Protein AF-0000000079721350 (afdb_homodimer)

Solvent-accessible surface area (backbone atoms only — not comparable to full-atom values): 52516 Å² total; per-residue (Å²): 122,57,26,37,37,35,35,29,77,39,31,50,41,34,80,89,31,45,75,56,70,63,6,50,49,55,30,49,51,47,52,55,42,17,75,72,64,22,35,28,36,38,40,26,63,15,36,74,57,63,48,80,84,29,47,80,73,47,79,34,79,36,81,44,57,87,36,82,43,72,33,38,36,22,40,37,79,53,76,66,90,53,70,54,52,47,43,34,28,41,40,38,92,72,28,52,52,21,81,50,58,50,58,39,60,85,42,86,90,46,62,47,43,68,45,46,47,27,31,50,53,46,23,50,46,50,49,44,35,55,66,74,40,75,79,51,81,59,45,36,39,40,29,36,42,30,59,28,20,56,36,54,52,38,36,73,44,31,80,90,33,55,72,57,63,78,40,48,38,32,27,35,42,71,56,77,85,58,35,57,56,37,40,40,57,98,41,91,65,9,54,38,45,41,41,70,84,50,68,76,60,60,85,79,34,33,26,86,90,43,67,67,17,36,19,26,35,53,37,29,59,72,65,35,68,20,34,33,29,37,6,52,48,24,44,59,38,28,51,33,73,46,48,79,89,76,36,77,32,18,66,82,40,15,65,60,45,42,50,32,40,74,72,70,27,51,43,42,48,48,67,46,50,81,88,65,95,58,91,79,66,64,88,88,38,45,68,59,36,48,50,50,49,45,25,53,45,53,58,35,77,92,41,52,90,47,34,53,55,49,23,50,42,46,44,55,53,53,54,40,72,76,54,68,67,77,37,35,35,29,34,77,47,61,34,41,62,50,41,40,35,61,43,70,77,34,50,64,58,51,52,50,51,51,52,58,29,50,76,62,45,20,33,39,39,38,38,28,50,62,42,66,70,50,49,51,50,47,51,53,49,28,76,74,30,88,50,34,46,55,46,82,46,85,52,72,68,38,52,44,21,50,34,59,70,38,57,31,41,48,43,59,31,67,53,36,44,31,72,59,63,64,56,54,18,12,59,60,27,18,22,33,41,31,33,65,30,23,16,38,51,75,70,45,42,64,82,42,27,19,39,57,25,53,56,92,44,65,67,42,26,54,53,30,43,55,50,47,50,50,49,53,52,44,32,57,74,76,31,53,69,59,41,49,47,20,20,52,45,16,32,66,54,79,52,40,43,67,60,35,49,52,47,37,49,67,71,58,62,63,66,86,125,122,56,26,36,36,37,35,30,77,39,30,50,40,32,81,89,30,47,75,54,70,62,5,49,50,56,30,50,52,46,51,54,42,18,73,72,66,24,36,28,34,37,39,26,64,16,35,74,58,63,49,79,86,29,47,80,71,47,79,35,79,37,80,43,56,88,36,81,42,73,33,37,38,21,40,38,78,53,76,68,90,54,69,56,50,46,44,34,28,42,41,38,93,70,26,50,51,21,82,49,57,49,58,40,59,86,41,87,89,46,63,47,44,67,47,45,47,28,30,50,54,44,22,49,45,48,49,44,36,57,68,73,41,73,79,50,83,60,44,35,38,41,30,36,42,31,59,29,20,55,36,54,50,37,35,72,45,31,82,88,32,52,73,57,64,79,40,47,38,31,28,35,42,70,55,75,84,59,35,58,55,36,39,38,56,96,40,89,67,9,54,37,44,41,40,69,84,50,66,77,59,61,83,78,33,33,27,85,91,45,66,67,18,35,18,27,38,55,38,29,61,73,66,35,66,20,33,33,29,38,6,50,48,24,44,58,38,29,50,33,73,46,48,78,90,73,36,78,32,18,66,81,41,16,67,60,45,42,50,32,41,75,71,70,27,52,44,40,46,48,67,46,50,84,88,64,96,61,90,81,66,63,87,89,36,46,66,59,37,47,50,49,49,44,25,53,46,52,59,34,78,93,40,53,90,47,33,53,57,49,22,51,43,45,46,56,51,52,54,40,72,76,53,68,66,77,37,35,35,31,35,78,48,62,34,43,62,51,42,41,36,61,44,72,76,34,50,65,60,50,52,50,51,52,54,58,29,49,76,62,45,20,34,40,37,37,38,28,51,63,42,65,70,52,50,53,50,47,52,53,48,29,75,74,30,89,51,34,45,56,44,81,46,86,51,70,67,36,51,43,20,49,36,61,71,37,56,32,40,48,43,59,30,67,51,35,44,31,72,58,64,64,57,55,17,13,59,59,27,19,22,32,40,32,34,66,31,23,16,38,50,74,70,45,42,64,82,43,27,19,38,58,23,52,56,90,45,66,67,43,27,55,53,31,41,55,49,48,48,49,49,52,51,45,32,56,74,74,29,55,70,60,40,50,47,20,19,50,44,17,33,67,56,79,54,41,42,67,62,34,49,52,48,37,50,67,70,57,60,64,66,88,124

InterPro domains:
  IPR001296 Glycosyl transferase, family 1 [PF00534] (324-472)
  IPR013534 Starch synthase, catalytic domain [PF08323] (4-259)

Secondary structure (DSSP, 8-state):
--EEEEE-S--TTSTT--SSHHHHHHHHHHHHHHHTT-EEEEEEE-TTTTTTTSEEEEEEEEEETTEEEEEEEEE---SS--TTEEEEEEE-TT----SBTTTB---SSSTTHHHHHHHHHHHHHHHHHHHTTTT-S-SEEEEESGGGTHHHHHHHH-GGGGGGGGSEEEEEES-TT---EEESSSSTTSHHHH-TT----HHHHB-SS-TTEEEHHHHHHHH-SEEEES-HHHHHHHTS--BTTTB---TT-HHHHHHHHHTT-EEE-PPPB--SS--PPPTT-HHHHHHHHHHHHTT-GGGGGGHHHHHHHHHHHHHHHHS--SEEEEEE--BSHHHHHHHHH-HHHHHHHHHHHHTTTEEEEEE--B-HHHHHHHHHHHHH-TTEEEE-S--HHHHHHHHHH-SEEEE--S--SS-SHHHHHHHTT--EEEESSHHHHHH--BTTTBEEE--SSHHHHHHHHHHHHHHHHHHHHH-HHHHHHHHHHHHH---BHHHHHHHIIIIIS----/--EEEEE-S--TTSTT--SSHHHHHHHHHHHHHHHTT-EEEEEEE-TTTTTTTSEEEEEEEEEETTEEEEEEEEE---SS--TTEEEEEEE-TT----SBTTTB---SSSTTHHHHHHHHHHHHHHHHHHHTTTT-S-SEEEEESGGGTHHHHHHHH-GGGGGGGGSEEEEEES-TT---EEESSSSTTSHHHH-TT----HHHHB-SS-TTEEEHHHHHHHH-SEEEES-HHHHHHHTS--BTTTB---TT-HHHHHHHHHTT-EEE-PPPB--SS--PPPTT-HHHHHHHHHHHHTT-GGGGGGHHHHHHHHHHHHHHHHS--SEEEEEE--BSHHHHHHHHH-HHHHHHHHHHHHTTTEEEEEE--B-HHHHHHHHHHHHH-TTEEEE-S--HHHHHHHHHH-SEEEE--S--SS-SHHHHHHHTT--EEEESSHHHHHH--BTTTBEEE--SSHHHHHHHHHHHHHHHHHHHHH-HHHHHHHHHHHHH---BHHHHHHHIIIIIS----

Nearest PDB structures (foldseek):
  6gnf-assembly3_C  TM=7.807E-01  e=5.073E-31  Cyanobacterium sp. CLg1
  6gnf-assembly2_B  TM=7.703E-01  e=5.073E-31  Cyanobacterium sp. CLg1
  6gnf-assembly1_A  TM=7.562E-01  e=1.002E-30  Cyanobacterium sp. CLg1
  8cxo-assembly1_A  TM=6.860E-01  e=1.619E-10  Mus musculus
  6hll-assembly1_A  TM=6.291E-01  e=7.743E-11  Homo sapiens

Radius of gyration: 38.96 Å; Cα contacts (8 Å, |Δi|>4): 2144; chains: 2; bounding box: 59×118×82 Å

Organism: NCBI:txid616991

pLDDT: mean 94.98, std 5.47, range [43.0, 98.88]

Structure (mmCIF, N/CA/C/O backbone):
data_AF-0000000079721350-model_v1
#
loop_
_entity.id
_entity.type
_entity.pdbx_description
1 polymer 'Starch synthase'
#
loop_
_atom_site.group_PDB
_atom_site.id
_atom_site.type_symbol
_atom_site.label_atom_id
_atom_site.label_alt_id
_atom_site.label_comp_id
_atom_site.label_asym_id
_atom_site.label_entity_id
_atom_site.label_seq_id
_atom_site.pdbx_PDB_ins_code
_atom_site.Cartn_x
_atom_site.Cartn_y
_atom_site.Cartn_z
_atom_site.occupancy
_atom_site.B_iso_or_equiv
_atom_site.auth_seq_id
_atom_site.auth_comp_id
_atom_site.auth_asym_id
_atom_site.auth_atom_id
_atom_site.pdbx_PDB_model_num
ATOM 1 N N . MET A 1 1 ? -23.766 41.594 28.406 1 87.62 1 MET A N 1
ATOM 2 C CA . MET A 1 1 ? -23.359 40.625 27.375 1 87.62 1 MET A CA 1
ATOM 3 C C . MET A 1 1 ? -22.609 41.344 26.25 1 87.62 1 MET A C 1
ATOM 5 O O . MET A 1 1 ? -23.125 42.25 25.641 1 87.62 1 MET A O 1
ATOM 9 N N . ASN A 1 2 ? -21.312 40.969 26.078 1 94.62 2 ASN A N 1
ATOM 10 C CA . ASN A 1 2 ? -20.547 41.562 25 1 94.62 2 ASN A CA 1
ATOM 11 C C . ASN A 1 2 ? -20.781 40.844 23.672 1 94.62 2 ASN A C 1
ATOM 13 O O . ASN A 1 2 ? -21.141 39.656 23.672 1 94.62 2 ASN A O 1
ATOM 17 N N . ASN A 1 3 ? -20.734 41.625 22.672 1 97.56 3 ASN A N 1
ATOM 18 C CA . ASN A 1 3 ? -20.906 41.125 21.312 1 97.56 3 ASN A CA 1
ATOM 19 C C . ASN A 1 3 ? -19.625 41.219 20.5 1 97.56 3 ASN A C 1
ATOM 21 O O . ASN A 1 3 ? -19.125 42.312 20.266 1 97.56 3 ASN A O 1
ATOM 25 N N . PHE A 1 4 ? -19.094 40.031 20.094 1 98.44 4 PHE A N 1
ATOM 26 C CA . PHE A 1 4 ? -17.781 39.938 19.453 1 98.44 4 PHE A CA 1
ATOM 27 C C . PHE A 1 4 ? -17.922 39.625 17.969 1 98.44 4 PHE A C 1
ATOM 29 O O . PHE A 1 4 ? -18.828 38.875 17.578 1 98.44 4 PHE A O 1
ATOM 36 N N . LEU A 1 5 ? -17.031 40.188 17.156 1 98.75 5 LEU A N 1
ATOM 37 C CA . LEU A 1 5 ? -16.828 39.75 15.773 1 98.75 5 LEU A CA 1
ATOM 38 C C . LEU A 1 5 ? -15.375 39.344 15.539 1 98.75 5 LEU A C 1
ATOM 40 O O . LEU A 1 5 ? -14.461 40.125 15.773 1 98.75 5 LEU A O 1
ATOM 44 N N . PHE A 1 6 ? -15.195 38.094 15.172 1 98.81 6 PHE A N 1
ATOM 45 C CA . PHE A 1 6 ? -13.883 37.625 14.766 1 98.81 6 PHE A CA 1
ATOM 46 C C . PHE A 1 6 ? -13.727 37.688 13.25 1 98.81 6 PHE A C 1
ATOM 48 O O . PHE A 1 6 ? -14.57 37.156 12.508 1 98.81 6 PHE A O 1
ATOM 55 N N . VAL A 1 7 ? -12.688 38.344 12.797 1 98.81 7 VAL A N 1
ATOM 56 C CA . VAL A 1 7 ? -12.367 38.469 11.383 1 98.81 7 VAL A CA 1
ATOM 57 C C . VAL A 1 7 ? -11.07 37.719 11.078 1 98.81 7 VAL A C 1
ATOM 59 O O . VAL A 1 7 ? -10.008 38.062 11.609 1 98.81 7 VAL A O 1
ATOM 62 N N . ALA A 1 8 ? -11.156 36.688 10.234 1 98.44 8 ALA A N 1
ATOM 63 C CA . ALA A 1 8 ? -9.984 35.844 10.016 1 98.44 8 ALA A CA 1
ATOM 64 C C . ALA A 1 8 ? -10.023 35.219 8.625 1 98.44 8 ALA A C 1
ATOM 66 O O . ALA A 1 8 ? -11.07 35.188 7.973 1 98.44 8 ALA A O 1
ATOM 67 N N . ALA A 1 9 ? -8.883 34.75 8.219 1 97.62 9 ALA A N 1
ATOM 68 C CA . ALA A 1 9 ? -8.797 34.031 6.938 1 97.62 9 ALA A CA 1
ATOM 69 C C . ALA A 1 9 ? -9.188 32.594 7.094 1 97.62 9 ALA A C 1
ATOM 71 O O . ALA A 1 9 ? -9.625 31.938 6.129 1 97.62 9 ALA A O 1
ATOM 72 N N . GLU A 1 10 ? -9.008 32.062 8.289 1 96.12 10 GLU A N 1
ATOM 73 C CA . GLU A 1 10 ? -9.25 30.656 8.578 1 96.12 10 GLU A CA 1
ATOM 74 C C . GLU A 1 10 ? -10.195 30.484 9.758 1 96.12 10 GLU A C 1
ATOM 76 O O . GLU A 1 10 ? -10.281 31.359 10.625 1 96.12 10 GLU A O 1
ATOM 81 N N . ASN A 1 11 ? -10.93 29.328 9.727 1 96.81 11 ASN A N 1
ATOM 82 C CA . ASN A 1 11 ? -11.797 28.938 10.836 1 96.81 11 ASN A CA 1
ATOM 83 C C . ASN A 1 11 ? -12.023 27.422 10.852 1 96.81 11 ASN A C 1
ATOM 85 O O . ASN A 1 11 ? -12.859 26.906 10.109 1 96.81 11 ASN A O 1
ATOM 89 N N . ASP A 1 12 ? -11.359 26.766 11.82 1 91.75 12 ASP A N 1
ATOM 90 C CA . ASP A 1 12 ? -11.5 25.312 11.875 1 91.75 12 ASP A CA 1
ATOM 91 C C . ASP A 1 12 ? -12.852 24.906 12.477 1 91.75 12 ASP A C 1
ATOM 93 O O . ASP A 1 12 ? -13.156 23.719 12.586 1 91.75 12 ASP A O 1
ATOM 97 N N . GLY A 1 13 ? -13.656 25.828 12.867 1 93.31 13 GLY A N 1
ATOM 98 C CA . GLY A 1 13 ? -15.039 25.547 13.219 1 93.31 13 GLY A CA 1
ATOM 99 C C . GLY A 1 13 ? -15.891 25.172 12.023 1 93.31 13 GLY A C 1
ATOM 100 O O . GLY A 1 13 ? -16.984 24.641 12.18 1 93.31 13 GLY A O 1
ATOM 101 N N . LEU A 1 14 ? -15.406 25.469 10.844 1 94.56 14 LEU A N 1
ATOM 102 C CA . LEU A 1 14 ? -16.062 25.125 9.586 1 94.56 14 LEU A CA 1
ATOM 103 C C . LEU A 1 14 ? -15.336 24 8.875 1 94.56 14 LEU A C 1
ATOM 105 O O . LEU A 1 14 ? -14.109 23.906 8.93 1 94.56 14 LEU A O 1
ATOM 109 N N . PRO A 1 15 ? -16.109 23.172 8.188 1 90 15 PRO A N 1
ATOM 110 C CA . PRO A 1 15 ? -15.438 22.172 7.363 1 90 15 PRO A CA 1
ATOM 111 C C . PRO A 1 15 ? -14.594 22.781 6.254 1 90 15 PRO A C 1
ATOM 113 O O . PRO A 1 15 ? -15.031 23.719 5.59 1 90 15 PRO A O 1
ATOM 116 N N . LYS A 1 16 ? -13.391 22.328 6.043 1 84.94 16 LYS A N 1
ATOM 117 C CA . LYS A 1 16 ? -12.516 22.641 4.922 1 84.94 16 LYS A CA 1
ATOM 118 C C . LYS A 1 16 ? -12.102 24.109 4.941 1 84.94 16 LYS A C 1
ATOM 120 O O . LYS A 1 16 ? -12.008 24.734 3.889 1 84.94 16 LYS A O 1
ATOM 125 N N . CYS A 1 17 ? -11.891 24.656 6.129 1 92.88 17 CYS A N 1
ATOM 126 C CA . CYS A 1 17 ? -11.5 26.062 6.238 1 92.88 17 CYS A CA 1
ATOM 127 C C . CYS A 1 17 ? -10.297 26.219 7.164 1 92.88 17 CYS A C 1
ATOM 129 O O . CYS A 1 17 ? -10.297 27.094 8.039 1 92.88 17 CYS A O 1
ATOM 131 N N . LYS A 1 18 ? -9.352 25.391 7.035 1 87.12 18 LYS A N 1
ATOM 132 C CA . LYS A 1 18 ? -8.164 25.438 7.879 1 87.12 18 LYS A CA 1
ATOM 133 C C . LYS A 1 18 ? -6.898 25.172 7.066 1 87.12 18 LYS A C 1
ATOM 135 O O . LYS A 1 18 ? -6.863 24.234 6.25 1 87.12 18 LYS A O 1
ATOM 140 N N . ALA A 1 19 ? -5.895 26.031 7.328 1 78.56 19 ALA A N 1
ATOM 141 C CA . ALA A 1 19 ? -4.582 25.781 6.734 1 78.56 19 ALA A CA 1
ATOM 142 C C . ALA A 1 19 ? -3.51 25.656 7.812 1 78.56 19 ALA A C 1
ATOM 144 O O . ALA A 1 19 ? -2.471 25.031 7.594 1 78.56 19 ALA A O 1
ATOM 145 N N . GLY A 1 20 ? -3.773 26.312 9.023 1 77.94 20 GLY A N 1
ATOM 146 C CA . GLY A 1 20 ? -2.773 26.312 10.078 1 77.94 20 GLY A CA 1
ATOM 147 C C . GLY A 1 20 ? -3.365 26.516 11.461 1 77.94 20 GLY A C 1
ATOM 148 O O . GLY A 1 20 ? -4.57 26.344 11.656 1 77.94 20 GLY A O 1
ATOM 149 N N . GLY A 1 21 ? -2.51 26.938 12.367 1 82.88 21 GLY A N 1
ATOM 150 C CA . GLY A 1 21 ? -2.881 27.062 13.766 1 82.88 21 GLY A CA 1
ATOM 151 C C . GLY A 1 21 ? -3.859 28.188 14.031 1 82.88 21 GLY A C 1
ATOM 152 O O . GLY A 1 21 ? -4.648 28.125 14.969 1 82.88 21 GLY A O 1
ATOM 153 N N . MET A 1 22 ? -3.846 29.156 13.172 1 90.62 22 MET A N 1
ATOM 154 C CA . MET A 1 22 ? -4.789 30.266 13.328 1 90.62 22 MET A CA 1
ATOM 155 C C . MET A 1 22 ? -6.227 29.75 13.289 1 90.62 22 MET A C 1
ATOM 157 O O . MET A 1 22 ? -7.082 30.25 14.039 1 90.62 22 MET A O 1
ATOM 161 N N . GLY A 1 23 ? -6.434 28.781 12.383 1 91.38 23 GLY A N 1
ATOM 162 C CA . GLY A 1 23 ? -7.766 28.219 12.289 1 91.38 23 GLY A CA 1
ATOM 163 C C . GLY A 1 23 ? -8.242 27.594 13.594 1 91.38 23 GLY A C 1
ATOM 164 O O . GLY A 1 23 ? -9.422 27.672 13.93 1 91.38 23 GLY A O 1
ATOM 165 N N . ASP A 1 24 ? -7.375 27.062 14.383 1 89.44 24 ASP A N 1
ATOM 166 C CA . ASP A 1 24 ? -7.707 26.469 15.672 1 89.44 24 ASP A CA 1
ATOM 167 C C . ASP A 1 24 ? -8.094 27.547 16.688 1 89.44 24 ASP A C 1
ATOM 169 O O . ASP A 1 24 ? -9.039 27.359 17.453 1 89.44 24 ASP A O 1
ATOM 173 N N . VAL A 1 25 ? -7.348 28.562 16.656 1 94 25 VAL A N 1
ATOM 174 C CA . VAL A 1 25 ? -7.609 29.656 17.578 1 94 25 VAL A CA 1
ATOM 175 C C . VAL A 1 25 ? -8.984 30.25 17.297 1 94 25 VAL A C 1
ATOM 177 O O . VAL A 1 25 ? -9.773 30.484 18.219 1 94 25 VAL A O 1
ATOM 180 N N . VAL A 1 26 ? -9.227 30.422 16.031 1 96.81 26 VAL A N 1
ATOM 181 C CA . VAL A 1 26 ? -10.477 31.062 15.609 1 96.81 26 VAL A CA 1
ATOM 182 C C . VAL A 1 26 ? -11.648 30.109 15.867 1 96.81 26 VAL A C 1
ATOM 184 O O . VAL A 1 26 ? -12.789 30.562 15.992 1 96.81 26 VAL A O 1
ATOM 187 N N . ARG A 1 27 ? -11.375 28.859 15.977 1 94.56 27 ARG A N 1
ATOM 188 C CA . ARG A 1 27 ? -12.391 27.906 16.391 1 94.56 27 ARG A CA 1
ATOM 189 C C . ARG A 1 27 ? -12.625 27.953 17.891 1 94.56 27 ARG A C 1
ATOM 191 O O . ARG A 1 27 ? -13.766 28.062 18.344 1 94.56 27 ARG A O 1
ATOM 198 N N . ASP A 1 28 ? -11.625 27.969 18.672 1 93.88 28 ASP A N 1
ATOM 199 C CA . ASP A 1 28 ? -11.703 27.625 20.078 1 93.88 28 ASP A CA 1
ATOM 200 C C . ASP A 1 28 ? -12.016 28.859 20.938 1 93.88 28 ASP A C 1
ATOM 202 O O . ASP A 1 28 ? -12.742 28.766 21.922 1 93.88 28 ASP A O 1
ATOM 206 N N . VAL A 1 29 ? -11.461 29.984 20.594 1 96.62 29 VAL A N 1
ATOM 207 C CA . VAL A 1 29 ? -11.633 31.172 21.422 1 96.62 29 VAL A CA 1
ATOM 208 C C . VAL A 1 29 ? -13.102 31.609 21.406 1 96.62 29 VAL A C 1
ATOM 210 O O . VAL A 1 29 ? -13.711 31.812 22.453 1 96.62 29 VAL A O 1
ATOM 213 N N . PRO A 1 30 ? -13.719 31.688 20.203 1 97.69 30 PRO A N 1
ATOM 214 C CA . PRO A 1 30 ? -15.141 32.031 20.203 1 97.69 30 PRO A CA 1
ATOM 215 C C . PRO A 1 30 ? -15.992 31.031 20.984 1 97.69 30 PRO A C 1
ATOM 217 O O . PRO A 1 30 ? -17 31.422 21.594 1 97.69 30 PRO A O 1
ATOM 220 N N . ARG A 1 31 ? -15.617 29.781 20.938 1 95.31 31 ARG A N 1
ATOM 221 C CA . ARG A 1 31 ? -16.344 28.781 21.719 1 95.31 31 ARG A CA 1
ATOM 222 C C . ARG A 1 31 ? -16.266 29.094 23.219 1 95.31 31 ARG A C 1
ATOM 224 O O . ARG A 1 31 ? -17.266 29 23.922 1 95.31 31 ARG A O 1
ATOM 231 N N . GLN A 1 32 ? -15.086 29.484 23.672 1 94.94 32 GLN A N 1
ATOM 232 C CA . GLN A 1 32 ? -14.891 29.859 25.078 1 94.94 32 GLN A CA 1
ATOM 233 C C . GLN A 1 32 ? -15.711 31.094 25.422 1 94.94 32 GLN A C 1
ATOM 235 O O . GLN A 1 32 ? -16.266 31.188 26.531 1 94.94 32 GLN A O 1
ATOM 240 N N . ILE A 1 33 ? -15.758 32.031 24.562 1 96.94 33 ILE A N 1
ATOM 241 C CA . ILE A 1 33 ? -16.516 33.281 24.766 1 96.94 33 ILE A CA 1
ATOM 242 C C . ILE A 1 33 ? -18 32.938 24.891 1 96.94 33 ILE A C 1
ATOM 244 O O . ILE A 1 33 ? -18.672 33.469 25.797 1 96.94 33 ILE A O 1
ATOM 248 N N . SER A 1 34 ? -18.453 32.125 24 1 96.06 34 SER A N 1
ATOM 249 C CA . SER A 1 34 ? -19.844 31.703 24.016 1 96.06 34 SER A CA 1
ATOM 250 C C . SER A 1 34 ? -20.172 30.984 25.328 1 96.06 34 SER A C 1
ATOM 252 O O . SER A 1 34 ? -21.25 31.203 25.906 1 96.06 34 SER A O 1
ATOM 254 N N . GLU A 1 35 ? -19.375 30.219 25.797 1 93.19 35 GLU A N 1
ATOM 255 C CA . GLU A 1 35 ? -19.578 29.453 27.016 1 93.19 35 GLU A CA 1
ATOM 256 C C . GLU A 1 35 ? -19.672 30.391 28.234 1 93.19 35 GLU A C 1
ATOM 258 O O . GLU A 1 35 ? -20.281 30.031 29.234 1 93.19 35 GLU A O 1
ATOM 263 N N . ARG A 1 36 ? -19.109 31.516 28.094 1 94.44 36 ARG A N 1
ATOM 264 C CA . ARG A 1 36 ? -19.125 32.5 29.172 1 94.44 36 ARG A CA 1
ATOM 265 C C . ARG A 1 36 ? -20.375 33.344 29.109 1 94.44 36 ARG A C 1
ATOM 267 O O . ARG A 1 36 ? -20.594 34.219 29.969 1 94.44 36 ARG A O 1
ATOM 274 N N . GLY A 1 37 ? -21.188 33.125 28.047 1 95.44 37 GLY A N 1
ATOM 275 C CA . GLY A 1 37 ? -22.469 33.844 27.969 1 95.44 37 GLY A CA 1
ATOM 276 C C . GLY A 1 37 ? -22.438 35 27.016 1 95.44 37 GLY A C 1
ATOM 277 O O . GLY A 1 37 ? -23.484 35.625 26.766 1 95.44 37 GLY A O 1
ATOM 278 N N . ASP A 1 38 ? -21.328 35.344 26.438 1 97.25 38 ASP A N 1
ATOM 279 C CA . ASP A 1 38 ? -21.219 36.438 25.453 1 97.25 38 ASP A CA 1
ATOM 280 C C . ASP A 1 38 ? -21.531 35.906 24.047 1 97.25 38 ASP A C 1
ATOM 282 O O . ASP A 1 38 ? -21.656 34.719 23.828 1 97.25 38 ASP A O 1
ATOM 286 N N . MET A 1 39 ? -21.75 36.844 23.203 1 97.5 39 MET A N 1
ATOM 287 C CA . MET A 1 39 ? -22.062 36.5 21.812 1 97.5 39 MET A CA 1
ATOM 288 C C . MET A 1 39 ? -20.844 36.656 20.922 1 97.5 39 MET A C 1
ATOM 290 O O . MET A 1 39 ? -20.094 37.625 21.062 1 97.5 39 MET A O 1
ATOM 294 N N . ALA A 1 40 ? -20.672 35.656 20.078 1 98.19 40 ALA A N 1
ATOM 295 C CA . ALA A 1 40 ? -19.547 35.75 19.156 1 98.19 40 ALA A CA 1
ATOM 296 C C . ALA A 1 40 ? -19.984 35.438 17.719 1 98.19 40 ALA A C 1
ATOM 298 O O . ALA A 1 40 ? -20.812 34.562 17.5 1 98.19 40 ALA A O 1
ATOM 299 N N . HIS A 1 41 ? -19.484 36.219 16.812 1 98.56 41 HIS A N 1
ATOM 300 C CA . HIS A 1 41 ? -19.609 36 15.375 1 98.56 41 HIS A CA 1
ATOM 301 C C . HIS A 1 41 ? -18.234 35.781 14.727 1 98.56 41 HIS A C 1
ATOM 303 O O . HIS A 1 41 ? -17.266 36.438 15.102 1 98.56 41 HIS A O 1
ATOM 309 N N . VAL A 1 42 ? -18.172 34.812 13.867 1 98.81 42 VAL A N 1
ATOM 310 C CA . VAL A 1 42 ? -16.938 34.594 13.117 1 98.81 42 VAL A CA 1
ATOM 311 C C . VAL A 1 42 ? -17.219 34.75 11.625 1 98.81 42 VAL A C 1
ATOM 313 O O . VAL A 1 42 ? -18.172 34.188 11.094 1 98.81 42 VAL A O 1
ATOM 316 N N . VAL A 1 43 ? -16.375 35.531 10.93 1 98.81 43 VAL A N 1
ATOM 317 C CA . VAL A 1 43 ? -16.562 35.719 9.492 1 98.81 43 VAL A CA 1
ATOM 318 C C . VAL A 1 43 ? -15.25 35.438 8.758 1 98.81 43 VAL A C 1
ATOM 320 O O . VAL A 1 43 ? -14.172 35.844 9.219 1 98.81 43 VAL A O 1
ATOM 323 N N . VAL A 1 44 ? -15.336 34.656 7.688 1 98.75 44 VAL A N 1
ATOM 324 C CA . VAL A 1 44 ? -14.203 34.312 6.836 1 98.75 44 VAL A CA 1
ATOM 325 C C . VAL A 1 44 ? -14.594 34.438 5.367 1 98.75 44 VAL A C 1
ATOM 327 O O . VAL A 1 44 ? -15.781 34.594 5.047 1 98.75 44 VAL A O 1
ATOM 330 N N . PRO A 1 45 ? -13.594 34.531 4.465 1 98.69 45 PRO A N 1
ATOM 331 C CA . PRO A 1 45 ? -13.953 34.469 3.049 1 98.69 45 PRO A CA 1
ATOM 332 C C . PRO A 1 45 ? -14.594 33.125 2.674 1 98.69 45 PRO A C 1
ATOM 334 O O . PRO A 1 45 ? -14.281 32.094 3.281 1 98.69 45 PRO A O 1
ATOM 337 N N . SER A 1 46 ? -15.367 33.156 1.612 1 98.12 46 SER A N 1
ATOM 338 C CA . SER A 1 46 ? -16.062 31.938 1.202 1 98.12 46 SER A CA 1
ATOM 339 C C . SER A 1 46 ? -15.141 31.031 0.394 1 98.12 46 SER A C 1
ATOM 341 O O . SER A 1 46 ? -15.406 29.844 0.243 1 98.12 46 SER A O 1
ATOM 343 N N . TYR A 1 47 ? -14.156 31.672 -0.231 1 97.12 47 TYR A N 1
ATOM 344 C CA . TYR A 1 47 ? -13.234 30.984 -1.127 1 97.12 47 TYR A CA 1
ATOM 345 C C . TYR A 1 47 ? -13.984 30.266 -2.23 1 97.12 47 TYR A C 1
ATOM 347 O O . TYR A 1 47 ? -13.578 29.172 -2.658 1 97.12 47 TYR A O 1
ATOM 355 N N . SER A 1 48 ? -15.109 30.734 -2.535 1 95 48 SER A N 1
ATOM 356 C CA . SER A 1 48 ? -15.992 30.266 -3.602 1 95 48 SER A CA 1
ATOM 357 C C . SER A 1 48 ? -16.484 28.859 -3.324 1 95 48 SER A C 1
ATOM 359 O O . SER A 1 48 ? -16.781 28.109 -4.254 1 95 48 SER A O 1
ATOM 361 N N . ARG A 1 49 ? -16.516 28.422 -2.17 1 95.12 49 ARG A N 1
ATOM 362 C CA . ARG A 1 49 ? -16.922 27.047 -1.849 1 95.12 49 ARG A CA 1
ATOM 363 C C . ARG A 1 49 ? -17.797 27.016 -0.596 1 95.12 49 ARG A C 1
ATOM 365 O O . ARG A 1 49 ? -18.812 26.312 -0.552 1 95.12 49 ARG A O 1
ATOM 372 N N . LEU A 1 50 ? -17.531 27.797 0.387 1 96.31 50 LEU A N 1
ATOM 373 C CA . LEU A 1 50 ? -18.078 27.625 1.729 1 96.31 50 LEU A CA 1
ATOM 374 C C . LEU A 1 50 ? -19.5 28.188 1.806 1 96.31 50 LEU A C 1
ATOM 376 O O . LEU A 1 50 ? -20.234 27.875 2.74 1 96.31 50 LEU A O 1
ATOM 380 N N . HIS A 1 51 ? -19.906 28.969 0.816 1 96.69 51 HIS A N 1
ATOM 381 C CA . HIS A 1 51 ? -21.203 29.625 0.853 1 96.69 51 HIS A CA 1
ATOM 382 C C . HIS A 1 51 ? -22.281 28.734 0.258 1 96.69 51 HIS A C 1
ATOM 384 O O . HIS A 1 51 ? -23.484 29 0.437 1 96.69 51 HIS A O 1
ATOM 390 N N . GLN A 1 52 ? -21.938 27.766 -0.508 1 94.44 52 GLN A N 1
ATOM 391 C CA . GLN A 1 52 ? -22.844 27 -1.358 1 94.44 52 GLN A CA 1
ATOM 392 C C . GLN A 1 52 ? -23.984 26.406 -0.546 1 94.44 52 GLN A C 1
ATOM 394 O O . GLN A 1 52 ? -25.125 26.344 -1.016 1 94.44 52 GLN A O 1
ATOM 399 N N . ASN A 1 53 ? -23.875 26 0.674 1 92.69 53 ASN A N 1
ATOM 400 C CA . ASN A 1 53 ? -24.953 25.469 1.496 1 92.69 53 ASN A CA 1
ATOM 401 C C . ASN A 1 53 ? -25.312 26.406 2.639 1 92.69 53 ASN A C 1
ATOM 403 O O . ASN A 1 53 ? -25.953 26 3.611 1 92.69 53 ASN A O 1
ATOM 407 N N . GLY A 1 54 ? -24.969 27.656 2.518 1 96.81 54 GLY A N 1
ATOM 408 C CA . GLY A 1 54 ? -25.234 28.625 3.57 1 96.81 54 GLY A CA 1
ATOM 409 C C . GLY A 1 54 ? -26.547 29.359 3.396 1 96.81 54 GLY A C 1
ATOM 410 O O . GLY A 1 54 ? -27.203 29.25 2.354 1 96.81 54 GLY A O 1
ATOM 411 N N . THR A 1 55 ? -27.016 30 4.434 1 97.94 55 THR A N 1
ATOM 412 C CA . THR A 1 55 ? -28.203 30.859 4.406 1 97.94 55 THR A CA 1
ATOM 413 C C . THR A 1 55 ? -27.812 32.281 4.016 1 97.94 55 THR A C 1
ATOM 415 O O . THR A 1 55 ? -27.016 32.938 4.695 1 97.94 55 THR A O 1
ATOM 418 N N . PHE A 1 56 ? -28.422 32.75 2.994 1 98.06 56 PHE A N 1
ATOM 419 C CA . PHE A 1 56 ? -28.172 34.125 2.529 1 98.06 56 PHE A CA 1
ATOM 420 C C . PHE A 1 56 ? -28.703 35.125 3.537 1 98.06 56 PHE A C 1
ATOM 422 O O . PHE A 1 56 ? -29.844 35.062 3.98 1 98.06 56 PHE A O 1
ATOM 429 N N . ILE A 1 57 ? -27.875 36.094 3.867 1 98.19 57 ILE A N 1
ATOM 430 C CA . ILE A 1 57 ? -28.266 37.094 4.844 1 98.19 57 ILE A CA 1
ATOM 431 C C . ILE A 1 57 ? -28.562 38.438 4.137 1 98.19 57 ILE A C 1
ATOM 433 O O . ILE A 1 57 ? -29.672 38.969 4.246 1 98.19 57 ILE A O 1
ATOM 437 N N . THR A 1 58 ? -27.516 38.938 3.354 1 98.06 58 THR A N 1
ATOM 438 C CA . THR A 1 58 ? -27.703 40.219 2.684 1 98.06 58 THR A CA 1
ATOM 439 C C . THR A 1 58 ? -26.625 40.469 1.637 1 98.06 58 THR A C 1
ATOM 441 O O . THR A 1 58 ? -25.578 39.812 1.664 1 98.06 58 THR A O 1
ATOM 444 N N . ASN A 1 59 ? -26.938 41.344 0.701 1 98.31 59 ASN A N 1
ATOM 445 C CA . ASN A 1 59 ? -25.922 41.875 -0.198 1 98.31 59 ASN A CA 1
ATOM 446 C C . ASN A 1 59 ? -25.156 43.031 0.458 1 98.31 59 ASN A C 1
ATOM 448 O O . ASN A 1 59 ? -25.703 43.781 1.271 1 98.31 59 ASN A O 1
ATOM 452 N N . LEU A 1 60 ? -23.922 43.062 0.116 1 98.38 60 LEU A N 1
ATOM 453 C CA . LEU A 1 60 ? -23.047 44.156 0.567 1 98.38 60 LEU A CA 1
ATOM 454 C C . LEU A 1 60 ? -22.516 44.969 -0.617 1 98.38 60 LEU A C 1
ATOM 456 O O . LEU A 1 60 ? -21.812 44.406 -1.464 1 98.38 60 LEU A O 1
ATOM 460 N N . ASN A 1 61 ? -22.844 46.188 -0.686 1 97.75 61 ASN A N 1
ATOM 461 C CA . ASN A 1 61 ? -22.391 47.062 -1.761 1 97.75 61 ASN A CA 1
ATOM 462 C C . ASN A 1 61 ? -21.094 47.781 -1.386 1 97.75 61 ASN A C 1
ATOM 464 O O . ASN A 1 61 ? -21.078 48.562 -0.437 1 97.75 61 ASN A O 1
ATOM 468 N N . LEU A 1 62 ? -20.062 47.562 -2.119 1 97.38 62 LEU A N 1
ATOM 469 C CA . LEU A 1 62 ? -18.734 48.062 -1.833 1 97.38 62 LEU A CA 1
ATOM 470 C C . LEU A 1 62 ? -18.281 49.062 -2.91 1 97.38 62 LEU A C 1
ATOM 472 O O . LEU A 1 62 ? -18.469 48.812 -4.102 1 97.38 62 LEU A O 1
ATOM 476 N N . ASN A 1 63 ? -17.797 50.125 -2.553 1 95.88 63 ASN A N 1
ATOM 477 C CA . ASN A 1 63 ? -17.156 51.031 -3.508 1 95.88 63 ASN A CA 1
ATOM 478 C C . ASN A 1 63 ? -15.664 50.75 -3.645 1 95.88 63 ASN A C 1
ATOM 480 O O . ASN A 1 63 ? -14.859 51.219 -2.842 1 95.88 63 ASN A O 1
ATOM 484 N N . LEU A 1 64 ? -15.305 50.031 -4.68 1 97.19 64 LEU A N 1
ATOM 485 C CA . LEU A 1 64 ? -13.93 49.625 -4.965 1 97.19 64 LEU A CA 1
ATOM 486 C C . LEU A 1 64 ? -13.547 50 -6.395 1 97.19 64 LEU A C 1
ATOM 488 O O . LEU A 1 64 ? -14.336 49.844 -7.32 1 97.19 64 LEU A O 1
ATOM 492 N N . ARG A 1 65 ? -12.406 50.594 -6.52 1 95.94 65 ARG A N 1
ATOM 493 C CA . ARG A 1 65 ? -11.875 50.969 -7.824 1 95.94 65 ARG A CA 1
ATOM 494 C C . ARG A 1 65 ? -12.805 51.969 -8.531 1 95.94 65 ARG A C 1
ATOM 496 O O . ARG A 1 65 ? -12.945 51.906 -9.75 1 95.94 65 ARG A O 1
ATOM 503 N N . GLY A 1 66 ? -13.57 52.656 -7.77 1 92.75 66 GLY A N 1
ATOM 504 C CA . GLY A 1 66 ? -14.484 53.625 -8.328 1 92.75 66 GLY A CA 1
ATOM 505 C C . GLY A 1 66 ? -15.758 53.031 -8.867 1 92.75 66 GLY A C 1
ATOM 506 O O . GLY A 1 66 ? -16.531 53.688 -9.555 1 92.75 66 GLY A O 1
ATOM 507 N N . MET A 1 67 ? -15.938 51.781 -8.562 1 95.12 67 MET A N 1
ATOM 508 C CA . MET A 1 67 ? -17.141 51.094 -9.016 1 95.12 67 MET A CA 1
ATOM 509 C C . MET A 1 67 ? -17.828 50.375 -7.848 1 95.12 67 MET A C 1
ATOM 511 O O . MET A 1 67 ? -17.219 50.219 -6.785 1 95.12 67 MET A O 1
ATOM 515 N N . VAL A 1 68 ? -19.016 50.031 -8.125 1 95.25 68 VAL A N 1
ATOM 516 C CA . VAL A 1 68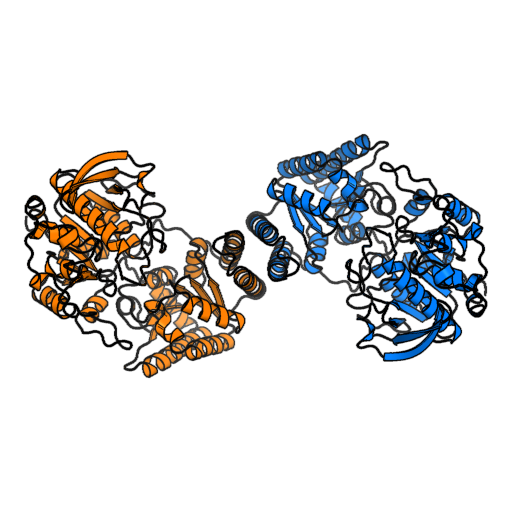 ? -19.766 49.312 -7.09 1 95.25 68 VAL A CA 1
ATOM 517 C C . VAL A 1 68 ? -19.578 47.812 -7.238 1 95.25 68 VAL A C 1
ATOM 519 O O . VAL A 1 68 ? -19.875 47.25 -8.297 1 95.25 68 VAL A O 1
ATOM 522 N N . TYR A 1 69 ? -18.953 47.219 -6.289 1 96.81 69 TYR A N 1
ATOM 523 C CA . TYR A 1 69 ? -18.875 45.781 -6.145 1 96.81 69 TYR A CA 1
ATOM 524 C C . TYR A 1 69 ? -20.031 45.25 -5.293 1 96.81 69 TYR A C 1
ATOM 526 O O . TYR A 1 69 ? -20.469 45.906 -4.348 1 96.81 69 TYR A O 1
ATOM 534 N N . VAL A 1 70 ? -20.531 44.094 -5.602 1 97.81 70 VAL A N 1
ATOM 535 C CA . VAL A 1 70 ? -21.562 43.469 -4.777 1 97.81 70 VAL A CA 1
ATOM 536 C C . VAL A 1 70 ? -21.031 42.156 -4.195 1 97.81 70 VAL A C 1
ATOM 538 O O . VAL A 1 70 ? -20.75 41.219 -4.934 1 97.81 70 VAL A O 1
ATOM 541 N N . ALA A 1 71 ? -20.844 42.125 -2.926 1 98.5 71 ALA A N 1
ATOM 542 C CA . ALA A 1 71 ? -20.516 40.906 -2.195 1 98.5 71 ALA A CA 1
ATOM 543 C C . ALA A 1 71 ? -21.75 40.375 -1.453 1 98.5 71 ALA A C 1
ATOM 545 O O . ALA A 1 71 ? -22.75 41.094 -1.323 1 98.5 71 ALA A O 1
ATOM 546 N N . GLU A 1 72 ? -21.656 39.062 -1.084 1 98.62 72 GLU A N 1
ATOM 547 C CA . GLU A 1 72 ? -22.781 38.438 -0.413 1 98.62 72 GLU A CA 1
ATOM 548 C C . GLU A 1 72 ? -22.359 37.844 0.938 1 98.62 72 GLU A C 1
ATOM 550 O O . GLU A 1 72 ? -21.297 37.25 1.056 1 98.62 72 GLU A O 1
ATOM 555 N N . LEU A 1 73 ? -23.219 38.125 1.938 1 98.62 73 LEU A N 1
ATOM 556 C CA . LEU A 1 73 ? -23 37.562 3.262 1 98.62 73 LEU A CA 1
ATOM 557 C C . LEU A 1 73 ? -23.891 36.344 3.482 1 98.62 73 LEU A C 1
ATOM 559 O O . LEU A 1 73 ? -25.109 36.406 3.244 1 98.62 73 LEU A O 1
ATOM 563 N N . TYR A 1 74 ? -23.234 35.219 3.924 1 98.69 74 TYR A N 1
ATOM 564 C CA . TYR A 1 74 ? -23.969 34 4.23 1 98.69 74 TYR A CA 1
ATOM 565 C C . TYR A 1 74 ? -23.688 33.531 5.656 1 98.69 74 TYR A C 1
ATOM 567 O O . TYR A 1 74 ? -22.562 33.656 6.141 1 98.69 74 TYR A O 1
ATOM 575 N N . GLU A 1 75 ? -24.703 33.062 6.328 1 98.44 75 GLU A N 1
ATOM 576 C CA . GLU A 1 75 ? -24.5 32.281 7.531 1 98.44 75 GLU A CA 1
ATOM 577 C C . GLU A 1 75 ? -24.359 30.781 7.191 1 98.44 75 GLU A C 1
ATOM 579 O O . GLU A 1 75 ? -25.109 30.266 6.375 1 98.44 75 GLU A O 1
ATOM 584 N N . VAL A 1 76 ? -23.344 30.125 7.773 1 98.19 76 VAL A N 1
ATOM 585 C CA . VAL A 1 76 ? -23.062 28.75 7.383 1 98.19 76 VAL A CA 1
ATOM 586 C C . VAL A 1 76 ? -23.062 27.859 8.617 1 98.19 76 VAL A C 1
ATOM 588 O O . VAL A 1 76 ? -22.812 28.312 9.727 1 98.19 76 VAL A O 1
ATOM 591 N N . ALA A 1 77 ? -23.375 26.594 8.406 1 96.5 77 ALA A N 1
ATOM 592 C CA . ALA A 1 77 ? -23.422 25.609 9.492 1 96.5 77 ALA A CA 1
ATOM 593 C C . ALA A 1 77 ? -22.016 25.219 9.938 1 96.5 77 ALA A C 1
ATOM 595 O O . ALA A 1 77 ? -21.156 24.891 9.102 1 96.5 77 ALA A O 1
ATOM 596 N N . PRO A 1 78 ? -21.812 25.266 11.273 1 95.81 78 PRO A N 1
ATOM 597 C CA . PRO A 1 78 ? -20.516 24.828 11.789 1 95.81 78 PRO A CA 1
ATOM 598 C C . PRO A 1 78 ? -20.391 23.312 11.938 1 95.81 78 PRO A C 1
ATOM 600 O O . PRO A 1 78 ? -21.391 22.609 11.766 1 95.81 78 PRO A O 1
ATOM 603 N N . LYS A 1 79 ? -19.156 22.828 12.148 1 89.38 79 LYS A N 1
ATOM 604 C CA . LYS A 1 79 ? -18.938 21.406 12.477 1 89.38 79 LYS A CA 1
ATOM 605 C C . LYS A 1 79 ? -19.703 21.016 13.734 1 89.38 79 LYS A C 1
ATOM 607 O O . LYS A 1 79 ? -20.172 19.875 13.852 1 89.38 79 LYS A O 1
ATOM 612 N N . LYS A 1 80 ? -19.781 21.953 14.688 1 90.69 80 LYS A N 1
ATOM 613 C CA . LYS A 1 80 ? -20.484 21.781 15.953 1 90.69 80 LYS A CA 1
ATOM 614 C C . LYS A 1 80 ? -21.188 23.078 16.359 1 90.69 80 LYS A C 1
ATOM 616 O O . LYS A 1 80 ? -20.609 24.156 16.281 1 90.69 80 LYS A O 1
ATOM 621 N N . GLU A 1 81 ? -22.406 22.922 16.844 1 93.88 81 GLU A N 1
ATOM 622 C CA . GLU A 1 81 ? -23.203 24.094 17.219 1 93.88 81 GLU A CA 1
ATOM 623 C C . GLU A 1 81 ? -22.984 24.469 18.688 1 93.88 81 GLU A C 1
ATOM 625 O O . GLU A 1 81 ? -22.859 23.594 19.547 1 93.88 81 GLU A O 1
ATOM 630 N N . PHE A 1 82 ? -22.797 25.734 18.906 1 94.12 82 PHE A N 1
ATOM 631 C CA . PHE A 1 82 ? -22.75 26.312 20.234 1 94.12 82 PHE A CA 1
ATOM 632 C C . PHE A 1 82 ? -23.75 27.453 20.359 1 94.12 82 PHE A C 1
ATOM 634 O O . PHE A 1 82 ? -24 28.172 19.391 1 94.12 82 PHE A O 1
ATOM 641 N N . ALA A 1 83 ? -24.266 27.609 21.594 1 94.25 83 ALA A N 1
ATOM 642 C CA . ALA A 1 83 ? -25.188 28.719 21.828 1 94.25 83 ALA A CA 1
ATOM 643 C C . ALA A 1 83 ? -24.469 30.062 21.688 1 94.25 83 ALA A C 1
ATOM 645 O O . ALA A 1 83 ? -23.312 30.203 22.109 1 94.25 83 ALA A O 1
ATOM 646 N N . ASN A 1 84 ? -25.062 31.047 21.062 1 96.06 84 ASN A N 1
ATOM 647 C CA . ASN A 1 84 ? -24.562 32.406 20.922 1 96.06 84 ASN A CA 1
ATOM 648 C C . ASN A 1 84 ? -23.328 32.5 20.031 1 96.06 84 ASN A C 1
ATOM 650 O O . ASN A 1 84 ? -22.531 33.406 20.156 1 96.06 84 ASN A O 1
ATOM 654 N N . LEU A 1 85 ? -23.094 31.469 19.266 1 97.94 85 LEU A N 1
ATOM 655 C CA . LEU A 1 85 ? -21.969 31.469 18.328 1 97.94 85 LEU A CA 1
ATOM 656 C C . LEU A 1 85 ? -22.453 31.281 16.891 1 97.94 85 LEU A C 1
ATOM 658 O O . LEU A 1 85 ? -23.141 30.312 16.578 1 97.94 85 LEU A O 1
ATOM 662 N N . HIS A 1 86 ? -22.078 32.219 16.047 1 98.25 86 HIS A N 1
ATOM 663 C CA . HIS A 1 86 ? -22.531 32.219 14.664 1 98.25 86 HIS A CA 1
ATOM 664 C C . HIS A 1 86 ? -21.359 32.312 13.703 1 98.25 86 HIS A C 1
ATOM 666 O O . HIS A 1 86 ? -20.359 32.969 14 1 98.25 86 HIS A O 1
ATOM 672 N N . HIS A 1 87 ? -21.469 31.609 12.594 1 98.62 87 HIS A N 1
ATOM 673 C CA . HIS A 1 87 ? -20.406 31.578 11.602 1 98.62 87 HIS A CA 1
ATOM 674 C C . HIS A 1 87 ? -20.891 32.125 10.258 1 98.62 87 HIS A C 1
ATOM 676 O O . HIS A 1 87 ? -21.969 31.75 9.789 1 98.62 87 HIS A O 1
ATOM 682 N N . TYR A 1 88 ? -20.094 33 9.688 1 98.69 88 TYR A N 1
ATOM 683 C CA . TYR A 1 88 ? -20.438 33.656 8.438 1 98.69 88 TYR A CA 1
ATOM 684 C C . TYR A 1 88 ? -19.312 33.5 7.418 1 98.69 88 TYR A C 1
ATOM 686 O O . TYR A 1 88 ? -18.156 33.312 7.789 1 98.69 88 TYR A O 1
ATOM 694 N N . VAL A 1 89 ? -19.719 33.625 6.133 1 98.75 89 VAL A N 1
ATOM 695 C CA . VAL A 1 89 ? -18.734 33.719 5.055 1 98.75 89 VAL A CA 1
ATOM 696 C C . VAL A 1 89 ? -19.156 34.812 4.078 1 98.75 89 VAL A C 1
ATOM 698 O O . VAL A 1 89 ? -20.344 35.094 3.904 1 98.75 89 VAL A O 1
ATOM 701 N N . ILE A 1 90 ? -18.219 35.469 3.52 1 98.81 90 ILE A N 1
ATOM 702 C CA . ILE A 1 90 ? -18.453 36.469 2.504 1 98.81 90 ILE A CA 1
ATOM 703 C C . ILE A 1 90 ? -18.031 35.938 1.134 1 98.81 90 ILE A C 1
ATOM 705 O O . ILE A 1 90 ? -16.906 35.469 0.967 1 98.81 90 ILE A O 1
ATOM 709 N N . HIS A 1 91 ? -18.938 36.094 0.195 1 98.56 91 HIS A N 1
ATOM 710 C CA . HIS A 1 91 ? -18.656 35.594 -1.15 1 98.56 91 HIS A CA 1
ATOM 711 C C . HIS A 1 91 ? -18.578 36.75 -2.148 1 98.56 91 HIS A C 1
ATOM 713 O O . HIS A 1 91 ? -19.359 37.719 -2.062 1 98.56 91 HIS A O 1
ATOM 719 N N . HIS A 1 92 ? -17.703 36.719 -2.979 1 98.19 92 HIS A N 1
ATOM 720 C CA . HIS A 1 92 ? -17.516 37.469 -4.211 1 98.19 92 HIS A CA 1
ATOM 721 C C . HIS A 1 92 ? -16.734 36.656 -5.242 1 98.19 92 HIS A C 1
ATOM 723 O O . HIS A 1 92 ? -15.867 35.844 -4.883 1 98.19 92 HIS A O 1
ATOM 729 N N . PRO A 1 93 ? -16.953 36.781 -6.508 1 95.5 93 PRO A N 1
ATOM 730 C CA . PRO A 1 93 ? -16.312 35.938 -7.523 1 95.5 93 PRO A CA 1
ATOM 731 C C . PRO A 1 93 ? -14.789 36.031 -7.465 1 95.5 93 PRO A C 1
ATOM 733 O O . PRO A 1 93 ? -14.109 35.062 -7.84 1 95.5 93 PRO A O 1
ATOM 736 N N . GLU A 1 94 ? -14.242 37.094 -6.957 1 95.94 94 GLU A N 1
ATOM 737 C CA . GLU A 1 94 ? -12.789 37.25 -6.902 1 95.94 94 GLU A CA 1
ATOM 738 C C . GLU A 1 94 ? -12.219 36.688 -5.602 1 95.94 94 GLU A C 1
ATOM 740 O O . GLU A 1 94 ? -11.008 36.75 -5.387 1 95.94 94 GLU A O 1
ATOM 745 N N . ILE A 1 95 ? -13.109 36.25 -4.754 1 97.38 95 ILE A N 1
ATOM 746 C CA . ILE A 1 95 ? -12.664 35.531 -3.561 1 97.38 95 ILE A CA 1
ATOM 747 C C . ILE A 1 95 ? -12.523 34.031 -3.875 1 97.38 95 ILE A C 1
ATOM 749 O O . ILE A 1 95 ? -13.461 33.25 -3.666 1 97.38 95 ILE A O 1
ATOM 753 N N . THR A 1 96 ? -11.336 33.719 -4.285 1 95.12 96 THR A N 1
ATOM 754 C CA . THR A 1 96 ? -11.117 32.375 -4.805 1 95.12 96 THR A CA 1
ATOM 755 C C . THR A 1 96 ? -10.227 31.5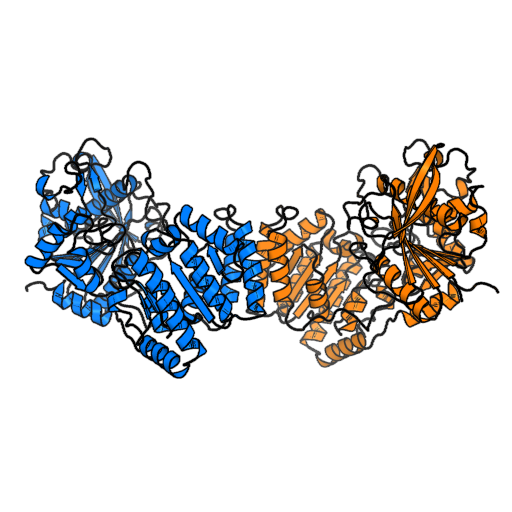78 -3.859 1 95.12 96 THR A C 1
ATOM 757 O O . THR A 1 96 ? -9.523 32.156 -3.025 1 95.12 96 THR A O 1
ATOM 760 N N . ALA A 1 97 ? -10.344 30.312 -4.027 1 92.12 97 ALA A N 1
ATOM 761 C CA . ALA A 1 97 ? -9.492 29.406 -3.264 1 92.12 97 ALA A CA 1
ATOM 762 C C . ALA A 1 97 ? -8.086 29.344 -3.84 1 92.12 97 ALA A C 1
ATOM 764 O O . ALA A 1 97 ? -7.902 29.375 -5.059 1 92.12 97 ALA A O 1
ATOM 765 N N . GLY A 1 98 ? -7.133 29.281 -2.877 1 87.06 98 GLY A N 1
ATOM 766 C CA . GLY A 1 98 ? -5.75 29.156 -3.303 1 87.06 98 GLY A CA 1
ATOM 767 C C . GLY A 1 98 ? -5.23 27.734 -3.232 1 87.06 98 GLY A C 1
ATOM 768 O O . GLY A 1 98 ? -5.973 26.812 -2.893 1 87.06 98 GLY A O 1
ATOM 769 N N . GLU A 1 99 ? -3.936 27.516 -3.586 1 75.62 99 GLU A N 1
ATOM 770 C CA . GLU A 1 99 ? -3.283 26.219 -3.639 1 75.62 99 GLU A CA 1
ATOM 771 C C . GLU A 1 99 ? -2.904 25.734 -2.242 1 75.62 99 GLU A C 1
ATOM 773 O O . GLU A 1 99 ? -2.771 24.531 -2.012 1 75.62 99 GLU A O 1
ATOM 778 N N . ILE A 1 100 ? -2.719 26.609 -1.377 1 74.5 100 ILE A N 1
ATOM 779 C CA . ILE A 1 100 ? -2.303 26.266 -0.022 1 74.5 100 ILE A CA 1
ATOM 780 C C . ILE A 1 100 ? -3.529 26.141 0.877 1 74.5 100 ILE A C 1
ATOM 782 O O . ILE A 1 100 ? -4.176 27.141 1.205 1 74.5 100 ILE A O 1
ATOM 786 N N . GLY A 1 101 ? -3.904 24.906 1.257 1 73.44 101 GLY A N 1
ATOM 787 C CA . GLY A 1 101 ? -5.059 24.641 2.1 1 73.44 101 GLY A CA 1
ATOM 788 C C . GLY A 1 101 ? -6.371 25.047 1.456 1 73.44 101 GLY A C 1
ATOM 789 O O . GLY A 1 101 ? -7.391 25.172 2.139 1 73.44 101 GLY A O 1
ATOM 790 N N . HIS A 1 102 ? -6.273 25.406 0.205 1 82.56 102 HIS A N 1
ATOM 791 C CA . HIS A 1 102 ? -7.418 25.938 -0.527 1 82.56 102 HIS A CA 1
ATOM 792 C C . HIS A 1 102 ? -7.844 27.297 0.02 1 82.56 102 HIS A C 1
ATOM 794 O O . HIS A 1 102 ? -9.031 27.609 0.029 1 82.56 102 HIS A O 1
ATOM 800 N N . ILE A 1 103 ? -6.871 28.031 0.575 1 90.19 103 ILE A N 1
ATOM 801 C CA . ILE A 1 103 ? -7.148 29.328 1.185 1 90.19 103 ILE A CA 1
ATOM 802 C C . ILE A 1 103 ? -6.199 30.391 0.614 1 90.19 103 ILE A C 1
ATOM 804 O O . ILE A 1 103 ? -6.641 31.422 0.121 1 90.19 103 ILE A O 1
ATOM 808 N N . TYR A 1 104 ? -4.934 30.016 0.592 1 90.12 104 TYR A N 1
ATOM 809 C CA . TYR A 1 104 ? -3.936 31.016 0.227 1 90.12 104 TYR A CA 1
ATOM 810 C C . TYR A 1 104 ? -3.336 30.703 -1.14 1 90.12 104 TYR A C 1
ATOM 812 O O . TYR A 1 104 ? -3.203 29.547 -1.521 1 90.12 104 TYR A O 1
ATOM 820 N N . HIS A 1 105 ? -2.932 31.781 -1.838 1 88.19 105 HIS A N 1
ATOM 821 C CA . HIS A 1 105 ? -2.283 31.656 -3.139 1 88.19 105 HIS A CA 1
ATOM 822 C C . HIS A 1 105 ? -0.769 31.781 -3.012 1 88.19 105 HIS A C 1
ATOM 824 O O . HIS A 1 105 ? -0.27 32.438 -2.08 1 88.19 105 HIS A O 1
ATOM 830 N N . ASP A 1 106 ? -0.096 31.141 -3.9 1 79.88 106 ASP A N 1
ATOM 831 C CA . ASP A 1 106 ? 1.349 31.281 -4.055 1 79.88 106 ASP A CA 1
ATOM 832 C C . ASP A 1 106 ? 1.692 32.094 -5.309 1 79.88 106 ASP A C 1
ATOM 834 O O . ASP A 1 106 ? 1.702 31.531 -6.414 1 79.88 106 ASP A O 1
ATOM 838 N N . ASP A 1 107 ? 1.995 33.375 -5.082 1 87.44 107 ASP A N 1
ATOM 839 C CA . ASP A 1 107 ? 2.365 34.25 -6.184 1 87.44 107 ASP A CA 1
ATOM 840 C C . ASP A 1 107 ? 3.879 34.438 -6.258 1 87.44 107 ASP A C 1
ATOM 842 O O . ASP A 1 107 ? 4.426 35.375 -5.68 1 87.44 107 ASP A O 1
ATOM 846 N N . PRO A 1 108 ? 4.551 33.656 -6.977 1 80.69 108 PRO A N 1
ATOM 847 C CA . PRO A 1 108 ? 6.016 33.688 -6.965 1 80.69 108 PRO A CA 1
ATOM 848 C C . PRO A 1 108 ? 6.582 35 -7.52 1 80.69 108 PRO A C 1
ATOM 850 O O . PRO A 1 108 ? 7.621 35.469 -7.059 1 80.69 108 PRO A O 1
ATOM 853 N N . GLU A 1 109 ? 5.945 35.562 -8.438 1 87.75 109 GLU A N 1
ATOM 854 C CA . GLU A 1 109 ? 6.477 36.781 -9.07 1 87.75 109 GLU A CA 1
ATOM 855 C C . GLU A 1 109 ? 6.141 38.031 -8.266 1 87.75 109 GLU A C 1
ATOM 857 O O . GLU A 1 109 ? 6.961 38.938 -8.148 1 87.75 109 GLU A O 1
ATOM 862 N N . GLU A 1 110 ? 4.977 38.062 -7.738 1 91.94 110 GLU A N 1
ATOM 863 C CA . GLU A 1 110 ? 4.52 39.188 -6.922 1 91.94 110 GLU A CA 1
ATOM 864 C C . GLU A 1 110 ? 3.867 38.688 -5.633 1 91.94 110 GLU A C 1
ATOM 866 O O . GLU A 1 110 ? 2.654 38.469 -5.586 1 91.94 110 GLU A O 1
ATOM 871 N N . ALA A 1 111 ? 4.621 38.812 -4.629 1 90.69 111 ALA A N 1
ATOM 872 C CA . ALA A 1 111 ? 4.18 38.25 -3.359 1 90.69 111 ALA A CA 1
ATOM 873 C C . ALA A 1 111 ? 2.865 38.875 -2.902 1 90.69 111 ALA A C 1
ATOM 875 O O . ALA A 1 111 ? 2.68 40.094 -3.004 1 90.69 111 ALA A O 1
ATOM 876 N N . PHE A 1 112 ? 1.921 38.094 -2.545 1 94.44 112 PHE A N 1
ATOM 877 C CA . PHE A 1 112 ? 0.653 38.406 -1.906 1 94.44 112 PHE A CA 1
ATOM 878 C C . PHE A 1 112 ? -0.31 39.031 -2.91 1 94.44 112 PHE A C 1
ATOM 880 O O . PHE A 1 112 ? -1.385 39.5 -2.535 1 94.44 112 PHE A O 1
ATOM 887 N N . TYR A 1 113 ? 0.001 39.031 -4.176 1 95.62 113 TYR A N 1
ATOM 888 C CA . TYR A 1 113 ? -0.782 39.719 -5.195 1 95.62 113 TYR A CA 1
ATOM 889 C C . TYR A 1 113 ? -2.227 39.219 -5.191 1 95.62 113 TYR A C 1
ATOM 891 O O . TYR A 1 113 ? -3.152 40.031 -4.969 1 95.62 113 TYR A O 1
ATOM 899 N N . THR A 1 114 ? -2.461 38.031 -5.395 1 96.06 114 THR A N 1
ATOM 900 C CA . THR A 1 114 ? -3.801 37.469 -5.512 1 96.06 114 THR A CA 1
ATOM 901 C C . THR A 1 114 ? -4.508 37.469 -4.156 1 96.06 114 THR A C 1
ATOM 903 O O . THR A 1 114 ? -5.707 37.75 -4.074 1 96.06 114 THR A O 1
ATOM 906 N N . ASP A 1 115 ? -3.766 37.188 -3.166 1 96.62 115 ASP A N 1
ATOM 907 C CA . ASP A 1 115 ? -4.34 37.188 -1.823 1 96.62 115 ASP A CA 1
ATOM 908 C C . ASP A 1 115 ? -4.789 38.594 -1.419 1 96.62 115 ASP A C 1
ATOM 910 O O . ASP A 1 115 ? -5.824 38.75 -0.768 1 96.62 115 ASP A O 1
ATOM 914 N N . ASN A 1 116 ? -4.012 39.531 -1.796 1 97.56 116 ASN A N 1
ATOM 915 C CA . ASN A 1 116 ? -4.395 40.875 -1.477 1 97.56 116 ASN A CA 1
ATOM 916 C C . ASN A 1 116 ? -5.711 41.281 -2.146 1 97.56 116 ASN A C 1
ATOM 918 O O . ASN A 1 116 ? -6.508 42 -1.574 1 97.56 116 ASN A O 1
ATOM 922 N N . ILE A 1 117 ? -5.938 40.844 -3.326 1 97.12 117 ILE A N 1
ATOM 923 C CA . ILE A 1 117 ? -7.199 41.062 -4.016 1 97.12 117 ILE A CA 1
ATOM 924 C C . ILE A 1 117 ? -8.352 40.469 -3.217 1 97.12 117 ILE A C 1
ATOM 926 O O . ILE A 1 117 ? -9.305 41.156 -2.867 1 97.12 117 ILE A O 1
ATOM 930 N N . LYS A 1 118 ? -8.211 39.312 -2.867 1 97.94 118 LYS A N 1
ATOM 931 C CA . LYS A 1 118 ? -9.219 38.562 -2.121 1 97.94 118 LYS A CA 1
ATOM 932 C C . LYS A 1 118 ? -9.492 39.219 -0.768 1 97.94 118 LYS A C 1
ATOM 934 O O . LYS A 1 118 ? -10.648 39.438 -0.403 1 97.94 118 LYS A O 1
ATOM 939 N N . PHE A 1 119 ? -8.453 39.531 -0.086 1 98.44 119 PHE A N 1
ATOM 940 C CA . PHE A 1 119 ? -8.625 40 1.293 1 98.44 119 PHE A CA 1
ATOM 941 C C . PHE A 1 119 ? -9.008 41.469 1.346 1 98.44 119 PHE A C 1
ATOM 943 O O . PHE A 1 119 ? -9.609 41.906 2.322 1 98.44 119 PHE A O 1
ATOM 950 N N . THR A 1 120 ? -8.711 42.188 0.289 1 98.62 120 THR A N 1
ATOM 951 C CA . THR A 1 120 ? -9.203 43.562 0.208 1 98.62 120 THR A CA 1
ATOM 952 C C . THR A 1 120 ? -10.727 43.562 0.046 1 98.62 120 THR A C 1
ATOM 954 O O . THR A 1 120 ? -11.422 44.312 0.744 1 98.62 120 THR A O 1
ATOM 957 N N . ILE A 1 121 ? -11.156 42.75 -0.835 1 98.56 121 ILE A N 1
ATOM 958 C CA . ILE A 1 121 ? -12.594 42.656 -1.048 1 98.56 121 ILE A CA 1
ATOM 959 C C . ILE A 1 121 ? -13.273 42.156 0.226 1 98.56 121 ILE A C 1
ATOM 961 O O . ILE A 1 121 ? -14.281 42.688 0.661 1 98.56 121 ILE A O 1
ATOM 965 N N . PHE A 1 122 ? -12.711 41.219 0.835 1 98.75 122 PHE A N 1
ATOM 966 C CA . PHE A 1 122 ? -13.234 40.625 2.059 1 98.75 122 PHE A CA 1
ATOM 967 C C . PHE A 1 122 ? -13.328 41.656 3.17 1 98.75 122 PHE A C 1
ATOM 969 O O . PHE A 1 122 ? -14.391 41.844 3.773 1 98.75 122 PHE A O 1
ATOM 976 N N . CYS A 1 123 ? -12.242 42.344 3.4 1 98.88 123 CYS A N 1
ATOM 977 C CA . CYS A 1 123 ? -12.203 43.312 4.492 1 98.88 123 CYS A CA 1
ATOM 978 C C . CYS A 1 123 ? -13.18 44.469 4.238 1 98.88 123 CYS A C 1
ATOM 980 O O . CYS A 1 123 ? -13.812 44.969 5.172 1 98.88 123 CYS A O 1
ATOM 982 N N . THR A 1 124 ? -13.273 44.875 3.008 1 98.81 124 THR A N 1
ATOM 983 C CA . THR A 1 124 ? -14.234 45.938 2.682 1 98.81 124 THR A CA 1
ATOM 984 C C . THR A 1 124 ? -15.664 45.469 2.916 1 98.81 124 THR A C 1
ATOM 986 O O . THR A 1 124 ? -16.5 46.219 3.412 1 98.81 124 THR A O 1
ATOM 989 N N . ALA A 1 125 ? -15.875 44.25 2.537 1 98.88 125 ALA A N 1
ATOM 990 C CA . ALA A 1 125 ? -17.188 43.656 2.762 1 98.88 125 ALA A CA 1
ATOM 991 C C . ALA A 1 125 ? -17.5 43.531 4.254 1 98.88 125 ALA A C 1
ATOM 993 O O . ALA A 1 125 ? -18.641 43.75 4.68 1 98.88 125 ALA A O 1
ATOM 994 N N . VAL A 1 126 ? -16.516 43.156 5.023 1 98.88 126 VAL A N 1
ATOM 995 C CA . VAL A 1 126 ? -16.688 43.094 6.473 1 98.88 126 VAL A CA 1
ATOM 996 C C . VAL A 1 126 ? -17.062 44.469 7.012 1 98.88 126 VAL A C 1
ATOM 998 O O . VAL A 1 126 ? -17.984 44.594 7.816 1 98.88 126 VAL A O 1
ATOM 1001 N N . ALA A 1 127 ? -16.344 45.5 6.574 1 98.75 127 ALA A N 1
ATOM 1002 C CA . ALA A 1 127 ? -16.641 46.875 6.996 1 98.75 127 ALA A CA 1
ATOM 1003 C C . ALA A 1 127 ? -18.078 47.25 6.652 1 98.75 127 ALA A C 1
ATOM 1005 O O . ALA A 1 127 ? -18.781 47.812 7.48 1 98.75 127 ALA A O 1
ATOM 1006 N N . GLU A 1 128 ? -18.453 46.938 5.453 1 98.69 128 GLU A N 1
ATOM 1007 C CA . GLU A 1 128 ? -19.812 47.219 5.02 1 98.69 128 GLU A CA 1
ATOM 1008 C C . GLU A 1 128 ? -20.828 46.469 5.867 1 98.69 128 GLU A C 1
ATOM 1010 O O . GLU A 1 128 ? -21.859 47.031 6.25 1 98.69 128 GLU A O 1
ATOM 1015 N N . ALA A 1 129 ? -20.578 45.25 6.137 1 98.75 129 ALA A N 1
ATOM 1016 C CA . ALA A 1 129 ? -21.484 44.438 6.941 1 98.75 129 ALA A CA 1
ATOM 1017 C C . ALA A 1 129 ? -21.656 45 8.336 1 98.75 129 ALA A C 1
ATOM 1019 O O . ALA A 1 129 ? -22.75 45 8.898 1 98.75 129 ALA A O 1
ATOM 1020 N N . ILE A 1 130 ? -20.547 45.469 8.922 1 98.44 130 ILE A N 1
ATOM 1021 C CA . ILE A 1 130 ? -20.609 46.125 10.227 1 98.44 130 ILE A CA 1
ATOM 1022 C C . ILE A 1 130 ? -21.469 47.375 10.133 1 98.44 130 ILE A C 1
ATOM 1024 O O . ILE A 1 130 ? -22.344 47.594 10.977 1 98.44 130 ILE A O 1
ATOM 1028 N N . LYS A 1 131 ? -21.234 48.188 9.141 1 98 131 LYS A N 1
ATOM 1029 C CA . LYS A 1 131 ? -21.922 49.438 8.945 1 98 131 LYS A CA 1
ATOM 1030 C C . LYS A 1 131 ? -23.438 49.219 8.844 1 98 131 LYS A C 1
ATOM 1032 O O . LYS A 1 131 ? -24.219 50 9.43 1 98 131 LYS A O 1
ATOM 1037 N N . VAL A 1 132 ? -23.828 48.188 8.156 1 97.31 132 VAL A N 1
ATOM 1038 C CA . VAL A 1 132 ? -25.266 48 7.918 1 97.31 132 VAL A CA 1
ATOM 1039 C C . VAL A 1 132 ? -25.875 47.188 9.062 1 97.31 132 VAL A C 1
ATOM 1041 O O . VAL A 1 132 ? -27.062 46.875 9.031 1 97.31 132 VAL A O 1
ATOM 1044 N N . GLY A 1 133 ? -25.094 46.781 10 1 97 133 GLY A N 1
ATOM 1045 C CA . GLY A 1 133 ? -25.578 46.125 11.211 1 97 133 GLY A CA 1
ATOM 1046 C C . GLY A 1 133 ? -25.859 44.656 11.039 1 97 133 GLY A C 1
ATOM 1047 O O . GLY A 1 133 ? -26.734 44.094 11.719 1 97 133 GLY A O 1
ATOM 1048 N N . ALA A 1 134 ? -25.172 44.031 10.164 1 97.5 134 ALA A N 1
ATOM 1049 C CA . ALA A 1 134 ? -25.453 42.625 9.812 1 97.5 134 ALA A CA 1
ATOM 1050 C C . ALA A 1 134 ? -25.141 41.719 10.984 1 97.5 134 ALA A C 1
ATOM 1052 O O . ALA A 1 134 ? -25.703 40.594 11.078 1 97.5 134 ALA A O 1
ATOM 1053 N N . PHE A 1 135 ? -24.266 42.125 11.93 1 97.44 135 PHE A N 1
ATOM 1054 C CA . PHE A 1 135 ? -23.859 41.312 13.055 1 97.44 135 PHE A CA 1
ATOM 1055 C C . PHE A 1 135 ? -24.469 41.812 14.352 1 97.44 135 PHE A C 1
ATOM 1057 O O . PHE A 1 135 ? -24.094 41.375 15.445 1 97.44 135 PHE A O 1
ATOM 1064 N N . GLY A 1 136 ? -25.344 42.875 14.266 1 95.5 136 GLY A N 1
ATOM 1065 C CA . GLY A 1 136 ? -25.875 43.5 15.445 1 95.5 136 GLY A CA 1
ATOM 1066 C C . GLY A 1 136 ? -24.953 44.562 16.031 1 95.5 136 GLY A C 1
ATOM 1067 O O . GLY A 1 136 ? -24.016 45 15.359 1 95.5 136 GLY A O 1
ATOM 1068 N N . GLU A 1 137 ? -25.219 44.969 17.234 1 95.5 137 GLU A N 1
ATOM 1069 C CA . GLU A 1 137 ? -24.375 45.938 17.906 1 95.5 137 GLU A CA 1
ATOM 1070 C C . GLU A 1 137 ? -23.125 45.312 18.484 1 95.5 137 GLU A C 1
ATOM 1072 O O . GLU A 1 137 ? -23.156 44.688 19.547 1 95.5 137 GLU A O 1
ATOM 1077 N N . LEU A 1 138 ? -22.078 45.625 17.891 1 97.38 138 LEU A N 1
ATOM 1078 C CA . LEU A 1 138 ? -20.812 45 18.25 1 97.38 138 LEU A CA 1
ATOM 1079 C C . LEU A 1 138 ? -20.094 45.812 19.312 1 97.38 138 LEU A C 1
ATOM 1081 O O . LEU A 1 138 ? -20.141 47.062 19.297 1 97.38 138 LEU A O 1
ATOM 1085 N N . ASP A 1 139 ? -19.422 45.094 20.188 1 97.69 139 ASP A N 1
ATOM 1086 C CA . ASP A 1 139 ? -18.578 45.75 21.172 1 97.69 139 ASP A CA 1
ATOM 1087 C C . ASP A 1 139 ? -17.109 45.625 20.812 1 97.69 139 ASP A C 1
ATOM 1089 O O . ASP A 1 139 ? -16.328 46.562 20.984 1 97.69 139 ASP A O 1
ATOM 1093 N N . ILE A 1 140 ? -16.719 44.5 20.359 1 98.25 140 ILE A N 1
ATOM 1094 C CA . ILE A 1 140 ? -15.312 44.188 20.109 1 98.25 140 ILE A CA 1
ATOM 1095 C C . ILE A 1 140 ? -15.164 43.5 18.75 1 98.25 140 ILE A C 1
ATOM 1097 O O . ILE A 1 140 ? -15.953 42.625 18.406 1 98.25 140 ILE A O 1
ATOM 1101 N N . VAL A 1 141 ? -14.188 43.906 17.984 1 98.62 141 VAL A N 1
ATOM 1102 C CA . VAL A 1 141 ? -13.773 43.25 16.75 1 98.62 141 VAL A CA 1
ATOM 1103 C C . VAL A 1 141 ? -12.367 42.688 16.922 1 98.62 141 VAL A C 1
ATOM 1105 O O . VAL A 1 141 ? -11.414 43.406 17.203 1 98.62 141 VAL A O 1
ATOM 1108 N N . HIS A 1 142 ? -12.266 41.406 16.844 1 98.69 142 HIS A N 1
ATOM 1109 C CA . HIS A 1 142 ? -10.992 40.719 17 1 98.69 142 HIS A CA 1
ATOM 1110 C C . HIS A 1 142 ? -10.477 40.219 15.648 1 98.69 142 HIS A C 1
ATOM 1112 O O . HIS A 1 142 ? -11.07 39.312 15.047 1 98.69 142 HIS A O 1
ATOM 1118 N N . MET A 1 143 ? -9.359 40.781 15.242 1 98.44 143 MET A N 1
ATOM 1119 C CA . MET A 1 143 ? -8.797 40.562 13.914 1 98.44 143 MET A CA 1
ATOM 1120 C C . MET A 1 143 ? -7.547 39.688 13.992 1 98.44 143 MET A C 1
ATOM 1122 O O . MET A 1 143 ? -6.805 39.75 14.969 1 98.44 143 MET A O 1
ATOM 1126 N N . HIS A 1 144 ? -7.336 38.906 12.93 1 98.25 144 HIS A N 1
ATOM 1127 C CA . HIS A 1 144 ? -6.234 37.938 12.953 1 98.25 144 HIS A CA 1
ATOM 1128 C C . HIS A 1 144 ? -5.352 38.094 11.719 1 98.25 144 HIS A C 1
ATOM 1130 O O . HIS A 1 144 ? -5.801 37.875 10.594 1 98.25 144 HIS A O 1
ATOM 1136 N N . ASP A 1 145 ? -4.137 38.5 11.914 1 97.5 145 ASP A N 1
ATOM 1137 C CA . ASP A 1 145 ? -3.059 38.594 10.938 1 97.5 145 ASP A CA 1
ATOM 1138 C C . ASP A 1 145 ? -3.404 39.562 9.836 1 97.5 145 ASP A C 1
ATOM 1140 O O . ASP A 1 145 ? -4.461 40.219 9.867 1 97.5 145 ASP A O 1
ATOM 1144 N N . TRP A 1 146 ? -2.529 39.688 8.836 1 97.69 146 TRP A N 1
ATOM 1145 C CA . TRP A 1 146 ? -2.57 40.75 7.863 1 97.69 146 TRP A CA 1
ATOM 1146 C C . TRP A 1 146 ? -3.824 40.688 7 1 97.69 146 TRP A C 1
ATOM 1148 O O . TRP A 1 146 ? -4.301 41.688 6.477 1 97.69 146 TRP A O 1
ATOM 1158 N N . HIS A 1 147 ? -4.434 39.5 6.953 1 97.06 147 HIS A N 1
ATOM 1159 C CA . HIS A 1 147 ? -5.602 39.25 6.113 1 97.06 147 HIS A CA 1
ATOM 1160 C C . HIS A 1 147 ? -6.801 40.062 6.582 1 97.06 147 HIS A C 1
ATOM 1162 O O . HIS A 1 147 ? -7.758 40.281 5.828 1 97.06 147 HIS A O 1
ATOM 1168 N N . SER A 1 148 ? -6.781 40.531 7.77 1 98.31 148 SER A N 1
ATOM 1169 C CA . SER A 1 148 ? -7.945 41.188 8.352 1 98.31 148 SER A CA 1
ATOM 1170 C C . SER A 1 148 ? -7.656 42.656 8.648 1 98.31 148 SER A C 1
ATOM 1172 O O . SER A 1 148 ? -8.57 43.438 8.953 1 98.31 148 SER A O 1
ATOM 1174 N N . SER A 1 149 ? -6.469 43.125 8.484 1 98.06 149 SER A N 1
ATOM 1175 C CA . SER A 1 149 ? -6.051 44.406 9.039 1 98.06 149 SER A CA 1
ATOM 1176 C C . SER A 1 149 ? -6.57 45.562 8.188 1 98.06 149 SER A C 1
ATOM 1178 O O . SER A 1 149 ? -6.637 46.719 8.656 1 98.06 149 SER A O 1
ATOM 1180 N N . LEU A 1 150 ? -6.93 45.281 6.957 1 98.5 150 LEU A N 1
ATOM 1181 C CA . LEU A 1 150 ? -7.457 46.344 6.113 1 98.5 150 LEU A CA 1
ATOM 1182 C C . LEU A 1 150 ? -8.734 46.938 6.707 1 98.5 150 LEU A C 1
ATOM 1184 O O . LEU A 1 150 ? -9.094 48.094 6.414 1 98.5 150 LEU A O 1
ATOM 1188 N N . VAL A 1 151 ? -9.445 46.281 7.5 1 98.69 151 VAL A N 1
ATOM 1189 C CA . VAL A 1 151 ? -10.609 46.812 8.195 1 98.69 151 VAL A CA 1
ATOM 1190 C C . VAL A 1 151 ? -10.219 48.031 9.023 1 98.69 151 VAL A C 1
ATOM 1192 O O . VAL A 1 151 ? -10.961 49 9.094 1 98.69 151 VAL A O 1
ATOM 1195 N N . LEU A 1 152 ? -9.094 47.969 9.641 1 98.56 152 LEU A N 1
ATOM 1196 C CA . LEU A 1 152 ? -8.602 49.062 10.461 1 98.56 152 LEU A CA 1
ATOM 1197 C C . LEU A 1 152 ? -8.25 50.25 9.586 1 98.56 152 LEU A C 1
ATOM 1199 O O . LEU A 1 152 ? -8.461 51.406 9.992 1 98.56 152 LEU A O 1
ATOM 1203 N N . PHE A 1 153 ? -7.688 49.969 8.438 1 98.12 153 PHE A N 1
ATOM 1204 C CA . PHE A 1 153 ? -7.441 51.031 7.469 1 98.12 153 PHE A CA 1
ATOM 1205 C C . PHE A 1 153 ? -8.742 51.75 7.109 1 98.12 153 PHE A C 1
ATOM 1207 O O . PHE A 1 153 ? -8.805 52.969 7.117 1 98.12 153 PHE A O 1
ATOM 1214 N N . LEU A 1 154 ? -9.719 51 6.77 1 98.38 154 LEU A N 1
ATOM 1215 C CA . LEU A 1 154 ? -11.008 51.531 6.371 1 98.38 154 LEU A CA 1
ATOM 1216 C C . LEU A 1 154 ? -11.633 52.344 7.508 1 98.38 154 LEU A C 1
ATOM 1218 O O . LEU A 1 154 ? -12.148 53.438 7.289 1 98.38 154 LEU A O 1
ATOM 1222 N N . LYS A 1 155 ? -11.586 51.812 8.664 1 98.12 155 LYS A N 1
ATOM 1223 C CA . LYS A 1 155 ? -12.07 52.5 9.859 1 98.12 155 LYS A CA 1
ATOM 1224 C C . LYS A 1 155 ? -11.414 53.875 10.023 1 98.12 155 LYS A C 1
ATOM 1226 O O . LYS A 1 155 ? -12.086 54.844 10.352 1 98.12 155 LYS A O 1
ATOM 1231 N N . THR A 1 156 ? -10.195 53.938 9.766 1 97.94 156 THR A N 1
ATOM 1232 C CA . THR A 1 156 ? -9.391 55.094 10.086 1 97.94 156 THR A CA 1
ATOM 1233 C C . THR A 1 156 ? -9.484 56.156 8.969 1 97.94 156 THR A C 1
ATOM 1235 O O . THR A 1 156 ? -9.57 57.344 9.234 1 97.94 156 THR A O 1
ATOM 1238 N N . TYR A 1 157 ? -9.539 55.719 7.727 1 97.19 157 TYR A N 1
ATOM 1239 C CA . TYR A 1 157 ? -9.281 56.656 6.645 1 97.19 157 TYR A CA 1
ATOM 1240 C C . TYR A 1 157 ? -10.508 56.812 5.746 1 97.19 157 TYR A C 1
ATOM 1242 O O . TYR A 1 157 ? -10.672 57.844 5.082 1 97.19 157 TYR A O 1
ATOM 1250 N N . HIS A 1 158 ? -11.281 55.844 5.688 1 97.12 158 HIS A N 1
ATOM 1251 C CA . HIS A 1 158 ? -12.375 55.875 4.727 1 97.12 158 HIS A CA 1
ATOM 1252 C C . HIS A 1 158 ? -13.578 56.625 5.285 1 97.12 158 HIS A C 1
ATOM 1254 O O . HIS A 1 158 ? -14.133 56.25 6.316 1 97.12 158 HIS A O 1
ATOM 1260 N N . PRO A 1 159 ? -14.07 57.531 4.621 1 95.5 159 PRO A N 1
ATOM 1261 C CA . PRO A 1 159 ? -15.14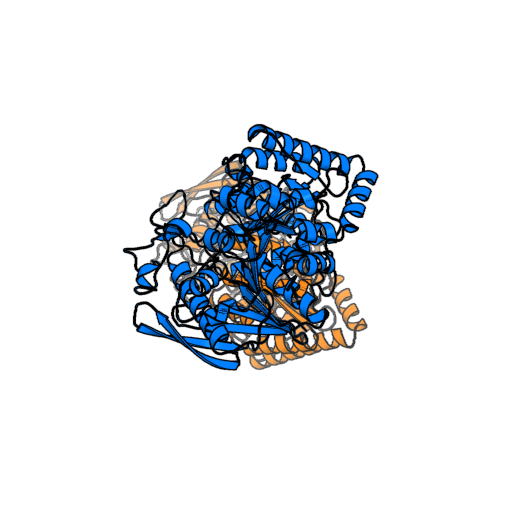8 58.375 5.156 1 95.5 159 PRO A CA 1
ATOM 1262 C C . PRO A 1 159 ? -16.469 57.625 5.293 1 95.5 159 PRO A C 1
ATOM 1264 O O . PRO A 1 159 ? -17.297 57.969 6.148 1 95.5 159 PRO A O 1
ATOM 1267 N N . GLU A 1 160 ? -16.641 56.656 4.605 1 95.31 160 GLU A N 1
ATOM 1268 C CA . GLU A 1 160 ? -17.906 55.938 4.605 1 95.31 160 GLU A CA 1
ATOM 1269 C C . GLU A 1 160 ? -18 54.969 5.789 1 95.31 160 GLU A C 1
ATOM 1271 O O . GLU A 1 160 ? -19.078 54.469 6.102 1 95.31 160 GLU A O 1
ATOM 1276 N N . TYR A 1 161 ? -16.938 54.781 6.496 1 97.44 161 TYR A N 1
ATOM 1277 C CA . TYR A 1 161 ? -16.938 53.75 7.512 1 97.44 161 TYR A CA 1
ATOM 1278 C C . TYR A 1 161 ? -16.625 54.312 8.891 1 97.44 161 TYR A C 1
ATOM 1280 O O . TYR A 1 161 ? -15.953 53.688 9.695 1 97.44 161 TYR A O 1
ATOM 1288 N N . GLN A 1 162 ? -17.094 55.406 9.133 1 94.19 162 GLN A N 1
ATOM 1289 C CA . GLN A 1 162 ? -16.891 56.062 10.414 1 94.19 162 GLN A CA 1
ATOM 1290 C C . GLN A 1 162 ? -17.625 55.312 11.531 1 94.19 162 GLN A C 1
ATOM 1292 O O . GLN A 1 162 ? -17.188 55.375 12.688 1 94.19 162 GLN A O 1
ATOM 1297 N N . ALA A 1 163 ? -18.641 54.625 11.125 1 94.06 163 ALA A N 1
ATOM 1298 C CA . ALA A 1 163 ? -19.422 53.875 12.094 1 94.06 163 ALA A CA 1
ATOM 1299 C C . ALA A 1 163 ? -18.578 52.812 12.766 1 94.06 163 ALA A C 1
ATOM 1301 O O . ALA A 1 163 ? -18.922 52.312 13.844 1 94.06 163 ALA A O 1
ATOM 1302 N N . LEU A 1 164 ? -17.5 52.438 12.188 1 97.44 164 LEU A N 1
ATOM 1303 C CA . LEU A 1 164 ? -16.641 51.375 12.719 1 97.44 164 LEU A CA 1
ATOM 1304 C C . LEU A 1 164 ? -15.867 51.875 13.945 1 97.44 164 LEU A C 1
ATOM 1306 O O . LEU A 1 164 ? -15.305 51.062 14.695 1 97.44 164 LEU A O 1
ATOM 1310 N N . LYS A 1 165 ? -15.844 53.094 14.227 1 96.5 165 LYS A N 1
ATOM 1311 C CA . LYS A 1 165 ? -14.977 53.656 15.258 1 96.5 165 LYS A CA 1
ATOM 1312 C C . LYS A 1 165 ? -15.539 53.406 16.656 1 96.5 165 LYS A C 1
ATOM 1314 O O . LYS A 1 165 ? -14.836 53.562 17.641 1 96.5 165 LYS A O 1
ATOM 1319 N N . LYS A 1 166 ? -16.703 52.875 16.734 1 94.12 166 LYS A N 1
ATOM 1320 C CA . LYS A 1 166 ? -17.406 52.75 18.016 1 94.12 166 LYS A CA 1
ATOM 1321 C C . LYS A 1 166 ? -16.906 51.5 18.766 1 94.12 166 LYS A C 1
ATOM 1323 O O . LYS A 1 166 ? -17.047 51.438 20 1 94.12 166 LYS A O 1
ATOM 1328 N N . MET A 1 167 ? -16.312 50.656 18.156 1 96.56 167 MET A N 1
ATOM 1329 C CA . MET A 1 167 ? -15.953 49.375 18.766 1 96.56 167 MET A CA 1
ATOM 1330 C C . MET A 1 167 ? -14.492 49.344 19.203 1 96.56 167 MET A C 1
ATOM 1332 O O . MET A 1 167 ? -13.711 50.219 18.797 1 96.56 167 MET A O 1
ATOM 1336 N N . ARG A 1 168 ? -14.172 48.406 20.094 1 97.56 168 ARG A N 1
ATOM 1337 C CA . ARG A 1 168 ? -12.773 48.094 20.422 1 97.56 168 ARG A CA 1
ATOM 1338 C C . ARG A 1 168 ? -12.188 47.094 19.422 1 97.56 168 ARG A C 1
ATOM 1340 O O . ARG A 1 168 ? -12.836 46.094 19.078 1 97.56 168 ARG A O 1
ATOM 1347 N N . TYR A 1 169 ? -10.961 47.375 18.984 1 98.38 169 TYR A N 1
ATOM 1348 C CA . TYR A 1 169 ? -10.328 46.5 17.984 1 98.38 169 TYR A CA 1
ATOM 1349 C C . TYR A 1 169 ? -9.102 45.812 18.562 1 98.38 169 TYR A C 1
ATOM 1351 O O . TYR A 1 169 ? -8.164 46.469 19.016 1 98.38 169 TYR A O 1
ATOM 1359 N N . VAL A 1 170 ? -9.156 44.5 18.547 1 98.56 170 VAL A N 1
ATOM 1360 C CA . VAL A 1 170 ? -8.055 43.656 18.969 1 98.56 170 VAL A CA 1
ATOM 1361 C C . VAL A 1 170 ? -7.41 43 17.766 1 98.56 170 VAL A C 1
ATOM 1363 O O . VAL A 1 170 ? -8.109 42.5 16.875 1 98.56 170 VAL A O 1
ATOM 1366 N N . TYR A 1 171 ? -6.051 43 17.703 1 98.62 171 TYR A N 1
ATOM 1367 C CA . TYR A 1 171 ? -5.309 42.438 16.578 1 98.62 171 TYR A CA 1
ATOM 1368 C C . TYR A 1 171 ? -4.332 41.375 17.047 1 98.62 171 TYR A C 1
ATOM 1370 O O . TYR A 1 171 ? -3.432 41.625 17.844 1 98.62 171 TYR A O 1
ATOM 1378 N N . THR A 1 172 ? -4.523 40.156 16.531 1 98.38 172 THR A N 1
ATOM 1379 C CA . THR A 1 172 ? -3.646 39.031 16.922 1 98.38 172 THR A CA 1
ATOM 1380 C C . THR A 1 172 ? -2.68 38.688 15.797 1 98.38 172 THR A C 1
ATOM 1382 O O . THR A 1 172 ? -3.096 38.5 14.656 1 98.38 172 THR A O 1
ATOM 1385 N N . ILE A 1 173 ? -1.451 38.625 16.172 1 98 173 ILE A N 1
ATOM 1386 C CA . ILE A 1 173 ? -0.375 38.188 15.273 1 98 173 ILE A CA 1
ATOM 1387 C C . ILE A 1 173 ? -0.056 36.719 15.5 1 98 173 ILE A C 1
ATOM 1389 O O . ILE A 1 173 ? 0.507 36.344 16.531 1 98 173 ILE A O 1
ATOM 1393 N N . HIS A 1 174 ? -0.342 35.938 14.531 1 95.25 174 HIS A N 1
ATOM 1394 C CA . HIS A 1 174 ? -0.021 34.5 14.625 1 95.25 174 HIS A CA 1
ATOM 1395 C C . HIS A 1 174 ? 1.354 34.219 14.039 1 95.25 174 HIS A C 1
ATOM 1397 O O . HIS A 1 174 ? 2.047 33.312 14.492 1 95.25 174 HIS A O 1
ATOM 1403 N N . ASN A 1 175 ? 1.695 34.906 13 1 90.19 175 ASN A N 1
ATOM 1404 C CA . ASN A 1 175 ? 2.982 34.781 12.32 1 90.19 175 ASN A CA 1
ATOM 1405 C C . ASN A 1 175 ? 3.436 36.125 11.758 1 90.19 175 ASN A C 1
ATOM 1407 O O . ASN A 1 175 ? 2.941 36.562 10.719 1 90.19 175 ASN A O 1
ATOM 1411 N N . LEU A 1 176 ? 4.418 36.656 12.297 1 95.25 176 LEU A N 1
ATOM 1412 C CA . LEU A 1 176 ? 4.855 38 11.953 1 95.25 176 LEU A CA 1
ATOM 1413 C C . LEU A 1 176 ? 5.586 38.031 10.609 1 95.25 176 LEU A C 1
ATOM 1415 O O . LEU A 1 176 ? 5.707 39.062 9.977 1 95.25 176 LEU A O 1
ATOM 1419 N N . ALA A 1 177 ? 6.059 36.875 10.219 1 89.38 177 ALA A N 1
ATOM 1420 C CA . ALA A 1 177 ? 6.898 36.812 9.023 1 89.38 177 ALA A CA 1
ATOM 1421 C C . ALA A 1 177 ? 6.082 37.031 7.758 1 89.38 177 ALA A C 1
ATOM 1423 O O . ALA A 1 177 ? 6.633 37.406 6.715 1 89.38 177 ALA A O 1
ATOM 1424 N N . ILE A 1 178 ? 4.797 36.875 7.793 1 92.06 178 ILE A N 1
ATOM 1425 C CA . ILE A 1 178 ? 3.92 37.094 6.645 1 92.06 178 ILE A CA 1
ATOM 1426 C C . ILE A 1 178 ? 3.146 38.375 6.805 1 92.06 178 ILE A C 1
ATOM 1428 O O . ILE A 1 178 ? 2.176 38.469 7.559 1 92.06 178 ILE A O 1
ATOM 1432 N N . GLN A 1 179 ? 3.469 39.344 5.883 1 96.69 179 GLN A N 1
ATOM 1433 C CA . GLN A 1 179 ? 3.076 40.688 6.312 1 96.69 179 GLN A CA 1
ATOM 1434 C C . GLN A 1 179 ? 2.168 41.344 5.281 1 96.69 179 GLN A C 1
ATOM 1436 O O . GLN A 1 179 ? 1.794 42.5 5.434 1 96.69 179 GLN A O 1
ATOM 1441 N N . GLY A 1 180 ? 1.843 40.781 4.176 1 96.88 180 GLY A N 1
ATOM 1442 C CA . GLY A 1 180 ? 0.904 41.312 3.203 1 96.88 180 GLY A CA 1
ATOM 1443 C C . GLY A 1 180 ? 1.328 42.656 2.646 1 96.88 180 GLY A C 1
ATOM 1444 O O . GLY A 1 180 ? 0.534 43.625 2.615 1 96.88 180 GLY A O 1
ATOM 1445 N N . ILE A 1 181 ? 2.574 42.75 2.238 1 97.19 181 ILE A N 1
ATOM 1446 C CA . ILE A 1 181 ? 3.146 44 1.725 1 97.19 181 ILE A CA 1
ATOM 1447 C C . ILE A 1 181 ? 2.758 44.188 0.258 1 97.19 181 ILE A C 1
ATOM 1449 O O . ILE A 1 181 ? 3.002 43.281 -0.567 1 97.19 181 ILE A O 1
ATOM 1453 N N . ARG A 1 182 ? 2.139 45.406 -0.027 1 97.31 182 ARG A N 1
ATOM 1454 C CA . ARG A 1 182 ? 1.698 45.719 -1.385 1 97.31 182 ARG A CA 1
ATOM 1455 C C . ARG A 1 182 ? 1.982 47.156 -1.744 1 97.31 182 ARG A C 1
ATOM 1457 O O . ARG A 1 182 ? 2.018 48.031 -0.867 1 97.31 182 ARG A O 1
ATOM 1464 N N . PRO A 1 183 ? 2.086 47.438 -3.066 1 97.5 183 PRO A N 1
ATOM 1465 C CA . PRO A 1 183 ? 2.377 48.812 -3.443 1 97.5 183 PRO A CA 1
ATOM 1466 C C . PRO A 1 183 ? 1.212 49.781 -3.16 1 97.5 183 PRO A C 1
ATOM 1468 O O . PRO A 1 183 ? 0.05 49.375 -3.219 1 97.5 183 PRO A O 1
ATOM 1471 N N . PHE A 1 184 ? 1.572 51.094 -2.986 1 97.69 184 PHE A N 1
ATOM 1472 C CA . PHE A 1 184 ? 0.552 52.125 -2.844 1 97.69 184 PHE A CA 1
ATOM 1473 C C . PHE A 1 184 ? -0.108 52.406 -4.184 1 97.69 184 PHE A C 1
ATOM 1475 O O . PHE A 1 184 ? -1.313 52.656 -4.246 1 97.69 184 PHE A O 1
ATOM 1482 N N . TYR A 1 185 ? 0.806 52.344 -5.156 1 96.69 185 TYR A N 1
ATOM 1483 C CA . TYR A 1 185 ? 0.349 52.875 -6.445 1 96.69 185 TYR A CA 1
ATOM 1484 C C . TYR A 1 185 ? 0.776 51.938 -7.578 1 96.69 185 TYR A C 1
ATOM 1486 O O . TYR A 1 185 ? 1.537 51 -7.363 1 96.69 185 TYR A O 1
ATOM 1494 N N . ASN A 1 186 ? 0.232 52.125 -8.805 1 94.44 186 ASN A N 1
ATOM 1495 C CA . ASN A 1 186 ? 0.687 51.656 -10.102 1 94.44 186 ASN A CA 1
ATOM 1496 C C . ASN A 1 186 ? 0.669 50.125 -10.172 1 94.44 186 ASN A C 1
ATOM 1498 O O . ASN A 1 186 ? 1.629 49.5 -10.633 1 94.44 186 ASN A O 1
ATOM 1502 N N . ASN A 1 187 ? -0.282 49.531 -9.594 1 95.25 187 ASN A N 1
ATOM 1503 C CA . ASN A 1 187 ? -0.504 48.094 -9.602 1 95.25 187 ASN A CA 1
ATOM 1504 C C . ASN A 1 187 ? -1.985 47.75 -9.461 1 95.25 187 ASN A C 1
ATOM 1506 O O . ASN A 1 187 ? -2.725 48.438 -8.766 1 95.25 187 ASN A O 1
ATOM 1510 N N . TYR A 1 188 ? -2.473 46.781 -10.102 1 94.69 188 TYR A N 1
ATOM 1511 C CA . TYR A 1 188 ? -3.879 46.406 -10.055 1 94.69 188 TYR A CA 1
ATOM 1512 C C . TYR A 1 188 ? -4.305 46.062 -8.633 1 94.69 188 TYR A C 1
ATOM 1514 O O . TYR A 1 188 ? -5.449 46.281 -8.242 1 94.69 188 TYR A O 1
ATOM 1522 N N . SER A 1 189 ? -3.385 45.562 -7.891 1 95.69 189 SER A N 1
ATOM 1523 C CA . SER A 1 189 ? -3.654 45.156 -6.516 1 95.69 189 SER A CA 1
ATOM 1524 C C . SER A 1 189 ? -3.107 46.156 -5.52 1 95.69 189 SER A C 1
ATOM 1526 O O . SER A 1 189 ? -2.859 45.812 -4.359 1 95.69 189 SER A O 1
ATOM 1528 N N . SER A 1 190 ? -2.953 47.375 -5.934 1 97.31 190 SER A N 1
ATOM 1529 C CA . SER A 1 190 ? -2.424 48.438 -5.074 1 97.31 190 SER A CA 1
ATOM 1530 C C . SER A 1 190 ? -3.541 49.125 -4.297 1 97.31 190 SER A C 1
ATOM 1532 O O . SER A 1 190 ? -4.707 49.094 -4.691 1 97.31 190 SER A O 1
ATOM 1534 N N . LEU A 1 191 ? -3.102 49.75 -3.232 1 97.81 191 LEU A N 1
ATOM 1535 C CA . LEU A 1 191 ? -4.051 50.406 -2.346 1 97.81 191 LEU A CA 1
ATOM 1536 C C . LEU A 1 191 ? -4.824 51.5 -3.092 1 97.81 191 LEU A C 1
ATOM 1538 O O . LEU A 1 191 ? -6.051 51.562 -2.973 1 97.81 191 LEU A O 1
ATOM 1542 N N . ARG A 1 192 ? -4.184 52.312 -3.912 1 97.44 192 ARG A N 1
ATOM 1543 C CA . ARG A 1 192 ? -4.801 53.438 -4.613 1 97.44 192 ARG A CA 1
ATOM 1544 C C . ARG A 1 192 ? -5.758 52.938 -5.695 1 97.44 192 ARG A C 1
ATOM 1546 O O . ARG A 1 192 ? -6.781 53.562 -5.961 1 97.44 192 ARG A O 1
ATOM 1553 N N . ASN A 1 193 ? -5.344 51.875 -6.27 1 97.38 193 ASN A N 1
ATOM 1554 C CA . ASN A 1 193 ? -6.266 51.312 -7.25 1 97.38 193 ASN A CA 1
ATOM 1555 C C . ASN A 1 193 ? -7.578 50.906 -6.602 1 97.38 193 ASN A C 1
ATOM 1557 O O . ASN A 1 193 ? -8.648 51.031 -7.195 1 97.38 193 ASN A O 1
ATOM 1561 N N . TRP A 1 194 ? -7.539 50.375 -5.457 1 97.88 194 TRP A N 1
ATOM 1562 C CA . TRP A 1 194 ? -8.727 49.906 -4.75 1 97.88 194 TRP A CA 1
ATOM 1563 C C . TRP A 1 194 ? -9.539 51.094 -4.219 1 97.88 194 TRP A C 1
ATOM 1565 O O . TRP A 1 194 ? -10.766 51.062 -4.262 1 97.88 194 TRP A O 1
ATOM 1575 N N . PHE A 1 195 ? -8.781 52.094 -3.723 1 97.75 195 PHE A N 1
ATOM 1576 C CA . PHE A 1 195 ? -9.406 53.219 -3.059 1 97.75 195 PHE A CA 1
ATOM 1577 C C . PHE A 1 195 ? -8.875 54.531 -3.617 1 97.75 195 PHE A C 1
ATOM 1579 O O . PHE A 1 195 ? -8.188 55.281 -2.918 1 97.75 195 PHE A O 1
ATOM 1586 N N . PRO A 1 196 ? -9.312 54.906 -4.758 1 95.5 196 PRO A N 1
ATOM 1587 C CA . PRO A 1 196 ? -8.727 56.062 -5.441 1 95.5 196 PRO A CA 1
ATOM 1588 C C . PRO A 1 196 ? -9.031 57.375 -4.738 1 95.5 196 PRO A C 1
ATOM 1590 O O . PRO A 1 196 ? -8.266 58.344 -4.848 1 95.5 196 PRO A O 1
ATOM 1593 N N . ASN A 1 197 ? -10.07 57.469 -3.949 1 92.94 197 ASN A N 1
ATOM 1594 C CA . ASN A 1 197 ? -10.5 58.75 -3.428 1 92.94 197 ASN A CA 1
ATOM 1595 C C . ASN A 1 197 ? -10.328 58.844 -1.912 1 92.94 197 ASN A C 1
ATOM 1597 O O . ASN A 1 197 ? -10.789 59.781 -1.28 1 92.94 197 ASN A O 1
ATOM 1601 N N . VAL A 1 198 ? -9.742 57.875 -1.336 1 96.19 198 VAL A N 1
ATOM 1602 C CA . VAL A 1 198 ? -9.57 57.875 0.112 1 96.19 198 VAL A CA 1
ATOM 1603 C C . VAL A 1 198 ? -8.258 58.562 0.472 1 96.19 198 VAL A C 1
ATOM 1605 O O . VAL A 1 198 ? -7.191 58.156 -0.02 1 96.19 198 VAL A O 1
ATOM 1608 N N . PRO A 1 199 ? -8.367 59.594 1.25 1 95.25 199 PRO A N 1
ATOM 1609 C CA . PRO A 1 199 ? -7.109 60.219 1.704 1 95.25 199 PRO A CA 1
ATOM 1610 C C . PRO A 1 199 ? -6.312 59.281 2.629 1 95.25 199 PRO A C 1
ATOM 1612 O O . PRO A 1 199 ? -6.887 58.625 3.508 1 95.25 199 PRO A O 1
ATOM 1615 N N . ILE A 1 200 ? -5.043 59.188 2.32 1 94.75 200 ILE A N 1
ATOM 1616 C CA . ILE A 1 200 ? -4.234 58.312 3.143 1 94.75 200 ILE A CA 1
ATOM 1617 C C . ILE A 1 200 ? -2.994 59.031 3.639 1 94.75 200 ILE A C 1
ATOM 1619 O O . ILE A 1 200 ? -2.59 60.062 3.057 1 94.75 200 ILE A O 1
ATOM 1623 N N . ASP A 1 201 ? -2.473 58.594 4.719 1 96.75 201 ASP A N 1
ATOM 1624 C CA . ASP A 1 201 ? -1.166 58.969 5.238 1 96.75 201 ASP A CA 1
ATOM 1625 C C . ASP A 1 201 ? -0.124 57.875 4.98 1 96.75 201 ASP A C 1
ATOM 1627 O O . ASP A 1 201 ? 0.04 56.969 5.789 1 96.75 201 ASP A O 1
ATOM 1631 N N . GLU A 1 202 ? 0.654 58.062 3.945 1 96.06 202 GLU A N 1
ATOM 1632 C CA . GLU A 1 202 ? 1.599 57.031 3.518 1 96.06 202 GLU A CA 1
ATOM 1633 C C . GLU A 1 202 ? 2.645 56.75 4.594 1 96.06 202 GLU A C 1
ATOM 1635 O O . GLU A 1 202 ? 3.078 55.594 4.773 1 96.06 202 GLU A O 1
ATOM 1640 N N . ARG A 1 203 ? 3.02 57.75 5.277 1 95.31 203 ARG A N 1
ATOM 1641 C CA . ARG A 1 203 ? 4.051 57.625 6.301 1 95.31 203 ARG A CA 1
ATOM 1642 C C . ARG A 1 203 ? 3.58 56.719 7.434 1 95.31 203 ARG A C 1
ATOM 1644 O O . ARG A 1 203 ? 4.371 55.969 8.008 1 95.31 203 ARG A O 1
ATOM 1651 N N . LYS A 1 204 ? 2.332 56.719 7.688 1 95.88 204 LYS A N 1
ATOM 1652 C CA . LYS A 1 204 ? 1.768 55.906 8.781 1 95.88 204 LYS A CA 1
ATOM 1653 C C . LYS A 1 204 ? 1.459 54.5 8.32 1 95.88 204 LYS A C 1
ATOM 1655 O O . LYS A 1 204 ? 1.279 53.594 9.141 1 95.88 204 LYS A O 1
ATOM 1660 N N . LEU A 1 205 ? 1.469 54.375 7.043 1 97.56 205 LEU A N 1
ATOM 1661 C CA . LEU A 1 205 ? 1.017 53.094 6.523 1 97.56 205 LEU A CA 1
ATOM 1662 C C . LEU A 1 205 ? 2.176 52.312 5.898 1 97.56 205 LEU A C 1
ATOM 1664 O O . LEU A 1 205 ? 2.086 51.125 5.703 1 97.56 205 LEU A O 1
ATOM 1668 N N . MET A 1 206 ? 3.215 52.938 5.598 1 96.88 206 MET A N 1
ATOM 1669 C CA . MET A 1 206 ? 4.277 52.375 4.754 1 96.88 206 MET A CA 1
ATOM 1670 C C . MET A 1 206 ? 5.094 51.344 5.504 1 96.88 206 MET A C 1
ATOM 1672 O O . MET A 1 206 ? 5.109 51.312 6.738 1 96.88 206 MET A O 1
ATOM 1676 N N . ASP A 1 207 ? 5.66 50.469 4.77 1 96.69 207 ASP A N 1
ATOM 1677 C CA . ASP A 1 207 ? 6.723 49.594 5.262 1 96.69 207 ASP A CA 1
ATOM 1678 C C . ASP A 1 207 ? 8.055 50.344 5.348 1 96.69 207 ASP A C 1
ATOM 1680 O O . ASP A 1 207 ? 8.414 51.062 4.426 1 96.69 207 ASP A O 1
ATOM 1684 N N . TYR A 1 208 ? 8.742 50.062 6.355 1 94.25 208 TYR A N 1
ATOM 1685 C CA . TYR A 1 208 ? 9.984 50.812 6.527 1 94.25 208 TYR A CA 1
ATOM 1686 C C . TYR A 1 208 ? 11.016 50.406 5.473 1 94.25 208 TYR A C 1
ATOM 1688 O O . TYR A 1 208 ? 11.875 51.219 5.105 1 94.25 208 TYR A O 1
ATOM 1696 N N . ARG A 1 209 ? 11.125 49.25 4.953 1 93.12 209 ARG A N 1
ATOM 1697 C CA . ARG A 1 209 ? 12.086 48.75 3.992 1 93.12 209 ARG A CA 1
ATOM 1698 C C . ARG A 1 209 ? 11.672 49.062 2.561 1 93.12 209 ARG A C 1
ATOM 1700 O O . ARG A 1 209 ? 12.516 49.25 1.688 1 93.12 209 ARG A O 1
ATOM 1707 N N . TYR A 1 210 ? 10.25 49.031 2.447 1 95.12 210 TYR A N 1
ATOM 1708 C CA . TYR A 1 210 ? 9.633 49.344 1.162 1 95.12 210 TYR A CA 1
ATOM 1709 C C . TYR A 1 210 ? 8.68 50.531 1.278 1 95.12 210 TYR A C 1
ATOM 1711 O O . TYR A 1 210 ? 7.457 50.344 1.263 1 95.12 210 TYR A O 1
ATOM 1719 N N . GLN A 1 211 ? 9.203 51.625 1.117 1 95.62 211 GLN A N 1
ATOM 1720 C CA . GLN A 1 211 ? 8.492 52.844 1.544 1 95.62 211 GLN A CA 1
ATOM 1721 C C . GLN A 1 211 ? 7.402 53.219 0.547 1 95.62 211 GLN A C 1
ATOM 1723 O O . GLN A 1 211 ? 6.531 54.031 0.855 1 95.62 211 GLN A O 1
ATOM 1728 N N . ASP A 1 212 ? 7.41 52.656 -0.576 1 96.81 212 ASP A N 1
ATOM 1729 C CA . ASP A 1 212 ? 6.363 52.875 -1.566 1 96.81 212 ASP A CA 1
ATOM 1730 C C . ASP A 1 212 ? 5.262 51.812 -1.441 1 96.81 212 ASP A C 1
ATOM 1732 O O . ASP A 1 212 ? 4.395 51.719 -2.312 1 96.81 212 ASP A O 1
ATOM 1736 N N . CYS A 1 213 ? 5.371 51.094 -0.347 1 98 213 CYS A N 1
ATOM 1737 C CA . CYS A 1 213 ? 4.402 50 -0.142 1 98 213 CYS A CA 1
ATOM 1738 C C . CYS A 1 213 ? 3.672 50.188 1.185 1 98 213 CYS A C 1
ATOM 1740 O O . CYS A 1 213 ? 4.219 50.75 2.131 1 98 213 CYS A O 1
ATOM 1742 N N . ILE A 1 214 ? 2.426 49.688 1.218 1 98.06 214 ILE A N 1
ATOM 1743 C CA . ILE A 1 214 ? 1.688 49.531 2.463 1 98.06 214 ILE A CA 1
ATOM 1744 C C . ILE A 1 214 ? 2.029 48.156 3.07 1 98.06 214 ILE A C 1
ATOM 1746 O O . ILE A 1 214 ? 2.197 47.188 2.348 1 98.06 214 ILE A O 1
ATOM 1750 N N . ASN A 1 215 ? 2.232 48.125 4.383 1 98.44 215 ASN A N 1
ATOM 1751 C CA . ASN A 1 215 ? 2.395 46.875 5.145 1 98.44 215 ASN A CA 1
ATOM 1752 C C . ASN A 1 215 ? 1.171 46.594 6.008 1 98.44 215 ASN A C 1
ATOM 1754 O O . ASN A 1 215 ? 0.982 47.219 7.055 1 98.44 215 ASN A O 1
ATOM 1758 N N . LEU A 1 216 ? 0.468 45.562 5.598 1 98.38 216 LEU A N 1
ATOM 1759 C CA . LEU A 1 216 ? -0.818 45.312 6.238 1 98.38 216 LEU A CA 1
ATOM 1760 C C . LEU A 1 216 ? -0.624 44.719 7.633 1 98.38 216 LEU A C 1
ATOM 1762 O O . LEU A 1 216 ? -1.466 44.906 8.516 1 98.38 216 LEU A O 1
ATOM 1766 N N . MET A 1 217 ? 0.447 44.031 7.895 1 98.44 217 MET A N 1
ATOM 1767 C CA . MET A 1 217 ? 0.782 43.625 9.258 1 98.44 217 MET A CA 1
ATOM 1768 C C . MET A 1 217 ? 1.04 44.844 10.133 1 98.44 217 MET A C 1
ATOM 1770 O O . MET A 1 217 ? 0.531 44.938 11.25 1 98.44 217 MET A O 1
ATOM 1774 N N . ALA A 1 218 ? 1.769 45.781 9.594 1 98.5 218 ALA A N 1
ATOM 1775 C CA . ALA A 1 218 ? 2.061 47 10.32 1 98.5 218 ALA A CA 1
ATOM 1776 C C . ALA A 1 218 ? 0.783 47.781 10.609 1 98.5 218 ALA A C 1
ATOM 1778 O O . ALA A 1 218 ? 0.632 48.375 11.688 1 98.5 218 ALA A O 1
ATOM 1779 N N . VAL A 1 219 ? -0.056 47.781 9.656 1 98.44 219 VAL A N 1
ATOM 1780 C CA . VAL A 1 219 ? -1.324 48.5 9.805 1 98.44 219 VAL A CA 1
ATOM 1781 C C . VAL A 1 219 ? -2.078 47.969 11.016 1 98.44 219 VAL A C 1
ATOM 1783 O O . VAL A 1 219 ? -2.607 48.719 11.82 1 98.44 219 VAL A O 1
ATOM 1786 N N . GLY A 1 220 ? -2.117 46.656 11.148 1 98.5 220 GLY A N 1
ATOM 1787 C CA . GLY A 1 220 ? -2.748 46.062 12.305 1 98.5 220 GLY A CA 1
ATOM 1788 C C . GLY A 1 220 ? -2.117 46.469 13.617 1 98.5 220 GLY A C 1
ATOM 1789 O O . GLY A 1 220 ? -2.822 46.844 14.57 1 98.5 220 GLY A O 1
ATOM 1790 N N . ILE A 1 221 ? -0.821 46.5 13.633 1 98.62 221 ILE A N 1
ATOM 1791 C CA . ILE A 1 221 ? -0.073 46.844 14.844 1 98.62 221 ILE A CA 1
ATOM 1792 C C . ILE A 1 221 ? -0.276 48.312 15.203 1 98.62 221 ILE A C 1
ATOM 1794 O O . ILE A 1 221 ? -0.521 48.625 16.359 1 98.62 221 ILE A O 1
ATOM 1798 N N . ARG A 1 222 ? -0.282 49.156 14.234 1 98.44 222 ARG A N 1
ATOM 1799 C CA . ARG A 1 222 ? -0.276 50.594 14.445 1 98.44 222 ARG A CA 1
ATOM 1800 C C . ARG A 1 222 ? -1.667 51.094 14.82 1 98.44 222 ARG A C 1
ATOM 1802 O O . ARG A 1 222 ? -1.803 52.031 15.602 1 98.44 222 ARG A O 1
ATOM 1809 N N . LEU A 1 223 ? -2.688 50.406 14.305 1 98.12 223 LEU A N 1
ATOM 1810 C CA . LEU A 1 223 ? -3.996 51.062 14.367 1 98.12 223 LEU A CA 1
ATOM 1811 C C . LEU A 1 223 ? -4.91 50.344 15.352 1 98.12 223 LEU A C 1
ATOM 1813 O O . LEU A 1 223 ? -5.953 50.875 15.734 1 98.12 223 LEU A O 1
ATOM 1817 N N . ALA A 1 224 ? -4.602 49.188 15.82 1 98.38 224 ALA A N 1
ATOM 1818 C CA . ALA A 1 224 ? -5.465 48.438 16.734 1 98.38 224 ALA A CA 1
ATOM 1819 C C . ALA A 1 224 ? -5.371 49 18.156 1 98.38 224 ALA A C 1
ATOM 1821 O O . ALA A 1 224 ? -4.359 49.594 18.516 1 98.38 224 ALA A O 1
ATOM 1822 N N . ASP A 1 225 ? -6.43 48.75 18.922 1 97.81 225 ASP A N 1
ATOM 1823 C CA . ASP A 1 225 ? -6.445 49.188 20.312 1 97.81 225 ASP A CA 1
ATOM 1824 C C . ASP A 1 225 ? -5.566 48.281 21.172 1 97.81 225 ASP A C 1
ATOM 1826 O O . ASP A 1 225 ? -4.969 48.719 22.156 1 97.81 225 ASP A O 1
ATOM 1830 N N . ALA A 1 226 ? -5.543 47.062 20.859 1 98.25 226 ALA A N 1
ATOM 1831 C CA . ALA A 1 226 ? -4.695 46.062 21.516 1 98.25 226 ALA A CA 1
ATOM 1832 C C . ALA A 1 226 ? -4.074 45.125 20.484 1 98.25 226 ALA A C 1
ATOM 1834 O O . ALA A 1 226 ? -4.73 44.75 19.516 1 98.25 226 ALA A O 1
ATOM 1835 N N . VAL A 1 227 ? -2.799 44.875 20.734 1 98.56 227 VAL A N 1
ATOM 1836 C CA . VAL A 1 227 ? -2.053 43.938 19.891 1 98.56 227 VAL A CA 1
ATOM 1837 C C . VAL A 1 227 ? -1.646 42.719 20.703 1 98.56 227 VAL A C 1
ATOM 1839 O O . VAL A 1 227 ? -1.202 42.844 21.844 1 98.56 227 VAL A O 1
ATOM 1842 N N . HIS A 1 228 ? -1.893 41.594 20.109 1 97.88 228 HIS A N 1
ATOM 1843 C CA . HIS A 1 228 ? -1.671 40.312 20.781 1 97.88 228 HIS A CA 1
ATOM 1844 C C . HIS A 1 228 ? -0.823 39.375 19.922 1 97.88 228 HIS A C 1
ATOM 1846 O O . HIS A 1 228 ? -0.999 39.312 18.703 1 97.88 228 HIS A O 1
ATOM 1852 N N . THR A 1 229 ? 0.182 38.781 20.562 1 97.19 229 THR A N 1
ATOM 1853 C CA . THR A 1 229 ? 0.824 37.625 19.922 1 97.19 229 THR A CA 1
ATOM 1854 C C . THR A 1 229 ? 0.684 36.375 20.781 1 97.19 229 THR A C 1
ATOM 1856 O O . THR A 1 229 ? 0.225 36.438 21.922 1 97.19 229 THR A O 1
ATOM 1859 N N . VAL A 1 230 ? 1.036 35.25 20.266 1 96.12 230 VAL A N 1
ATOM 1860 C CA . VAL A 1 230 ? 0.468 33.969 20.703 1 96.12 230 VAL A CA 1
ATOM 1861 C C . VAL A 1 230 ? 1.396 33.312 21.719 1 96.12 230 VAL A C 1
ATOM 1863 O O . VAL A 1 230 ? 1.322 32.094 21.938 1 96.12 230 VAL A O 1
ATOM 1866 N N . SER A 1 231 ? 2.297 34.031 22.375 1 95.81 231 SER A N 1
ATOM 1867 C CA . SER A 1 231 ? 3.062 33.562 23.531 1 95.81 231 SER A CA 1
ATOM 1868 C C . SER A 1 231 ? 3.857 34.688 24.172 1 95.81 231 SER A C 1
ATOM 1870 O O . SER A 1 231 ? 4.242 35.656 23.484 1 95.81 231 SER A O 1
ATOM 1872 N N . PRO A 1 232 ? 4.09 34.594 25.422 1 96.75 232 PRO A N 1
ATOM 1873 C CA . PRO A 1 232 ? 4.895 35.594 26.094 1 96.75 232 PRO A CA 1
ATOM 1874 C C . PRO A 1 232 ? 6.316 35.688 25.547 1 96.75 232 PRO A C 1
ATOM 1876 O O . PRO A 1 232 ? 6.824 36.781 25.312 1 96.75 232 PRO A O 1
ATOM 1879 N N . SER A 1 233 ? 6.902 34.562 25.312 1 96.69 233 SER A N 1
ATOM 1880 C CA . SER A 1 233 ? 8.281 34.562 24.844 1 96.69 233 SER A CA 1
ATOM 1881 C C . SER A 1 233 ? 8.367 35.062 23.406 1 96.69 233 SER A C 1
ATOM 1883 O O . SER A 1 233 ? 9.352 35.719 23.031 1 96.69 233 SER A O 1
ATOM 1885 N N . TYR A 1 234 ? 7.426 34.719 22.625 1 96.5 234 TYR A N 1
ATOM 1886 C CA . TYR A 1 234 ? 7.434 35.25 21.266 1 96.5 234 TYR A CA 1
ATOM 1887 C C . TYR A 1 234 ? 7.293 36.75 21.266 1 96.5 234 TYR A C 1
ATOM 1889 O O . TYR A 1 234 ? 7.906 37.438 20.438 1 96.5 234 TYR A O 1
ATOM 1897 N N . LYS A 1 235 ? 6.449 37.281 22.156 1 97.88 235 LYS A N 1
ATOM 1898 C CA . LYS A 1 235 ? 6.355 38.719 22.328 1 97.88 235 LYS A CA 1
ATOM 1899 C C . LYS A 1 235 ? 7.734 39.344 22.547 1 97.88 235 LYS A C 1
ATOM 1901 O O . LYS A 1 235 ? 8.07 40.344 21.938 1 97.88 235 LYS A O 1
ATOM 1906 N N . GLU A 1 236 ? 8.461 38.688 23.391 1 97.31 236 GLU A N 1
ATOM 1907 C CA . GLU A 1 236 ? 9.805 39.188 23.672 1 97.31 236 GLU A CA 1
ATOM 1908 C C . GLU A 1 236 ? 10.695 39.125 22.438 1 97.31 236 GLU A C 1
ATOM 1910 O O . GLU A 1 236 ? 11.484 40.031 22.172 1 97.31 236 GLU A O 1
ATOM 1915 N N . ASP A 1 237 ? 10.562 38.094 21.703 1 96.19 237 ASP A N 1
ATOM 1916 C CA . ASP A 1 237 ? 11.383 37.875 20.516 1 96.19 237 ASP A CA 1
ATOM 1917 C C . ASP A 1 237 ? 11.133 38.938 19.469 1 96.19 237 ASP A C 1
ATOM 1919 O O . ASP A 1 237 ? 12.07 39.5 18.891 1 96.19 237 ASP A O 1
ATOM 1923 N N . VAL A 1 238 ? 9.891 39.281 19.281 1 97.06 238 VAL A N 1
ATOM 1924 C CA . VAL A 1 238 ? 9.539 40.125 18.156 1 97.06 238 VAL A CA 1
ATOM 1925 C C . VAL A 1 238 ? 9.844 41.594 18.5 1 97.06 238 VAL A C 1
ATOM 1927 O O . VAL A 1 238 ? 9.797 42.469 17.625 1 97.06 238 VAL A O 1
ATOM 1930 N N . LEU A 1 239 ? 10.18 41.875 19.703 1 97.88 239 LEU A N 1
ATOM 1931 C CA . LEU A 1 239 ? 10.609 43.219 20.094 1 97.88 239 LEU A CA 1
ATOM 1932 C C . LEU A 1 239 ? 12.039 43.469 19.656 1 97.88 239 LEU A C 1
ATOM 1934 O O . LEU A 1 239 ? 12.5 44.625 19.672 1 97.88 239 LEU A O 1
ATOM 1938 N N . ARG A 1 240 ? 12.711 42.438 19.234 1 97 240 ARG A N 1
ATOM 1939 C CA . ARG A 1 240 ? 14.094 42.531 18.766 1 97 240 ARG A CA 1
ATOM 1940 C C . ARG A 1 240 ? 14.172 42.375 17.25 1 97 240 ARG A C 1
ATOM 1942 O O . ARG A 1 240 ? 13.391 41.625 16.656 1 97 240 ARG A O 1
ATOM 1949 N N . PRO A 1 241 ? 15.156 43.062 16.656 1 95.44 241 PRO A N 1
ATOM 1950 C CA . PRO A 1 241 ? 15.305 42.906 15.211 1 95.44 241 PRO A CA 1
ATOM 1951 C C . PRO A 1 241 ? 15.727 41.5 14.82 1 95.44 241 PRO A C 1
ATOM 1953 O O . PRO A 1 241 ? 16.5 40.844 15.547 1 95.44 241 PRO A O 1
ATOM 1956 N N . SER A 1 242 ? 15.242 41.094 13.68 1 93.31 242 SER A N 1
ATOM 1957 C CA . SER A 1 242 ? 15.68 39.812 13.133 1 93.31 242 SER A CA 1
ATOM 1958 C C . SER A 1 242 ? 17.141 39.875 12.719 1 93.31 242 SER A C 1
ATOM 1960 O O . SER A 1 242 ? 17.641 40.906 12.289 1 93.31 242 SER A O 1
ATOM 1962 N N . ASN A 1 243 ? 17.828 38.781 12.891 1 89.81 243 ASN A N 1
ATOM 1963 C CA . ASN A 1 243 ? 19.172 38.531 12.375 1 89.81 243 ASN A CA 1
ATOM 1964 C C . ASN A 1 243 ? 19.25 37.156 11.688 1 89.81 243 ASN A C 1
ATOM 1966 O O . ASN A 1 243 ? 19.906 36.25 12.195 1 89.81 243 ASN A O 1
ATOM 1970 N N . PRO A 1 244 ? 18.656 37.062 10.5 1 83.56 244 PRO A N 1
ATOM 1971 C CA . PRO A 1 244 ? 18.578 35.75 9.852 1 83.56 244 PRO A CA 1
ATOM 1972 C C . PRO A 1 244 ? 19.938 35.219 9.406 1 83.56 244 PRO A C 1
ATOM 1974 O O . PRO A 1 244 ? 20.812 36 9.016 1 83.56 244 PRO A O 1
ATOM 1977 N N . PRO A 1 245 ? 20.188 34.031 9.438 1 78.94 245 PRO A N 1
ATOM 1978 C CA . PRO A 1 245 ? 19.188 33.031 9.82 1 78.94 245 PRO A CA 1
ATOM 1979 C C . PRO A 1 245 ? 19.234 32.688 11.312 1 78.94 245 PRO A C 1
ATOM 1981 O O . PRO A 1 245 ? 18.453 31.859 11.781 1 78.94 245 PRO A O 1
ATOM 1984 N N . GLU A 1 246 ? 19.984 33.344 12.07 1 79.19 246 GLU A N 1
ATOM 1985 C CA . GLU A 1 246 ? 20.297 32.938 13.445 1 79.19 246 GLU A CA 1
ATOM 1986 C C . GLU A 1 246 ? 19.141 33.281 14.383 1 79.19 246 GLU A C 1
ATOM 1988 O O . GLU A 1 246 ? 18.906 32.562 15.367 1 79.19 246 GLU A O 1
ATOM 1993 N N . PHE A 1 247 ? 18.484 34.344 14.086 1 88.12 247 PHE A N 1
ATOM 1994 C CA . PHE A 1 247 ? 17.406 34.812 14.969 1 88.12 247 PHE A CA 1
ATOM 1995 C C . PHE A 1 247 ? 16.312 35.5 14.172 1 88.12 247 PHE A C 1
ATOM 1997 O O . PHE A 1 247 ? 16.578 36.438 13.414 1 88.12 247 PHE A O 1
ATOM 2004 N N . ILE A 1 248 ? 15.141 35 14.391 1 90.5 248 ILE A N 1
ATOM 2005 C CA . ILE A 1 248 ? 13.984 35.625 13.734 1 90.5 248 ILE A CA 1
ATOM 2006 C C . ILE A 1 248 ? 13.133 36.344 14.773 1 90.5 248 ILE A C 1
ATOM 2008 O O . ILE A 1 248 ? 12.562 35.719 15.664 1 90.5 248 ILE A O 1
ATOM 2012 N N . GLY A 1 249 ? 13.102 37.656 14.617 1 93.94 249 GLY A N 1
ATOM 2013 C CA . GLY A 1 249 ? 12.391 38.469 15.586 1 93.94 249 GLY A CA 1
ATOM 2014 C C . GLY A 1 249 ? 11.328 39.375 14.953 1 93.94 249 GLY A C 1
ATOM 2015 O O . GLY A 1 249 ? 10.406 38.875 14.305 1 93.94 249 GLY A O 1
ATOM 2016 N N . GLY A 1 250 ? 11.555 40.625 14.906 1 95.81 250 GLY A N 1
ATOM 2017 C CA . GLY A 1 250 ? 10.547 41.625 14.555 1 95.81 250 GLY A CA 1
ATOM 2018 C C . GLY A 1 250 ? 10.328 41.719 13.055 1 95.81 250 GLY A C 1
ATOM 2019 O O . GLY A 1 250 ? 9.344 42.344 12.609 1 95.81 250 GLY A O 1
ATOM 2020 N N . GLU A 1 251 ? 11.164 41.156 12.336 1 94.75 251 GLU A N 1
ATOM 2021 C CA . GLU A 1 251 ? 11.016 41.094 10.883 1 94.75 251 GLU A CA 1
ATOM 2022 C C . GLU A 1 251 ? 10.734 42.469 10.297 1 94.75 251 GLU A C 1
ATOM 2024 O O . GLU A 1 251 ? 9.82 42.625 9.477 1 94.75 251 GLU A O 1
ATOM 2029 N N . GLY A 1 252 ? 11.367 43.5 10.789 1 95.31 252 GLY A N 1
ATOM 2030 C CA . GLY A 1 252 ? 11.234 44.844 10.25 1 95.31 252 GLY A CA 1
ATOM 2031 C C . GLY A 1 252 ? 10.188 45.688 10.961 1 95.31 252 GLY A C 1
ATOM 2032 O O . GLY A 1 252 ? 10.047 46.875 10.688 1 95.31 252 GLY A O 1
ATOM 2033 N N . LEU A 1 253 ? 9.531 45.031 11.875 1 97.75 253 LEU A N 1
ATOM 2034 C CA . LEU A 1 253 ? 8.453 45.781 12.547 1 97.75 253 LEU A CA 1
ATOM 2035 C C . LEU A 1 253 ? 8.727 45.906 14.039 1 97.75 253 LEU A C 1
ATOM 2037 O O . LEU A 1 253 ? 7.805 46.156 14.82 1 97.75 253 LEU A O 1
ATOM 2041 N N . GLU A 1 254 ? 9.961 45.688 14.477 1 97.5 254 GLU A N 1
ATOM 2042 C CA . GLU A 1 254 ? 10.289 45.688 15.898 1 97.5 254 GLU A CA 1
ATOM 2043 C C . GLU A 1 254 ? 10.008 47.062 16.5 1 97.5 254 GLU A C 1
ATOM 2045 O O . GLU A 1 254 ? 9.586 47.188 17.656 1 97.5 254 GLU A O 1
ATOM 2050 N N . LYS A 1 255 ? 10.195 48.094 15.711 1 97.62 255 LYS A N 1
ATOM 2051 C CA . LYS A 1 255 ? 9.953 49.438 16.234 1 97.62 255 LYS A CA 1
ATOM 2052 C C . LYS A 1 255 ? 8.461 49.656 16.5 1 97.62 255 LYS A C 1
ATOM 2054 O O . LYS A 1 255 ? 8.094 50.281 17.5 1 97.62 255 LYS A O 1
ATOM 2059 N N . ASP A 1 256 ? 7.66 49.219 15.578 1 98.19 256 ASP A N 1
ATOM 2060 C CA . ASP A 1 256 ? 6.215 49.312 15.766 1 98.19 256 ASP A CA 1
ATOM 2061 C C . ASP A 1 256 ? 5.766 48.531 17 1 98.19 256 ASP A C 1
ATOM 2063 O O . ASP A 1 256 ? 4.914 49 17.75 1 98.19 256 ASP A O 1
ATOM 2067 N N . LEU A 1 257 ? 6.301 47.406 17.156 1 98.62 257 LEU A N 1
ATOM 2068 C CA . LEU A 1 257 ? 5.949 46.562 18.281 1 98.62 257 LEU A CA 1
ATOM 2069 C C . LEU A 1 257 ? 6.445 47.156 19.594 1 98.62 257 LEU A C 1
ATOM 2071 O O . LEU A 1 257 ? 5.758 47.062 20.609 1 98.62 257 LEU A O 1
ATOM 2075 N N . GLN A 1 258 ? 7.613 47.75 19.562 1 98.44 258 GLN A N 1
ATOM 2076 C CA . GLN A 1 258 ? 8.133 48.469 20.734 1 98.44 258 GLN A CA 1
ATOM 2077 C C . GLN A 1 258 ? 7.227 49.625 21.125 1 98.44 258 GLN A C 1
ATOM 2079 O O . GLN A 1 258 ? 6.945 49.844 22.312 1 98.44 258 GLN A O 1
ATOM 2084 N N . GLU A 1 259 ? 6.82 50.281 20.156 1 98.19 259 GLU A N 1
ATOM 2085 C CA . GLU A 1 259 ? 5.906 51.406 20.422 1 98.19 259 GLU A CA 1
ATOM 2086 C C . GLU A 1 259 ? 4.605 50.906 21.047 1 98.19 259 GLU A C 1
ATOM 2088 O O . GLU A 1 259 ? 4.129 51.469 22.031 1 98.19 259 GLU A O 1
ATOM 2093 N N . ALA A 1 260 ? 4.051 49.875 20.484 1 98.19 260 ALA A N 1
ATOM 2094 C CA . ALA A 1 260 ? 2.832 49.312 21.031 1 98.19 260 ALA A CA 1
ATOM 2095 C C . ALA A 1 260 ? 3.055 48.844 22.469 1 98.19 260 ALA A C 1
ATOM 2097 O O . ALA A 1 260 ? 2.184 49 23.328 1 98.19 260 ALA A O 1
ATOM 2098 N N . ASN A 1 261 ? 4.176 48.25 22.672 1 98.12 261 ASN A N 1
ATOM 2099 C CA . ASN A 1 261 ? 4.52 47.781 24.016 1 98.12 261 ASN A CA 1
ATOM 2100 C C . ASN A 1 261 ? 4.633 48.938 25 1 98.12 261 ASN A C 1
ATOM 2102 O O . ASN A 1 261 ? 4.129 48.844 26.125 1 98.12 261 ASN A O 1
ATOM 2106 N N . ASN A 1 262 ? 5.289 49.938 24.594 1 98.19 262 ASN A N 1
ATOM 2107 C CA . ASN A 1 262 ? 5.469 51.125 25.438 1 98.19 262 ASN A CA 1
ATOM 2108 C C . ASN A 1 262 ? 4.137 51.781 25.766 1 98.19 262 ASN A C 1
ATOM 2110 O O . ASN A 1 262 ? 3.982 52.375 26.844 1 98.19 262 ASN A O 1
ATOM 2114 N N . GLN A 1 263 ? 3.223 51.656 24.906 1 97.75 263 GLN A N 1
ATOM 2115 C CA . GLN A 1 263 ? 1.895 52.25 25.094 1 97.75 263 GLN A CA 1
ATOM 2116 C C . GLN A 1 263 ? 1.013 51.312 25.938 1 97.75 263 GLN A C 1
ATOM 2118 O O . GLN A 1 263 ? -0.142 51.656 26.219 1 97.75 263 GLN A O 1
ATOM 2123 N N . GLY A 1 264 ? 1.499 50.188 26.234 1 96.75 264 GLY A N 1
ATOM 2124 C CA . GLY A 1 264 ? 0.748 49.219 27.047 1 96.75 264 GLY A CA 1
ATOM 2125 C C . GLY A 1 264 ? -0.302 48.469 26.25 1 96.75 264 GLY A C 1
ATOM 2126 O O . GLY A 1 264 ? -1.297 48 26.812 1 96.75 264 GLY A O 1
ATOM 2127 N N . ARG A 1 265 ? -0.092 48.312 24.969 1 97.06 265 ARG A N 1
ATOM 2128 C CA . ARG A 1 265 ? -1.116 47.719 24.109 1 97.06 265 ARG A CA 1
ATOM 2129 C C . ARG A 1 265 ? -0.683 46.344 23.609 1 97.06 265 ARG A C 1
ATOM 2131 O O . ARG A 1 265 ? -1.473 45.625 22.984 1 97.06 265 ARG A O 1
ATOM 2138 N N . LEU A 1 266 ? 0.612 45.969 23.812 1 98.25 266 LEU A N 1
ATOM 2139 C CA . LEU A 1 266 ? 1.115 44.719 23.281 1 98.25 266 LEU A CA 1
ATOM 2140 C C . LEU A 1 266 ? 1.109 43.625 24.359 1 98.25 266 LEU A C 1
ATOM 2142 O O . LEU A 1 266 ? 1.645 43.844 25.453 1 98.25 266 LEU A O 1
ATOM 2146 N N . PHE A 1 267 ? 0.529 42.5 23.969 1 98.31 267 PHE A N 1
ATOM 2147 C CA . PHE A 1 267 ? 0.415 41.406 24.938 1 98.31 267 PHE A CA 1
ATOM 2148 C C . PHE A 1 267 ? 0.838 40.094 24.312 1 98.31 267 PHE A C 1
ATOM 2150 O O . PHE A 1 267 ? 0.625 39.844 23.125 1 98.31 267 PHE A O 1
ATOM 2157 N N . GLY A 1 268 ? 1.506 39.281 25.078 1 97.81 268 GLY A N 1
ATOM 2158 C CA . GLY A 1 268 ? 1.792 37.875 24.734 1 97.81 268 GLY A CA 1
ATOM 2159 C C . GLY A 1 268 ? 1.034 36.875 25.594 1 97.81 268 GLY A C 1
ATOM 2160 O O . GLY A 1 268 ? 1.265 36.781 26.797 1 97.81 268 GLY A O 1
ATOM 2161 N N . ILE A 1 269 ? 0.114 36.156 24.922 1 97.25 269 ILE A N 1
ATOM 2162 C CA . ILE A 1 269 ? -0.697 35.188 25.641 1 97.25 269 ILE A CA 1
ATOM 2163 C C . ILE A 1 269 ? -0.642 33.844 24.906 1 97.25 269 ILE A C 1
ATOM 2165 O O . ILE A 1 269 ? -0.925 33.75 23.719 1 97.25 269 ILE A O 1
ATOM 2169 N N . LEU A 1 270 ? -0.335 32.844 25.672 1 95.75 270 LEU A N 1
ATOM 2170 C CA . LEU A 1 270 ? -0.181 31.516 25.109 1 95.75 270 LEU A CA 1
ATOM 2171 C C . LEU A 1 270 ? -1.521 30.969 24.625 1 95.75 270 LEU A C 1
ATOM 2173 O O . LEU A 1 270 ? -2.543 31.141 25.281 1 95.75 270 LEU A O 1
ATOM 2177 N N . ASN A 1 271 ? -1.472 30.266 23.469 1 94.06 271 ASN A N 1
ATOM 2178 C CA . ASN A 1 271 ? -2.668 29.562 23.016 1 94.06 271 ASN A CA 1
ATOM 2179 C C . ASN A 1 271 ? -3.025 28.406 23.938 1 94.06 271 ASN A C 1
ATOM 2181 O O . ASN A 1 271 ? -2.156 27.859 24.625 1 94.06 271 ASN A O 1
ATOM 2185 N N . GLY A 1 272 ? -4.27 28.078 23.938 1 91.62 272 GLY A N 1
ATOM 2186 C CA . GLY A 1 272 ? -4.703 26.906 24.672 1 91.62 272 GLY A CA 1
ATOM 2187 C C . GLY A 1 272 ? -4.793 25.656 23.797 1 91.62 272 GLY A C 1
ATOM 2188 O O . GLY A 1 272 ? -4.641 25.734 22.578 1 91.62 272 GLY A O 1
ATOM 2189 N N . SER A 1 273 ? -4.895 24.578 24.484 1 88.62 273 SER A N 1
ATOM 2190 C CA . SER A 1 273 ? -5.184 23.297 23.859 1 88.62 273 SER A CA 1
ATOM 2191 C C . SER A 1 273 ? -6.43 22.656 24.453 1 88.62 273 SER A C 1
ATOM 2193 O O . SER A 1 273 ? -6.789 22.938 25.609 1 88.62 273 SER A O 1
ATOM 2195 N N . ASN A 1 274 ? -7.098 21.891 23.547 1 83.75 274 ASN A N 1
ATOM 2196 C CA . ASN A 1 274 ? -8.297 21.219 24.031 1 83.75 274 ASN A CA 1
ATOM 2197 C C . ASN A 1 274 ? -7.965 19.906 24.734 1 83.75 274 ASN A C 1
ATOM 2199 O O . ASN A 1 274 ? -7.164 19.109 24.234 1 83.75 274 ASN A O 1
ATOM 2203 N N . TYR A 1 275 ? -8.562 19.703 25.875 1 86.25 275 TYR A N 1
ATOM 2204 C CA . TYR A 1 275 ? -8.328 18.484 26.641 1 86.25 275 TYR A CA 1
ATOM 2205 C C . TYR A 1 275 ? -9.602 17.641 26.734 1 86.25 275 TYR A C 1
ATOM 2207 O O . TYR A 1 275 ? -9.555 16.484 27.125 1 86.25 275 TYR A O 1
ATOM 2215 N N . LYS A 1 276 ? -10.711 18.297 26.359 1 78.81 276 LYS A N 1
ATOM 2216 C CA . LYS A 1 276 ? -12 17.609 26.344 1 78.81 276 LYS A CA 1
ATOM 2217 C C . LYS A 1 276 ? -12.625 17.641 24.953 1 78.81 276 LYS A C 1
ATOM 2219 O O . LYS A 1 276 ? -12.336 18.531 24.156 1 78.81 276 LYS A O 1
ATOM 2224 N N . ASN A 1 277 ? -13.484 16.609 24.625 1 70.44 277 ASN A N 1
ATOM 2225 C CA . ASN A 1 277 ? -14.219 16.547 23.359 1 70.44 277 ASN A CA 1
ATOM 2226 C C . ASN A 1 277 ? -13.273 16.547 22.172 1 70.44 277 ASN A C 1
ATOM 2228 O O . ASN A 1 277 ? -13.469 17.297 21.219 1 70.44 277 ASN A O 1
ATOM 2232 N N . ILE A 1 278 ? -12.25 15.938 22.422 1 73.12 278 ILE A N 1
ATOM 2233 C CA . ILE A 1 278 ? -11.258 15.844 21.359 1 73.12 278 ILE A CA 1
ATOM 2234 C C . ILE A 1 278 ? -11.375 14.492 20.656 1 73.12 278 ILE A C 1
ATOM 2236 O O . ILE A 1 278 ? -11.953 13.547 21.203 1 73.12 278 ILE A O 1
ATOM 2240 N N . ARG A 1 279 ? -10.984 14.445 19.406 1 70.38 279 ARG A N 1
ATOM 2241 C CA . ARG A 1 279 ? -10.906 13.172 18.688 1 70.38 279 ARG A CA 1
ATOM 2242 C C . ARG A 1 279 ? -9.914 12.227 19.359 1 70.38 279 ARG A C 1
ATOM 2244 O O . ARG A 1 279 ? -8.734 12.555 19.5 1 70.38 279 ARG A O 1
ATOM 2251 N N . ALA A 1 280 ? -10.531 11.102 19.891 1 76.31 280 ALA A N 1
ATOM 2252 C CA . ALA A 1 280 ? -9.664 10.156 20.594 1 76.31 280 ALA A CA 1
ATOM 2253 C C . ALA A 1 280 ? -9.047 9.148 19.625 1 76.31 280 ALA A C 1
ATOM 2255 O O . ALA A 1 280 ? -9.75 8.523 18.828 1 76.31 280 ALA A O 1
ATOM 2256 N N . ALA A 1 281 ? -7.684 9.148 19.656 1 83.81 281 ALA A N 1
ATOM 2257 C CA . ALA A 1 281 ? -6.984 8.117 18.891 1 83.81 281 ALA A CA 1
ATOM 2258 C C . ALA A 1 281 ? -6.93 6.809 19.672 1 83.81 281 ALA A C 1
ATOM 2260 O O . ALA A 1 281 ? -6.902 6.809 20.906 1 83.81 281 ALA A O 1
ATOM 2261 N N . GLU A 1 282 ? -7.023 5.734 18.969 1 88.75 282 GLU A N 1
ATOM 2262 C CA . GLU A 1 282 ? -6.879 4.418 19.594 1 88.75 282 GLU A CA 1
ATOM 2263 C C . GLU A 1 282 ? -5.434 3.93 19.516 1 88.75 282 GLU A C 1
ATOM 2265 O O . GLU A 1 282 ? -4.758 4.117 18.5 1 88.75 282 GLU A O 1
ATOM 2270 N N . LYS A 1 283 ? -5.059 3.324 20.641 1 92.06 283 LYS A N 1
ATOM 2271 C CA . LYS A 1 283 ? -3.695 2.803 20.719 1 92.06 283 LYS A CA 1
ATOM 2272 C C . LYS A 1 283 ? -3.51 1.622 19.766 1 92.06 283 LYS A C 1
ATOM 2274 O O . LYS A 1 283 ? -4.426 0.82 19.578 1 92.06 283 LYS A O 1
ATOM 2279 N N . GLY A 1 284 ? -2.348 1.567 19.188 1 92.69 284 GLY A N 1
ATOM 2280 C CA . GLY A 1 284 ? -1.98 0.419 18.375 1 92.69 284 GLY A CA 1
ATOM 2281 C C . GLY A 1 284 ? -2.332 0.589 16.922 1 92.69 284 GLY A C 1
ATOM 2282 O O . GLY A 1 284 ? -2.277 -0.371 16.141 1 92.69 284 GLY A O 1
ATOM 2283 N N . LEU A 1 285 ? -2.68 1.77 16.484 1 93.62 285 LEU A N 1
ATOM 2284 C CA . LEU A 1 285 ? -3.172 1.951 15.125 1 93.62 285 LEU A CA 1
ATOM 2285 C C . LEU A 1 285 ? -2.186 2.768 14.297 1 93.62 285 LEU A C 1
ATOM 2287 O O . LEU A 1 285 ? -2.453 3.076 13.133 1 93.62 285 LEU A O 1
ATOM 2291 N N . LEU A 1 286 ? -1.01 3.092 14.828 1 96.06 286 LEU A N 1
ATOM 2292 C CA . LEU A 1 286 ? -0.062 3.977 14.156 1 96.06 286 LEU A CA 1
ATOM 2293 C C . LEU A 1 286 ? 0.291 3.447 12.773 1 96.06 286 LEU A C 1
ATOM 2295 O O . LEU A 1 286 ? 0.066 4.125 11.766 1 96.06 286 LEU A O 1
ATOM 2299 N N . TYR A 1 287 ? 0.756 2.229 12.727 1 95.44 287 TYR A N 1
ATOM 2300 C CA . TYR A 1 287 ? 1.194 1.657 11.461 1 95.44 287 TYR A CA 1
ATOM 2301 C C . TYR A 1 287 ? 0.008 1.392 10.539 1 95.44 287 TYR A C 1
ATOM 2303 O O . TYR A 1 287 ? 0.095 1.6 9.328 1 95.44 287 TYR A O 1
ATOM 2311 N N . ARG A 1 288 ? -1.082 0.929 11.125 1 94.25 288 ARG A N 1
ATOM 2312 C CA . ARG A 1 288 ? -2.299 0.714 10.344 1 94.25 288 ARG A CA 1
ATOM 2313 C C . ARG A 1 288 ? -2.762 2.008 9.68 1 94.25 288 ARG A C 1
ATOM 2315 O O . ARG A 1 288 ? -3.154 2.006 8.516 1 94.25 288 ARG A O 1
ATOM 2322 N N . ASN A 1 289 ? -2.715 3.07 10.422 1 95.31 289 ASN A N 1
ATOM 2323 C CA . ASN A 1 289 ? -3.145 4.359 9.891 1 95.31 289 ASN A CA 1
ATOM 2324 C C . ASN A 1 289 ? -2.199 4.871 8.812 1 95.31 289 ASN A C 1
ATOM 2326 O O . ASN A 1 289 ? -2.629 5.535 7.867 1 95.31 289 ASN A O 1
ATOM 2330 N N . ILE A 1 290 ? -0.897 4.578 8.914 1 97 290 ILE A N 1
ATOM 2331 C CA . ILE A 1 290 ? 0.044 4.941 7.863 1 97 290 ILE A CA 1
ATOM 2332 C C . ILE A 1 290 ? -0.323 4.215 6.57 1 97 290 ILE A C 1
ATOM 2334 O O . ILE A 1 290 ? -0.464 4.84 5.52 1 97 290 ILE A O 1
ATOM 2338 N N . VAL A 1 291 ? -0.529 2.932 6.676 1 97 291 VAL A N 1
ATOM 2339 C CA . VAL A 1 291 ? -0.793 2.094 5.512 1 97 291 VAL A CA 1
ATOM 2340 C C . VAL A 1 291 ? -2.1 2.525 4.848 1 97 291 VAL A C 1
ATOM 2342 O O . VAL A 1 291 ? -2.164 2.67 3.627 1 97 291 VAL A O 1
ATOM 2345 N N . LYS A 1 292 ? -3.123 2.746 5.645 1 95.75 292 LYS A N 1
ATOM 2346 C CA . LYS A 1 292 ? -4.406 3.207 5.117 1 95.75 292 LYS A CA 1
ATOM 2347 C C . LYS A 1 292 ? -4.242 4.512 4.344 1 95.75 292 LYS A C 1
ATOM 2349 O O . LYS A 1 292 ? -4.789 4.664 3.248 1 95.75 292 LYS A O 1
ATOM 2354 N N . ALA A 1 293 ? -3.521 5.414 4.926 1 95.12 293 ALA A N 1
ATOM 2355 C CA . ALA A 1 293 ? -3.305 6.707 4.281 1 95.12 293 ALA A CA 1
ATOM 2356 C C . ALA A 1 293 ? -2.566 6.543 2.957 1 95.12 293 ALA A C 1
ATOM 2358 O O . ALA A 1 293 ? -2.928 7.164 1.955 1 95.12 293 ALA A O 1
ATOM 2359 N N . LEU A 1 294 ? -1.554 5.707 2.943 1 97.12 294 LEU A N 1
ATOM 2360 C CA . LEU A 1 294 ? -0.741 5.496 1.75 1 97.12 294 LEU A CA 1
ATOM 2361 C C . LEU A 1 294 ? -1.592 4.973 0.599 1 97.12 294 LEU A C 1
ATOM 2363 O O . LEU A 1 294 ? -1.511 5.48 -0.521 1 97.12 294 LEU A O 1
ATOM 2367 N N . PHE A 1 295 ? -2.426 3.975 0.851 1 96.56 295 PHE A N 1
ATOM 2368 C CA . PHE A 1 295 ? -3.232 3.4 -0.218 1 96.56 295 PHE A CA 1
ATOM 2369 C C . PHE A 1 295 ? -4.234 4.418 -0.749 1 96.56 295 PHE A C 1
ATOM 2371 O O . PHE A 1 295 ? -4.547 4.426 -1.94 1 96.56 295 PHE A O 1
ATOM 2378 N N . ARG A 1 296 ? -4.754 5.227 0.092 1 94.06 296 ARG A N 1
ATOM 2379 C CA . ARG A 1 296 ? -5.648 6.289 -0.35 1 94.06 296 ARG A CA 1
ATOM 2380 C C . ARG A 1 296 ? -4.922 7.27 -1.266 1 94.06 296 ARG A C 1
ATOM 2382 O O . ARG A 1 296 ? -5.418 7.602 -2.346 1 94.06 296 ARG A O 1
ATOM 2389 N N . TRP A 1 297 ? -3.754 7.715 -0.812 1 93.44 297 TRP A N 1
ATOM 2390 C CA . TRP A 1 297 ? -2.992 8.711 -1.562 1 93.44 297 TRP A CA 1
ATOM 2391 C C . TRP A 1 297 ? -2.553 8.156 -2.912 1 93.44 297 TRP A C 1
ATOM 2393 O O . TRP A 1 297 ? -2.496 8.883 -3.904 1 93.44 297 TRP A O 1
ATOM 2403 N N . LEU A 1 298 ? -2.264 6.926 -3.035 1 95.25 298 LEU A N 1
ATOM 2404 C CA . LEU A 1 298 ? -1.801 6.285 -4.262 1 95.25 298 LEU A CA 1
ATOM 2405 C C . LEU A 1 298 ? -2.889 6.301 -5.328 1 95.25 298 LEU A C 1
ATOM 2407 O O . LEU A 1 298 ? -2.607 6.098 -6.512 1 95.25 298 LEU A O 1
ATOM 2411 N N . GLN A 1 299 ? -4.098 6.496 -4.938 1 93.06 299 GLN A N 1
ATOM 2412 C CA . GLN A 1 299 ? -5.215 6.508 -5.875 1 93.06 299 GLN A CA 1
ATOM 2413 C C . GLN A 1 299 ? -5.555 7.93 -6.305 1 93.06 299 GLN A C 1
ATOM 2415 O O . GLN A 1 299 ? -6.406 8.133 -7.176 1 93.06 299 GLN A O 1
ATOM 2420 N N . GLU A 1 300 ? -4.934 8.891 -5.648 1 90.06 300 GLU A N 1
ATOM 2421 C CA . GLU A 1 300 ? -5.191 10.297 -5.973 1 90.06 300 GLU A CA 1
ATOM 2422 C C . GLU A 1 300 ? -4.344 10.75 -7.16 1 90.06 300 GLU A C 1
ATOM 2424 O O . GLU A 1 300 ? -3.119 10.625 -7.137 1 90.06 300 GLU A O 1
ATOM 2429 N N . GLU A 1 301 ? -4.973 11.305 -8.164 1 87.31 301 GLU A N 1
ATOM 2430 C CA . GLU A 1 301 ? -4.277 11.781 -9.359 1 87.31 301 GLU A CA 1
ATOM 2431 C C . GLU A 1 301 ? -3.244 12.852 -9.008 1 87.31 301 GLU A C 1
ATOM 2433 O O . GLU A 1 301 ? -2.152 12.875 -9.578 1 87.31 301 GLU A O 1
ATOM 2438 N N . SER A 1 302 ? -3.527 13.695 -8.047 1 84.25 302 SER A N 1
ATOM 2439 C CA . SER A 1 302 ? -2.678 14.82 -7.656 1 84.25 302 SER A CA 1
ATOM 2440 C C . SER A 1 302 ? -1.399 14.336 -6.98 1 84.25 302 SER A C 1
ATOM 2442 O O . SER A 1 302 ? -0.451 15.102 -6.812 1 84.25 302 SER A O 1
ATOM 2444 N N . LYS A 1 303 ? -1.335 13.055 -6.699 1 88.44 303 LYS A N 1
ATOM 2445 C CA . LYS A 1 303 ? -0.184 12.555 -5.953 1 88.44 303 LYS A CA 1
ATOM 2446 C C . LYS A 1 303 ? 0.593 11.523 -6.77 1 88.44 303 LYS A C 1
ATOM 2448 O O . LYS A 1 303 ? 1.563 10.938 -6.277 1 88.44 303 LYS A O 1
ATOM 2453 N N . LYS A 1 304 ? 0.23 11.32 -8.008 1 88.38 304 LYS A N 1
ATOM 2454 C CA . LYS A 1 304 ? 0.839 10.297 -8.859 1 88.38 304 LYS A CA 1
ATOM 2455 C C . LYS A 1 304 ? 2.324 10.578 -9.078 1 88.38 304 LYS A C 1
ATOM 2457 O O . LYS A 1 304 ? 3.113 9.656 -9.266 1 88.38 304 LYS A O 1
ATOM 2462 N N . TYR A 1 305 ? 2.758 11.859 -8.945 1 87.44 305 TYR A N 1
ATOM 2463 C CA . TYR A 1 305 ? 4.148 12.234 -9.18 1 87.44 305 TYR A CA 1
ATOM 2464 C C . TYR A 1 305 ? 5.059 11.641 -8.109 1 87.44 305 TYR A C 1
ATOM 2466 O O . TYR A 1 305 ? 6.27 11.508 -8.32 1 87.44 305 TYR A O 1
ATOM 2474 N N . LYS A 1 306 ? 4.516 11.234 -6.996 1 92.81 306 LYS A N 1
ATOM 2475 C CA . LYS A 1 306 ? 5.328 10.648 -5.938 1 92.81 306 LYS A CA 1
ATOM 2476 C C . LYS A 1 306 ? 4.82 9.25 -5.566 1 92.81 306 LYS A C 1
ATOM 2478 O O . LYS A 1 306 ? 4.988 8.812 -4.426 1 92.81 306 LYS A O 1
ATOM 2483 N N . ALA A 1 307 ? 4.121 8.625 -6.441 1 93.31 307 ALA A N 1
ATOM 2484 C CA . ALA A 1 307 ? 3.523 7.312 -6.199 1 93.31 307 ALA A CA 1
ATOM 2485 C C . ALA A 1 307 ? 4.586 6.281 -5.832 1 93.31 307 ALA A C 1
ATOM 2487 O O . ALA A 1 307 ? 4.402 5.484 -4.91 1 93.31 307 ALA A O 1
ATOM 2488 N N . ASP A 1 308 ? 5.672 6.246 -6.531 1 94.06 308 ASP A N 1
ATOM 2489 C CA . ASP A 1 308 ? 6.75 5.297 -6.258 1 94.06 308 ASP A CA 1
ATOM 2490 C C . ASP A 1 308 ? 7.301 5.488 -4.844 1 94.06 308 ASP A C 1
ATOM 2492 O O . ASP A 1 308 ? 7.605 4.512 -4.156 1 94.06 308 ASP A O 1
ATOM 2496 N N . PHE A 1 309 ? 7.41 6.676 -4.457 1 96.81 309 PHE A N 1
ATOM 2497 C CA . PHE A 1 309 ? 7.926 6.957 -3.121 1 96.81 309 PHE A CA 1
ATOM 2498 C C . PHE A 1 309 ? 6.938 6.5 -2.055 1 96.81 309 PHE A C 1
ATOM 2500 O O . PHE A 1 309 ? 7.332 5.93 -1.037 1 96.81 309 PHE A O 1
ATOM 2507 N N . LEU A 1 310 ? 5.656 6.859 -2.279 1 97.38 310 LEU A N 1
ATOM 2508 C CA . LEU A 1 310 ? 4.641 6.426 -1.329 1 97.38 310 LEU A CA 1
ATOM 2509 C C . LEU A 1 310 ? 4.66 4.91 -1.164 1 97.38 310 LEU A C 1
ATOM 2511 O O . LEU A 1 310 ? 4.555 4.402 -0.046 1 97.38 310 LEU A O 1
ATOM 2515 N N . ALA A 1 311 ? 4.793 4.188 -2.27 1 96.94 311 ALA A N 1
ATOM 2516 C CA . ALA A 1 311 ? 4.883 2.729 -2.221 1 96.94 311 ALA A CA 1
ATOM 2517 C C . ALA A 1 311 ? 6.133 2.281 -1.467 1 96.94 311 ALA A C 1
ATOM 2519 O O . ALA A 1 311 ? 6.086 1.329 -0.685 1 96.94 311 ALA A O 1
ATOM 2520 N N . HIS A 1 312 ? 7.23 2.91 -1.699 1 97.25 312 HIS A N 1
ATOM 2521 C CA . HIS A 1 312 ? 8.477 2.635 -0.988 1 97.25 312 HIS A CA 1
ATOM 2522 C C . HIS A 1 312 ? 8.297 2.811 0.516 1 97.25 312 HIS A C 1
ATOM 2524 O O . HIS A 1 312 ? 8.797 2 1.303 1 97.25 312 HIS A O 1
ATOM 2530 N N . THR A 1 313 ? 7.648 3.875 0.896 1 98 313 THR A N 1
ATOM 2531 C CA . THR A 1 313 ? 7.359 4.117 2.305 1 98 313 THR A CA 1
ATOM 2532 C C . THR A 1 313 ? 6.547 2.969 2.896 1 98 313 THR A C 1
ATOM 2534 O O . THR A 1 313 ? 6.809 2.531 4.02 1 98 313 THR A O 1
ATOM 2537 N N . GLY A 1 314 ? 5.543 2.559 2.127 1 97.38 314 GLY A N 1
ATOM 2538 C CA . GLY A 1 314 ? 4.75 1.422 2.568 1 97.38 314 GLY A CA 1
ATOM 2539 C C . GLY A 1 314 ? 5.578 0.178 2.824 1 97.38 314 GLY A C 1
ATOM 2540 O O . GLY A 1 314 ? 5.406 -0.491 3.844 1 97.38 314 GLY A O 1
ATOM 2541 N N . GLU A 1 315 ? 6.41 -0.202 1.88 1 95.38 315 GLU A N 1
ATOM 2542 C CA . GLU A 1 315 ? 7.289 -1.356 2.041 1 95.38 315 GLU A CA 1
ATOM 2543 C C . GLU A 1 315 ? 8.133 -1.234 3.305 1 95.38 315 GLU A C 1
ATOM 2545 O O . GLU A 1 315 ? 8.273 -2.201 4.059 1 95.38 315 GLU A O 1
ATOM 2550 N N . LYS A 1 316 ? 8.672 -0.104 3.52 1 96.25 316 LYS A N 1
ATOM 2551 C CA . LYS A 1 316 ? 9.5 0.158 4.695 1 96.25 316 LYS A CA 1
ATOM 2552 C C . LYS A 1 316 ? 8.688 0.006 5.98 1 96.25 316 LYS A C 1
ATOM 2554 O O . LYS A 1 316 ? 9.156 -0.598 6.945 1 96.25 316 LYS A O 1
ATOM 2559 N N . VAL A 1 317 ? 7.523 0.623 6.066 1 96.94 317 VAL A N 1
ATOM 2560 C CA . VAL A 1 317 ? 6.66 0.613 7.242 1 96.94 317 VAL A CA 1
ATOM 2561 C C . VAL A 1 317 ? 6.297 -0.824 7.605 1 96.94 317 VAL A C 1
ATOM 2563 O O . VAL A 1 317 ? 6.191 -1.166 8.789 1 96.94 317 VAL A O 1
ATOM 2566 N N . MET A 1 318 ? 6.086 -1.7 6.617 1 94.75 318 MET A N 1
ATOM 2567 C CA . MET A 1 318 ? 5.672 -3.08 6.863 1 94.75 318 MET A CA 1
ATOM 2568 C C . MET A 1 318 ? 6.766 -3.855 7.59 1 94.75 318 MET A C 1
ATOM 2570 O O . MET A 1 318 ? 6.48 -4.809 8.32 1 94.75 318 MET A O 1
ATOM 2574 N N . GLU A 1 319 ? 7.996 -3.459 7.418 1 93.62 319 GLU A N 1
ATOM 2575 C CA . GLU A 1 319 ? 9.086 -4.074 8.172 1 93.62 319 GLU A CA 1
ATOM 2576 C C . GLU A 1 319 ? 8.93 -3.814 9.672 1 93.62 319 GLU A C 1
ATOM 2578 O O . GLU A 1 319 ? 9.227 -4.688 10.492 1 93.62 319 GLU A O 1
ATOM 2583 N N . TYR A 1 320 ? 8.398 -2.682 9.945 1 94 320 TYR A N 1
ATOM 2584 C CA . TYR A 1 320 ? 8.289 -2.291 11.352 1 94 320 TYR A CA 1
ATOM 2585 C C . TYR A 1 320 ? 6.988 -2.809 11.961 1 94 320 TYR A C 1
ATOM 2587 O O . TYR A 1 320 ? 6.816 -2.779 13.18 1 94 320 TYR A O 1
ATOM 2595 N N . VAL A 1 321 ? 6.062 -3.273 11.172 1 90.56 321 VAL A N 1
ATOM 2596 C CA . VAL A 1 321 ? 4.887 -3.965 11.68 1 90.56 321 VAL A CA 1
ATOM 2597 C C . VAL A 1 321 ? 5.293 -5.316 12.266 1 90.56 321 VAL A C 1
ATOM 2599 O O . VAL A 1 321 ? 4.727 -5.766 13.266 1 90.56 321 VAL A O 1
ATOM 2602 N N . THR A 1 322 ? 6.258 -5.91 11.656 1 86.75 322 THR A N 1
ATOM 2603 C CA . THR A 1 322 ? 6.746 -7.215 12.094 1 86.75 322 THR A CA 1
ATOM 2604 C C . THR A 1 322 ? 7.699 -7.07 13.273 1 86.75 322 THR A C 1
ATOM 2606 O O . THR A 1 322 ? 7.57 -7.773 14.273 1 86.75 322 THR A O 1
ATOM 2609 N N . GLU A 1 323 ? 8.68 -6.223 13.109 1 92.5 323 GLU A N 1
ATOM 2610 C CA . GLU A 1 323 ? 9.664 -5.93 14.148 1 92.5 323 GLU A CA 1
ATOM 2611 C C . GLU A 1 323 ? 9.586 -4.469 14.586 1 92.5 323 GLU A C 1
ATOM 2613 O O . GLU A 1 323 ? 10.227 -3.602 13.984 1 92.5 323 GLU A O 1
ATOM 2618 N N . LYS A 1 324 ? 8.969 -4.227 15.727 1 94.19 324 LYS A N 1
ATOM 2619 C CA . LYS A 1 324 ? 8.742 -2.863 16.203 1 94.19 324 LYS A CA 1
ATOM 2620 C C . LYS A 1 324 ? 10.039 -2.223 16.672 1 94.19 324 LYS A C 1
ATOM 2622 O O . LYS A 1 324 ? 10.859 -2.879 17.328 1 94.19 324 LYS A O 1
ATOM 2627 N N . PRO A 1 325 ? 10.25 -0.907 16.297 1 96.75 325 PRO A N 1
ATOM 2628 C CA . PRO A 1 325 ? 11.406 -0.203 16.859 1 96.75 325 PRO A CA 1
ATOM 2629 C C . PRO A 1 325 ? 11.273 0.047 18.359 1 96.75 325 PRO A C 1
ATOM 2631 O O . PRO A 1 325 ? 10.164 0.075 18.891 1 96.75 325 PRO A O 1
ATOM 2634 N N . LYS A 1 326 ? 12.375 0.247 19.062 1 97.38 326 LYS A N 1
ATOM 2635 C CA . LYS A 1 326 ? 12.391 0.437 20.516 1 97.38 326 LYS A CA 1
ATOM 2636 C C . LYS A 1 326 ? 12.109 1.892 20.875 1 97.38 326 LYS A C 1
ATOM 2638 O O . LYS A 1 326 ? 11.695 2.186 22 1 97.38 326 LYS A O 1
ATOM 2643 N N . PHE A 1 327 ? 12.391 2.783 19.969 1 98.38 327 PHE A N 1
ATOM 2644 C CA . PHE A 1 327 ? 12.266 4.211 20.234 1 98.38 327 PHE A CA 1
ATOM 2645 C C . PHE A 1 327 ? 11.875 4.965 18.969 1 98.38 327 PHE A C 1
ATOM 2647 O O . PHE A 1 327 ? 12.508 4.812 17.922 1 98.38 327 PHE A O 1
ATOM 2654 N N . ILE A 1 328 ? 10.82 5.785 19.062 1 98.62 328 ILE A N 1
ATOM 2655 C CA . ILE A 1 328 ? 10.344 6.508 17.891 1 98.62 328 ILE A CA 1
ATOM 2656 C C . ILE A 1 328 ? 10.406 8.008 18.141 1 98.62 328 ILE A C 1
ATOM 2658 O O . ILE A 1 328 ? 9.703 8.523 19.016 1 98.62 328 ILE A O 1
ATOM 2662 N N . VAL A 1 329 ? 11.227 8.695 17.406 1 98.81 329 VAL A N 1
ATOM 2663 C CA . VAL A 1 329 ? 11.188 10.156 17.312 1 98.81 329 VAL A CA 1
ATOM 2664 C C . VAL A 1 329 ? 10.266 10.57 16.172 1 98.81 329 VAL A C 1
ATOM 2666 O O . VAL A 1 329 ? 10.289 9.961 15.102 1 98.81 329 VAL A O 1
ATOM 2669 N N . SER A 1 330 ? 9.438 11.609 16.391 1 98.5 330 SER A N 1
ATOM 2670 C CA . SER A 1 330 ? 8.5 11.969 15.328 1 98.5 330 SER A CA 1
ATOM 2671 C C . SER A 1 330 ? 8.406 13.484 15.164 1 98.5 330 SER A C 1
ATOM 2673 O O . SER A 1 330 ? 8.789 14.234 16.062 1 98.5 330 SER A O 1
ATOM 2675 N N . SER A 1 331 ? 7.973 13.852 14.039 1 97.75 331 SER A N 1
ATOM 2676 C CA . SER A 1 331 ? 7.613 15.234 13.719 1 97.75 331 SER A CA 1
ATOM 2677 C C . SER A 1 331 ? 6.457 15.289 12.727 1 97.75 331 SER A C 1
ATOM 2679 O O . SER A 1 331 ? 6.402 14.492 11.789 1 97.75 331 SER A O 1
ATOM 2681 N N . VAL A 1 332 ? 5.531 16.156 13.008 1 94.31 332 VAL A N 1
ATOM 2682 C CA . VAL A 1 332 ? 4.426 16.469 12.102 1 94.31 332 VAL A CA 1
ATOM 2683 C C . VAL A 1 332 ? 4.41 17.969 11.812 1 94.31 332 VAL A C 1
ATOM 2685 O O . VAL A 1 332 ? 4.238 18.781 12.719 1 94.31 332 VAL A O 1
ATOM 2688 N N . ALA A 1 333 ? 4.637 18.344 10.5 1 89.88 333 ALA A N 1
ATOM 2689 C CA . ALA A 1 333 ? 4.691 19.766 10.211 1 89.88 333 ALA A CA 1
ATOM 2690 C C . ALA A 1 333 ? 4.629 20.031 8.711 1 89.88 333 ALA A C 1
ATOM 2692 O O . ALA A 1 333 ? 4.836 19.109 7.906 1 89.88 333 ALA A O 1
ATOM 2693 N N . ARG A 1 334 ? 4.305 21.25 8.352 1 87.25 334 ARG A N 1
ATOM 2694 C CA . ARG A 1 334 ? 4.566 21.719 6.992 1 87.25 334 ARG A CA 1
ATOM 2695 C C . ARG A 1 334 ? 6.062 21.797 6.719 1 87.25 334 ARG A C 1
ATOM 2697 O O . ARG A 1 334 ? 6.828 22.266 7.566 1 87.25 334 ARG A O 1
ATOM 2704 N N . LEU A 1 335 ? 6.371 21.328 5.598 1 91.44 335 LEU A N 1
ATOM 2705 C CA . LEU A 1 335 ? 7.789 21.328 5.258 1 91.44 335 LEU A CA 1
ATOM 2706 C C . LEU A 1 335 ? 8.203 22.688 4.699 1 91.44 335 LEU A C 1
ATOM 2708 O O . LEU A 1 335 ? 8.156 22.906 3.488 1 91.44 335 LEU A O 1
ATOM 2712 N N . THR A 1 336 ? 8.68 23.531 5.602 1 88.31 336 THR A N 1
ATOM 2713 C CA . THR A 1 336 ? 9.07 24.891 5.27 1 88.31 336 THR A CA 1
ATOM 2714 C C . THR A 1 336 ? 10.383 25.266 5.949 1 88.31 336 THR A C 1
ATOM 2716 O O . THR A 1 336 ? 10.898 24.5 6.77 1 88.31 336 THR A O 1
ATOM 2719 N N . GLU A 1 337 ? 10.859 26.391 5.566 1 90.56 337 GLU A N 1
ATOM 2720 C CA . GLU A 1 337 ? 12.07 26.922 6.191 1 90.56 337 GLU A CA 1
ATOM 2721 C C . GLU A 1 337 ? 11.859 27.141 7.688 1 90.56 337 GLU A C 1
ATOM 2723 O O . GLU A 1 337 ? 12.742 26.844 8.492 1 90.56 337 GLU A O 1
ATOM 2728 N N . GLN A 1 338 ? 10.758 27.562 8.078 1 90.12 338 GLN A N 1
ATOM 2729 C CA . GLN A 1 338 ? 10.445 27.844 9.477 1 90.12 338 GLN A CA 1
ATOM 2730 C C . GLN A 1 338 ? 10.586 26.594 10.328 1 90.12 338 GLN A C 1
ATOM 2732 O O . GLN A 1 338 ? 11.055 26.656 11.469 1 90.12 338 GLN A O 1
ATOM 2737 N N . LYS A 1 339 ? 10.273 25.469 9.75 1 93.25 339 LYS A N 1
ATOM 2738 C CA . LYS A 1 339 ? 10.148 24.25 10.555 1 93.25 339 LYS A CA 1
ATOM 2739 C C . LYS A 1 339 ? 11.398 23.391 10.445 1 93.25 339 LYS A C 1
ATOM 2741 O O . LYS A 1 339 ? 11.742 22.672 11.383 1 93.25 339 LYS A O 1
ATOM 2746 N N . PHE A 1 340 ? 12.078 23.484 9.297 1 95.62 340 PHE A N 1
ATOM 2747 C CA . PHE A 1 340 ? 13.141 22.516 9.094 1 95.62 340 PHE A CA 1
ATOM 2748 C C . PHE A 1 340 ? 14.391 23.188 8.523 1 95.62 340 PHE A C 1
ATOM 2750 O O . PHE A 1 340 ? 15.148 22.562 7.785 1 95.62 340 PHE A O 1
ATOM 2757 N N . TYR A 1 341 ? 14.641 24.391 8.836 1 94.56 341 TYR A N 1
ATOM 2758 C CA . TYR A 1 341 ? 15.781 25.156 8.344 1 94.56 341 TYR A CA 1
ATOM 2759 C C . TYR A 1 341 ? 17.078 24.422 8.625 1 94.56 341 TYR A C 1
ATOM 2761 O O . TYR A 1 341 ? 17.953 24.312 7.75 1 94.56 341 TYR A O 1
ATOM 2769 N N . PHE A 1 342 ? 17.25 23.922 9.82 1 96.25 342 PHE A N 1
ATOM 2770 C CA . PHE A 1 342 ? 18.5 23.312 10.266 1 96.25 342 PHE A CA 1
ATOM 2771 C C . PHE A 1 342 ? 18.859 22.109 9.406 1 96.25 342 PHE A C 1
ATOM 2773 O O . PHE A 1 342 ? 20.016 21.922 9.047 1 96.25 342 PHE A O 1
ATOM 2780 N N . PHE A 1 343 ? 17.891 21.406 9 1 96.81 343 PHE A N 1
ATOM 2781 C CA . PHE A 1 343 ? 18.141 20.172 8.266 1 96.81 343 PHE A CA 1
ATOM 2782 C C . PHE A 1 343 ? 18.359 20.453 6.785 1 96.81 343 PHE A C 1
ATOM 2784 O O . PHE A 1 343 ? 19.062 19.703 6.105 1 96.81 343 PHE A O 1
ATOM 2791 N N . LYS A 1 344 ? 17.734 21.516 6.312 1 95.56 344 LYS A N 1
ATOM 2792 C CA . LYS A 1 344 ? 18.016 21.906 4.938 1 95.56 344 LYS A CA 1
ATOM 2793 C C . LYS A 1 344 ? 19.438 22.438 4.801 1 95.56 344 LYS A C 1
ATOM 2795 O O . LYS A 1 344 ? 20.156 22.094 3.863 1 95.56 344 LYS A O 1
ATOM 2800 N N . ARG A 1 345 ? 19.781 23.25 5.77 1 95.62 345 ARG A N 1
ATOM 2801 C CA . ARG A 1 345 ? 21.109 23.859 5.73 1 95.62 345 ARG A CA 1
ATOM 2802 C C . ARG A 1 345 ? 22.203 22.859 6.078 1 95.62 345 ARG A C 1
ATOM 2804 O O . ARG A 1 345 ? 23.297 22.906 5.523 1 95.62 345 ARG A O 1
ATOM 2811 N N . SER A 1 346 ? 21.891 21.969 6.996 1 97.12 346 SER A N 1
ATOM 2812 C CA . SER A 1 346 ? 22.828 20.953 7.418 1 97.12 346 SER A CA 1
ATOM 2813 C C . SER A 1 346 ? 22.188 19.562 7.406 1 97.12 346 SER A C 1
ATOM 2815 O O . SER A 1 346 ? 21.969 18.969 8.461 1 97.12 346 SER A O 1
ATOM 2817 N N . PRO A 1 347 ? 22.109 18.984 6.238 1 97.62 347 PRO A N 1
ATOM 2818 C CA . PRO A 1 347 ? 21.5 17.656 6.152 1 97.62 347 PRO A CA 1
ATOM 2819 C C . PRO A 1 347 ? 22.297 16.594 6.922 1 97.62 347 PRO A C 1
ATOM 2821 O O . PRO A 1 347 ? 21.734 15.617 7.395 1 97.62 347 PRO A O 1
ATOM 2824 N N . GLU A 1 348 ? 23.594 16.828 7.094 1 97.75 348 GLU A N 1
ATOM 2825 C CA . GLU A 1 348 ? 24.453 15.906 7.832 1 97.75 348 GLU A CA 1
ATOM 2826 C C . GLU A 1 348 ? 24.016 15.805 9.297 1 97.75 348 GLU A C 1
ATOM 2828 O O . GLU A 1 348 ? 24.219 14.773 9.938 1 97.75 348 GLU A O 1
ATOM 2833 N N . ALA A 1 349 ? 23.484 16.891 9.859 1 98 349 ALA A N 1
ATOM 2834 C CA . ALA A 1 349 ? 22.984 16.859 11.227 1 98 349 ALA A CA 1
ATOM 2835 C C . ALA A 1 349 ? 21.828 15.875 11.367 1 98 349 ALA A C 1
ATOM 2837 O O . ALA A 1 349 ? 21.734 15.156 12.367 1 98 349 ALA A O 1
ATOM 2838 N N . PHE A 1 350 ? 20.984 15.859 10.383 1 98.56 350 PHE A N 1
ATOM 2839 C CA . PHE A 1 350 ? 19.891 14.906 10.391 1 98.56 350 PHE A CA 1
ATOM 2840 C C . PHE A 1 350 ? 20.391 13.477 10.297 1 98.56 350 PHE A C 1
ATOM 2842 O O . PHE A 1 350 ? 19.891 12.586 10.992 1 98.56 350 PHE A O 1
ATOM 2849 N N . VAL A 1 351 ? 21.359 13.25 9.453 1 98.69 351 VAL A N 1
ATOM 2850 C CA . VAL A 1 351 ? 21.953 11.93 9.297 1 98.69 351 VAL A CA 1
ATOM 2851 C C . VAL A 1 351 ? 22.578 11.484 10.625 1 98.69 351 VAL A C 1
ATOM 2853 O O . VAL A 1 351 ? 22.469 10.312 11 1 98.69 351 VAL A O 1
ATOM 2856 N N . GLU A 1 352 ? 23.188 12.43 11.289 1 98.5 352 GLU A N 1
ATOM 2857 C CA . GLU A 1 352 ? 23.75 12.117 12.602 1 98.5 352 GLU A CA 1
ATOM 2858 C C . GLU A 1 352 ? 22.672 11.695 13.586 1 98.5 352 GLU A C 1
ATOM 2860 O O . GLU A 1 352 ? 22.875 10.781 14.391 1 98.5 352 GLU A O 1
ATOM 2865 N N . ILE A 1 353 ? 21.609 12.359 13.523 1 98.75 353 ILE A N 1
ATOM 2866 C CA . ILE A 1 353 ? 20.469 12.016 14.367 1 98.75 353 ILE A CA 1
ATOM 2867 C C . ILE A 1 353 ? 20.016 10.586 14.062 1 98.75 353 ILE A C 1
ATOM 2869 O O . ILE A 1 353 ? 19.812 9.781 14.984 1 98.75 353 ILE A O 1
ATOM 2873 N N . LEU A 1 354 ? 19.891 10.211 12.805 1 98.75 354 LEU A N 1
ATOM 2874 C CA . LEU A 1 354 ? 19.484 8.875 12.398 1 98.75 354 LEU A CA 1
ATOM 2875 C C . LEU A 1 354 ? 20.484 7.832 12.883 1 98.75 354 LEU A C 1
ATOM 2877 O O . LEU A 1 354 ? 20.094 6.742 13.312 1 98.75 354 LEU A O 1
ATOM 2881 N N . ASN A 1 355 ? 21.734 8.211 12.812 1 98.62 355 ASN A N 1
ATOM 2882 C CA . ASN A 1 355 ? 22.766 7.297 13.281 1 98.62 355 ASN A CA 1
ATOM 2883 C C . ASN A 1 355 ? 22.656 7.047 14.781 1 98.62 355 ASN A C 1
ATOM 2885 O O . ASN A 1 355 ? 22.844 5.918 15.242 1 98.62 355 ASN A O 1
ATOM 2889 N N . ARG A 1 356 ? 22.422 8.07 15.547 1 98.44 356 ARG A N 1
ATOM 2890 C CA . ARG A 1 356 ? 22.234 7.922 16.984 1 98.44 356 ARG A CA 1
ATOM 2891 C C . ARG A 1 356 ? 21.031 7.039 17.297 1 98.44 356 ARG A C 1
ATOM 2893 O O . ARG A 1 356 ? 21.094 6.188 18.188 1 98.44 356 ARG A O 1
ATOM 2900 N N . LEU A 1 357 ? 19.984 7.223 16.562 1 98.69 357 LEU A N 1
ATOM 2901 C CA . LEU A 1 357 ? 18.766 6.441 16.766 1 98.69 357 LEU A CA 1
ATOM 2902 C C . LEU A 1 357 ? 19.016 4.969 16.453 1 98.69 357 LEU A C 1
ATOM 2904 O O . LEU A 1 357 ? 18.516 4.09 17.156 1 98.69 357 LEU A O 1
ATOM 2908 N N . LYS A 1 358 ? 19.75 4.75 15.391 1 97.88 358 LYS A N 1
ATOM 2909 C CA . LYS A 1 358 ? 20.062 3.381 14.977 1 97.88 358 LYS A CA 1
ATOM 2910 C C . LYS A 1 358 ? 20.719 2.604 16.109 1 97.88 358 LYS A C 1
ATOM 2912 O O . LYS A 1 358 ? 20.453 1.412 16.297 1 97.88 358 LYS A O 1
ATOM 2917 N N . LYS A 1 359 ? 21.484 3.225 16.906 1 97.19 359 LYS A N 1
ATOM 2918 C CA . LYS A 1 359 ? 22.25 2.596 17.984 1 97.19 359 LYS A CA 1
ATOM 2919 C C . LYS A 1 359 ? 21.312 2.078 19.078 1 97.19 359 LYS A C 1
ATOM 2921 O O . LYS A 1 359 ? 21.688 1.182 19.844 1 97.19 359 LYS A O 1
ATOM 2926 N N . VAL A 1 360 ? 20.172 2.576 19.188 1 97.62 360 VAL A N 1
ATOM 2927 C CA . VAL A 1 360 ? 19.234 2.152 20.234 1 97.62 360 VAL A CA 1
ATOM 2928 C C . VAL A 1 360 ? 18.016 1.499 19.594 1 97.62 360 VAL A C 1
ATOM 2930 O O . VAL A 1 360 ? 16.922 1.515 20.172 1 97.62 360 VAL A O 1
ATOM 2933 N N . ASP A 1 361 ? 18.078 1.093 18.328 1 97.69 361 ASP A N 1
ATOM 2934 C CA . ASP A 1 361 ? 17 0.488 17.562 1 97.69 361 ASP A CA 1
ATOM 2935 C C . ASP A 1 361 ? 15.812 1.44 17.453 1 97.69 361 ASP A C 1
ATOM 2937 O O . ASP A 1 361 ? 14.672 1.047 17.688 1 97.69 361 ASP A O 1
ATOM 2941 N N . GLY A 1 362 ? 16.172 2.695 17.188 1 98.31 362 GLY A N 1
ATOM 2942 C CA . GLY A 1 362 ? 15.156 3.723 17.031 1 98.31 362 GLY A CA 1
ATOM 2943 C C . GLY A 1 362 ? 14.984 4.18 15.602 1 98.31 362 GLY A C 1
ATOM 2944 O O . GLY A 1 362 ? 15.82 3.879 14.742 1 98.31 362 GLY A O 1
ATOM 2945 N N . ILE A 1 363 ? 13.852 4.852 15.359 1 98.62 363 ILE A N 1
ATOM 2946 C CA . ILE A 1 363 ? 13.578 5.383 14.023 1 98.62 363 ILE A CA 1
ATOM 2947 C C . ILE A 1 363 ? 13.078 6.824 14.141 1 98.62 363 ILE A C 1
ATOM 2949 O O . ILE A 1 363 ? 12.742 7.285 15.234 1 98.62 363 ILE A O 1
ATOM 2953 N N . PHE A 1 364 ? 13.117 7.543 13.047 1 98.81 364 PHE A N 1
ATOM 2954 C CA . PHE A 1 364 ? 12.516 8.867 12.906 1 98.81 364 PHE A CA 1
ATOM 2955 C C . PHE A 1 364 ? 11.32 8.82 11.961 1 98.81 364 PHE A C 1
ATOM 2957 O O . PHE A 1 364 ? 11.43 8.32 10.836 1 98.81 364 PHE A O 1
ATOM 2964 N N . MET A 1 365 ? 10.172 9.312 12.445 1 98.5 365 MET A N 1
ATOM 2965 C CA . MET A 1 365 ? 8.969 9.406 11.617 1 98.5 365 MET A CA 1
ATOM 2966 C C . MET A 1 365 ? 8.602 10.859 11.344 1 98.5 365 MET A C 1
ATOM 2968 O O . MET A 1 365 ? 8.375 11.633 12.281 1 98.5 365 MET A O 1
ATOM 2972 N N . LEU A 1 366 ? 8.594 11.211 10.094 1 98.31 366 LEU A N 1
ATOM 2973 C CA . LEU A 1 366 ? 8.188 12.555 9.68 1 98.31 366 LEU A CA 1
ATOM 2974 C C . LEU A 1 366 ? 6.93 12.5 8.82 1 98.31 366 LEU A C 1
ATOM 2976 O O . LEU A 1 366 ? 6.852 11.711 7.875 1 98.31 366 LEU A O 1
ATOM 2980 N N . LEU A 1 367 ? 5.934 13.219 9.211 1 96.56 367 LEU A N 1
ATOM 2981 C CA . LEU A 1 367 ? 4.719 13.391 8.422 1 96.56 367 LEU A CA 1
ATOM 2982 C C . LEU A 1 367 ? 4.551 14.844 7.996 1 96.56 367 LEU A C 1
ATOM 2984 O O . LEU A 1 367 ? 4.602 15.75 8.828 1 96.56 367 LEU A O 1
ATOM 2988 N N . GLY A 1 368 ? 4.398 15 6.633 1 92.56 368 GLY A N 1
ATOM 2989 C CA . GLY A 1 368 ? 4.145 16.375 6.234 1 92.56 368 GLY A CA 1
ATOM 2990 C C . GLY A 1 368 ? 4.254 16.594 4.738 1 92.56 368 GLY A C 1
ATOM 2991 O O . GLY A 1 368 ? 4.688 15.703 4.004 1 92.56 368 GLY A O 1
ATOM 2992 N N . THR A 1 369 ? 3.768 17.734 4.305 1 88.56 369 THR A N 1
ATOM 2993 C CA . THR A 1 369 ? 3.91 18.281 2.961 1 88.56 369 THR A CA 1
ATOM 2994 C C . THR A 1 369 ? 4.34 19.75 3.016 1 88.56 369 THR A C 1
ATOM 2996 O O . THR A 1 369 ? 4.266 20.391 4.066 1 88.56 369 THR A O 1
ATOM 2999 N N . GLY A 1 370 ? 4.965 20.234 1.937 1 87.25 370 GLY A N 1
ATOM 3000 C CA . GLY A 1 370 ? 5.355 21.625 1.923 1 87.25 370 GLY A CA 1
ATOM 3001 C C . GLY A 1 370 ? 6.164 22.016 0.697 1 87.25 370 GLY A C 1
ATOM 3002 O O . GLY A 1 370 ? 5.805 21.656 -0.426 1 87.25 370 GLY A O 1
ATOM 3003 N N . ALA A 1 371 ? 7.184 22.781 0.902 1 85.75 371 ALA A N 1
ATOM 3004 C CA . ALA A 1 371 ? 8.023 23.266 -0.19 1 85.75 371 ALA A CA 1
ATOM 3005 C C . ALA A 1 371 ? 8.727 22.109 -0.894 1 85.75 371 ALA A C 1
ATOM 3007 O O . ALA A 1 371 ? 9.25 21.203 -0.241 1 85.75 371 ALA A O 1
ATOM 3008 N N . PRO A 1 372 ? 8.797 22.156 -2.211 1 88.06 372 PRO A N 1
ATOM 3009 C CA . PRO A 1 372 ? 9.359 21.047 -2.992 1 88.06 372 PRO A CA 1
ATOM 3010 C C . PRO A 1 372 ? 10.797 20.719 -2.6 1 88.06 372 PRO A C 1
ATOM 3012 O O . PRO A 1 372 ? 11.18 19.547 -2.561 1 88.06 372 PRO A O 1
ATOM 3015 N N . GLU A 1 373 ? 11.516 21.734 -2.279 1 92.5 373 GLU A N 1
ATOM 3016 C CA . GLU A 1 373 ? 12.922 21.5 -1.96 1 92.5 373 GLU A CA 1
ATOM 3017 C C . GLU A 1 373 ? 13.07 20.703 -0.668 1 92.5 373 GLU A C 1
ATOM 3019 O O . GLU A 1 373 ? 13.984 19.875 -0.538 1 92.5 373 GLU A O 1
ATOM 3024 N N . TYR A 1 374 ? 12.227 20.922 0.255 1 94.19 374 TYR A N 1
ATOM 3025 C CA . TYR A 1 374 ? 12.258 20.172 1.504 1 94.19 374 TYR A CA 1
ATOM 3026 C C . TYR A 1 374 ? 11.711 18.766 1.308 1 94.19 374 TYR A C 1
ATOM 3028 O O . TYR A 1 374 ? 12.242 17.797 1.867 1 94.19 374 TYR A O 1
ATOM 3036 N N . GLU A 1 375 ? 10.633 18.656 0.524 1 94.44 375 GLU A N 1
ATOM 3037 C CA . GLU A 1 375 ? 10.102 17.344 0.231 1 94.44 375 GLU A CA 1
ATOM 3038 C C . GLU A 1 375 ? 11.141 16.453 -0.448 1 94.44 375 GLU A C 1
ATOM 3040 O O . GLU A 1 375 ? 11.328 15.297 -0.074 1 94.44 375 GLU A O 1
ATOM 3045 N N . GLU A 1 376 ? 11.781 17.047 -1.44 1 95.81 376 GLU A N 1
ATOM 3046 C CA . GLU A 1 376 ? 12.805 16.312 -2.174 1 95.81 376 GLU A CA 1
ATOM 3047 C C . GLU A 1 376 ? 13.93 15.859 -1.247 1 95.81 376 GLU A C 1
ATOM 3049 O O . GLU A 1 376 ? 14.383 14.711 -1.327 1 95.81 376 GLU A O 1
ATOM 3054 N N . LEU A 1 377 ? 14.328 16.719 -0.377 1 97.12 377 LEU A N 1
ATOM 3055 C CA . LEU A 1 377 ? 15.383 16.406 0.58 1 97.12 377 LEU A CA 1
ATOM 3056 C C . LEU A 1 377 ? 14.992 15.211 1.446 1 97.12 377 LEU A C 1
ATOM 3058 O O . LEU A 1 377 ? 15.758 14.25 1.568 1 97.12 377 LEU A O 1
ATOM 3062 N N . PHE A 1 378 ? 13.852 15.25 1.979 1 98.12 378 PHE A N 1
ATOM 3063 C CA . PHE A 1 378 ? 13.453 14.227 2.939 1 98.12 378 PHE A CA 1
ATOM 3064 C C . PHE A 1 378 ? 13.133 12.922 2.23 1 98.12 378 PHE A C 1
ATOM 3066 O O . PHE A 1 378 ? 13.344 11.836 2.785 1 98.12 378 PHE A O 1
ATOM 3073 N N . ARG A 1 379 ? 12.586 12.992 0.977 1 97.69 379 ARG A N 1
ATOM 3074 C CA . ARG A 1 379 ? 12.406 11.758 0.209 1 97.69 379 ARG A CA 1
ATOM 3075 C C . ARG A 1 379 ? 13.742 11.078 -0.052 1 97.69 379 ARG A C 1
ATOM 3077 O O . ARG A 1 379 ? 13.867 9.859 0.122 1 97.69 379 ARG A O 1
ATOM 3084 N N . GLN A 1 380 ? 14.727 11.875 -0.476 1 98.06 380 GLN A N 1
ATOM 3085 C CA . GLN A 1 380 ? 16.047 11.32 -0.744 1 98.06 380 GLN A CA 1
ATOM 3086 C C . GLN A 1 380 ? 16.641 10.68 0.508 1 98.06 380 GLN A C 1
ATOM 3088 O O . GLN A 1 380 ? 17.188 9.57 0.45 1 98.06 380 GLN A O 1
ATOM 3093 N N . LEU A 1 381 ? 16.547 11.344 1.629 1 98.38 381 LEU A N 1
ATOM 3094 C CA . LEU A 1 381 ? 17.078 10.82 2.885 1 98.38 381 LEU A CA 1
ATOM 3095 C C . LEU A 1 381 ? 16.344 9.547 3.295 1 98.38 381 LEU A C 1
ATOM 3097 O O . LEU A 1 381 ? 16.953 8.633 3.859 1 98.38 381 LEU A O 1
ATOM 3101 N N . SER A 1 382 ? 15.047 9.539 3.062 1 98.44 382 SER A N 1
ATOM 3102 C CA . SER A 1 382 ? 14.266 8.359 3.398 1 98.44 382 SER A CA 1
ATOM 3103 C C . SER A 1 382 ? 14.68 7.16 2.553 1 98.44 382 SER A C 1
ATOM 3105 O O . SER A 1 382 ? 14.711 6.027 3.041 1 98.44 382 SER A O 1
ATOM 3107 N N . TYR A 1 383 ? 14.961 7.367 1.259 1 97.25 383 TYR A N 1
ATOM 3108 C CA . TYR A 1 383 ? 15.461 6.305 0.394 1 97.25 383 TYR A CA 1
ATOM 3109 C C . TYR A 1 383 ? 16.781 5.75 0.918 1 97.25 383 TYR A C 1
ATOM 3111 O O . TYR A 1 383 ? 17.016 4.543 0.871 1 97.25 383 TYR A O 1
ATOM 3119 N N . GLU A 1 384 ? 17.594 6.625 1.465 1 97.88 384 GLU A N 1
ATOM 3120 C CA . GLU A 1 384 ? 18.969 6.293 1.811 1 97.88 384 GLU A CA 1
ATOM 3121 C C . GLU A 1 384 ? 19.047 5.652 3.193 1 97.88 384 GLU A C 1
ATOM 3123 O O . GLU A 1 384 ? 20 4.918 3.488 1 97.88 384 GLU A O 1
ATOM 3128 N N . HIS A 1 385 ? 18.094 5.953 4.039 1 98.12 385 HIS A N 1
ATOM 3129 C CA . HIS A 1 385 ? 18.188 5.508 5.422 1 98.12 385 HIS A CA 1
ATOM 3130 C C . HIS A 1 385 ? 16.953 4.699 5.828 1 98.12 385 HIS A C 1
ATOM 3132 O O . HIS A 1 385 ? 15.859 5.246 5.93 1 98.12 385 HIS A O 1
ATOM 3138 N N . LYS A 1 386 ? 17.156 3.492 6.215 1 97 386 LYS A N 1
ATOM 3139 C CA . LYS A 1 386 ? 16.078 2.557 6.527 1 97 386 LYS A CA 1
ATOM 3140 C C . LYS A 1 386 ? 15.297 3.006 7.762 1 97 386 LYS A C 1
ATOM 3142 O O . LYS A 1 386 ? 14.086 2.775 7.855 1 97 386 LYS A O 1
ATOM 3147 N N . ASN A 1 387 ? 15.977 3.645 8.664 1 98.19 387 ASN A N 1
ATOM 3148 C CA . ASN A 1 387 ? 15.328 3.986 9.93 1 98.19 387 ASN A CA 1
ATOM 3149 C C . ASN A 1 387 ? 14.703 5.379 9.883 1 98.19 387 ASN A C 1
ATOM 3151 O O . ASN A 1 387 ? 14.383 5.953 10.922 1 98.19 387 ASN A O 1
ATOM 3155 N N . PHE A 1 388 ? 14.562 5.961 8.68 1 98.69 388 PHE A N 1
ATOM 3156 C CA . PHE A 1 388 ? 13.836 7.211 8.492 1 98.69 388 PHE A CA 1
ATOM 3157 C C . PHE A 1 388 ? 12.578 6.988 7.668 1 98.69 388 PHE A C 1
ATOM 3159 O O . PHE A 1 388 ? 12.656 6.77 6.457 1 98.69 388 PHE A O 1
ATOM 3166 N N . ILE A 1 389 ? 11.461 7.121 8.289 1 98.5 389 ILE A N 1
ATOM 3167 C CA . ILE A 1 389 ? 10.172 6.977 7.617 1 98.5 389 ILE A CA 1
ATOM 3168 C C . ILE A 1 389 ? 9.57 8.352 7.348 1 98.5 389 ILE A C 1
ATOM 3170 O O . ILE A 1 389 ? 9.125 9.031 8.273 1 98.5 389 ILE A O 1
ATOM 3174 N N . PHE A 1 390 ? 9.602 8.742 6.141 1 98.5 390 PHE A N 1
ATOM 3175 C CA . PHE A 1 390 ? 8.961 9.984 5.723 1 98.5 390 PHE A CA 1
ATOM 3176 C C . PHE A 1 390 ? 7.629 9.703 5.035 1 98.5 390 PHE A C 1
ATOM 3178 O O . PHE A 1 390 ? 7.598 9.141 3.939 1 98.5 390 PHE A O 1
ATOM 3185 N N . THR A 1 391 ? 6.566 10.047 5.672 1 97.81 391 THR A N 1
ATOM 3186 C CA . THR A 1 391 ? 5.234 9.969 5.078 1 97.81 391 THR A CA 1
ATOM 3187 C C . THR A 1 391 ? 4.84 11.312 4.469 1 97.81 391 THR A C 1
ATOM 3189 O O . THR A 1 391 ? 4.426 12.227 5.184 1 97.81 391 THR A O 1
ATOM 3192 N N . ASN A 1 392 ? 4.906 11.414 3.186 1 95.5 392 ASN A N 1
ATOM 3193 C CA . ASN A 1 392 ? 4.742 12.664 2.457 1 95.5 392 ASN A CA 1
ATOM 3194 C C . ASN A 1 392 ? 3.279 12.922 2.104 1 95.5 392 ASN A C 1
ATOM 3196 O O . ASN A 1 392 ? 2.904 12.891 0.931 1 95.5 392 ASN A O 1
ATOM 3200 N N . GLY A 1 393 ? 2.498 13.242 3.096 1 90.31 393 GLY A N 1
ATOM 3201 C CA . GLY A 1 393 ? 1.074 13.508 2.963 1 90.31 393 GLY A CA 1
ATOM 3202 C C . GLY A 1 393 ? 0.456 14.086 4.227 1 90.31 393 GLY A C 1
ATOM 3203 O O . GLY A 1 393 ? 1.168 14.578 5.102 1 90.31 393 GLY A O 1
ATOM 3204 N N . GLN A 1 394 ? -0.852 14.133 4.207 1 84.75 394 GLN A N 1
ATOM 3205 C CA . GLN A 1 394 ? -1.615 14.617 5.352 1 84.75 394 GLN A CA 1
ATOM 3206 C C . GLN A 1 394 ? -2.732 13.648 5.723 1 84.75 394 GLN A C 1
ATOM 3208 O O . GLN A 1 394 ? -3.43 13.133 4.844 1 84.75 394 GLN A O 1
ATOM 3213 N N . SER A 1 395 ? -2.771 13.32 6.977 1 87.94 395 SER A N 1
ATOM 3214 C CA . SER A 1 395 ? -3.809 12.43 7.492 1 87.94 395 SER A CA 1
ATOM 3215 C C . SER A 1 395 ? -4.098 12.711 8.961 1 87.94 395 SER A C 1
ATOM 3217 O O . SER A 1 395 ? -3.211 12.578 9.812 1 87.94 395 SER A O 1
ATOM 3219 N N . GLU A 1 396 ? -5.328 13.086 9.273 1 84.62 396 GLU A N 1
ATOM 3220 C CA . GLU A 1 396 ? -5.699 13.406 10.648 1 84.62 396 GLU A CA 1
ATOM 3221 C C . GLU A 1 396 ? -5.539 12.203 11.562 1 84.62 396 GLU A C 1
ATOM 3223 O O . GLU A 1 396 ? -5.039 12.328 12.68 1 84.62 396 GLU A O 1
ATOM 3228 N N . ASP A 1 397 ? -5.965 11.055 11.031 1 89.94 397 ASP A N 1
ATOM 3229 C CA . ASP A 1 397 ? -5.836 9.828 11.812 1 89.94 397 ASP A CA 1
ATOM 3230 C C . ASP A 1 397 ? -4.375 9.531 12.133 1 89.94 397 ASP A C 1
ATOM 3232 O O . ASP A 1 397 ? -4.047 9.148 13.258 1 89.94 397 ASP A O 1
ATOM 3236 N N . LEU A 1 398 ? -3.562 9.703 11.133 1 93.38 398 LEU A N 1
ATOM 3237 C CA . LEU A 1 398 ? -2.143 9.43 11.328 1 93.38 398 LEU A CA 1
ATOM 3238 C C . LEU A 1 398 ? -1.518 10.438 12.281 1 93.38 398 LEU A C 1
ATOM 3240 O O . LEU A 1 398 ? -0.696 10.07 13.125 1 93.38 398 LEU A O 1
ATOM 3244 N N . ILE A 1 399 ? -1.903 11.688 12.211 1 91.31 399 ILE A N 1
ATOM 3245 C CA . ILE A 1 399 ? -1.411 12.734 13.102 1 91.31 399 ILE A CA 1
ATOM 3246 C C . ILE A 1 399 ? -1.725 12.375 14.547 1 91.31 399 ILE A C 1
ATOM 3248 O O . ILE A 1 399 ? -0.837 12.391 15.406 1 91.31 399 ILE A O 1
ATOM 3252 N N . ASP A 1 400 ? -2.918 11.977 14.773 1 91.12 400 ASP A N 1
ATOM 3253 C CA . ASP A 1 400 ? -3.352 11.633 16.125 1 91.12 400 ASP A CA 1
ATOM 3254 C C . ASP A 1 400 ? -2.578 10.43 16.656 1 91.12 400 ASP A C 1
ATOM 3256 O O . ASP A 1 400 ? -2.189 10.398 17.828 1 91.12 400 ASP A O 1
ATOM 3260 N N . SER A 1 401 ? -2.389 9.5 15.758 1 95.38 401 SER A N 1
ATOM 3261 C CA . SER A 1 401 ? -1.652 8.305 16.172 1 95.38 401 SER A CA 1
ATOM 3262 C C . SER A 1 401 ? -0.203 8.641 16.5 1 95.38 401 SER A C 1
ATOM 3264 O O . SER A 1 401 ? 0.381 8.039 17.406 1 95.38 401 SER A O 1
ATOM 3266 N N . ILE A 1 402 ? 0.402 9.57 15.773 1 95.81 402 ILE A N 1
ATOM 3267 C CA . ILE A 1 402 ? 1.789 9.961 16.016 1 95.81 402 ILE A CA 1
ATOM 3268 C C . ILE A 1 402 ? 1.91 10.641 17.375 1 95.81 402 ILE A C 1
ATOM 3270 O O . ILE A 1 402 ? 2.783 10.289 18.172 1 95.81 402 ILE A O 1
ATOM 3274 N N . TYR A 1 403 ? 0.98 11.484 17.688 1 93.88 403 TYR A N 1
ATOM 3275 C CA . TYR A 1 403 ? 1.016 12.172 18.969 1 93.88 403 TYR A CA 1
ATOM 3276 C C . TYR A 1 403 ? 0.835 11.188 20.125 1 93.88 403 TYR A C 1
ATOM 3278 O O . TYR A 1 403 ? 1.364 11.398 21.219 1 93.88 403 TYR A O 1
ATOM 3286 N N . LEU A 1 404 ? 0.132 10.172 19.859 1 94.38 404 LEU A N 1
ATOM 3287 C CA . LEU A 1 404 ? -0.239 9.227 20.906 1 94.38 404 LEU A CA 1
ATOM 3288 C C . LEU A 1 404 ? 0.847 8.172 21.094 1 94.38 404 LEU A C 1
ATOM 3290 O O . LEU A 1 404 ? 1.121 7.754 22.219 1 94.38 404 LEU A O 1
ATOM 3294 N N . GLU A 1 405 ? 1.491 7.742 19.984 1 95.25 405 GLU A N 1
ATOM 3295 C CA . GLU A 1 405 ? 2.199 6.469 20.078 1 95.25 405 GLU A CA 1
ATOM 3296 C C . GLU A 1 405 ? 3.701 6.656 19.875 1 95.25 405 GLU A C 1
ATOM 3298 O O . GLU A 1 405 ? 4.461 5.688 19.906 1 95.25 405 GLU A O 1
ATOM 3303 N N . THR A 1 406 ? 4.234 7.828 19.688 1 94.88 406 THR A N 1
ATOM 3304 C CA . THR A 1 406 ? 5.672 8.016 19.547 1 94.88 406 THR A CA 1
ATOM 3305 C C . THR A 1 406 ? 6.305 8.398 20.875 1 94.88 406 THR A C 1
ATOM 3307 O O . THR A 1 406 ? 5.598 8.656 21.859 1 94.88 406 THR A O 1
ATOM 3310 N N . ASP A 1 407 ? 7.629 8.32 20.969 1 98.06 407 ASP A N 1
ATOM 3311 C CA . ASP A 1 407 ? 8.312 8.422 22.25 1 98.06 407 ASP A CA 1
ATOM 3312 C C . ASP A 1 407 ? 8.844 9.828 22.484 1 98.06 407 ASP A C 1
ATOM 3314 O O . ASP A 1 407 ? 8.977 10.273 23.641 1 98.06 407 ASP A O 1
ATOM 3318 N N . LEU A 1 408 ? 9.219 10.484 21.469 1 98.75 408 LEU A N 1
ATOM 3319 C CA . LEU A 1 408 ? 9.797 11.82 21.531 1 98.75 408 LEU A CA 1
ATOM 3320 C C . LEU A 1 408 ? 9.367 12.648 20.328 1 98.75 408 LEU A C 1
ATOM 3322 O O . LEU A 1 408 ? 9.617 12.266 19.172 1 98.75 408 LEU A O 1
ATOM 3326 N N . TYR A 1 409 ? 8.703 13.734 20.578 1 98.62 409 TYR A N 1
ATOM 3327 C CA . TYR A 1 409 ? 8.258 14.625 19.516 1 98.62 409 TYR A CA 1
ATOM 3328 C C . TYR A 1 409 ? 9.281 15.727 19.25 1 98.62 409 TYR A C 1
ATOM 3330 O O . TYR A 1 409 ? 9.656 16.453 20.172 1 98.62 409 TYR A O 1
ATOM 3338 N N . PHE A 1 410 ? 9.719 15.836 18.031 1 98.75 410 PHE A N 1
ATOM 3339 C CA . PHE A 1 410 ? 10.859 16.688 17.703 1 98.75 410 PHE A CA 1
ATOM 3340 C C . PHE A 1 410 ? 10.414 17.922 16.922 1 98.75 410 PHE A C 1
ATOM 3342 O O . PHE A 1 410 ? 9.781 17.797 15.875 1 98.75 410 PHE A O 1
ATOM 3349 N N . MET A 1 411 ? 10.719 19.125 17.406 1 98.06 411 MET A N 1
ATOM 3350 C CA . MET A 1 411 ? 10.398 20.391 16.75 1 98.06 411 MET A CA 1
ATOM 3351 C C . MET A 1 411 ? 11.648 21.25 16.594 1 98.06 411 MET A C 1
ATOM 3353 O O . MET A 1 411 ? 11.859 22.188 17.359 1 98.06 411 MET A O 1
ATOM 3357 N N . PRO A 1 412 ? 12.367 21 15.547 1 97.56 412 PRO A N 1
ATOM 3358 C CA . PRO A 1 412 ? 13.578 21.781 15.297 1 97.56 412 PRO A CA 1
ATOM 3359 C C . PRO A 1 412 ? 13.289 23.078 14.539 1 97.56 412 PRO A C 1
ATOM 3361 O O . PRO A 1 412 ? 14.016 23.422 13.594 1 97.56 412 PRO A O 1
ATOM 3364 N N . SER A 1 413 ? 12.297 23.828 14.914 1 95.75 413 SER A N 1
ATOM 3365 C CA . SER A 1 413 ? 11.867 25.031 14.219 1 95.75 413 SER A CA 1
ATOM 3366 C C . SER A 1 413 ? 12.906 26.141 14.32 1 95.75 413 SER A C 1
ATOM 3368 O O . SER A 1 413 ? 13.531 26.312 15.367 1 95.75 413 SER A O 1
ATOM 3370 N N . LEU A 1 414 ? 13.055 26.844 13.227 1 94.62 414 LEU A N 1
ATOM 3371 C CA . LEU A 1 414 ? 13.875 28.047 13.289 1 94.62 414 LEU A CA 1
ATOM 3372 C C . LEU A 1 414 ? 13.289 29.062 14.266 1 94.62 414 LEU A C 1
ATOM 3374 O O . LEU A 1 414 ? 14.023 29.672 15.055 1 94.62 414 LEU A O 1
ATOM 3378 N N . PHE A 1 415 ? 12.094 29.234 14.18 1 93.06 415 PHE A N 1
ATOM 3379 C CA . PHE A 1 415 ? 11.297 29.969 15.148 1 93.06 415 PHE A CA 1
ATOM 3380 C C . PHE A 1 415 ? 9.883 29.406 15.227 1 93.06 415 PHE A C 1
ATOM 3382 O O . PHE A 1 415 ? 9.406 28.781 14.273 1 93.06 415 PHE A O 1
ATOM 3389 N N . GLU A 1 416 ? 9.242 29.562 16.422 1 94.31 416 GLU A N 1
ATOM 3390 C CA . GLU A 1 416 ? 7.887 29.078 16.656 1 94.31 416 GLU A CA 1
ATOM 3391 C C . GLU A 1 416 ? 7.098 30.047 17.516 1 94.31 416 GLU A C 1
ATOM 3393 O O . GLU A 1 416 ? 7.316 30.141 18.734 1 94.31 416 GLU A O 1
ATOM 3398 N N . PRO A 1 417 ? 6.152 30.688 16.906 1 94.38 417 PRO A N 1
ATOM 3399 C CA . PRO A 1 417 ? 5.406 31.672 17.688 1 94.38 417 PRO A CA 1
ATOM 3400 C C . PRO A 1 417 ? 4.727 31.062 18.906 1 94.38 417 PRO A C 1
ATOM 3402 O O . PRO A 1 417 ? 4.902 31.547 20.031 1 94.38 417 PRO A O 1
ATOM 3405 N N . CYS A 1 418 ? 3.986 30.094 18.766 1 93.94 418 CYS A N 1
ATOM 3406 C CA . CYS A 1 418 ? 3.342 29.391 19.875 1 93.94 418 CYS A CA 1
ATOM 3407 C C . CYS A 1 418 ? 3.6 27.891 19.797 1 93.94 418 CYS A C 1
ATOM 3409 O O . CYS A 1 418 ? 4.18 27.312 20.703 1 93.94 418 CYS A O 1
ATOM 3411 N N . GLY A 1 419 ? 3.293 27.375 18.719 1 89.38 419 GLY A N 1
ATOM 3412 C CA . GLY A 1 419 ? 3.299 25.922 18.562 1 89.38 419 GLY A CA 1
ATOM 3413 C C . GLY A 1 419 ? 2.098 25.25 19.188 1 89.38 419 GLY A C 1
ATOM 3414 O O . GLY A 1 419 ? 1.62 25.688 20.25 1 89.38 419 GLY A O 1
ATOM 3415 N N . ILE A 1 420 ? 1.577 24.312 18.547 1 86.44 420 ILE A N 1
ATOM 3416 C CA . ILE A 1 420 ? 0.456 23.562 19.094 1 86.44 420 ILE A CA 1
ATOM 3417 C C . ILE A 1 420 ? 0.82 22.078 19.172 1 86.44 420 ILE A C 1
ATOM 3419 O O . ILE A 1 420 ? 0.34 21.375 20.047 1 86.44 420 ILE A O 1
ATOM 3423 N N . SER A 1 421 ? 1.716 21.656 18.391 1 92.06 421 SER A N 1
ATOM 3424 C CA . SER A 1 421 ? 2.072 20.25 18.281 1 92.06 421 SER A CA 1
ATOM 3425 C C . SER A 1 421 ? 2.711 19.734 19.562 1 92.06 421 SER A C 1
ATOM 3427 O O . SER A 1 421 ? 2.443 18.609 19.984 1 92.06 421 SER A O 1
ATOM 3429 N N . GLN A 1 422 ? 3.576 20.578 20.172 1 95.56 422 GLN A N 1
ATOM 3430 C CA . GLN A 1 422 ? 4.203 20.156 21.406 1 95.56 422 GLN A CA 1
ATOM 3431 C C . GLN A 1 422 ? 3.162 19.969 22.516 1 95.56 422 GLN A C 1
ATOM 3433 O O . GLN A 1 422 ? 3.279 19.062 23.344 1 95.56 422 GLN A O 1
ATOM 3438 N N . MET A 1 423 ? 2.168 20.812 22.484 1 94.06 423 MET A N 1
ATOM 3439 C CA . MET A 1 423 ? 1.111 20.688 23.484 1 94.06 423 MET A CA 1
ATOM 3440 C C . MET A 1 423 ? 0.319 19.406 23.297 1 94.06 423 MET A C 1
ATOM 3442 O O . MET A 1 423 ? 0.005 18.703 24.266 1 94.06 423 MET A O 1
ATOM 3446 N N . LEU A 1 424 ? 0.056 19.109 22.078 1 90.12 424 LEU A N 1
ATOM 3447 C CA . LEU A 1 424 ? -0.698 17.906 21.75 1 90.12 424 LEU A CA 1
ATOM 3448 C C . LEU A 1 424 ? 0.097 16.641 22.109 1 90.12 424 LEU A C 1
ATOM 3450 O O . LEU A 1 424 ? -0.465 15.672 22.609 1 90.12 424 LEU A O 1
ATOM 3454 N N . SER A 1 425 ? 1.341 16.656 21.859 1 95.12 425 SER A N 1
ATOM 3455 C CA . SER A 1 425 ? 2.207 15.531 22.219 1 95.12 425 SER A CA 1
ATOM 3456 C C . SER A 1 425 ? 2.291 15.344 23.719 1 95.12 425 SER A C 1
ATOM 3458 O O . SER A 1 425 ? 2.121 14.234 24.234 1 95.12 425 SER A O 1
ATOM 3460 N N . MET A 1 426 ? 2.459 16.453 24.422 1 96.5 426 MET A N 1
ATOM 3461 C CA . MET A 1 426 ? 2.609 16.422 25.875 1 96.5 426 MET A CA 1
ATOM 3462 C C . MET A 1 426 ? 1.317 15.969 26.547 1 96.5 426 MET A C 1
ATOM 3464 O O . MET A 1 426 ? 1.353 15.297 27.578 1 96.5 426 MET A O 1
ATOM 3468 N N . ARG A 1 427 ? 0.24 16.312 25.953 1 92.88 427 ARG A N 1
ATOM 3469 C CA . ARG A 1 427 ? -1.054 15.883 26.469 1 92.88 427 ARG A CA 1
ATOM 3470 C C . ARG A 1 427 ? -1.12 14.359 26.594 1 92.88 427 ARG A C 1
ATOM 3472 O O . ARG A 1 427 ? -1.774 13.836 27.5 1 92.88 427 ARG A O 1
ATOM 3479 N N . ASN A 1 428 ? -0.402 13.703 25.781 1 93.25 428 ASN A N 1
ATOM 3480 C CA . ASN A 1 428 ? -0.396 12.242 25.781 1 93.25 428 ASN A CA 1
ATOM 3481 C C . ASN A 1 428 ? 0.789 11.688 26.562 1 93.25 428 ASN A C 1
ATOM 3483 O O . ASN A 1 428 ? 1.01 10.477 26.594 1 93.25 428 ASN A O 1
ATOM 3487 N N . GLY A 1 429 ? 1.572 12.609 27.125 1 95.69 429 GLY A N 1
ATOM 3488 C CA . GLY A 1 429 ? 2.703 12.203 27.953 1 95.69 429 GLY A CA 1
ATOM 3489 C C . GLY A 1 429 ? 3.967 11.969 27.141 1 95.69 429 GLY A C 1
ATOM 3490 O O . GLY A 1 429 ? 4.93 11.375 27.641 1 95.69 429 GLY A O 1
ATOM 3491 N N . ASN A 1 430 ? 3.984 12.328 25.922 1 96.69 430 ASN A N 1
ATOM 3492 C CA . ASN A 1 430 ? 5.18 12.227 25.094 1 96.69 430 ASN A CA 1
ATOM 3493 C C . ASN A 1 430 ? 6.031 13.492 25.188 1 96.69 430 ASN A C 1
ATOM 3495 O O . ASN A 1 430 ? 5.617 14.562 24.734 1 96.69 430 ASN A O 1
ATOM 3499 N N . PRO A 1 431 ? 7.242 13.375 25.75 1 98.31 431 PRO A N 1
ATOM 3500 C CA . PRO A 1 431 ? 8.094 14.562 25.828 1 98.31 431 PRO A CA 1
ATOM 3501 C C . PRO A 1 431 ? 8.508 15.086 24.453 1 98.31 431 PRO A C 1
ATOM 3503 O O . PRO A 1 431 ? 8.445 14.352 23.469 1 98.31 431 PRO A O 1
ATOM 3506 N N . CYS A 1 432 ? 8.898 16.328 24.453 1 98.62 432 CYS A N 1
ATOM 3507 C CA . CYS A 1 432 ? 9.32 16.969 23.203 1 98.62 432 CYS A CA 1
ATOM 3508 C C . CYS A 1 432 ? 10.789 17.359 23.266 1 98.62 432 CYS A C 1
ATOM 3510 O O . CYS A 1 432 ? 11.336 17.562 24.344 1 98.62 432 CYS A O 1
ATOM 3512 N N . LEU A 1 433 ? 11.438 17.281 22.188 1 98.88 433 LEU A N 1
ATOM 3513 C CA . LEU A 1 433 ? 12.719 17.938 21.953 1 98.88 433 LEU A CA 1
ATOM 3514 C C . LEU A 1 433 ? 12.555 19.141 21.031 1 98.88 433 LEU A C 1
ATOM 3516 O O . LEU A 1 433 ? 12.227 18.984 19.844 1 98.88 433 LEU A O 1
ATOM 3520 N N . VAL A 1 434 ? 12.797 20.359 21.578 1 98.69 434 VAL A N 1
ATOM 3521 C CA . VAL A 1 434 ? 12.391 21.547 20.844 1 98.69 434 VAL A CA 1
ATOM 3522 C C . VAL A 1 434 ? 13.531 22.547 20.797 1 98.69 434 VAL A C 1
ATOM 3524 O O . VAL A 1 434 ? 14.43 22.516 21.641 1 98.69 434 VAL A O 1
ATOM 3527 N N . HIS A 1 435 ? 13.5 23.391 19.781 1 97.94 435 HIS A N 1
ATOM 3528 C CA . HIS A 1 435 ? 14.32 24.594 19.781 1 97.94 435 HIS A CA 1
ATOM 3529 C C . HIS A 1 435 ? 13.812 25.609 20.797 1 97.94 435 HIS A C 1
ATOM 3531 O O . HIS A 1 435 ? 12.609 25.875 20.875 1 97.94 435 HIS A O 1
ATOM 3537 N N . ASN A 1 436 ? 14.711 26.172 21.531 1 96.25 436 ASN A N 1
ATOM 3538 C CA . ASN A 1 436 ? 14.352 27.125 22.578 1 96.25 436 ASN A CA 1
ATOM 3539 C C . ASN A 1 436 ? 13.961 28.469 21.984 1 96.25 436 ASN A C 1
ATOM 3541 O O . ASN A 1 436 ? 14.672 29.469 22.156 1 96.25 436 ASN A O 1
ATOM 3545 N N . THR A 1 437 ? 12.766 28.547 21.469 1 94.38 437 THR A N 1
ATOM 3546 C CA . THR A 1 437 ? 12.305 29.766 20.812 1 94.38 437 THR A CA 1
ATOM 3547 C C . THR A 1 437 ? 10.789 29.922 20.969 1 94.38 437 THR A C 1
ATOM 3549 O O . THR A 1 437 ? 10.062 28.922 21.031 1 94.38 437 THR A O 1
ATOM 3552 N N . GLY A 1 438 ? 10.383 31.156 21.109 1 95.06 438 GLY A N 1
ATOM 3553 C CA 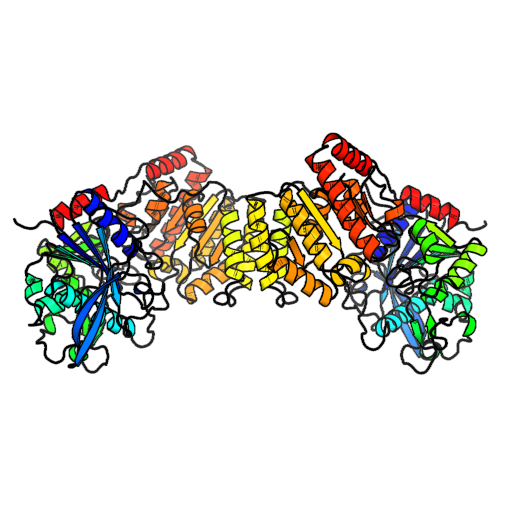. GLY A 1 438 ? 8.969 31.484 21.125 1 95.06 438 GLY A CA 1
ATOM 3554 C C . GLY A 1 438 ? 8.164 30.641 22.078 1 95.06 438 GLY A C 1
ATOM 3555 O O . GLY A 1 438 ? 8.539 30.484 23.25 1 95.06 438 GLY A O 1
ATOM 3556 N N . GLY A 1 439 ? 7.086 30.109 21.609 1 95.81 439 GLY A N 1
ATOM 3557 C CA . GLY A 1 439 ? 6.16 29.359 22.438 1 95.81 439 GLY A CA 1
ATOM 3558 C C . GLY A 1 439 ? 6.734 28.031 22.938 1 95.81 439 GLY A C 1
ATOM 3559 O O . GLY A 1 439 ? 6.242 27.469 23.906 1 95.81 439 GLY A O 1
ATOM 3560 N N . LEU A 1 440 ? 7.742 27.562 22.297 1 97.19 440 LEU A N 1
ATOM 3561 C CA . LEU A 1 440 ? 8.375 26.328 22.75 1 97.19 440 LEU A CA 1
ATOM 3562 C C . LEU A 1 440 ? 9.102 26.531 24.078 1 97.19 440 LEU A C 1
ATOM 3564 O O . LEU A 1 440 ? 9.148 25.641 24.906 1 97.19 440 LEU A O 1
ATOM 3568 N N . ARG A 1 441 ? 9.633 27.75 24.188 1 96.19 441 ARG A N 1
ATOM 3569 C CA . ARG A 1 441 ? 10.266 28.125 25.438 1 96.19 441 ARG A CA 1
ATOM 3570 C C . ARG A 1 441 ? 9.25 28.188 26.578 1 96.19 441 ARG A C 1
ATOM 3572 O O . ARG A 1 441 ? 9.562 27.859 27.719 1 96.19 441 ARG A O 1
ATOM 3579 N N . ASP A 1 442 ? 8.062 28.516 26.297 1 96.81 442 ASP A N 1
ATOM 3580 C CA . ASP A 1 442 ? 7.016 28.703 27.297 1 96.81 442 ASP A CA 1
ATOM 3581 C C . ASP A 1 442 ? 6.367 27.375 27.688 1 96.81 442 ASP A C 1
ATOM 3583 O O . ASP A 1 442 ? 5.664 27.297 28.688 1 96.81 442 ASP A O 1
ATOM 3587 N N . THR A 1 443 ? 6.629 26.328 26.906 1 97.19 443 THR A N 1
ATOM 3588 C CA . THR A 1 443 ? 5.785 25.156 27.078 1 97.19 443 THR A CA 1
ATOM 3589 C C . THR A 1 443 ? 6.633 23.938 27.438 1 97.19 443 THR A C 1
ATOM 3591 O O . THR A 1 443 ? 6.129 22.969 28.016 1 97.19 443 THR A O 1
ATOM 3594 N N . VAL A 1 444 ? 7.855 23.953 27.078 1 98.06 444 VAL A N 1
ATOM 3595 C CA . VAL A 1 444 ? 8.711 22.797 27.312 1 98.06 444 VAL A CA 1
ATOM 3596 C C . VAL A 1 444 ? 9.867 23.188 28.234 1 98.06 444 VAL A C 1
ATOM 3598 O O . VAL A 1 444 ? 10.625 24.094 27.938 1 98.06 444 VAL A O 1
ATOM 3601 N N . GLU A 1 445 ? 9.977 22.5 29.328 1 97.94 445 GLU A N 1
ATOM 3602 C CA . GLU A 1 445 ? 11.07 22.703 30.266 1 97.94 445 GLU A CA 1
ATOM 3603 C C . GLU A 1 445 ? 12.094 21.578 30.203 1 97.94 445 GLU A C 1
ATOM 3605 O O . GLU A 1 445 ? 11.75 20.406 30.422 1 97.94 445 GLU A O 1
ATOM 3610 N N . HIS A 1 446 ? 13.297 21.938 29.984 1 98.44 446 HIS A N 1
ATOM 3611 C CA . HIS A 1 446 ? 14.375 20.984 29.75 1 98.44 446 HIS A CA 1
ATOM 3612 C C . HIS A 1 446 ? 14.547 20.047 30.953 1 98.44 446 HIS A C 1
ATOM 3614 O O . HIS A 1 446 ? 14.648 20.5 32.094 1 98.44 446 HIS A O 1
ATOM 3620 N N . MET A 1 447 ? 14.516 18.797 30.688 1 98.38 447 MET A N 1
ATOM 3621 C CA . MET A 1 447 ? 14.758 17.719 31.641 1 98.38 447 MET A CA 1
ATOM 3622 C C . MET A 1 447 ? 13.648 17.656 32.688 1 98.38 447 MET A C 1
ATOM 3624 O O . MET A 1 447 ? 13.773 16.938 33.688 1 98.38 447 MET A O 1
ATOM 3628 N N . LYS A 1 448 ? 12.617 18.375 32.469 1 98.25 448 LYS A N 1
ATOM 3629 C CA . LYS A 1 448 ? 11.477 18.344 33.375 1 98.25 448 LYS A CA 1
ATOM 3630 C C . LYS A 1 448 ? 10.211 17.875 32.656 1 98.25 448 LYS A C 1
ATOM 3632 O O . LYS A 1 448 ? 9.57 16.922 33.094 1 98.25 448 LYS A O 1
ATOM 3637 N N . THR A 1 449 ? 9.859 18.562 31.609 1 98.38 449 THR A N 1
ATOM 3638 C CA . THR A 1 449 ? 8.68 18.156 30.844 1 98.38 449 THR A CA 1
ATOM 3639 C C . THR A 1 449 ? 9.07 17.719 29.438 1 98.38 449 THR A C 1
ATOM 3641 O O . THR A 1 449 ? 8.227 17.266 28.672 1 98.38 449 THR A O 1
ATOM 3644 N N . GLY A 1 450 ? 10.32 17.922 29.078 1 98.69 450 GLY A N 1
ATOM 3645 C CA . GLY A 1 450 ? 10.898 17.609 27.781 1 98.69 450 GLY A CA 1
ATOM 3646 C C . GLY A 1 450 ? 12.352 18.031 27.656 1 98.69 450 GLY A C 1
ATOM 3647 O O . GLY A 1 450 ? 13.102 18 28.641 1 98.69 450 GLY A O 1
ATOM 3648 N N . PHE A 1 451 ? 12.727 18.281 26.422 1 98.88 451 PHE A N 1
ATOM 3649 C CA . PHE A 1 451 ? 14.109 18.641 26.141 1 98.88 451 PHE A CA 1
ATOM 3650 C C . PHE A 1 451 ? 14.172 19.875 25.25 1 98.88 451 PHE A C 1
ATOM 3652 O O . PHE A 1 451 ? 13.352 20.031 24.344 1 98.88 451 PHE A O 1
ATOM 3659 N N . SER A 1 452 ? 15.125 20.719 25.531 1 98.69 452 SER A N 1
ATOM 3660 C CA . SER A 1 452 ? 15.266 21.969 24.781 1 98.69 452 SER A CA 1
ATOM 3661 C C . SER A 1 452 ? 16.719 22.219 24.391 1 98.69 452 SER A C 1
ATOM 3663 O O . SER A 1 452 ? 17.625 22.078 25.219 1 98.69 452 SER A O 1
ATOM 3665 N N . PHE A 1 453 ? 16.922 22.531 23.125 1 98.38 453 PHE A N 1
ATOM 3666 C CA . PHE A 1 453 ? 18.266 22.859 22.672 1 98.38 453 PHE A CA 1
ATOM 3667 C C . PHE A 1 453 ? 18.344 24.328 22.25 1 98.38 453 PHE A C 1
ATOM 3669 O O . PHE A 1 453 ? 17.328 24.953 21.922 1 98.38 453 PHE A O 1
ATOM 3676 N N . ASP A 1 454 ? 19.562 24.844 22.297 1 95.69 454 ASP A N 1
ATOM 3677 C CA . ASP A 1 454 ? 19.828 26.234 21.922 1 95.69 454 ASP A CA 1
ATOM 3678 C C . ASP A 1 454 ? 21.297 26.453 21.625 1 95.69 454 ASP A C 1
ATOM 3680 O O . ASP A 1 454 ? 22.078 25.5 21.594 1 95.69 454 ASP A O 1
ATOM 3684 N N . GLY A 1 455 ? 21.578 27.75 21.25 1 94 455 GLY A N 1
ATOM 3685 C CA . GLY A 1 455 ? 22.938 28.156 20.969 1 94 455 GLY A CA 1
ATOM 3686 C C . GLY A 1 455 ? 23.047 29.594 20.5 1 94 455 GLY A C 1
ATOM 3687 O O . GLY A 1 455 ? 22.078 30.156 19.984 1 94 455 GLY A O 1
ATOM 3688 N N . LYS A 1 456 ? 24.266 30.047 20.672 1 89.62 456 LYS A N 1
ATOM 3689 C CA . LYS A 1 456 ? 24.5 31.422 20.266 1 89.62 456 LYS A CA 1
ATOM 3690 C C . LYS A 1 456 ? 24.656 31.547 18.766 1 89.62 456 LYS A C 1
ATOM 3692 O O . LYS A 1 456 ? 24.203 32.531 18.156 1 89.62 456 LYS A O 1
ATOM 3697 N N . THR A 1 457 ? 25.328 30.625 18.219 1 91.94 457 THR A N 1
ATOM 3698 C CA . THR A 1 457 ? 25.547 30.578 16.781 1 91.94 457 THR A CA 1
ATOM 3699 C C . THR A 1 457 ? 24.828 29.391 16.156 1 91.94 457 THR A C 1
ATOM 3701 O O . THR A 1 457 ? 24.344 28.516 16.859 1 91.94 457 THR A O 1
ATOM 3704 N N . TYR A 1 458 ? 24.812 29.469 14.852 1 93.06 458 TYR A N 1
ATOM 3705 C CA . TYR A 1 458 ? 24.219 28.359 14.117 1 93.06 458 TYR A CA 1
ATOM 3706 C C . TYR A 1 458 ? 24.906 27.047 14.477 1 93.06 458 TYR A C 1
ATOM 3708 O O . TYR A 1 458 ? 24.234 26.062 14.773 1 93.06 458 TYR A O 1
ATOM 3716 N N . ASP A 1 459 ? 26.172 27 14.43 1 95.06 459 ASP A N 1
ATOM 3717 C CA . ASP A 1 459 ? 26.938 25.797 14.719 1 95.06 459 ASP A CA 1
ATOM 3718 C C . ASP A 1 459 ? 26.703 25.328 16.141 1 95.06 459 ASP A C 1
ATOM 3720 O O . ASP A 1 459 ? 26.609 24.125 16.391 1 95.06 459 ASP A O 1
ATOM 3724 N N . ASP A 1 460 ? 26.609 26.281 17.031 1 96 460 ASP A N 1
ATOM 3725 C CA . ASP A 1 460 ? 26.312 25.938 18.422 1 96 460 ASP A CA 1
ATOM 3726 C C . ASP A 1 460 ? 24.953 25.281 18.562 1 96 460 ASP A C 1
ATOM 3728 O O . ASP A 1 460 ? 24.766 24.359 19.359 1 96 460 ASP A O 1
ATOM 3732 N N . LYS A 1 461 ? 24.031 25.75 17.812 1 96.69 461 LYS A N 1
ATOM 3733 C CA . LYS A 1 461 ? 22.688 25.203 17.859 1 96.69 461 LYS A CA 1
ATOM 3734 C C . LYS A 1 461 ? 22.656 23.766 17.359 1 96.69 461 LYS A C 1
ATOM 3736 O O . LYS A 1 461 ? 22.031 22.891 17.969 1 96.69 461 LYS A O 1
ATOM 3741 N N . ILE A 1 462 ? 23.375 23.562 16.266 1 97.5 462 ILE A N 1
ATOM 3742 C CA . ILE A 1 462 ? 23.422 22.219 15.695 1 97.5 462 ILE A CA 1
ATOM 3743 C C . ILE A 1 462 ? 24.094 21.266 16.672 1 97.5 462 ILE A C 1
ATOM 3745 O O . ILE A 1 462 ? 23.578 20.172 16.922 1 97.5 462 ILE A O 1
ATOM 3749 N N . LYS A 1 463 ? 25.156 21.656 17.203 1 97.88 463 LYS A N 1
ATOM 3750 C CA . LYS A 1 463 ? 25.891 20.828 18.156 1 97.88 463 LYS A CA 1
ATOM 3751 C C . LYS A 1 463 ? 25.031 20.531 19.391 1 97.88 463 LYS A C 1
ATOM 3753 O O . LYS A 1 463 ? 25.016 19.391 19.875 1 97.88 463 LYS A O 1
ATOM 3758 N N . ASN A 1 464 ? 24.438 21.562 19.875 1 98.31 464 ASN A N 1
ATOM 3759 C CA . ASN A 1 464 ? 23.609 21.375 21.062 1 98.31 464 ASN A CA 1
ATOM 3760 C C . ASN A 1 464 ? 22.391 20.5 20.766 1 98.31 464 ASN A C 1
ATOM 3762 O O . ASN A 1 464 ? 21.938 19.734 21.609 1 98.31 464 ASN A O 1
ATOM 3766 N N . MET A 1 465 ? 21.812 20.641 19.594 1 98.56 465 MET A N 1
ATOM 3767 C CA . MET A 1 465 ? 20.703 19.812 19.172 1 98.56 465 MET A CA 1
ATOM 3768 C C . MET A 1 465 ? 21.062 18.328 19.266 1 98.56 465 MET A C 1
ATOM 3770 O O . MET A 1 465 ? 20.297 17.531 19.828 1 98.56 465 MET A O 1
ATOM 3774 N N . ILE A 1 466 ? 22.203 17.969 18.766 1 98.5 466 ILE A N 1
ATOM 3775 C CA . ILE A 1 466 ? 22.672 16.594 18.781 1 98.5 466 ILE A CA 1
ATOM 3776 C C . ILE A 1 466 ? 22.953 16.156 20.219 1 98.5 466 ILE A C 1
ATOM 3778 O O . ILE A 1 466 ? 22.609 15.039 20.609 1 98.5 466 ILE A O 1
ATOM 3782 N N . LEU A 1 467 ? 23.5 17.047 20.953 1 98.38 467 LEU A N 1
ATOM 3783 C CA . LEU A 1 467 ? 23.828 16.766 22.344 1 98.38 467 LEU A CA 1
ATOM 3784 C C . LEU A 1 467 ? 22.562 16.484 23.156 1 98.38 467 LEU A C 1
ATOM 3786 O O . LEU A 1 467 ? 22.516 15.57 23.969 1 98.38 467 LEU A O 1
ATOM 3790 N N . VAL A 1 468 ? 21.609 17.297 22.984 1 98.75 468 VAL A N 1
ATOM 3791 C CA . VAL A 1 468 ? 20.359 17.156 23.734 1 98.75 468 VAL A CA 1
ATOM 3792 C C . VAL A 1 468 ? 19.641 15.875 23.328 1 98.75 468 VAL A C 1
ATOM 3794 O O . VAL A 1 468 ? 19.016 15.211 24.141 1 98.75 468 VAL A O 1
ATOM 3797 N N . LEU A 1 469 ? 19.734 15.539 22.047 1 98.75 469 LEU A N 1
ATOM 3798 C CA . LEU A 1 469 ? 19.203 14.242 21.625 1 98.75 469 LEU A CA 1
ATOM 3799 C C . LEU A 1 469 ? 19.891 13.102 22.359 1 98.75 469 LEU A C 1
ATOM 3801 O O . LEU A 1 469 ? 19.25 12.172 22.828 1 98.75 469 LEU A O 1
ATOM 3805 N N . ASP A 1 470 ? 21.188 13.172 22.422 1 98.69 470 ASP A N 1
ATOM 3806 C CA . ASP A 1 470 ? 21.953 12.164 23.156 1 98.69 470 ASP A CA 1
ATOM 3807 C C . ASP A 1 470 ? 21.484 12.055 24.594 1 98.69 470 ASP A C 1
ATOM 3809 O O . ASP A 1 470 ? 21.406 10.953 25.156 1 98.69 470 ASP A O 1
ATOM 3813 N N . GLN A 1 471 ? 21.25 13.141 25.141 1 98.56 471 GLN A N 1
ATOM 3814 C CA . GLN A 1 471 ? 20.766 13.164 26.516 1 98.56 471 GLN A CA 1
ATOM 3815 C C . GLN A 1 471 ? 19.406 12.461 26.641 1 98.56 471 GLN A C 1
ATOM 3817 O O . GLN A 1 471 ? 19.188 11.68 27.562 1 98.56 471 GLN A O 1
ATOM 3822 N N . ALA A 1 472 ? 18.547 12.773 25.766 1 98.75 472 ALA A N 1
ATOM 3823 C CA . ALA A 1 472 ? 17.234 12.141 25.766 1 98.75 472 ALA A CA 1
ATOM 3824 C C . ALA A 1 472 ? 17.344 10.625 25.609 1 98.75 472 ALA A C 1
ATOM 3826 O O . ALA A 1 472 ? 16.703 9.867 26.328 1 98.75 472 ALA A O 1
ATOM 3827 N N . LEU A 1 473 ? 18.219 10.195 24.656 1 98.62 473 LEU A N 1
ATOM 3828 C CA . LEU A 1 473 ? 18.422 8.773 24.406 1 98.62 473 LEU A CA 1
ATOM 3829 C C . LEU A 1 473 ? 19.047 8.094 25.625 1 98.62 473 LEU A C 1
ATOM 3831 O O . LEU A 1 473 ? 18.672 6.969 25.969 1 98.62 473 LEU A O 1
ATOM 3835 N N . ASP A 1 474 ? 19.922 8.797 26.234 1 98.38 474 ASP A N 1
ATOM 3836 C CA . ASP A 1 474 ? 20.578 8.258 27.438 1 98.38 474 ASP A CA 1
ATOM 3837 C C . ASP A 1 474 ? 19.578 8.055 28.562 1 98.38 474 ASP A C 1
ATOM 3839 O O . ASP A 1 474 ? 19.578 7.023 29.234 1 98.38 474 ASP A O 1
ATOM 3843 N N . VAL A 1 475 ? 18.781 9.039 28.812 1 98.44 475 VAL A N 1
ATOM 3844 C CA . VAL A 1 475 ? 17.766 8.938 29.844 1 98.44 475 VAL A CA 1
ATOM 3845 C C . VAL A 1 475 ? 16.812 7.789 29.531 1 98.44 475 VAL A C 1
ATOM 3847 O O . VAL A 1 475 ? 16.469 6.996 30.406 1 98.44 475 VAL A O 1
ATOM 3850 N N . PHE A 1 476 ? 16.422 7.637 28.297 1 98 476 PHE A N 1
ATOM 3851 C CA . PHE A 1 476 ? 15.484 6.598 27.875 1 98 476 PHE A CA 1
ATOM 3852 C C . PHE A 1 476 ? 16.078 5.215 28.094 1 98 476 PHE A C 1
ATOM 3854 O O . PHE A 1 476 ? 15.398 4.309 28.578 1 98 476 PHE A O 1
ATOM 3861 N N . VAL A 1 477 ? 17.344 5.074 27.766 1 97.81 477 VAL A N 1
ATOM 3862 C CA . VAL A 1 477 ? 17.969 3.754 27.766 1 97.81 477 VAL A CA 1
ATOM 3863 C C . VAL A 1 477 ? 18.438 3.41 29.172 1 97.81 477 VAL A C 1
ATOM 3865 O O . VAL A 1 477 ? 18.281 2.279 29.625 1 97.81 477 VAL A O 1
ATOM 3868 N N . ASN A 1 478 ? 18.969 4.398 29.922 1 97.69 478 ASN A N 1
ATOM 3869 C CA . ASN A 1 478 ? 19.734 4.09 31.125 1 97.69 478 ASN A CA 1
ATOM 3870 C C . ASN A 1 478 ? 19.047 4.613 32.375 1 97.69 478 ASN A C 1
ATOM 3872 O O . ASN A 1 478 ? 19.453 4.289 33.5 1 97.69 478 ASN A O 1
ATOM 3876 N N . ASP A 1 479 ? 18.047 5.395 32.25 1 98 479 ASP A N 1
ATOM 3877 C CA . ASP A 1 479 ? 17.375 5.988 33.406 1 98 479 ASP A CA 1
ATOM 3878 C C . ASP A 1 479 ? 15.867 6.012 33.219 1 98 479 ASP A C 1
ATOM 3880 O O . ASP A 1 479 ? 15.258 7.082 33.188 1 98 479 ASP A O 1
ATOM 3884 N N . GLN A 1 480 ? 15.289 4.883 33.25 1 96.88 480 GLN A N 1
ATOM 3885 C CA . GLN A 1 480 ? 13.867 4.703 32.938 1 96.88 480 GLN A CA 1
ATOM 3886 C C . GLN A 1 480 ? 13 5.449 33.969 1 96.88 480 GLN A C 1
ATOM 3888 O O . GLN A 1 480 ? 11.984 6.043 33.594 1 96.88 480 GLN A O 1
ATOM 3893 N N . PRO A 1 481 ? 13.367 5.512 35.219 1 98 481 PRO A N 1
ATOM 3894 C CA . PRO A 1 481 ? 12.562 6.301 36.156 1 98 481 PRO A CA 1
ATOM 3895 C C . PRO A 1 481 ? 12.523 7.785 35.812 1 98 481 PRO A C 1
ATOM 3897 O O . PRO A 1 481 ? 11.469 8.414 35.875 1 98 481 PRO A O 1
ATOM 3900 N N . LYS A 1 482 ? 13.633 8.312 35.438 1 98.38 482 LYS A N 1
ATOM 3901 C CA . LYS A 1 482 ? 13.68 9.719 35.031 1 98.38 482 LYS A CA 1
ATOM 3902 C C . LYS A 1 482 ? 12.844 9.961 33.781 1 98.38 482 LYS A C 1
ATOM 3904 O O . LYS A 1 482 ? 12.164 10.984 33.656 1 98.38 482 LYS A O 1
ATOM 3909 N N . TRP A 1 483 ? 12.953 9.055 32.875 1 98.44 483 TRP A N 1
ATOM 3910 C CA . TRP A 1 483 ? 12.148 9.172 31.656 1 98.44 483 TRP A CA 1
ATOM 3911 C C . TRP A 1 483 ? 10.664 9.219 31.984 1 98.44 483 TRP A C 1
ATOM 3913 O O . TRP A 1 483 ? 9.93 10.07 31.484 1 98.44 483 TRP A O 1
ATOM 3923 N N . LYS A 1 484 ? 10.273 8.312 32.875 1 98.19 484 LYS A N 1
ATOM 3924 C CA . LYS A 1 484 ? 8.875 8.25 33.312 1 98.19 484 LYS A CA 1
ATOM 3925 C C . LYS A 1 484 ? 8.461 9.539 34.031 1 98.19 484 LYS A C 1
ATOM 3927 O O . LYS A 1 484 ? 7.34 10.016 33.844 1 98.19 484 LYS A O 1
ATOM 3932 N N . GLU A 1 485 ? 9.375 10.039 34.75 1 98.56 485 GLU A N 1
ATOM 3933 C CA . GLU A 1 485 ? 9.117 11.305 35.438 1 98.56 485 GLU A CA 1
ATOM 3934 C C . GLU A 1 485 ? 8.883 12.438 34.438 1 98.56 485 GLU A C 1
ATOM 3936 O O . GLU A 1 485 ? 7.953 13.227 34.594 1 98.56 485 GLU A O 1
ATOM 3941 N N . ILE A 1 486 ? 9.664 12.523 33.438 1 98.62 486 ILE A N 1
ATOM 3942 C CA . ILE A 1 486 ? 9.531 13.555 32.406 1 98.62 486 ILE A CA 1
ATOM 3943 C C . ILE A 1 486 ? 8.211 13.375 31.672 1 98.62 486 ILE A C 1
ATOM 3945 O O . ILE A 1 486 ? 7.492 14.352 31.438 1 98.62 486 ILE A O 1
ATOM 3949 N N . GLN A 1 487 ? 7.859 12.156 31.391 1 98.5 487 GLN A N 1
ATOM 3950 C CA . GLN A 1 487 ? 6.594 11.859 30.719 1 98.5 487 GLN A CA 1
ATOM 3951 C C . GLN A 1 487 ? 5.406 12.305 31.578 1 98.5 487 GLN A C 1
ATOM 3953 O O . GLN A 1 487 ? 4.48 12.945 31.078 1 98.5 487 GLN A O 1
ATOM 3958 N N . ASP A 1 488 ? 5.496 11.984 32.844 1 98.25 488 ASP A N 1
ATOM 3959 C CA . ASP A 1 488 ? 4.41 12.312 33.75 1 98.25 488 ASP A CA 1
ATOM 3960 C C . ASP A 1 488 ? 4.262 13.82 33.906 1 98.25 488 ASP A C 1
ATOM 3962 O O . ASP A 1 488 ? 3.145 14.344 33.938 1 98.25 488 ASP A O 1
ATOM 3966 N N . ASN A 1 489 ? 5.367 14.453 34.031 1 98.38 489 ASN A N 1
ATOM 3967 C CA . ASN A 1 489 ? 5.34 15.906 34.125 1 98.38 489 ASN A CA 1
ATOM 3968 C C . ASN A 1 489 ? 4.75 16.547 32.875 1 98.38 489 ASN A C 1
ATOM 3970 O O . ASN A 1 489 ? 3.982 17.5 32.969 1 98.38 489 ASN A O 1
ATOM 3974 N N . ALA A 1 490 ? 5.176 16.047 31.719 1 97.94 490 ALA A N 1
ATOM 3975 C CA . ALA A 1 490 ? 4.625 16.547 30.469 1 97.94 490 ALA A CA 1
ATOM 3976 C C . ALA A 1 490 ? 3.111 16.344 30.422 1 97.94 490 ALA A C 1
ATOM 3978 O O . ALA A 1 490 ? 2.373 17.266 30.047 1 97.94 490 ALA A O 1
ATOM 3979 N N . LYS A 1 491 ? 2.701 15.234 30.828 1 96.31 491 LYS A N 1
ATOM 3980 C CA . LYS A 1 491 ? 1.284 14.883 30.781 1 96.31 491 LYS A CA 1
ATOM 3981 C C . LYS A 1 491 ? 0.473 15.781 31.719 1 96.31 491 LYS A C 1
ATOM 3983 O O . LYS A 1 491 ? -0.681 16.094 31.438 1 96.31 491 LYS A O 1
ATOM 3988 N N . LYS A 1 492 ? 1.072 16.172 32.781 1 96.12 492 LYS A N 1
ATOM 3989 C CA . LYS A 1 492 ? 0.384 16.938 33.812 1 96.12 492 LYS A CA 1
ATOM 3990 C C . LYS A 1 492 ? 0.234 18.406 33.375 1 96.12 492 LYS A C 1
ATOM 3992 O O . LYS A 1 492 ? -0.596 19.125 33.938 1 96.12 492 LYS A O 1
ATOM 3997 N N . MET A 1 493 ? 1.033 18.781 32.438 1 94.88 493 MET A N 1
ATOM 3998 C CA . MET A 1 493 ? 0.927 20.156 31.984 1 94.88 493 MET A CA 1
ATOM 3999 C C . MET A 1 493 ? -0.464 20.453 31.422 1 94.88 493 MET A C 1
ATOM 4001 O O . MET A 1 493 ? -1.065 19.594 30.766 1 94.88 493 MET A O 1
ATOM 4005 N N . ARG A 1 494 ? -0.944 21.672 31.703 1 91.69 494 ARG A N 1
ATOM 4006 C CA . ARG A 1 494 ? -2.25 22.109 31.234 1 91.69 494 ARG A CA 1
ATOM 4007 C C . ARG A 1 494 ? -2.164 23.5 30.609 1 91.69 494 ARG A C 1
ATOM 4009 O O . ARG A 1 494 ? -1.932 24.484 31.328 1 91.69 494 ARG A O 1
ATOM 4016 N N . PHE A 1 495 ? -2.242 23.516 29.391 1 93.75 495 PHE A N 1
ATOM 4017 C CA . PHE A 1 495 ? -2.363 24.75 28.625 1 93.75 495 PHE A CA 1
ATOM 4018 C C . PHE A 1 495 ? -3.793 24.953 28.141 1 93.75 495 PHE A C 1
ATOM 4020 O O . PHE A 1 495 ? -4.082 24.75 26.953 1 93.75 495 PHE A O 1
ATOM 4027 N N . THR A 1 496 ? -4.66 25.422 28.906 1 92.88 496 THR A N 1
ATOM 4028 C CA . THR A 1 496 ? -6.09 25.391 28.609 1 92.88 496 THR A CA 1
ATOM 4029 C C . THR A 1 496 ? -6.527 26.703 27.953 1 92.88 496 THR A C 1
ATOM 4031 O O . THR A 1 496 ? -5.98 27.766 28.266 1 92.88 496 THR A O 1
ATOM 4034 N N . TRP A 1 497 ? -7.504 26.656 27.188 1 93.12 497 TRP A N 1
ATOM 4035 C CA . TRP A 1 497 ? -8.102 27.844 26.594 1 93.12 497 TRP A CA 1
ATOM 4036 C C . TRP A 1 497 ? -8.805 28.688 27.656 1 93.12 497 TRP A C 1
ATOM 4038 O O . TRP A 1 497 ? -8.852 29.922 27.547 1 93.12 497 TRP A O 1
ATOM 4048 N N . GLU A 1 498 ? -9.289 28.078 28.641 1 94 498 GLU A N 1
ATOM 4049 C CA . GLU A 1 498 ? -9.922 28.812 29.734 1 94 498 GLU A CA 1
ATOM 4050 C C . GLU A 1 498 ? -8.984 29.859 30.312 1 94 498 GLU A C 1
ATOM 4052 O O . GLU A 1 498 ? -9.359 31.016 30.469 1 94 498 GLU A O 1
ATOM 4057 N N . LYS A 1 499 ? -7.828 29.391 30.547 1 94 499 LYS A N 1
ATOM 4058 C CA . LYS A 1 499 ? -6.832 30.312 31.094 1 94 499 LYS A CA 1
ATOM 4059 C C . LYS A 1 499 ? -6.469 31.391 30.078 1 94 499 LYS A C 1
ATOM 4061 O O . LYS A 1 499 ? -6.363 32.562 30.438 1 94 499 LYS A O 1
ATOM 4066 N N . SER A 1 500 ? -6.215 31.031 28.906 1 95.88 500 SER A N 1
ATOM 4067 C CA . SER A 1 500 ? -5.852 32 27.859 1 95.88 500 SER A CA 1
ATOM 4068 C C . SER A 1 500 ? -6.945 33.031 27.672 1 95.88 500 SER A C 1
ATOM 4070 O O . SER A 1 500 ? -6.656 34.219 27.562 1 95.88 500 SER A O 1
ATOM 4072 N N . VAL A 1 501 ? -8.172 32.625 27.625 1 96.69 501 VAL A N 1
ATOM 4073 C CA . VAL A 1 501 ? -9.281 33.531 27.359 1 96.69 501 VAL A CA 1
ATOM 4074 C C . VAL A 1 501 ? -9.539 34.406 28.578 1 96.69 501 VAL A C 1
ATOM 4076 O O . VAL A 1 501 ? -9.953 35.562 28.438 1 96.69 501 VAL A O 1
ATOM 4079 N N . ASP A 1 502 ? -9.273 33.844 29.781 1 96.75 502 ASP A N 1
ATOM 4080 C CA . ASP A 1 502 ? -9.273 34.719 30.953 1 96.75 502 ASP A CA 1
ATOM 4081 C C . ASP A 1 502 ? -8.336 35.906 30.75 1 96.75 502 ASP A C 1
ATOM 4083 O O . ASP A 1 502 ? -8.703 37.031 31.047 1 96.75 502 ASP A O 1
ATOM 4087 N N . ASP A 1 503 ? -7.211 35.594 30.266 1 96.88 503 ASP A N 1
ATOM 4088 C CA . ASP A 1 503 ? -6.238 36.656 30 1 96.88 503 ASP A CA 1
ATOM 4089 C C . ASP A 1 503 ? -6.711 37.562 28.891 1 96.88 503 ASP A C 1
ATOM 4091 O O . ASP A 1 503 ? -6.453 38.781 28.906 1 96.88 503 ASP A O 1
ATOM 4095 N N . TYR A 1 504 ? -7.363 37 27.891 1 97.56 504 TYR A N 1
ATOM 4096 C CA . TYR A 1 504 ? -7.938 37.844 26.844 1 97.56 504 TYR A CA 1
ATOM 4097 C C . TYR A 1 504 ? -8.883 38.875 27.422 1 97.56 504 TYR A C 1
ATOM 4099 O O . TYR A 1 504 ? -8.781 40.062 27.109 1 97.56 504 TYR A O 1
ATOM 4107 N N . TYR A 1 505 ? -9.797 38.438 28.234 1 97.12 505 TYR A N 1
ATOM 4108 C CA . TYR A 1 505 ? -10.781 39.344 28.828 1 97.12 505 TYR A CA 1
ATOM 4109 C C . TYR A 1 505 ? -10.102 40.406 29.688 1 97.12 505 TYR A C 1
ATOM 4111 O O . TYR A 1 505 ? -10.531 41.562 29.703 1 97.12 505 TYR A O 1
ATOM 4119 N N . LYS A 1 506 ? -9.047 40 30.312 1 95.81 506 LYS A N 1
ATOM 4120 C CA . LYS A 1 506 ? -8.336 40.906 31.203 1 95.81 506 LYS A CA 1
ATOM 4121 C C . LYS A 1 506 ? -7.559 41.969 30.422 1 95.81 506 LYS A C 1
ATOM 4123 O O . LYS A 1 506 ? -7.59 43.125 30.766 1 95.81 506 LYS A O 1
ATOM 4128 N N . TYR A 1 507 ? -6.938 41.5 29.328 1 96.25 507 TYR A N 1
ATOM 4129 C CA . TYR A 1 507 ? -5.945 42.375 28.719 1 96.25 507 TYR A CA 1
ATOM 4130 C C . TYR A 1 507 ? -6.438 42.906 27.391 1 96.25 507 TYR A C 1
ATOM 4132 O O . TYR A 1 507 ? -6.102 44.031 27 1 96.25 507 TYR A O 1
ATOM 4140 N N . LEU A 1 508 ? -7.199 42.125 26.703 1 97.38 508 LEU A N 1
ATOM 4141 C CA . LEU A 1 508 ? -7.527 42.5 25.328 1 97.38 508 LEU A CA 1
ATOM 4142 C C . LEU A 1 508 ? -8.93 43.094 25.234 1 97.38 508 LEU A C 1
ATOM 4144 O O . LEU A 1 508 ? -9.172 44 24.469 1 97.38 508 LEU A O 1
ATOM 4148 N N . TYR A 1 509 ? -9.836 42.562 26.016 1 96.44 509 TYR A N 1
ATOM 4149 C CA . TYR A 1 509 ? -11.25 42.844 25.812 1 96.44 509 TYR A CA 1
ATOM 4150 C C . TYR A 1 509 ? -11.766 43.844 26.859 1 96.44 509 TYR A C 1
ATOM 4152 O O . TYR A 1 509 ? -12.977 43.969 27.062 1 96.44 509 TYR A O 1
ATOM 4160 N N . SER A 1 510 ? -10.906 44.469 27.531 1 89.5 510 SER A N 1
ATOM 4161 C CA . SER A 1 510 ? -11.344 45.438 28.531 1 89.5 510 SER A CA 1
ATOM 4162 C C . SER A 1 510 ? -11.977 46.656 27.875 1 89.5 510 SER A C 1
ATOM 4164 O O . SER A 1 510 ? -11.336 47.344 27.078 1 89.5 510 SER A O 1
ATOM 4166 N N . ILE A 1 511 ? -13.297 46.781 27.984 1 79.12 511 ILE A N 1
ATOM 4167 C CA . ILE A 1 511 ? -14 47.938 27.422 1 79.12 511 ILE A CA 1
ATOM 4168 C C . ILE A 1 511 ? -14.391 48.906 28.547 1 79.12 511 ILE A C 1
ATOM 4170 O O . ILE A 1 511 ? -14.68 48.469 29.672 1 79.12 511 ILE A O 1
ATOM 4174 N N . ASN A 1 512 ? -13.719 50 28.844 1 55.38 512 ASN A N 1
ATOM 4175 C CA . ASN A 1 512 ? -14.18 50.969 29.844 1 55.38 512 ASN A CA 1
ATOM 4176 C C . ASN A 1 512 ? -15.695 51.156 29.781 1 55.38 512 ASN A C 1
ATOM 4178 O O . ASN A 1 512 ? -16.25 51.438 28.719 1 55.38 512 ASN A O 1
ATOM 4182 N N . GLN A 1 513 ? -16.484 50.25 30.438 1 43 513 GLN A N 1
ATOM 4183 C CA . GLN A 1 513 ? -17.828 50.781 30.656 1 43 513 GLN A CA 1
ATOM 4184 C C . GLN A 1 513 ? -17.766 52.188 31.312 1 43 513 GLN A C 1
ATOM 4186 O O . GLN A 1 513 ? -16.938 52.406 32.188 1 43 513 GLN A O 1
ATOM 4191 N N . MET B 1 1 ? 21.094 -50.688 -9.445 1 87.44 1 MET B N 1
ATOM 4192 C CA . MET B 1 1 ? 20.828 -49.25 -9.414 1 87.44 1 MET B CA 1
ATOM 4193 C C . MET B 1 1 ? 20.406 -48.75 -10.797 1 87.44 1 MET B C 1
ATOM 4195 O O . MET B 1 1 ? 21.156 -48.906 -11.766 1 87.44 1 MET B O 1
ATOM 4199 N N . ASN B 1 2 ? 19.156 -48.281 -10.898 1 94.56 2 ASN B N 1
ATOM 4200 C CA . ASN B 1 2 ? 18.719 -47.719 -12.18 1 94.56 2 ASN B CA 1
ATOM 4201 C C . ASN B 1 2 ? 19.172 -46.281 -12.367 1 94.56 2 ASN B C 1
ATOM 4203 O O . ASN B 1 2 ? 19.391 -45.562 -11.383 1 94.56 2 ASN B O 1
ATOM 4207 N N . ASN B 1 3 ? 19.422 -46 -13.602 1 97.5 3 ASN B N 1
ATOM 4208 C CA . ASN B 1 3 ? 19.844 -44.656 -13.977 1 97.5 3 ASN B CA 1
ATOM 4209 C C . ASN B 1 3 ? 18.781 -43.969 -14.828 1 97.5 3 ASN B C 1
ATOM 4211 O O . ASN B 1 3 ? 18.469 -44.438 -15.93 1 97.5 3 ASN B O 1
ATOM 4215 N N . PHE B 1 4 ? 18.234 -42.844 -14.273 1 98.44 4 PHE B N 1
ATOM 4216 C CA . PHE B 1 4 ? 17.109 -42.156 -14.891 1 98.44 4 PHE B CA 1
ATOM 4217 C C . PHE B 1 4 ? 17.547 -40.844 -15.508 1 98.44 4 PHE B C 1
ATOM 4219 O O . PHE B 1 4 ? 18.422 -40.156 -14.969 1 98.44 4 PHE B O 1
ATOM 4226 N N . LEU B 1 5 ? 16.922 -40.469 -16.625 1 98.75 5 LEU B N 1
ATOM 4227 C CA . LEU B 1 5 ? 16.984 -39.125 -17.172 1 98.75 5 LEU B CA 1
ATOM 4228 C C . LEU B 1 5 ? 15.594 -38.531 -17.328 1 98.75 5 LEU B C 1
ATOM 4230 O O . LEU B 1 5 ? 14.734 -39.094 -18 1 98.75 5 LEU B O 1
ATOM 4234 N N . PHE B 1 6 ? 15.375 -37.438 -16.641 1 98.81 6 PHE B N 1
ATOM 4235 C CA . PHE B 1 6 ? 14.148 -36.656 -16.797 1 98.81 6 PHE B CA 1
ATOM 4236 C C . PHE B 1 6 ? 14.344 -35.531 -17.797 1 98.81 6 PHE B C 1
ATOM 4238 O O . PHE B 1 6 ? 15.273 -34.719 -17.656 1 98.81 6 PHE B O 1
ATOM 4245 N N . VAL B 1 7 ? 13.492 -35.5 -18.797 1 98.81 7 VAL B N 1
ATOM 4246 C CA . VAL B 1 7 ? 13.508 -34.438 -19.828 1 98.81 7 VAL B CA 1
ATOM 4247 C C . VAL B 1 7 ? 12.242 -33.594 -19.734 1 98.81 7 VAL B C 1
ATOM 4249 O O . VAL B 1 7 ? 11.133 -34.094 -19.891 1 98.81 7 VAL B O 1
ATOM 4252 N N . ALA B 1 8 ? 12.422 -32.312 -19.422 1 98.44 8 ALA B N 1
ATOM 4253 C CA . ALA B 1 8 ? 11.25 -31.484 -19.172 1 98.44 8 ALA B CA 1
ATOM 4254 C C . ALA B 1 8 ? 11.531 -30.016 -19.5 1 98.44 8 ALA B C 1
ATOM 4256 O O . ALA B 1 8 ? 12.688 -29.625 -19.656 1 98.44 8 ALA B O 1
ATOM 4257 N N . ALA B 1 9 ? 10.469 -29.281 -19.656 1 97.56 9 ALA B N 1
ATOM 4258 C CA . ALA B 1 9 ? 10.594 -27.844 -19.906 1 97.56 9 ALA B CA 1
ATOM 4259 C C . ALA B 1 9 ? 10.797 -27.078 -18.609 1 97.56 9 ALA B C 1
ATOM 4261 O O . ALA B 1 9 ? 11.391 -26 -18.609 1 97.56 9 ALA B O 1
ATOM 4262 N N . GLU B 1 10 ? 10.297 -27.672 -17.516 1 96.06 10 GLU B N 1
ATOM 4263 C CA . GLU B 1 10 ? 10.328 -27.016 -16.219 1 96.06 10 GLU B CA 1
ATOM 4264 C C . GLU B 1 10 ? 10.961 -27.906 -15.164 1 96.06 10 GLU B C 1
ATOM 4266 O O . GLU B 1 10 ? 10.945 -29.141 -15.297 1 96.06 10 GLU B O 1
ATOM 4271 N N . ASN B 1 11 ? 11.562 -27.234 -14.148 1 96.81 11 ASN B N 1
ATOM 4272 C CA . ASN B 1 11 ? 12.117 -27.922 -12.984 1 96.81 11 ASN B CA 1
ATOM 4273 C C . ASN B 1 11 ? 12.18 -27 -11.766 1 96.81 11 ASN B C 1
ATOM 4275 O O . ASN B 1 11 ? 13.102 -26.188 -11.641 1 96.81 11 ASN B O 1
ATOM 4279 N N . ASP B 1 12 ? 11.258 -27.25 -10.82 1 91.75 12 ASP B N 1
ATOM 4280 C CA . ASP B 1 12 ? 11.227 -26.391 -9.641 1 91.75 12 ASP B CA 1
ATOM 4281 C C . ASP B 1 12 ? 12.359 -26.734 -8.672 1 91.75 12 ASP B C 1
ATOM 4283 O O . ASP B 1 12 ? 12.5 -26.109 -7.625 1 91.75 12 ASP B O 1
ATOM 4287 N N . GLY B 1 13 ? 13.148 -27.719 -8.969 1 93.31 13 GLY B N 1
ATOM 4288 C CA . GLY B 1 13 ? 14.383 -27.953 -8.234 1 93.31 13 GLY B CA 1
ATOM 4289 C C . GLY B 1 13 ? 15.438 -26.891 -8.484 1 93.31 13 GLY B C 1
ATOM 4290 O O . GLY B 1 13 ? 16.406 -26.797 -7.734 1 93.31 13 GLY B O 1
ATOM 4291 N N . LEU B 1 14 ? 15.258 -26.109 -9.516 1 94.62 14 LEU B N 1
ATOM 4292 C CA . LEU B 1 14 ? 16.141 -25.016 -9.875 1 94.62 14 LEU B CA 1
ATOM 4293 C C . LEU B 1 14 ? 15.477 -23.672 -9.594 1 94.62 14 LEU B C 1
ATOM 4295 O O . LEU B 1 14 ? 14.266 -23.531 -9.773 1 94.62 14 LEU B O 1
ATOM 4299 N N . PRO B 1 15 ? 16.312 -22.703 -9.203 1 90 15 PRO B N 1
ATOM 4300 C CA . PRO B 1 15 ? 15.734 -21.359 -9.086 1 90 15 PRO B CA 1
ATOM 4301 C C . PRO B 1 15 ? 15.234 -20.812 -10.414 1 90 15 PRO B C 1
ATOM 4303 O O . PRO B 1 15 ? 15.898 -20.969 -11.438 1 90 15 PRO B O 1
ATOM 4306 N N . LYS B 1 16 ? 14.07 -20.219 -10.461 1 84.94 16 LYS B N 1
ATOM 4307 C CA . LYS B 1 16 ? 13.5 -19.469 -11.578 1 84.94 16 LYS B CA 1
ATOM 4308 C C . LYS B 1 16 ? 13.242 -20.375 -12.781 1 84.94 16 LYS B C 1
ATOM 4310 O O . LYS B 1 16 ? 13.453 -19.969 -13.922 1 84.94 16 LYS B O 1
ATOM 4315 N N . CYS B 1 17 ? 12.828 -21.609 -12.523 1 92.94 17 CYS B N 1
ATOM 4316 C CA . CYS B 1 17 ? 12.562 -22.547 -13.617 1 92.94 17 CYS B CA 1
ATOM 4317 C C . CYS B 1 17 ? 11.211 -23.219 -13.445 1 92.94 17 CYS B C 1
ATOM 4319 O O . CYS B 1 17 ? 11.102 -24.438 -13.586 1 92.94 17 CYS B O 1
ATOM 4321 N N . LYS B 1 18 ? 10.234 -22.484 -13.094 1 87.06 18 LYS B N 1
ATOM 4322 C CA . LYS B 1 18 ? 8.898 -23.031 -12.875 1 87.06 18 LYS B CA 1
ATOM 4323 C C . LYS B 1 18 ? 7.828 -22.094 -13.445 1 87.06 18 LYS B C 1
ATOM 4325 O O . LYS B 1 18 ? 7.887 -20.891 -13.25 1 87.06 18 LYS B O 1
ATOM 4330 N N . ALA B 1 19 ? 6.883 -22.734 -14.164 1 78.75 19 ALA B N 1
ATOM 4331 C CA . ALA B 1 19 ? 5.719 -21.984 -14.633 1 78.75 19 ALA B CA 1
ATOM 4332 C C . ALA B 1 19 ? 4.426 -22.609 -14.117 1 78.75 19 ALA B C 1
ATOM 4334 O O . ALA B 1 19 ? 3.402 -21.938 -14 1 78.75 19 ALA B O 1
ATOM 4335 N N . GLY B 1 20 ? 4.48 -23.984 -13.828 1 77.94 20 GLY B N 1
ATOM 4336 C CA . GLY B 1 20 ? 3.277 -24.672 -13.406 1 77.94 20 GLY B CA 1
ATOM 4337 C C . GLY B 1 20 ? 3.564 -25.922 -12.602 1 77.94 20 GLY B C 1
ATOM 4338 O O . GLY B 1 20 ? 4.672 -26.109 -12.086 1 77.94 20 GLY B O 1
ATOM 4339 N N . GLY B 1 21 ? 2.57 -26.797 -12.562 1 82.75 21 GLY B N 1
ATOM 4340 C CA . GLY B 1 21 ? 2.631 -27.984 -11.727 1 82.75 21 GLY B CA 1
ATOM 4341 C C . GLY B 1 21 ? 3.633 -29.016 -12.219 1 82.75 21 GLY B C 1
ATOM 4342 O O . GLY B 1 21 ? 4.18 -29.797 -11.43 1 82.75 21 GLY B O 1
ATOM 4343 N N . MET B 1 22 ? 3.91 -28.969 -13.477 1 90.75 22 MET B N 1
ATOM 4344 C CA . MET B 1 22 ? 4.898 -29.906 -14.016 1 90.75 22 MET B CA 1
ATOM 4345 C C . MET B 1 22 ? 6.25 -29.703 -13.336 1 90.75 22 MET B C 1
ATOM 4347 O O . MET B 1 22 ? 6.961 -30.688 -13.078 1 90.75 22 MET B O 1
ATOM 4351 N N . GLY B 1 23 ? 6.559 -28.422 -13.102 1 91.38 23 GLY B N 1
ATOM 4352 C CA . GLY B 1 23 ? 7.812 -28.141 -12.43 1 91.38 23 GLY B CA 1
ATOM 4353 C C . GLY B 1 23 ? 7.922 -28.797 -11.062 1 91.38 23 GLY B C 1
ATOM 4354 O O . GLY B 1 23 ? 9 -29.234 -10.664 1 91.38 23 GLY B O 1
ATOM 4355 N N . ASP B 1 24 ? 6.844 -28.953 -10.375 1 89.5 24 ASP B N 1
ATOM 4356 C CA . ASP B 1 24 ? 6.82 -29.609 -9.062 1 89.5 24 ASP B CA 1
ATOM 4357 C C . ASP B 1 24 ? 7.078 -31.109 -9.188 1 89.5 24 ASP B C 1
ATOM 4359 O O . ASP B 1 24 ? 7.805 -31.688 -8.383 1 89.5 24 ASP B O 1
ATOM 4363 N N . VAL B 1 25 ? 6.469 -31.641 -10.141 1 94.06 25 VAL B N 1
ATOM 4364 C CA . VAL B 1 25 ? 6.629 -33.094 -10.375 1 94.06 25 VAL B CA 1
ATOM 4365 C C . VAL B 1 25 ? 8.086 -33.406 -10.703 1 94.06 25 VAL B C 1
ATOM 4367 O O . VAL B 1 25 ? 8.664 -34.312 -10.148 1 94.06 25 VAL B O 1
ATOM 4370 N N . VAL B 1 26 ? 8.617 -32.562 -11.539 1 96.81 26 VAL B N 1
ATOM 4371 C CA . VAL B 1 26 ? 9.984 -32.781 -12.008 1 96.81 26 VAL B CA 1
ATOM 4372 C C . VAL B 1 26 ? 10.969 -32.5 -10.875 1 96.81 26 VAL B C 1
ATOM 4374 O O . VAL B 1 26 ? 12.094 -33 -10.891 1 96.81 26 VAL B O 1
ATOM 4377 N N . ARG B 1 27 ? 10.555 -31.766 -9.906 1 94.56 27 ARG B N 1
ATOM 4378 C CA . ARG B 1 27 ? 11.352 -31.578 -8.703 1 94.56 27 ARG B CA 1
ATOM 4379 C C . ARG B 1 27 ? 11.242 -32.781 -7.781 1 94.56 27 ARG B C 1
ATOM 4381 O O . ARG B 1 27 ? 12.258 -33.344 -7.34 1 94.56 27 ARG B O 1
ATOM 4388 N N . ASP B 1 28 ? 10.102 -33.281 -7.547 1 93.81 28 ASP B N 1
ATOM 4389 C CA . ASP B 1 28 ? 9.828 -34.156 -6.406 1 93.81 28 ASP B CA 1
ATOM 4390 C C . ASP B 1 28 ? 10.055 -35.625 -6.766 1 93.81 28 ASP B C 1
ATOM 4392 O O . ASP B 1 28 ? 10.539 -36.406 -5.938 1 93.81 28 ASP B O 1
ATOM 4396 N N . VAL B 1 29 ? 9.711 -36.031 -7.953 1 96.62 29 VAL B N 1
ATOM 4397 C CA . VAL B 1 29 ? 9.82 -37.438 -8.328 1 96.62 29 VAL B CA 1
ATOM 4398 C C . VAL B 1 29 ? 11.289 -37.844 -8.352 1 96.62 29 VAL B C 1
ATOM 4400 O O . VAL B 1 29 ? 11.664 -38.844 -7.727 1 96.62 29 VAL B O 1
ATOM 4403 N N . PRO B 1 30 ? 12.164 -37.062 -9.008 1 97.69 30 PRO B N 1
ATOM 4404 C CA . PRO B 1 30 ? 13.578 -37.406 -8.961 1 97.69 30 PRO B CA 1
ATOM 4405 C C . PRO B 1 30 ? 14.133 -37.469 -7.539 1 97.69 30 PRO B C 1
ATOM 4407 O O . PRO B 1 30 ? 15 -38.312 -7.242 1 97.69 30 PRO B O 1
ATOM 4410 N N . ARG B 1 31 ? 13.648 -36.594 -6.672 1 95.31 31 ARG B N 1
ATOM 4411 C CA . ARG B 1 31 ? 14.062 -36.656 -5.273 1 95.31 31 ARG B CA 1
ATOM 4412 C C . ARG B 1 31 ? 13.688 -37.969 -4.637 1 95.31 31 ARG B C 1
ATOM 4414 O O . ARG B 1 31 ? 14.492 -38.562 -3.912 1 95.31 31 ARG B O 1
ATOM 4421 N N . GLN B 1 32 ? 12.484 -38.438 -4.91 1 94.94 32 GLN B N 1
ATOM 4422 C CA . GLN B 1 32 ? 12.023 -39.75 -4.395 1 94.94 32 GLN B CA 1
ATOM 4423 C C . GLN B 1 32 ? 12.859 -40.875 -4.953 1 94.94 32 GLN B C 1
ATOM 4425 O O . GLN B 1 32 ? 13.18 -41.844 -4.238 1 94.94 32 GLN B O 1
ATOM 4430 N N . ILE B 1 33 ? 13.203 -40.812 -6.184 1 96.94 33 ILE B N 1
ATOM 4431 C CA . ILE B 1 33 ? 14.016 -41.844 -6.844 1 96.94 33 ILE B CA 1
ATOM 4432 C C . ILE B 1 33 ? 15.398 -41.906 -6.195 1 96.94 33 ILE B C 1
ATOM 4434 O O . ILE B 1 33 ? 15.891 -42.969 -5.883 1 96.94 33 ILE B O 1
ATOM 4438 N N . SER B 1 34 ? 15.945 -40.75 -6.012 1 95.94 34 SER B N 1
ATOM 4439 C CA . SER B 1 34 ? 17.25 -40.656 -5.367 1 95.94 34 SER B CA 1
ATOM 4440 C C . SER B 1 34 ? 17.219 -41.219 -3.955 1 95.94 34 SER B C 1
ATOM 4442 O O . SER B 1 34 ? 18.141 -41.938 -3.539 1 95.94 34 SER B O 1
ATOM 4444 N N . GLU B 1 35 ? 16.25 -41 -3.258 1 93.19 35 GLU B N 1
ATOM 4445 C CA . GLU B 1 35 ? 16.094 -41.5 -1.89 1 93.19 35 GLU B CA 1
ATOM 4446 C C . GLU B 1 35 ? 15.992 -43 -1.847 1 93.19 35 GLU B C 1
ATOM 4448 O O . GLU B 1 35 ? 16.328 -43.625 -0.833 1 93.19 35 GLU B O 1
ATOM 4453 N N . ARG B 1 36 ? 15.609 -43.562 -2.916 1 94.44 36 ARG B N 1
ATOM 4454 C CA . ARG B 1 36 ? 15.477 -45 -3.014 1 94.44 36 ARG B CA 1
ATOM 4455 C C . ARG B 1 36 ? 16.797 -45.656 -3.434 1 94.44 36 ARG B C 1
ATOM 4457 O O . ARG B 1 36 ? 16.891 -46.875 -3.537 1 94.44 36 ARG B O 1
ATOM 4464 N N . GLY B 1 37 ? 17.797 -44.781 -3.732 1 95.38 37 GLY B N 1
ATOM 4465 C CA . GLY B 1 37 ? 19.125 -45.312 -4.031 1 95.38 37 GLY B CA 1
ATOM 4466 C C . GLY B 1 37 ? 19.438 -45.312 -5.516 1 95.38 37 GLY B C 1
ATOM 4467 O O . GLY B 1 37 ? 20.562 -45.656 -5.914 1 95.38 37 GLY B O 1
ATOM 4468 N N . ASP B 1 38 ? 18.516 -44.969 -6.367 1 97.19 38 ASP B N 1
ATOM 4469 C CA . ASP B 1 38 ? 18.734 -44.906 -7.809 1 97.19 38 ASP B CA 1
ATOM 4470 C C . ASP B 1 38 ? 19.312 -43.531 -8.203 1 97.19 38 ASP B C 1
ATOM 4472 O O . ASP B 1 38 ? 19.344 -42.594 -7.391 1 97.19 38 ASP B O 1
ATOM 4476 N N . MET B 1 39 ? 19.797 -43.5 -9.375 1 97.5 39 MET B N 1
ATOM 4477 C CA . MET B 1 39 ? 20.375 -42.25 -9.875 1 97.5 39 MET B CA 1
ATOM 4478 C C . MET B 1 39 ? 19.406 -41.531 -10.812 1 97.5 39 MET B C 1
ATOM 4480 O O . MET B 1 39 ? 18.75 -42.188 -11.641 1 97.5 39 MET B O 1
ATOM 4484 N N . ALA B 1 40 ? 19.344 -40.25 -10.602 1 98.12 40 ALA B N 1
ATOM 4485 C CA . ALA B 1 40 ? 18.469 -39.469 -11.469 1 98.12 40 ALA B CA 1
ATOM 4486 C C . ALA B 1 40 ? 19.172 -38.219 -12 1 98.12 40 ALA B C 1
ATOM 4488 O O . ALA B 1 40 ? 19.922 -37.594 -11.273 1 98.12 40 ALA B O 1
ATOM 4489 N N . HIS B 1 41 ? 18.969 -37.938 -13.258 1 98.56 41 HIS B N 1
ATOM 4490 C CA . HIS B 1 41 ? 19.391 -36.719 -13.945 1 98.56 41 HIS B CA 1
ATOM 4491 C C . HIS B 1 41 ? 18.188 -35.969 -14.469 1 98.56 41 HIS B C 1
ATOM 4493 O O . HIS B 1 41 ? 17.234 -36.562 -14.969 1 98.56 41 HIS B O 1
ATOM 4499 N N . VAL B 1 42 ? 18.219 -34.688 -14.242 1 98.81 42 VAL B N 1
ATOM 4500 C CA . VAL B 1 42 ? 17.172 -33.844 -14.797 1 98.81 42 VAL B CA 1
ATOM 4501 C C . VAL B 1 42 ? 17.781 -32.812 -15.766 1 98.81 42 VAL B C 1
ATOM 4503 O O . VAL B 1 42 ? 18.766 -32.156 -15.438 1 98.81 42 VAL B O 1
ATOM 4506 N N . VAL B 1 43 ? 17.203 -32.688 -16.969 1 98.81 43 VAL B N 1
ATOM 4507 C CA . VAL B 1 43 ? 17.719 -31.734 -17.953 1 98.81 43 VAL B CA 1
ATOM 4508 C C . VAL B 1 43 ? 16.578 -30.859 -18.469 1 98.81 43 VAL B C 1
ATOM 4510 O O . VAL B 1 43 ? 15.484 -31.344 -18.75 1 98.81 43 VAL B O 1
ATOM 4513 N N . VAL B 1 44 ? 16.828 -29.547 -18.484 1 98.75 44 VAL B N 1
ATOM 4514 C CA . VAL B 1 44 ? 15.883 -28.547 -18.984 1 98.75 44 VAL B CA 1
ATOM 4515 C C . VAL B 1 44 ? 16.609 -27.562 -19.891 1 98.75 44 VAL B C 1
ATOM 4517 O O . VAL B 1 44 ? 17.844 -27.516 -19.922 1 98.75 44 VAL B O 1
ATOM 4520 N N . PRO B 1 45 ? 15.852 -26.812 -20.719 1 98.69 45 PRO B N 1
ATOM 4521 C CA . PRO B 1 45 ? 16.516 -25.719 -21.438 1 98.69 45 PRO B CA 1
ATOM 4522 C C . PRO B 1 45 ? 17.078 -24.656 -20.5 1 98.69 45 PRO B C 1
ATOM 4524 O O . PRO B 1 45 ? 16.531 -24.422 -19.422 1 98.69 45 PRO B O 1
ATOM 4527 N N . SER B 1 46 ? 18.062 -23.953 -21 1 98.12 46 SER B N 1
ATOM 4528 C CA . SER B 1 46 ? 18.703 -22.938 -20.156 1 98.12 46 SER B CA 1
ATOM 4529 C C . SER B 1 46 ? 17.891 -21.641 -20.156 1 98.12 46 SER B C 1
ATOM 4531 O O . SER B 1 46 ? 18.062 -20.797 -19.266 1 98.12 46 SER B O 1
ATOM 4533 N N . TYR B 1 47 ? 17.141 -21.469 -21.25 1 97.12 47 TYR B N 1
ATOM 4534 C CA . TYR B 1 47 ? 16.375 -20.25 -21.469 1 97.12 47 TYR B CA 1
ATOM 4535 C C . TYR B 1 47 ? 17.281 -19.016 -21.406 1 97.12 47 TYR B C 1
ATOM 4537 O O . TYR B 1 47 ? 16.875 -17.953 -20.922 1 97.12 47 TYR B O 1
ATOM 4545 N N . SER B 1 48 ? 18.5 -19.203 -21.703 1 94.88 48 SER B N 1
ATOM 4546 C CA . SER B 1 48 ? 19.531 -18.188 -21.797 1 94.88 48 SER B CA 1
ATOM 4547 C C . SER B 1 48 ? 19.812 -17.562 -20.438 1 94.88 48 SER B C 1
ATOM 4549 O O . SER B 1 48 ? 20.219 -16.406 -20.359 1 94.88 48 SER B O 1
ATOM 4551 N N . ARG B 1 49 ? 19.562 -18.172 -19.391 1 95.06 49 ARG B N 1
ATOM 4552 C CA . ARG B 1 49 ? 19.75 -17.594 -18.062 1 95.06 49 ARG B CA 1
ATOM 4553 C C . ARG B 1 49 ? 20.297 -18.625 -17.094 1 95.06 49 ARG B C 1
ATOM 4555 O O . ARG B 1 49 ? 21.188 -18.328 -16.297 1 95.06 49 ARG B O 1
ATOM 4562 N N . LEU B 1 50 ? 19.891 -19.844 -17.156 1 96.25 50 LEU B N 1
ATOM 4563 C CA . LEU B 1 50 ? 20.109 -20.828 -16.094 1 96.25 50 LEU B CA 1
ATOM 4564 C C . LEU B 1 50 ? 21.531 -21.391 -16.172 1 96.25 50 LEU B C 1
ATOM 4566 O O . LEU B 1 50 ? 22 -22.016 -15.211 1 96.25 50 LEU B O 1
ATOM 4570 N N . HIS B 1 51 ? 22.219 -21.172 -17.281 1 96.75 51 HIS B N 1
ATOM 4571 C CA . HIS B 1 51 ? 23.547 -21.766 -17.469 1 96.75 51 HIS B CA 1
ATOM 4572 C C . HIS B 1 51 ? 24.641 -20.859 -16.906 1 96.75 51 HIS B C 1
ATOM 4574 O O . HIS B 1 51 ? 25.781 -21.297 -16.75 1 96.75 51 HIS B O 1
ATOM 4580 N N . GLN B 1 52 ? 24.375 -19.609 -16.719 1 94.31 52 GLN B N 1
ATOM 4581 C CA . GLN B 1 52 ? 25.359 -18.578 -16.438 1 94.31 52 GLN B CA 1
ATOM 4582 C C . GLN B 1 52 ? 26.219 -18.953 -15.234 1 94.31 52 GLN B C 1
ATOM 4584 O O . GLN B 1 52 ? 27.422 -18.688 -15.219 1 94.31 52 GLN B O 1
ATOM 4589 N N . ASN B 1 53 ? 25.812 -19.609 -14.203 1 92.56 53 ASN B N 1
ATOM 4590 C CA . ASN B 1 53 ? 26.609 -20.031 -13.055 1 92.56 53 ASN B CA 1
ATOM 4591 C C . ASN B 1 53 ? 26.781 -21.547 -13.008 1 92.56 53 ASN B C 1
ATOM 4593 O O . ASN B 1 53 ? 27.141 -22.094 -11.969 1 92.56 53 ASN B O 1
ATOM 4597 N N . GLY B 1 54 ? 26.625 -22.203 -14.133 1 96.81 54 GLY B N 1
ATOM 4598 C CA . GLY B 1 54 ? 26.734 -23.641 -14.18 1 96.81 54 GLY B CA 1
ATOM 4599 C C . GLY B 1 54 ? 28.125 -24.125 -14.555 1 96.81 54 GLY B C 1
ATOM 4600 O O . GLY B 1 54 ? 28.969 -23.328 -14.961 1 96.81 54 GLY B O 1
ATOM 4601 N N . THR B 1 55 ? 28.406 -25.375 -14.328 1 97.94 55 THR B N 1
ATOM 4602 C CA . THR B 1 55 ? 29.641 -26.031 -14.742 1 97.94 55 THR B CA 1
ATOM 4603 C C . THR B 1 55 ? 29.516 -26.594 -16.156 1 97.94 55 THR B C 1
ATOM 4605 O O . THR B 1 55 ? 28.656 -27.438 -16.406 1 97.94 55 THR B O 1
ATOM 4608 N N . PHE B 1 56 ? 30.375 -26.172 -17 1 98.12 56 PHE B N 1
ATOM 4609 C CA . PHE B 1 56 ? 30.375 -26.641 -18.375 1 98.12 56 PHE B CA 1
ATOM 4610 C C . PHE B 1 56 ? 30.75 -28.125 -18.438 1 98.12 56 PHE B C 1
ATOM 4612 O O . PHE B 1 56 ? 31.75 -28.531 -17.844 1 98.12 56 PHE B O 1
ATOM 4619 N N . ILE B 1 57 ? 29.984 -28.906 -19.141 1 98.19 57 ILE B N 1
ATOM 4620 C CA . ILE B 1 57 ? 30.234 -30.328 -19.25 1 98.19 57 ILE B CA 1
ATOM 4621 C C . ILE B 1 57 ? 30.812 -30.656 -20.625 1 98.19 57 ILE B C 1
ATOM 4623 O O . ILE B 1 57 ? 31.922 -31.203 -20.719 1 98.19 57 ILE B O 1
ATOM 4627 N N . THR B 1 58 ? 30.031 -30.281 -21.719 1 98 58 THR B N 1
ATOM 4628 C CA . THR B 1 58 ? 30.5 -30.594 -23.062 1 98 58 THR B CA 1
ATOM 4629 C C . THR B 1 58 ? 29.703 -29.812 -24.109 1 98 58 THR B C 1
ATOM 4631 O O . THR B 1 58 ? 28.625 -29.312 -23.828 1 98 58 THR B O 1
ATOM 4634 N N . ASN B 1 59 ? 30.312 -29.688 -25.281 1 98.25 59 ASN B N 1
ATOM 4635 C CA . ASN B 1 59 ? 29.594 -29.25 -26.469 1 98.25 59 ASN B CA 1
ATOM 4636 C C . ASN B 1 59 ? 28.812 -30.391 -27.109 1 98.25 59 ASN B C 1
ATOM 4638 O O . ASN B 1 59 ? 29.25 -31.547 -27.062 1 98.25 59 ASN B O 1
ATOM 4642 N N . LEU B 1 60 ? 27.703 -30.031 -27.609 1 98.38 60 LEU B N 1
ATOM 4643 C CA . LEU B 1 60 ? 26.859 -30.969 -28.359 1 98.38 60 LEU B CA 1
ATOM 4644 C C . LEU B 1 60 ? 26.688 -30.516 -29.812 1 98.38 60 LEU B C 1
ATOM 4646 O O . LEU B 1 60 ? 26.125 -29.453 -30.062 1 98.38 60 LEU B O 1
ATOM 4650 N N . ASN B 1 61 ? 27.141 -31.266 -30.719 1 97.75 61 ASN B N 1
ATOM 4651 C CA . ASN B 1 61 ? 27.031 -30.953 -32.156 1 97.75 61 ASN B CA 1
ATOM 4652 C C . ASN B 1 61 ? 25.766 -31.562 -32.75 1 97.75 61 ASN B C 1
ATOM 4654 O O . ASN B 1 61 ? 25.609 -32.781 -32.781 1 97.75 61 ASN B O 1
ATOM 4658 N N . LEU B 1 62 ? 24.922 -30.75 -33.25 1 97.31 62 LEU B N 1
ATOM 4659 C CA . LEU B 1 62 ? 23.609 -31.156 -33.781 1 97.31 62 LEU B CA 1
ATOM 4660 C C . LEU B 1 62 ? 23.516 -30.906 -35.281 1 97.31 62 LEU B C 1
ATOM 4662 O O . LEU B 1 62 ? 23.938 -29.859 -35.75 1 97.31 62 LEU B O 1
ATOM 4666 N N . ASN B 1 63 ? 23.078 -31.797 -36 1 95.94 63 ASN B N 1
ATOM 4667 C CA . ASN B 1 63 ? 22.766 -31.578 -37.406 1 95.94 63 ASN B CA 1
ATOM 4668 C C . ASN B 1 63 ? 21.312 -31.125 -37.594 1 95.94 63 ASN B C 1
ATOM 4670 O O . ASN B 1 63 ? 20.406 -31.953 -37.594 1 95.94 63 ASN B O 1
ATOM 4674 N N . LEU B 1 64 ? 21.125 -29.828 -37.719 1 97.12 64 LEU B N 1
ATOM 4675 C CA . LEU B 1 64 ? 19.812 -29.219 -37.906 1 97.12 64 LEU B CA 1
ATOM 4676 C C . LEU B 1 64 ? 19.797 -28.312 -39.156 1 97.12 64 LEU B C 1
ATOM 4678 O O . LEU B 1 64 ? 20.75 -27.578 -39.375 1 97.12 64 LEU B O 1
ATOM 4682 N N . ARG B 1 65 ? 18.781 -28.469 -39.938 1 95.88 65 ARG B N 1
ATOM 4683 C CA . ARG B 1 65 ? 18.594 -27.656 -41.125 1 95.88 65 ARG B CA 1
ATOM 4684 C C . ARG B 1 65 ? 19.766 -27.844 -42.094 1 95.88 65 ARG B C 1
ATOM 4686 O O . ARG B 1 65 ? 20.172 -26.891 -42.781 1 95.88 65 ARG B O 1
ATOM 4693 N N . GLY B 1 66 ? 20.406 -28.953 -42 1 92.69 66 GLY B N 1
ATOM 4694 C CA . GLY B 1 66 ? 21.516 -29.25 -42.906 1 92.69 66 GLY B CA 1
ATOM 4695 C C . GLY B 1 66 ? 22.812 -28.578 -42.469 1 92.69 66 GLY B C 1
ATOM 4696 O O . GLY B 1 66 ? 23.781 -28.562 -43.219 1 92.69 66 GLY B O 1
ATOM 4697 N N . MET B 1 67 ? 22.781 -28.047 -41.312 1 95.12 67 MET B N 1
ATOM 4698 C CA . MET B 1 67 ? 23.984 -27.391 -40.781 1 95.12 67 MET B CA 1
ATOM 4699 C C . MET B 1 67 ? 24.312 -27.906 -39.375 1 95.12 67 MET B C 1
ATOM 4701 O O . MET B 1 67 ? 23.469 -28.531 -38.719 1 95.12 67 MET B O 1
ATOM 4705 N N . VAL B 1 68 ? 25.484 -27.609 -39 1 95.25 68 VAL B N 1
ATOM 4706 C CA . VAL B 1 68 ? 25.906 -28.031 -37.656 1 95.25 68 VAL B CA 1
ATOM 4707 C C . VAL B 1 68 ? 25.609 -26.938 -36.656 1 95.25 68 VAL B C 1
ATOM 4709 O O . VAL B 1 68 ? 26.062 -25.812 -36.781 1 95.25 68 VAL B O 1
ATOM 4712 N N . TYR B 1 69 ? 24.719 -27.234 -35.75 1 96.88 69 TYR B N 1
ATOM 4713 C CA . TYR B 1 69 ? 24.469 -26.406 -34.562 1 96.88 69 TYR B CA 1
ATOM 4714 C C . TYR B 1 69 ? 25.344 -26.859 -33.406 1 96.88 69 TYR B C 1
ATOM 4716 O O . TYR B 1 69 ? 25.625 -28.047 -33.25 1 96.88 69 TYR B O 1
ATOM 4724 N N . VAL B 1 70 ? 25.781 -25.938 -32.594 1 97.81 70 VAL B N 1
ATOM 4725 C CA . VAL B 1 70 ? 26.531 -26.281 -31.406 1 97.81 70 VAL B CA 1
ATOM 4726 C C . VAL B 1 70 ? 25.766 -25.844 -30.156 1 97.81 70 VAL B C 1
ATOM 4728 O O . VAL B 1 70 ? 25.562 -24.641 -29.938 1 97.81 70 VAL B O 1
ATOM 4731 N N . ALA B 1 71 ? 25.297 -26.781 -29.422 1 98.44 71 ALA B N 1
ATOM 4732 C CA . ALA B 1 71 ? 24.688 -26.516 -28.109 1 98.44 71 ALA B CA 1
ATOM 4733 C C . ALA B 1 71 ? 25.656 -26.875 -26.984 1 98.44 71 ALA B C 1
ATOM 4735 O O . ALA B 1 71 ? 26.672 -27.547 -27.219 1 98.44 71 ALA B O 1
ATOM 4736 N N . GLU B 1 72 ? 25.359 -26.328 -25.781 1 98.62 72 GLU B N 1
ATOM 4737 C CA . GLU B 1 72 ? 26.234 -26.547 -24.641 1 98.62 72 GLU B CA 1
ATOM 4738 C C . GLU B 1 72 ? 25.469 -27.172 -23.469 1 98.62 72 GLU B C 1
ATOM 4740 O O . GLU B 1 72 ? 24.344 -26.766 -23.172 1 98.62 72 GLU B O 1
ATOM 4745 N N . LEU B 1 73 ? 26.109 -28.203 -22.891 1 98.62 73 LEU B N 1
ATOM 4746 C CA . LEU B 1 73 ? 25.547 -28.828 -21.703 1 98.62 73 LEU B CA 1
ATOM 4747 C C . LEU B 1 73 ? 26.234 -28.328 -20.438 1 98.62 73 LEU B C 1
ATOM 4749 O O . LEU B 1 73 ? 27.469 -28.312 -20.359 1 98.62 73 LEU B O 1
ATOM 4753 N N . TYR B 1 74 ? 25.391 -27.875 -19.453 1 98.69 74 TYR B N 1
ATOM 4754 C CA . TYR B 1 74 ? 25.906 -27.422 -18.172 1 98.69 74 TYR B CA 1
ATOM 4755 C C . TYR B 1 74 ? 25.281 -28.188 -17.016 1 98.69 74 TYR B C 1
ATOM 4757 O O . TYR B 1 74 ? 24.078 -28.5 -17.062 1 98.69 74 TYR B O 1
ATOM 4765 N N . GLU B 1 75 ? 26.047 -28.516 -16.047 1 98.44 75 GLU B N 1
ATOM 4766 C CA . GLU B 1 75 ? 25.5 -28.906 -14.742 1 98.44 75 GLU B CA 1
ATOM 4767 C C . GLU B 1 75 ? 25.297 -27.703 -13.844 1 98.44 75 GLU B C 1
ATOM 4769 O O . GLU B 1 75 ? 26.156 -26.812 -13.773 1 98.44 75 GLU B O 1
ATOM 4774 N N . VAL B 1 76 ? 24.125 -27.609 -13.203 1 98.19 76 VAL B N 1
ATOM 4775 C CA . VAL B 1 76 ? 23.797 -26.406 -12.445 1 98.19 76 VAL B CA 1
ATOM 4776 C C . VAL B 1 76 ? 23.422 -26.781 -11.016 1 98.19 76 VAL B C 1
ATOM 4778 O O . VAL B 1 76 ? 22.984 -27.906 -10.75 1 98.19 76 VAL B O 1
ATOM 4781 N N . ALA B 1 77 ? 23.641 -25.844 -10.109 1 96.44 77 ALA B N 1
ATOM 4782 C CA . ALA B 1 77 ? 23.344 -26.062 -8.695 1 96.44 77 ALA B CA 1
ATOM 4783 C C . ALA B 1 77 ? 21.844 -26 -8.43 1 96.44 77 ALA B C 1
ATOM 4785 O O . ALA B 1 77 ? 21.172 -25.062 -8.867 1 96.44 77 ALA B O 1
ATOM 4786 N N . PRO B 1 78 ? 21.344 -27.016 -7.707 1 95.81 78 PRO B N 1
ATOM 4787 C CA . PRO B 1 78 ? 19.922 -27.016 -7.352 1 95.81 78 PRO B CA 1
ATOM 4788 C C . PRO B 1 78 ? 19.625 -26.156 -6.125 1 95.81 78 PRO B C 1
ATOM 4790 O O . PRO B 1 78 ? 20.562 -25.672 -5.461 1 95.81 78 PRO B O 1
ATOM 4793 N N . LYS B 1 79 ? 18.328 -25.859 -5.898 1 89.38 79 LYS B N 1
ATOM 4794 C CA . LYS B 1 79 ? 17.906 -25.188 -4.672 1 89.38 79 LYS B CA 1
ATOM 4795 C C . LYS B 1 79 ? 18.328 -25.984 -3.438 1 89.38 79 LYS B C 1
ATOM 4797 O O . LYS B 1 79 ? 18.641 -25.391 -2.396 1 89.38 79 LYS B O 1
ATOM 4802 N N . LYS B 1 80 ? 18.281 -27.328 -3.561 1 90.75 80 LYS B N 1
ATOM 4803 C CA . LYS B 1 80 ? 18.672 -28.266 -2.516 1 90.75 80 LYS B CA 1
ATOM 4804 C C . LYS B 1 80 ? 19.391 -29.469 -3.105 1 90.75 80 LYS B C 1
ATOM 4806 O O . LYS B 1 80 ? 18.938 -30.047 -4.102 1 90.75 80 LYS B O 1
ATOM 4811 N N . GLU B 1 81 ? 20.453 -29.875 -2.434 1 93.88 81 GLU B N 1
ATOM 4812 C CA . GLU B 1 81 ? 21.25 -30.984 -2.93 1 93.88 81 GLU B CA 1
ATOM 4813 C C . GLU B 1 81 ? 20.75 -32.312 -2.379 1 93.88 81 GLU B C 1
ATOM 4815 O O . GLU B 1 81 ? 20.359 -32.406 -1.214 1 93.88 81 GLU B O 1
ATOM 4820 N N . PHE B 1 82 ? 20.641 -33.25 -3.252 1 94.06 82 PHE B N 1
ATOM 4821 C CA . PHE B 1 82 ? 20.359 -34.656 -2.895 1 94.06 82 PHE B CA 1
ATOM 4822 C C . PHE B 1 82 ? 21.422 -35.594 -3.479 1 94.06 82 PHE B C 1
ATOM 4824 O O . PHE B 1 82 ? 21.953 -35.312 -4.555 1 94.06 82 PHE B O 1
ATOM 4831 N N . ALA B 1 83 ? 21.656 -36.688 -2.732 1 94.19 83 ALA B N 1
ATOM 4832 C CA . ALA B 1 83 ? 22.594 -37.656 -3.238 1 94.19 83 ALA B CA 1
ATOM 4833 C C . ALA B 1 83 ? 22.078 -38.312 -4.52 1 94.19 83 ALA B C 1
ATOM 4835 O O . ALA B 1 83 ? 20.891 -38.625 -4.637 1 94.19 83 ALA B O 1
ATOM 4836 N N . ASN B 1 84 ? 22.906 -38.531 -5.516 1 95.94 84 ASN B N 1
ATOM 4837 C CA . ASN B 1 84 ? 22.609 -39.25 -6.754 1 95.94 84 ASN B CA 1
ATOM 4838 C C . ASN B 1 84 ? 21.609 -38.469 -7.617 1 95.94 84 ASN B C 1
ATOM 4840 O O . ASN B 1 84 ? 20.906 -39.062 -8.43 1 95.94 84 ASN B O 1
ATOM 4844 N N . LEU B 1 85 ? 21.438 -37.219 -7.359 1 97.94 85 LEU B N 1
ATOM 4845 C CA . LEU B 1 85 ? 20.547 -36.375 -8.156 1 97.94 85 LEU B CA 1
ATOM 4846 C C . LEU B 1 85 ? 21.312 -35.219 -8.781 1 97.94 85 LEU B C 1
ATOM 4848 O O . LEU B 1 85 ? 21.953 -34.438 -8.07 1 97.94 85 LEU B O 1
ATOM 4852 N N . HIS B 1 86 ? 21.25 -35.125 -10.094 1 98.19 86 HIS B N 1
ATOM 4853 C CA . HIS B 1 86 ? 22 -34.125 -10.82 1 98.19 86 HIS B CA 1
ATOM 4854 C C . HIS B 1 86 ? 21.078 -33.312 -11.734 1 98.19 86 HIS B C 1
ATOM 4856 O O . HIS B 1 86 ? 20.109 -33.844 -12.281 1 98.19 86 HIS B O 1
ATOM 4862 N N . HIS B 1 87 ? 21.375 -32.031 -11.836 1 98.62 87 HIS B N 1
ATOM 4863 C CA . HIS B 1 87 ? 20.562 -31.125 -12.648 1 98.62 87 HIS B CA 1
ATOM 4864 C C . HIS B 1 87 ? 21.375 -30.5 -13.773 1 98.62 87 HIS B C 1
ATOM 4866 O O . HIS B 1 87 ? 22.484 -30.031 -13.539 1 98.62 87 HIS B O 1
ATOM 4872 N N . TYR B 1 88 ? 20.828 -30.531 -14.953 1 98.69 88 TYR B N 1
ATOM 4873 C CA . TYR B 1 88 ? 21.516 -30.031 -16.141 1 98.69 88 TYR B CA 1
ATOM 4874 C C . TYR B 1 88 ? 20.641 -29.031 -16.891 1 98.69 88 TYR B C 1
ATOM 4876 O O . TYR B 1 88 ? 19.406 -29.062 -16.781 1 98.69 88 TYR B O 1
ATOM 4884 N N . VAL B 1 89 ? 21.312 -28.172 -17.672 1 98.75 89 VAL B N 1
ATOM 4885 C CA . VAL B 1 89 ? 20.609 -27.312 -18.609 1 98.75 89 VAL B CA 1
ATOM 4886 C C . VAL B 1 89 ? 21.344 -27.297 -19.953 1 98.75 89 VAL B C 1
ATOM 4888 O O . VAL B 1 89 ? 22.562 -27.453 -20 1 98.75 89 VAL B O 1
ATOM 4891 N N . ILE B 1 90 ? 20.625 -27.172 -20.984 1 98.81 90 ILE B N 1
ATOM 4892 C CA . ILE B 1 90 ? 21.188 -27.062 -22.328 1 98.81 90 ILE B CA 1
ATOM 4893 C C . ILE B 1 90 ? 21.031 -25.641 -22.844 1 98.81 90 ILE B C 1
ATOM 4895 O O . ILE B 1 90 ? 19.922 -25.078 -22.812 1 98.81 90 ILE B O 1
ATOM 4899 N N . HIS B 1 91 ? 22.141 -25.109 -23.312 1 98.5 91 HIS B N 1
ATOM 4900 C CA . HIS B 1 91 ? 22.109 -23.75 -23.812 1 98.5 91 HIS B CA 1
ATOM 4901 C C . HIS B 1 91 ? 22.375 -23.703 -25.328 1 98.5 91 HIS B C 1
ATOM 4903 O O . HIS B 1 91 ? 23.203 -24.469 -25.828 1 98.5 91 HIS B O 1
ATOM 4909 N N . HIS B 1 92 ? 21.703 -22.938 -25.984 1 98.19 92 HIS B N 1
ATOM 4910 C CA . HIS B 1 92 ? 21.875 -22.453 -27.344 1 98.19 92 HIS B CA 1
ATOM 4911 C C . HIS B 1 92 ? 21.266 -21.062 -27.516 1 98.19 92 HIS B C 1
ATOM 4913 O O . HIS B 1 92 ? 20.266 -20.734 -26.875 1 98.19 92 HIS B O 1
ATOM 4919 N N . PRO B 1 93 ? 21.781 -20.203 -28.328 1 95.5 93 PRO B N 1
ATOM 4920 C CA . PRO B 1 93 ? 21.297 -18.828 -28.438 1 95.5 93 PRO B CA 1
ATOM 4921 C C . PRO B 1 93 ? 19.812 -18.75 -28.797 1 95.5 93 PRO B C 1
ATOM 4923 O O . PRO B 1 93 ? 19.141 -17.781 -28.438 1 95.5 93 PRO B O 1
ATOM 4926 N N . GLU B 1 94 ? 19.281 -19.766 -29.438 1 95.88 94 GLU B N 1
ATOM 4927 C CA . GLU B 1 94 ? 17.875 -19.75 -29.844 1 95.88 94 GLU B CA 1
ATOM 4928 C C . GLU B 1 94 ? 16.969 -20.328 -28.766 1 95.88 94 GLU B C 1
ATOM 4930 O O . GLU B 1 94 ? 15.75 -20.375 -28.922 1 95.88 94 GLU B O 1
ATOM 4935 N N . ILE B 1 95 ? 17.594 -20.781 -27.703 1 97.31 95 ILE B N 1
ATOM 4936 C CA . ILE B 1 95 ? 16.828 -21.188 -26.531 1 97.31 95 ILE B CA 1
ATOM 4937 C C . ILE B 1 95 ? 16.609 -19.984 -25.625 1 97.31 95 ILE B C 1
ATOM 4939 O O . ILE B 1 95 ? 17.391 -19.766 -24.688 1 97.31 95 ILE B O 1
ATOM 4943 N N . THR B 1 96 ? 15.523 -19.344 -25.891 1 95 96 THR B N 1
ATOM 4944 C CA . THR B 1 96 ? 15.289 -18.078 -25.219 1 95 96 THR B CA 1
ATOM 4945 C C . THR B 1 96 ? 14.141 -18.188 -24.219 1 95 96 THR B C 1
ATOM 4947 O O . THR B 1 96 ? 13.336 -19.125 -24.297 1 95 96 THR B O 1
ATOM 4950 N N . ALA B 1 97 ? 14.156 -17.266 -23.328 1 92.12 97 ALA B N 1
ATOM 4951 C CA . ALA B 1 97 ? 13.078 -17.172 -22.359 1 92.12 97 ALA B CA 1
ATOM 4952 C C . ALA B 1 97 ? 11.828 -16.547 -22.969 1 92.12 97 ALA B C 1
ATOM 4954 O O . ALA B 1 97 ? 11.93 -15.617 -23.766 1 92.12 97 ALA B O 1
ATOM 4955 N N . GLY B 1 98 ? 10.703 -17.141 -22.547 1 86.94 98 GLY B N 1
ATOM 4956 C CA . GLY B 1 98 ? 9.438 -16.594 -23.016 1 86.94 98 GLY B CA 1
ATOM 4957 C C . GLY B 1 98 ? 8.773 -15.688 -22 1 86.94 98 GLY B C 1
ATOM 4958 O O . GLY B 1 98 ? 9.32 -15.438 -20.922 1 86.94 98 GLY B O 1
ATOM 4959 N N . GLU B 1 99 ? 7.562 -15.141 -22.328 1 75.56 99 GLU B N 1
ATOM 4960 C CA . GLU B 1 99 ? 6.805 -14.195 -21.516 1 75.56 99 GLU B CA 1
ATOM 4961 C C . GLU B 1 99 ? 6.074 -14.914 -20.375 1 75.56 99 GLU B C 1
ATOM 4963 O O . GLU B 1 99 ? 5.762 -14.312 -19.359 1 75.56 99 GLU B O 1
ATOM 4968 N N . ILE B 1 100 ? 5.793 -16.125 -20.578 1 74.38 100 ILE B N 1
ATOM 4969 C CA . ILE B 1 100 ? 5.051 -16.891 -19.594 1 74.38 100 ILE B CA 1
ATOM 4970 C C . ILE B 1 100 ? 6.023 -17.641 -18.672 1 74.38 100 ILE B C 1
ATOM 4972 O O . ILE B 1 100 ? 6.688 -18.578 -19.094 1 74.38 100 ILE B O 1
ATOM 4976 N N . GLY B 1 101 ? 6.172 -17.188 -17.406 1 73.31 101 GLY B N 1
ATOM 4977 C CA . GLY B 1 101 ? 7.074 -17.797 -16.453 1 73.31 101 GLY B CA 1
ATOM 4978 C C . GLY B 1 101 ? 8.531 -17.703 -16.859 1 73.31 101 GLY B C 1
ATOM 4979 O O . GLY B 1 101 ? 9.383 -18.406 -16.312 1 73.31 101 GLY B O 1
ATOM 4980 N N . HIS B 1 102 ? 8.758 -16.953 -17.891 1 82.5 102 HIS B N 1
ATOM 4981 C CA . HIS B 1 102 ? 10.086 -16.844 -18.484 1 82.5 102 HIS B CA 1
ATOM 4982 C C . HIS B 1 102 ? 10.523 -18.172 -19.109 1 82.5 102 HIS B C 1
ATOM 4984 O O . HIS B 1 102 ? 11.711 -18.5 -19.094 1 82.5 102 HIS B O 1
ATOM 4990 N N . ILE B 1 103 ? 9.531 -18.969 -19.562 1 90.06 103 ILE B N 1
ATOM 4991 C CA . ILE B 1 103 ? 9.805 -20.281 -20.125 1 90.06 103 ILE B CA 1
ATOM 4992 C C . ILE B 1 103 ? 9.125 -20.422 -21.484 1 90.06 103 ILE B C 1
ATOM 4994 O O . ILE B 1 103 ? 9.773 -20.75 -22.484 1 90.06 103 ILE B O 1
ATOM 4998 N N . TYR B 1 104 ? 7.863 -20.016 -21.5 1 90 104 TYR B N 1
ATOM 4999 C CA . TYR B 1 104 ? 7.078 -20.266 -22.703 1 90 104 TYR B CA 1
ATOM 5000 C C . TYR B 1 104 ? 6.77 -18.969 -23.438 1 90 104 TYR B C 1
ATOM 5002 O O . TYR B 1 104 ? 6.602 -17.922 -22.797 1 90 104 TYR B O 1
ATOM 5010 N N . HIS B 1 105 ? 6.645 -19.062 -24.766 1 88 105 HIS B N 1
ATOM 5011 C CA . HIS B 1 105 ? 6.293 -17.922 -25.594 1 88 105 HIS B CA 1
ATOM 5012 C C . HIS B 1 105 ? 4.809 -17.938 -25.953 1 88 105 HIS B C 1
ATOM 5014 O O . HIS B 1 105 ? 4.188 -19 -26 1 88 105 HIS B O 1
ATOM 5020 N N . ASP B 1 106 ? 4.277 -16.766 -26.125 1 79.69 106 ASP B N 1
ATOM 5021 C CA . ASP B 1 106 ? 2.926 -16.578 -26.641 1 79.69 106 ASP B CA 1
ATOM 5022 C C . ASP B 1 106 ? 2.953 -16.094 -28.078 1 79.69 106 ASP B C 1
ATOM 5024 O O . ASP B 1 106 ? 3.129 -14.906 -28.344 1 79.69 106 ASP B O 1
ATOM 5028 N N . ASP B 1 107 ? 2.746 -17.047 -29 1 87.25 107 ASP B N 1
ATOM 5029 C CA . ASP B 1 107 ? 2.725 -16.719 -30.422 1 87.25 107 ASP B CA 1
ATOM 5030 C C . ASP B 1 107 ? 1.291 -16.625 -30.938 1 87.25 107 ASP B C 1
ATOM 5032 O O . ASP B 1 107 ? 0.731 -17.594 -31.453 1 87.25 107 ASP B O 1
ATOM 5036 N N . PRO B 1 108 ? 0.717 -15.508 -30.938 1 80.44 108 PRO B N 1
ATOM 5037 C CA . PRO B 1 108 ? -0.7 -15.375 -31.281 1 80.44 108 PRO B CA 1
ATOM 5038 C C . PRO B 1 108 ? -0.984 -15.719 -32.75 1 80.44 108 PRO B C 1
ATOM 5040 O O . PRO B 1 108 ? -2.045 -16.266 -33.062 1 80.44 108 PRO B O 1
ATOM 5043 N N . GLU B 1 109 ? -0.101 -15.453 -33.594 1 87.69 109 GLU B N 1
ATOM 5044 C CA . GLU B 1 109 ? -0.346 -15.664 -35.031 1 87.69 109 GLU B CA 1
ATOM 5045 C C . GLU B 1 109 ? -0.074 -17.109 -35.438 1 87.69 109 GLU B C 1
ATOM 5047 O O . GLU B 1 109 ? -0.798 -17.688 -36.25 1 87.69 109 GLU B O 1
ATOM 5052 N N . GLU B 1 110 ? 0.932 -17.672 -34.875 1 91.81 110 GLU B N 1
ATOM 5053 C CA . GLU B 1 110 ? 1.308 -19.062 -35.156 1 91.81 110 GLU B CA 1
ATOM 5054 C C . GLU B 1 110 ? 1.602 -19.812 -33.844 1 91.81 110 GLU B C 1
ATOM 5056 O O . GLU B 1 110 ? 2.742 -19.828 -33.375 1 91.81 110 GLU B O 1
ATOM 5061 N N . ALA B 1 111 ? 0.667 -20.578 -33.5 1 90.62 111 ALA B N 1
ATOM 5062 C CA . ALA B 1 111 ? 0.75 -21.234 -32.219 1 90.62 111 ALA B CA 1
ATOM 5063 C C . ALA B 1 111 ? 1.986 -22.125 -32.125 1 90.62 111 ALA B C 1
ATOM 5065 O O . ALA B 1 111 ? 2.311 -22.844 -33.062 1 90.62 111 ALA B O 1
ATOM 5066 N N . PHE B 1 112 ? 2.736 -22 -31.078 1 94.38 112 PHE B N 1
ATOM 5067 C CA . PHE B 1 112 ? 3.857 -22.828 -30.672 1 94.38 112 PHE B CA 1
ATOM 5068 C C . PHE B 1 112 ? 5.078 -22.578 -31.547 1 94.38 112 PHE B C 1
ATOM 5070 O O . PHE B 1 112 ? 6.082 -23.281 -31.453 1 94.38 112 PHE B O 1
ATOM 5077 N N . TYR B 1 113 ? 5.055 -21.562 -32.375 1 95.5 113 TYR B N 1
ATOM 5078 C CA . TYR B 1 113 ? 6.113 -21.297 -33.344 1 95.5 113 TYR B CA 1
ATOM 5079 C C . TYR B 1 113 ? 7.465 -21.156 -32.656 1 95.5 113 TYR B C 1
ATOM 5081 O O . TYR B 1 113 ? 8.391 -21.922 -32.906 1 95.5 113 TYR B O 1
ATOM 5089 N N . THR B 1 114 ? 7.617 -20.266 -31.812 1 96 114 THR B N 1
ATOM 5090 C CA . THR B 1 114 ? 8.883 -19.969 -31.141 1 96 114 THR B CA 1
ATOM 5091 C C . THR B 1 114 ? 9.266 -21.078 -30.172 1 96 114 THR B C 1
ATOM 5093 O O . THR B 1 114 ? 10.438 -21.453 -30.078 1 96 114 THR B O 1
ATOM 5096 N N . ASP B 1 115 ? 8.289 -21.578 -29.516 1 96.62 115 ASP B N 1
ATOM 5097 C CA . ASP B 1 115 ? 8.547 -22.656 -28.578 1 96.62 115 ASP B CA 1
ATOM 5098 C C . ASP B 1 115 ? 9.031 -23.906 -29.312 1 96.62 115 ASP B C 1
ATOM 5100 O O . ASP B 1 115 ? 9.906 -24.625 -28.828 1 96.62 115 ASP B O 1
ATOM 5104 N N . ASN B 1 116 ? 8.461 -24.125 -30.422 1 97.56 116 ASN B N 1
ATOM 5105 C CA . ASN B 1 116 ? 8.898 -25.281 -31.203 1 97.56 116 ASN B CA 1
ATOM 5106 C C . ASN B 1 116 ? 10.367 -25.156 -31.609 1 97.56 116 ASN B C 1
ATOM 5108 O O . ASN B 1 116 ? 11.086 -26.156 -31.656 1 97.56 116 ASN B O 1
ATOM 5112 N N . ILE B 1 117 ? 10.797 -24 -31.938 1 97.06 117 ILE B N 1
ATOM 5113 C CA . ILE B 1 117 ? 12.203 -23.766 -32.25 1 97.06 117 ILE B CA 1
ATOM 5114 C C . ILE B 1 117 ? 13.078 -24.125 -31.062 1 97.06 117 ILE B C 1
ATOM 5116 O O . ILE B 1 117 ? 13.992 -24.953 -31.172 1 97.06 117 ILE B O 1
ATOM 5120 N N . LYS B 1 118 ? 12.75 -23.641 -29.984 1 97.88 118 LYS B N 1
ATOM 5121 C CA . LYS B 1 118 ? 13.484 -23.844 -28.75 1 97.88 118 LYS B CA 1
ATOM 5122 C C . LYS B 1 118 ? 13.516 -25.328 -28.375 1 97.88 118 LYS B C 1
ATOM 5124 O O . LYS B 1 118 ? 14.578 -25.875 -28.062 1 97.88 118 LYS B O 1
ATOM 5129 N N . PHE B 1 119 ? 12.383 -25.938 -28.438 1 98.38 119 PHE B N 1
ATOM 5130 C CA . PHE B 1 119 ? 12.289 -27.297 -27.906 1 98.38 119 PHE B CA 1
ATOM 5131 C C . PHE B 1 119 ? 12.797 -28.312 -28.922 1 98.38 119 PHE B C 1
ATOM 5133 O O . PHE B 1 119 ? 13.203 -29.406 -28.547 1 98.38 119 PHE B O 1
ATOM 5140 N N . THR B 1 120 ? 12.82 -27.938 -30.172 1 98.56 120 THR B N 1
ATOM 5141 C CA . THR B 1 120 ? 13.453 -28.797 -31.172 1 98.56 120 THR B CA 1
ATOM 5142 C C . THR B 1 120 ? 14.961 -28.844 -30.938 1 98.56 120 THR B C 1
ATOM 5144 O O . THR B 1 120 ? 15.555 -29.938 -30.922 1 98.56 120 THR B O 1
ATOM 5147 N N . ILE B 1 121 ? 15.5 -27.703 -30.75 1 98.5 121 ILE B N 1
ATOM 5148 C CA . ILE B 1 121 ? 16.938 -27.641 -30.484 1 98.5 121 ILE B CA 1
ATOM 5149 C C . ILE B 1 121 ? 17.25 -28.359 -29.188 1 98.5 121 ILE B C 1
ATOM 5151 O O . ILE B 1 121 ? 18.188 -29.156 -29.125 1 98.5 121 ILE B O 1
ATOM 5155 N N . PHE B 1 122 ? 16.469 -28.172 -28.219 1 98.75 122 PHE B N 1
ATOM 5156 C CA . PHE B 1 122 ? 16.641 -28.797 -26.906 1 98.75 122 PHE B CA 1
ATOM 5157 C C . PHE B 1 122 ? 16.594 -30.312 -27.016 1 98.75 122 PHE B C 1
ATOM 5159 O O . PHE B 1 122 ? 17.516 -31 -26.547 1 98.75 122 PHE B O 1
ATOM 5166 N N . CYS B 1 123 ? 15.562 -30.797 -27.641 1 98.88 123 CYS B N 1
ATOM 5167 C CA . CYS B 1 123 ? 15.383 -32.25 -27.734 1 98.88 123 CYS B CA 1
ATOM 5168 C C . CYS B 1 123 ? 16.5 -32.875 -28.547 1 98.88 123 CYS B C 1
ATOM 5170 O O . CYS B 1 123 ? 16.953 -34 -28.219 1 98.88 123 CYS B O 1
ATOM 5172 N N . THR B 1 124 ? 16.906 -32.219 -29.594 1 98.75 124 THR B N 1
ATOM 5173 C CA . THR B 1 124 ? 18.016 -32.75 -30.391 1 98.75 124 THR B CA 1
ATOM 5174 C C . THR B 1 124 ? 19.297 -32.781 -29.562 1 98.75 124 THR B C 1
ATOM 5176 O O . THR B 1 124 ? 20.078 -33.719 -29.656 1 98.75 124 THR B O 1
ATOM 5179 N N . ALA B 1 125 ? 19.469 -31.75 -28.828 1 98.88 125 ALA B N 1
ATOM 5180 C CA . ALA B 1 125 ? 20.641 -31.688 -27.953 1 98.88 125 ALA B CA 1
ATOM 5181 C C . ALA B 1 125 ? 20.594 -32.781 -26.891 1 98.88 125 ALA B C 1
ATOM 5183 O O . ALA B 1 125 ? 21.609 -33.375 -26.531 1 98.88 125 ALA B O 1
ATOM 5184 N N . VAL B 1 126 ? 19.422 -33.031 -26.344 1 98.88 126 VAL B N 1
ATOM 5185 C CA . VAL B 1 126 ? 19.266 -34.094 -25.391 1 98.88 126 VAL B CA 1
ATOM 5186 C C . VAL B 1 126 ? 19.641 -35.438 -26.031 1 98.88 126 VAL B C 1
ATOM 5188 O O . VAL B 1 126 ? 20.375 -36.219 -25.438 1 98.88 126 VAL B O 1
ATOM 5191 N N . ALA B 1 127 ? 19.156 -35.688 -27.234 1 98.75 127 ALA B N 1
ATOM 5192 C CA . ALA B 1 127 ? 19.484 -36.906 -27.969 1 98.75 127 ALA B CA 1
ATOM 5193 C C . ALA B 1 127 ? 21 -37.031 -28.141 1 98.75 127 ALA B C 1
ATOM 5195 O O . ALA B 1 127 ? 21.562 -38.125 -27.922 1 98.75 127 ALA B O 1
ATOM 5196 N N . GLU B 1 128 ? 21.594 -35.969 -28.562 1 98.69 128 GLU B N 1
ATOM 5197 C CA . GLU B 1 128 ? 23.031 -35.969 -28.734 1 98.69 128 GLU B CA 1
ATOM 5198 C C . GLU B 1 128 ? 23.766 -36.25 -27.422 1 98.69 128 GLU B C 1
ATOM 5200 O O . GLU B 1 128 ? 24.734 -37 -27.391 1 98.69 128 GLU B O 1
ATOM 5205 N N . ALA B 1 129 ? 23.328 -35.656 -26.375 1 98.75 129 ALA B N 1
ATOM 5206 C CA . ALA B 1 129 ? 23.938 -35.844 -25.062 1 98.75 129 ALA B CA 1
ATOM 5207 C C . ALA B 1 129 ? 23.859 -37.312 -24.641 1 98.75 129 ALA B C 1
ATOM 5209 O O . ALA B 1 129 ? 24.812 -37.844 -24.047 1 98.75 129 ALA B O 1
ATOM 5210 N N . ILE B 1 130 ? 22.703 -37.906 -24.875 1 98.44 130 ILE B N 1
ATOM 5211 C CA . ILE B 1 130 ? 22.547 -39.344 -24.562 1 98.44 130 ILE B CA 1
ATOM 5212 C C . ILE B 1 130 ? 23.531 -40.156 -25.406 1 98.44 130 ILE B C 1
ATOM 5214 O O . ILE B 1 130 ? 24.219 -41.031 -24.875 1 98.44 130 ILE B O 1
ATOM 5218 N N . LYS B 1 131 ? 23.594 -39.875 -26.672 1 98 131 LYS B N 1
ATOM 5219 C CA . LYS B 1 131 ? 24.453 -40.594 -27.609 1 98 131 LYS B CA 1
ATOM 5220 C C . LYS B 1 131 ? 25.906 -40.562 -27.172 1 98 131 LYS B C 1
ATOM 5222 O O . LYS B 1 131 ? 26.609 -41.562 -27.219 1 98 131 LYS B O 1
ATOM 5227 N N . VAL B 1 132 ? 26.344 -39.406 -26.703 1 97.31 132 VAL B N 1
ATOM 5228 C CA . VAL B 1 132 ? 27.766 -39.25 -26.391 1 97.31 132 VAL B CA 1
ATOM 5229 C C . VAL B 1 132 ? 28.016 -39.688 -24.953 1 97.31 132 VAL B C 1
ATOM 5231 O O . VAL B 1 132 ? 29.141 -39.562 -24.453 1 97.31 132 VAL B O 1
ATOM 5234 N N . GLY B 1 133 ? 26.984 -40.062 -24.234 1 97 133 GLY B N 1
ATOM 5235 C CA . GLY B 1 133 ? 27.125 -40.656 -22.906 1 97 133 GLY B CA 1
ATOM 5236 C C . GLY B 1 133 ? 27.312 -39.594 -21.812 1 97 133 GLY B C 1
ATOM 5237 O O . GLY B 1 133 ? 27.953 -39.844 -20.797 1 97 133 GLY B O 1
ATOM 5238 N N . ALA B 1 134 ? 26.766 -38.438 -22.016 1 97.5 134 ALA B N 1
ATOM 5239 C CA . ALA B 1 134 ? 26.969 -37.344 -21.094 1 97.5 134 ALA B CA 1
ATOM 5240 C C . ALA B 1 134 ? 26.328 -37.625 -19.734 1 97.5 134 ALA B C 1
ATOM 5242 O O . ALA B 1 134 ? 26.719 -37.031 -18.719 1 97.5 134 ALA B O 1
ATOM 5243 N N . PHE B 1 135 ? 25.297 -38.5 -19.703 1 97.44 135 PHE B N 1
ATOM 5244 C CA . PHE B 1 135 ? 24.562 -38.812 -18.469 1 97.44 135 PHE B CA 1
ATOM 5245 C C . PHE B 1 135 ? 24.922 -40.188 -17.938 1 97.44 135 PHE B C 1
ATOM 5247 O O . PHE B 1 135 ? 24.266 -40.719 -17.031 1 97.44 135 PHE B O 1
ATOM 5254 N N . GLY B 1 136 ? 25.891 -40.875 -18.594 1 95.44 136 GLY B N 1
ATOM 5255 C CA . GLY B 1 136 ? 26.234 -42.25 -18.266 1 95.44 136 GLY B CA 1
ATOM 5256 C C . GLY B 1 136 ? 25.297 -43.25 -18.922 1 95.44 136 GLY B C 1
ATOM 5257 O O . GLY B 1 136 ? 24.594 -42.938 -19.875 1 95.44 136 GLY B O 1
ATOM 5258 N N . GLU B 1 137 ? 25.328 -44.469 -18.438 1 95.44 137 GLU B N 1
ATOM 5259 C CA . GLU B 1 137 ? 24.469 -45.5 -18.969 1 95.44 137 GLU B CA 1
ATOM 5260 C C . GLU B 1 137 ? 23.047 -45.406 -18.406 1 95.44 137 GLU B C 1
ATOM 5262 O O . GLU B 1 137 ? 22.797 -45.781 -17.266 1 95.44 137 GLU B O 1
ATOM 5267 N N . LEU B 1 138 ? 22.203 -45.031 -19.234 1 97.31 138 LEU B N 1
ATOM 5268 C CA . LEU B 1 138 ? 20.828 -44.781 -18.828 1 97.31 138 LEU B CA 1
ATOM 5269 C C . LEU B 1 138 ? 19.969 -46.031 -18.969 1 97.31 138 LEU B C 1
ATOM 5271 O O . LEU B 1 138 ? 20.156 -46.812 -19.922 1 97.31 138 LEU B O 1
ATOM 5275 N N . ASP B 1 139 ? 19.062 -46.188 -18.047 1 97.62 139 ASP B N 1
ATOM 5276 C CA . ASP B 1 139 ? 18.094 -47.25 -18.141 1 97.62 139 ASP B CA 1
ATOM 5277 C C . ASP B 1 139 ? 16.734 -46.75 -18.578 1 97.62 139 ASP B C 1
ATOM 5279 O O . ASP B 1 139 ? 16.047 -47.375 -19.375 1 97.62 139 ASP B O 1
ATOM 5283 N N . ILE B 1 140 ? 16.344 -45.625 -18.078 1 98.25 140 ILE B N 1
ATOM 5284 C CA . ILE B 1 140 ? 15 -45.094 -18.297 1 98.25 140 ILE B CA 1
ATOM 5285 C C . ILE B 1 140 ? 15.086 -43.594 -18.625 1 98.25 140 ILE B C 1
ATOM 5287 O O . ILE B 1 140 ? 15.836 -42.844 -17.984 1 98.25 140 ILE B O 1
ATOM 5291 N N . VAL B 1 141 ? 14.359 -43.156 -19.609 1 98.62 141 VAL B N 1
ATOM 5292 C CA . VAL B 1 141 ? 14.164 -41.75 -19.938 1 98.62 141 VAL B CA 1
ATOM 5293 C C . VAL B 1 141 ? 12.703 -41.375 -19.703 1 98.62 141 VAL B C 1
ATOM 5295 O O . VAL B 1 141 ? 11.797 -41.938 -20.312 1 98.62 141 VAL B O 1
ATOM 5298 N N . HIS B 1 142 ? 12.492 -40.5 -18.797 1 98.69 142 HIS B N 1
ATOM 5299 C CA . HIS B 1 142 ? 11.156 -40.031 -18.453 1 98.69 142 HIS B CA 1
ATOM 5300 C C . HIS B 1 142 ? 10.898 -38.625 -19 1 98.69 142 HIS B C 1
ATOM 5302 O O . HIS B 1 142 ? 11.516 -37.656 -18.547 1 98.69 142 HIS B O 1
ATOM 5308 N N . MET B 1 143 ? 9.977 -38.531 -19.922 1 98.44 143 MET B N 1
ATOM 5309 C CA . MET B 1 143 ? 9.703 -37.312 -20.688 1 98.44 143 MET B CA 1
ATOM 5310 C C . MET B 1 143 ? 8.391 -36.688 -20.234 1 98.44 143 MET B C 1
ATOM 5312 O O . MET B 1 143 ? 7.453 -37.406 -19.859 1 98.44 143 MET B O 1
A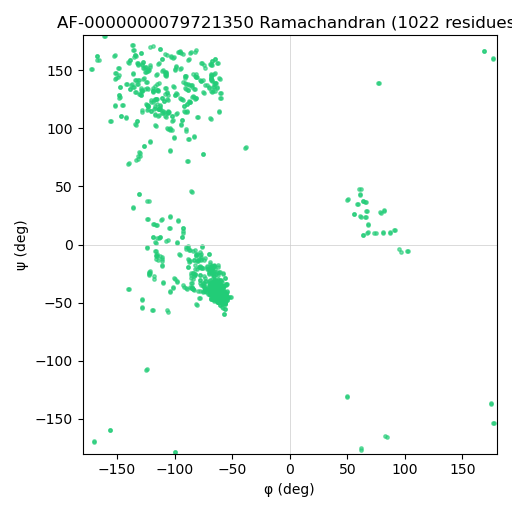TOM 5316 N N . HIS B 1 144 ? 8.336 -35.375 -20.328 1 98.25 144 HIS B N 1
ATOM 5317 C CA . HIS B 1 144 ? 7.164 -34.656 -19.828 1 98.25 144 HIS B CA 1
ATOM 5318 C C . HIS B 1 144 ? 6.598 -33.719 -20.875 1 98.25 144 HIS B C 1
ATOM 5320 O O . HIS B 1 144 ? 7.262 -32.75 -21.281 1 98.25 144 HIS B O 1
ATOM 5326 N N . ASP B 1 145 ? 5.414 -33.969 -21.312 1 97.5 145 ASP B N 1
ATOM 5327 C CA . ASP B 1 145 ? 4.598 -33.156 -22.219 1 97.5 145 ASP B CA 1
ATOM 5328 C C . ASP B 1 145 ? 5.281 -33 -23.578 1 97.5 145 ASP B C 1
ATOM 5330 O O . ASP B 1 145 ? 6.359 -33.531 -23.812 1 97.5 145 ASP B O 1
ATOM 5334 N N . TRP B 1 146 ? 4.668 -32.188 -24.453 1 97.62 146 TRP B N 1
ATOM 5335 C CA . TRP B 1 146 ? 5.035 -32.156 -25.859 1 97.62 146 TRP B CA 1
ATOM 5336 C C . TRP B 1 146 ? 6.434 -31.578 -26.031 1 97.62 146 TRP B C 1
ATOM 5338 O O . TRP B 1 146 ? 7.113 -31.875 -27.016 1 97.62 146 TRP B O 1
ATOM 5348 N N . HIS B 1 147 ? 6.914 -30.859 -25.047 1 97.06 147 HIS B N 1
ATOM 5349 C CA . HIS B 1 147 ? 8.211 -30.188 -25.109 1 97.06 147 HIS B CA 1
ATOM 5350 C C . HIS B 1 147 ? 9.352 -31.203 -25.172 1 97.06 147 HIS B C 1
ATOM 5352 O O . HIS B 1 147 ? 10.469 -30.844 -25.562 1 97.06 147 HIS B O 1
ATOM 5358 N N . SER B 1 148 ? 9.125 -32.406 -24.828 1 98.31 148 SER B N 1
ATOM 5359 C CA . SER B 1 148 ? 10.188 -33.375 -24.719 1 98.31 148 SER B CA 1
ATOM 5360 C C . SER B 1 148 ? 9.992 -34.531 -25.734 1 98.31 148 SER B C 1
ATOM 5362 O O . SER B 1 148 ? 10.875 -35.344 -25.922 1 98.31 148 SER B O 1
ATOM 5364 N N . SER B 1 149 ? 8.914 -34.562 -26.438 1 98.06 149 SER B N 1
ATOM 5365 C CA . SER B 1 149 ? 8.516 -35.75 -27.188 1 98.06 149 SER B CA 1
ATOM 5366 C C . SER B 1 149 ? 9.328 -35.906 -28.469 1 98.06 149 SER B C 1
ATOM 5368 O O . SER B 1 149 ? 9.406 -37 -29.047 1 98.06 149 SER B O 1
ATOM 5370 N N . LEU B 1 150 ? 9.922 -34.812 -28.922 1 98.5 150 LEU B N 1
ATOM 5371 C CA . LEU B 1 150 ? 10.727 -34.906 -30.125 1 98.5 150 LEU B CA 1
ATOM 5372 C C . LEU B 1 150 ? 11.891 -35.875 -29.938 1 98.5 150 LEU B C 1
ATOM 5374 O O . LEU B 1 150 ? 12.43 -36.406 -30.906 1 98.5 150 LEU B O 1
ATOM 5378 N N . VAL B 1 151 ? 12.336 -36.125 -28.781 1 98.69 151 VAL B N 1
ATOM 5379 C CA . VAL B 1 151 ? 13.367 -37.125 -28.516 1 98.69 151 VAL B CA 1
ATOM 5380 C C . VAL B 1 151 ? 12.922 -38.469 -29.031 1 98.69 151 VAL B C 1
ATOM 5382 O O . VAL B 1 151 ? 13.727 -39.25 -29.578 1 98.69 151 VAL B O 1
ATOM 5385 N N . LEU B 1 152 ? 11.695 -38.781 -28.859 1 98.5 152 LEU B N 1
ATOM 5386 C CA . LEU B 1 152 ? 11.141 -40.062 -29.328 1 98.5 152 LEU B CA 1
ATOM 5387 C C . LEU B 1 152 ? 11.125 -40.125 -30.844 1 98.5 152 LEU B C 1
ATOM 5389 O O . LEU B 1 152 ? 11.352 -41.188 -31.438 1 98.5 152 LEU B O 1
ATOM 5393 N N . PHE B 1 153 ? 10.812 -38.969 -31.438 1 98.06 153 PHE B N 1
ATOM 5394 C CA . PHE B 1 153 ? 10.898 -38.906 -32.906 1 98.06 153 PHE B CA 1
ATOM 5395 C C . PHE B 1 153 ? 12.312 -39.219 -33.375 1 98.06 153 PHE B C 1
ATOM 5397 O O . PHE B 1 153 ? 12.492 -40 -34.281 1 98.06 153 PHE B O 1
ATOM 5404 N N . LEU B 1 154 ? 13.25 -38.594 -32.781 1 98.38 154 LEU B N 1
ATOM 5405 C CA . LEU B 1 154 ? 14.648 -38.781 -33.156 1 98.38 154 LEU B CA 1
ATOM 5406 C C . LEU B 1 154 ? 15.086 -40.219 -32.969 1 98.38 154 LEU B C 1
ATOM 5408 O O . LEU B 1 154 ? 15.734 -40.812 -33.812 1 98.38 154 LEU B O 1
ATOM 5412 N N . LYS B 1 155 ? 14.719 -40.781 -31.859 1 98.06 155 LYS B N 1
ATOM 5413 C CA . LYS B 1 155 ? 14.992 -42.156 -31.562 1 98.06 155 LYS B CA 1
ATOM 5414 C C . LYS B 1 155 ? 14.469 -43.094 -32.656 1 98.06 155 LYS B C 1
ATOM 5416 O O . LYS B 1 155 ? 15.148 -44.031 -33.062 1 98.06 155 LYS B O 1
ATOM 5421 N N . THR B 1 156 ? 13.344 -42.781 -33.125 1 97.94 156 THR B N 1
ATOM 5422 C CA . THR B 1 156 ? 12.609 -43.688 -34.031 1 97.94 156 THR B CA 1
ATOM 5423 C C . THR B 1 156 ? 13.055 -43.5 -35.469 1 97.94 156 THR B C 1
ATOM 5425 O O . THR B 1 156 ? 13.219 -44.5 -36.188 1 97.94 156 THR B O 1
ATOM 5428 N N . TYR B 1 157 ? 13.352 -42.312 -35.875 1 97.19 157 TYR B N 1
ATOM 5429 C CA . TYR B 1 157 ? 13.438 -42.031 -37.312 1 97.19 157 TYR B CA 1
ATOM 5430 C C . TYR B 1 157 ? 14.844 -41.594 -37.688 1 97.19 157 TYR B C 1
ATOM 5432 O O . TYR B 1 157 ? 15.258 -41.75 -38.844 1 97.19 157 TYR B O 1
ATOM 5440 N N . HIS B 1 158 ? 15.508 -41 -36.812 1 97 158 HIS B N 1
ATOM 5441 C CA . HIS B 1 158 ? 16.781 -40.406 -37.156 1 97 158 HIS B CA 1
ATOM 5442 C C . HIS B 1 158 ? 17.906 -41.438 -37.156 1 97 158 HIS B C 1
ATOM 5444 O O . HIS B 1 158 ? 18.172 -42.062 -36.125 1 97 158 HIS B O 1
ATOM 5450 N N . PRO B 1 159 ? 18.625 -41.594 -38.156 1 95.44 159 PRO B N 1
ATOM 5451 C CA . PRO B 1 159 ? 19.641 -42.656 -38.219 1 95.44 159 PRO B CA 1
ATOM 5452 C C . PRO B 1 159 ? 20.812 -42.406 -37.281 1 95.44 159 PRO B C 1
ATOM 5454 O O . PRO B 1 159 ? 21.453 -43.375 -36.844 1 95.44 159 PRO B O 1
ATOM 5457 N N . GLU B 1 160 ? 21.031 -41.281 -36.906 1 95.25 160 GLU B N 1
ATOM 5458 C CA . GLU B 1 160 ? 22.188 -40.969 -36.062 1 95.25 160 GLU B CA 1
ATOM 5459 C C . GLU B 1 160 ? 21.906 -41.281 -34.594 1 95.25 160 GLU B C 1
ATOM 5461 O O . GLU B 1 160 ? 22.828 -41.281 -33.781 1 95.25 160 GLU B O 1
ATOM 5466 N N . TYR B 1 161 ? 20.703 -41.594 -34.281 1 97.44 161 TYR B N 1
ATOM 5467 C CA . TYR B 1 161 ? 20.375 -41.688 -32.844 1 97.44 161 TYR B CA 1
ATOM 5468 C C . TYR B 1 161 ? 19.812 -43.062 -32.531 1 97.44 161 TYR B C 1
ATOM 5470 O O . TYR B 1 161 ? 18.922 -43.219 -31.688 1 97.44 161 TYR B O 1
ATOM 5478 N N . GLN B 1 162 ? 20.312 -44 -33.125 1 94.12 162 GLN B N 1
ATOM 5479 C CA . GLN B 1 162 ? 19.906 -45.375 -32.875 1 94.12 162 GLN B CA 1
ATOM 5480 C C . GLN B 1 162 ? 20.281 -45.844 -31.484 1 94.12 162 GLN B C 1
ATOM 5482 O O . GLN B 1 162 ? 19.609 -46.688 -30.906 1 94.12 162 GLN B O 1
ATOM 5487 N N . ALA B 1 163 ? 21.297 -45.219 -30.984 1 94 163 ALA B N 1
ATOM 5488 C CA . ALA B 1 163 ? 21.766 -45.562 -29.641 1 94 163 ALA B CA 1
ATOM 5489 C C . ALA B 1 163 ? 20.688 -45.281 -28.594 1 94 163 ALA B C 1
ATOM 5491 O O . ALA B 1 163 ? 20.734 -45.844 -27.5 1 94 163 ALA B O 1
ATOM 5492 N N . LEU B 1 164 ? 19.719 -44.5 -28.906 1 97.38 164 LEU B N 1
ATOM 5493 C CA . LEU B 1 164 ? 18.656 -44.125 -27.969 1 97.38 164 LEU B CA 1
ATOM 5494 C C . LEU B 1 164 ? 17.703 -45.312 -27.781 1 97.38 164 LEU B C 1
ATOM 5496 O O . LEU B 1 164 ? 16.891 -45.312 -26.844 1 97.38 164 LEU B O 1
ATOM 5500 N N . LYS B 1 165 ? 17.734 -46.281 -28.547 1 96.38 165 LYS B N 1
ATOM 5501 C CA . LYS B 1 165 ? 16.719 -47.344 -28.562 1 96.38 165 LYS B CA 1
ATOM 5502 C C . LYS B 1 165 ? 16.938 -48.312 -27.391 1 96.38 165 LYS B C 1
ATOM 5504 O O . LYS B 1 165 ? 16.047 -49.125 -27.078 1 96.38 165 LYS B O 1
ATOM 5509 N N . LYS B 1 166 ? 18 -48.188 -26.688 1 94.06 166 LYS B N 1
ATOM 5510 C CA . LYS B 1 166 ? 18.375 -49.125 -25.641 1 94.06 166 LYS B CA 1
ATOM 5511 C C . LYS B 1 166 ? 17.594 -48.875 -24.359 1 94.06 166 LYS B C 1
ATOM 5513 O O . LYS B 1 166 ? 17.453 -49.781 -23.531 1 94.06 166 LYS B O 1
ATOM 5518 N N . MET B 1 167 ? 17.062 -47.812 -24.203 1 96.5 167 MET B N 1
ATOM 5519 C CA . MET B 1 167 ? 16.453 -47.406 -22.922 1 96.5 167 MET B CA 1
ATOM 5520 C C . MET B 1 167 ? 14.945 -47.562 -22.969 1 96.5 167 MET B C 1
ATOM 5522 O O . MET B 1 167 ? 14.359 -47.719 -24.047 1 96.5 167 MET B O 1
ATOM 5526 N N . ARG B 1 168 ? 14.328 -47.625 -21.766 1 97.5 168 ARG B N 1
ATOM 5527 C CA . ARG B 1 168 ? 12.875 -47.531 -21.656 1 97.5 168 ARG B CA 1
ATOM 5528 C C . ARG B 1 168 ? 12.422 -46.062 -21.625 1 97.5 168 ARG B C 1
ATOM 5530 O O . ARG B 1 168 ? 13.031 -45.219 -20.938 1 97.5 168 ARG B O 1
ATOM 5537 N N . TYR B 1 169 ? 11.359 -45.75 -22.344 1 98.38 169 TYR B N 1
ATOM 5538 C CA . TYR B 1 169 ? 10.883 -44.375 -22.438 1 98.38 169 TYR B CA 1
ATOM 5539 C C . TYR B 1 169 ? 9.492 -44.25 -21.844 1 98.38 169 TYR B C 1
ATOM 5541 O O . TYR B 1 169 ? 8.547 -44.906 -22.266 1 98.38 169 TYR B O 1
ATOM 5549 N N . VAL B 1 170 ? 9.414 -43.406 -20.812 1 98.56 170 VAL B N 1
ATOM 5550 C CA . VAL B 1 170 ? 8.164 -43.094 -20.156 1 98.56 170 VAL B CA 1
ATOM 5551 C C . VAL B 1 170 ? 7.742 -41.656 -20.516 1 98.56 170 VAL B C 1
ATOM 5553 O O . VAL B 1 170 ? 8.57 -40.75 -20.516 1 98.56 170 VAL B O 1
ATOM 5556 N N . TYR B 1 171 ? 6.441 -41.469 -20.859 1 98.62 171 TYR B N 1
ATOM 5557 C CA . TYR B 1 171 ? 5.922 -40.188 -21.281 1 98.62 171 TYR B CA 1
ATOM 5558 C C . TYR B 1 171 ? 4.758 -39.75 -20.391 1 98.62 171 TYR B C 1
ATOM 5560 O O . TYR B 1 171 ? 3.734 -40.438 -20.312 1 98.62 171 TYR B O 1
ATOM 5568 N N . THR B 1 172 ? 4.941 -38.594 -19.719 1 98.38 172 THR B N 1
ATOM 5569 C CA . THR B 1 172 ? 3.891 -38.125 -18.828 1 98.38 172 THR B CA 1
ATOM 5570 C C . THR B 1 172 ? 3.168 -36.938 -19.453 1 98.38 172 THR B C 1
ATOM 5572 O O . THR B 1 172 ? 3.807 -35.969 -19.906 1 98.38 172 THR B O 1
ATOM 5575 N N . ILE B 1 173 ? 1.887 -37.031 -19.438 1 98 173 ILE B N 1
ATOM 5576 C CA . ILE B 1 173 ? 1 -35.969 -19.906 1 98 173 ILE B CA 1
ATOM 5577 C C . ILE B 1 173 ? 0.487 -35.156 -18.703 1 98 173 ILE B C 1
ATOM 5579 O O . ILE B 1 173 ? -0.326 -35.656 -17.922 1 98 173 ILE B O 1
ATOM 5583 N N . HIS B 1 174 ? 0.905 -33.938 -18.625 1 95.31 174 HIS B N 1
ATOM 5584 C CA . HIS B 1 174 ? 0.43 -33.094 -17.547 1 95.31 174 HIS B CA 1
ATOM 5585 C C . HIS B 1 174 ? -0.802 -32.281 -17.969 1 95.31 174 HIS B C 1
ATOM 5587 O O . HIS B 1 174 ? -1.667 -31.984 -17.156 1 95.31 174 HIS B O 1
ATOM 5593 N N . ASN B 1 175 ? -0.834 -31.891 -19.188 1 90.25 175 ASN B N 1
ATOM 5594 C CA . ASN B 1 175 ? -1.942 -31.172 -19.797 1 90.25 175 ASN B CA 1
ATOM 5595 C C . ASN B 1 175 ? -2.119 -31.531 -21.266 1 90.25 175 ASN B C 1
ATOM 5597 O O . ASN B 1 175 ? -1.363 -31.078 -22.125 1 90.25 175 ASN B O 1
ATOM 5601 N N . LEU B 1 176 ? -3.143 -32.188 -21.562 1 95.31 176 LEU B N 1
ATOM 5602 C CA . LEU B 1 176 ? -3.354 -32.719 -22.906 1 95.31 176 LEU B CA 1
ATOM 5603 C C . LEU B 1 176 ? -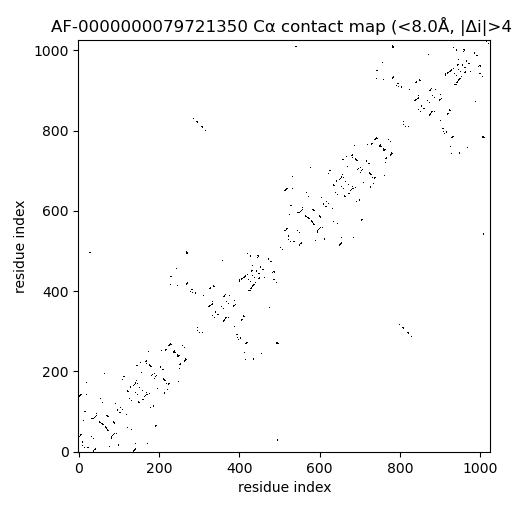3.76 -31.625 -23.875 1 95.31 176 LEU B C 1
ATOM 5605 O O . LEU B 1 176 ? -3.623 -31.781 -25.094 1 95.31 176 LEU B O 1
ATOM 5609 N N . ALA B 1 177 ? -4.246 -30.531 -23.359 1 89.56 177 ALA B N 1
ATOM 5610 C CA . ALA B 1 177 ? -4.805 -29.484 -24.203 1 89.56 177 ALA B CA 1
ATOM 5611 C C . ALA B 1 177 ? -3.703 -28.75 -24.969 1 89.56 177 ALA B C 1
ATOM 5613 O O . ALA B 1 177 ? -3.967 -28.125 -26 1 89.56 177 ALA B O 1
ATOM 5614 N N . ILE B 1 178 ? -2.482 -28.828 -24.547 1 92.06 178 ILE B N 1
ATOM 5615 C CA . ILE B 1 178 ? -1.357 -28.172 -25.188 1 92.06 178 ILE B CA 1
ATOM 5616 C C . ILE B 1 178 ? -0.508 -29.203 -25.938 1 92.06 178 ILE B C 1
ATOM 5618 O O . ILE B 1 178 ? 0.261 -29.953 -25.312 1 92.06 178 ILE B O 1
ATOM 5622 N N . GLN B 1 179 ? -0.517 -29.062 -27.281 1 96.69 179 GLN B N 1
ATOM 5623 C CA . GLN B 1 179 ? -0.096 -30.281 -27.969 1 96.69 179 GLN B CA 1
ATOM 5624 C C . GLN B 1 179 ? 1.082 -30.016 -28.891 1 96.69 179 GLN B C 1
ATOM 5626 O O . GLN B 1 179 ? 1.534 -30.906 -29.609 1 96.69 179 GLN B O 1
ATOM 5631 N N . GLY B 1 180 ? 1.587 -28.844 -29.078 1 96.88 180 GLY B N 1
ATOM 5632 C CA . GLY B 1 180 ? 2.77 -28.547 -29.859 1 96.88 180 GLY B CA 1
ATOM 5633 C C . GLY B 1 180 ? 2.621 -28.938 -31.328 1 96.88 180 GLY B C 1
ATOM 5634 O O . GLY B 1 180 ? 3.496 -29.594 -31.891 1 96.88 180 GLY B O 1
ATOM 5635 N N . ILE B 1 181 ? 1.512 -28.547 -31.906 1 97.12 181 ILE B N 1
ATOM 5636 C CA . ILE B 1 181 ? 1.199 -28.875 -33.312 1 97.12 181 ILE B CA 1
ATOM 5637 C C . ILE B 1 181 ? 1.924 -27.906 -34.25 1 97.12 181 ILE B C 1
ATOM 5639 O O . ILE B 1 181 ? 1.783 -26.688 -34.125 1 97.12 181 ILE B O 1
ATOM 5643 N N . ARG B 1 182 ? 2.709 -28.547 -35.219 1 97.25 182 ARG B N 1
ATOM 5644 C CA . ARG B 1 182 ? 3.473 -27.75 -36.188 1 97.25 182 ARG B CA 1
ATOM 5645 C C . ARG B 1 182 ? 3.428 -28.375 -37.562 1 97.25 182 ARG B C 1
ATOM 5647 O O . ARG B 1 182 ? 3.281 -29.578 -37.719 1 97.25 182 ARG B O 1
ATOM 5654 N N . PRO B 1 183 ? 3.652 -27.531 -38.594 1 97.5 183 PRO B N 1
ATOM 5655 C CA . PRO B 1 183 ? 3.594 -28.094 -39.969 1 97.5 183 PRO B CA 1
ATOM 5656 C C . PRO B 1 183 ? 4.758 -29.047 -40.25 1 97.5 183 PRO B C 1
ATOM 5658 O O . PRO B 1 183 ? 5.852 -28.875 -39.719 1 97.5 183 PRO B O 1
ATOM 5661 N N . PHE B 1 184 ? 4.496 -29.969 -41.219 1 97.69 184 PHE B N 1
ATOM 5662 C CA . PHE B 1 184 ? 5.559 -30.844 -41.719 1 97.69 184 PHE B CA 1
ATOM 5663 C C . PHE B 1 184 ? 6.527 -30.078 -42.625 1 97.69 184 PHE B C 1
ATOM 5665 O O . PHE B 1 184 ? 7.734 -30.312 -42.562 1 97.69 184 PHE B O 1
ATOM 5672 N N . TYR B 1 185 ? 5.852 -29.203 -43.375 1 96.69 185 TYR B N 1
ATOM 5673 C CA . TYR B 1 185 ? 6.633 -28.578 -44.438 1 96.69 185 TYR B CA 1
ATOM 5674 C C . TYR B 1 185 ? 6.375 -27.078 -44.5 1 96.69 185 TYR B C 1
ATOM 5676 O O . TYR B 1 185 ? 5.496 -26.562 -43.812 1 96.69 185 TYR B O 1
ATOM 5684 N N . ASN B 1 186 ? 7.195 -26.328 -45.25 1 94.38 186 ASN B N 1
ATOM 5685 C CA . ASN B 1 186 ? 6.992 -24.984 -45.781 1 94.38 186 ASN B CA 1
ATOM 5686 C C . ASN B 1 186 ? 6.863 -23.969 -44.656 1 94.38 186 ASN B C 1
ATOM 5688 O O . ASN B 1 186 ? 5.969 -23.109 -44.656 1 94.38 186 ASN B O 1
ATOM 5692 N N . ASN B 1 187 ? 7.605 -24.141 -43.625 1 95.12 187 ASN B N 1
ATOM 5693 C CA . ASN B 1 187 ? 7.676 -23.234 -42.5 1 95.12 187 ASN B CA 1
ATOM 5694 C C . ASN B 1 187 ? 9.047 -23.281 -41.812 1 95.12 187 ASN B C 1
ATOM 5696 O O . ASN B 1 187 ? 9.68 -24.344 -41.781 1 95.12 187 ASN B O 1
ATOM 5700 N N . TYR B 1 188 ? 9.562 -22.234 -41.344 1 94.5 188 TYR B N 1
ATOM 5701 C CA . TYR B 1 188 ? 10.875 -22.172 -40.719 1 94.5 188 TYR B CA 1
ATOM 5702 C C . TYR B 1 188 ? 10.938 -23.078 -39.5 1 94.5 188 TYR B C 1
ATOM 5704 O O . TYR B 1 188 ? 11.992 -23.656 -39.219 1 94.5 188 TYR B O 1
ATOM 5712 N N . SER B 1 189 ? 9.836 -23.234 -38.875 1 95.69 189 SER B N 1
ATOM 5713 C CA . SER B 1 189 ? 9.75 -24.062 -37.688 1 95.69 189 SER B CA 1
ATOM 5714 C C . SER B 1 189 ? 9.102 -25.406 -37.969 1 95.69 189 SER B C 1
ATOM 5716 O O . SER B 1 189 ? 8.562 -26.047 -37.062 1 95.69 189 SER B O 1
ATOM 5718 N N . SER B 1 190 ? 9.156 -25.844 -39.188 1 97.31 190 SER B N 1
ATOM 5719 C CA . SER B 1 190 ? 8.555 -27.125 -39.594 1 97.31 190 SER B CA 1
ATOM 5720 C C . SER B 1 190 ? 9.531 -28.281 -39.406 1 97.31 190 SER B C 1
ATOM 5722 O O . SER B 1 190 ? 10.75 -28.062 -39.344 1 97.31 190 SER B O 1
ATOM 5724 N N . LEU B 1 191 ? 8.938 -29.422 -39.344 1 97.81 191 LEU B N 1
ATOM 5725 C CA . LEU B 1 191 ? 9.727 -30.625 -39.094 1 97.81 191 LEU B CA 1
ATOM 5726 C C . LEU B 1 191 ? 10.758 -30.828 -40.219 1 97.81 191 LEU B C 1
ATOM 5728 O O . LEU B 1 191 ? 11.93 -31.094 -39.938 1 97.81 191 LEU B O 1
ATOM 5732 N N . ARG B 1 192 ? 10.398 -30.656 -41.469 1 97.38 192 ARG B N 1
ATOM 5733 C CA . ARG B 1 192 ? 11.273 -30.906 -42.625 1 97.38 192 ARG B CA 1
ATOM 5734 C C . ARG B 1 192 ? 12.391 -29.859 -42.688 1 97.38 192 ARG B C 1
ATOM 5736 O O . ARG B 1 192 ? 13.508 -30.172 -43.094 1 97.38 192 ARG B O 1
ATOM 5743 N N . ASN B 1 193 ? 12.008 -28.719 -42.312 1 97.31 193 ASN B N 1
ATOM 5744 C CA . ASN B 1 193 ? 13.055 -27.703 -42.281 1 97.31 193 ASN B CA 1
ATOM 5745 C C . ASN B 1 193 ? 14.141 -28.062 -41.25 1 97.31 193 ASN B C 1
ATOM 5747 O O . ASN B 1 193 ? 15.328 -27.828 -41.5 1 97.31 193 ASN B O 1
ATOM 5751 N N . TRP B 1 194 ? 13.789 -28.594 -40.156 1 97.81 194 TRP B N 1
ATOM 5752 C CA . TRP B 1 194 ? 14.742 -28.969 -39.125 1 97.81 194 TRP B CA 1
ATOM 5753 C C . TRP B 1 194 ? 15.523 -30.219 -39.531 1 97.81 194 TRP B C 1
ATOM 5755 O O . TRP B 1 194 ? 16.734 -30.312 -39.281 1 97.81 194 TRP B O 1
ATOM 5765 N N . PHE B 1 195 ? 14.789 -31.156 -40.188 1 97.75 195 PHE B N 1
ATOM 5766 C CA . PHE B 1 195 ? 15.367 -32.469 -40.5 1 97.75 195 PHE B CA 1
ATOM 5767 C C . PHE B 1 195 ? 15.109 -32.812 -41.969 1 97.75 195 PHE B C 1
ATOM 5769 O O . PHE B 1 195 ? 14.359 -33.75 -42.281 1 97.75 195 PHE B O 1
ATOM 5776 N N . PRO B 1 196 ? 15.836 -32.219 -42.844 1 95.44 196 PRO B N 1
ATOM 5777 C CA . PRO B 1 196 ? 15.531 -32.344 -44.25 1 95.44 196 PRO B CA 1
ATOM 5778 C C . PRO B 1 196 ? 15.812 -33.75 -44.781 1 95.44 196 PRO B C 1
ATOM 5780 O O . PRO B 1 196 ? 15.188 -34.188 -45.75 1 95.44 196 PRO B O 1
ATOM 5783 N N . ASN B 1 197 ? 16.641 -34.531 -44.125 1 92.81 197 ASN B N 1
ATOM 5784 C CA . ASN B 1 197 ? 17.078 -35.812 -44.719 1 92.81 197 ASN B CA 1
ATOM 5785 C C . ASN B 1 197 ? 16.578 -37 -43.906 1 92.81 197 ASN B C 1
ATOM 5787 O O . ASN B 1 197 ? 16.969 -38.125 -44.156 1 92.81 197 ASN B O 1
ATOM 5791 N N . VAL B 1 198 ? 15.789 -36.75 -42.938 1 96.06 198 VAL B N 1
ATOM 5792 C CA . VAL B 1 198 ? 15.297 -37.844 -42.094 1 96.06 198 VAL B CA 1
ATOM 5793 C C . VAL B 1 198 ? 14.008 -38.406 -42.688 1 96.06 198 VAL B C 1
ATOM 5795 O O . VAL B 1 198 ? 13.055 -37.688 -42.938 1 96.06 198 VAL B O 1
ATOM 5798 N N . PRO B 1 199 ? 14.055 -39.688 -43 1 95.12 199 PRO B N 1
ATOM 5799 C CA . PRO B 1 199 ? 12.797 -40.281 -43.438 1 95.12 199 PRO B CA 1
ATOM 5800 C C . PRO B 1 199 ? 11.727 -40.312 -42.375 1 95.12 199 PRO B C 1
ATOM 5802 O O . PRO B 1 199 ? 12.016 -40.625 -41.219 1 95.12 199 PRO B O 1
ATOM 5805 N N . ILE B 1 200 ? 10.562 -39.875 -42.781 1 94.62 200 ILE B N 1
ATOM 5806 C CA . ILE B 1 200 ? 9.5 -39.844 -41.781 1 94.62 200 ILE B CA 1
ATOM 5807 C C . ILE B 1 200 ? 8.266 -40.562 -42.312 1 94.62 200 ILE B C 1
ATOM 5809 O O . ILE B 1 200 ? 8.109 -40.719 -43.531 1 94.62 200 ILE B O 1
ATOM 5813 N N . ASP B 1 201 ? 7.473 -41.031 -41.406 1 96.69 201 ASP B N 1
ATOM 5814 C CA . ASP B 1 201 ? 6.129 -41.531 -41.688 1 96.69 201 ASP B CA 1
ATOM 5815 C C . ASP B 1 201 ? 5.066 -40.531 -41.25 1 96.69 201 ASP B C 1
ATOM 5817 O O . ASP B 1 201 ? 4.633 -40.562 -40.094 1 96.69 201 ASP B O 1
ATOM 5821 N N . GLU B 1 202 ? 4.555 -39.75 -42.156 1 96 202 GLU B N 1
ATOM 5822 C CA . GLU B 1 202 ? 3.629 -38.688 -41.844 1 96 202 GLU B CA 1
ATOM 5823 C C . GLU B 1 202 ? 2.346 -39.219 -41.219 1 96 202 GLU B C 1
ATOM 5825 O O . GLU B 1 202 ? 1.769 -38.594 -40.344 1 96 202 GLU B O 1
ATOM 5830 N N . ARG B 1 203 ? 1.942 -40.344 -41.656 1 95.25 203 ARG B N 1
ATOM 5831 C CA . ARG B 1 203 ? 0.7 -40.938 -41.156 1 95.25 203 ARG B CA 1
ATOM 5832 C C . ARG B 1 203 ? 0.813 -41.281 -39.688 1 95.25 203 ARG B C 1
ATOM 5834 O O . ARG B 1 203 ? -0.158 -41.125 -38.938 1 95.25 203 ARG B O 1
ATOM 5841 N N . LYS B 1 204 ? 1.96 -41.594 -39.25 1 95.81 204 LYS B N 1
ATOM 5842 C CA . LYS B 1 204 ? 2.184 -42 -37.875 1 95.81 204 LYS B CA 1
ATOM 5843 C C . LYS B 1 204 ? 2.441 -40.781 -37 1 95.81 204 LYS B C 1
ATOM 5845 O O . LYS B 1 204 ? 2.35 -40.844 -35.75 1 95.81 204 LYS B O 1
ATOM 5850 N N . LEU B 1 205 ? 2.703 -39.719 -37.656 1 97.56 205 LEU B N 1
ATOM 5851 C CA . LEU B 1 205 ? 3.125 -38.562 -36.906 1 97.56 205 LEU B CA 1
ATOM 5852 C C . LEU B 1 205 ? 2.062 -37.469 -36.938 1 97.56 205 LEU B C 1
ATOM 5854 O O . LEU B 1 205 ? 2.07 -36.562 -36.094 1 97.56 205 LEU B O 1
ATOM 5858 N N . MET B 1 206 ? 1.179 -37.5 -37.812 1 96.88 206 MET B N 1
ATOM 5859 C CA . MET B 1 206 ? 0.28 -36.406 -38.156 1 96.88 206 MET B CA 1
ATOM 5860 C C . MET B 1 206 ? -0.783 -36.219 -37.062 1 96.88 206 MET B C 1
ATOM 5862 O O . MET B 1 206 ? -1.076 -37.156 -36.312 1 96.88 206 MET B O 1
ATOM 5866 N N . ASP B 1 207 ? -1.256 -35.031 -36.938 1 96.69 207 ASP B N 1
ATOM 5867 C CA . ASP B 1 207 ? -2.484 -34.75 -36.219 1 96.69 207 ASP B CA 1
ATOM 5868 C C . ASP B 1 207 ? -3.715 -35.156 -37.031 1 96.69 207 ASP B C 1
ATOM 5870 O O . ASP B 1 207 ? -3.791 -34.875 -38.219 1 96.69 207 ASP B O 1
ATOM 5874 N N . TYR B 1 208 ? -4.641 -35.656 -36.375 1 94.25 208 TYR B N 1
ATOM 5875 C CA . TYR B 1 208 ? -5.809 -36.125 -37.094 1 94.25 208 TYR B CA 1
ATOM 5876 C C . TYR B 1 208 ? -6.605 -34.938 -37.656 1 94.25 208 TYR B C 1
ATOM 5878 O O . TYR B 1 208 ? -7.277 -35.094 -38.688 1 94.25 208 TYR B O 1
ATOM 5886 N N . ARG B 1 209 ? -6.715 -33.812 -37.125 1 93.06 209 ARG B N 1
ATOM 5887 C CA . ARG B 1 209 ? -7.488 -32.656 -37.531 1 93.06 209 ARG B CA 1
ATOM 5888 C C . ARG B 1 209 ? -6.727 -31.812 -38.531 1 93.06 209 ARG B C 1
ATOM 5890 O O . ARG B 1 209 ? -7.336 -31.172 -39.406 1 93.06 209 ARG B O 1
ATOM 5897 N N . TYR B 1 210 ? -5.328 -31.859 -38.281 1 95.12 210 TYR B N 1
ATOM 5898 C CA . TYR B 1 210 ? -4.406 -31.125 -39.156 1 95.12 210 TYR B CA 1
ATOM 5899 C C . TYR B 1 210 ? -3.393 -32.094 -39.781 1 95.12 210 TYR B C 1
ATOM 5901 O O . TYR B 1 210 ? -2.223 -32.094 -39.375 1 95.12 210 TYR B O 1
ATOM 5909 N N . GLN B 1 211 ? -3.758 -32.594 -40.844 1 95.62 211 GLN B N 1
ATOM 5910 C CA . GLN B 1 211 ? -3.045 -33.781 -41.344 1 95.62 211 GLN B CA 1
ATOM 5911 C C . GLN B 1 211 ? -1.726 -33.375 -42 1 95.62 211 GLN B C 1
ATOM 5913 O O . GLN B 1 211 ? -0.871 -34.219 -42.25 1 95.62 211 GLN B O 1
ATOM 5918 N N . ASP B 1 212 ? -1.541 -32.156 -42.25 1 96.81 212 ASP B N 1
ATOM 5919 C CA . ASP B 1 212 ? -0.279 -31.656 -42.781 1 96.81 212 ASP B CA 1
ATOM 5920 C C . ASP B 1 212 ? 0.653 -31.203 -41.656 1 96.81 212 ASP B C 1
ATOM 5922 O O . ASP B 1 212 ? 1.678 -30.562 -41.906 1 96.81 212 ASP B O 1
ATOM 5926 N N . CYS B 1 213 ? 0.222 -31.547 -40.469 1 98 213 CYS B N 1
ATOM 5927 C CA . CYS B 1 213 ? 1.006 -31.141 -39.312 1 98 213 CYS B CA 1
ATOM 5928 C C . CYS B 1 213 ? 1.437 -32.344 -38.469 1 98 213 CYS B C 1
ATOM 5930 O O . CYS B 1 213 ? 0.751 -33.375 -38.438 1 98 213 CYS B O 1
ATOM 5932 N N . ILE B 1 214 ? 2.592 -32.188 -37.812 1 98.06 214 ILE B N 1
ATOM 5933 C CA . ILE B 1 214 ? 3.01 -33.125 -36.75 1 98.06 214 ILE B CA 1
ATOM 5934 C C . ILE B 1 214 ? 2.408 -32.688 -35.438 1 98.06 214 ILE B C 1
ATOM 5936 O O . ILE B 1 214 ? 2.316 -31.484 -35.125 1 98.06 214 ILE B O 1
ATOM 5940 N N . ASN B 1 215 ? 1.906 -33.625 -34.656 1 98.44 215 ASN B N 1
ATOM 5941 C CA . ASN B 1 215 ? 1.45 -33.406 -33.281 1 98.44 215 ASN B CA 1
ATOM 5942 C C . ASN B 1 215 ? 2.412 -34.031 -32.25 1 98.44 215 ASN B C 1
ATOM 5944 O O . ASN B 1 215 ? 2.439 -35.25 -32.062 1 98.44 215 ASN B O 1
ATOM 5948 N N . LEU B 1 216 ? 3.086 -33.125 -31.562 1 98.38 216 LEU B N 1
ATOM 5949 C CA . LEU B 1 216 ? 4.164 -33.594 -30.703 1 98.38 216 LEU B CA 1
ATOM 5950 C C . LEU B 1 216 ? 3.602 -34.281 -29.453 1 98.38 216 LEU B C 1
ATOM 5952 O O . LEU B 1 216 ? 4.238 -35.156 -28.891 1 98.38 216 LEU B O 1
ATOM 5956 N N . MET B 1 217 ? 2.432 -33.906 -29 1 98.44 217 MET B N 1
ATOM 5957 C CA . MET B 1 217 ? 1.763 -34.656 -27.938 1 98.44 217 MET B CA 1
ATOM 5958 C C . MET B 1 217 ? 1.438 -36.062 -28.406 1 98.44 217 MET B C 1
ATOM 5960 O O . MET B 1 217 ? 1.696 -37.031 -27.688 1 98.44 217 MET B O 1
ATOM 5964 N N . ALA B 1 218 ? 0.954 -36.156 -29.609 1 98.5 218 ALA B N 1
ATOM 5965 C CA . ALA B 1 218 ? 0.632 -37.469 -30.172 1 98.5 218 ALA B CA 1
ATOM 5966 C C . ALA B 1 218 ? 1.885 -38.344 -30.312 1 98.5 218 ALA B C 1
ATOM 5968 O O . ALA B 1 218 ? 1.848 -39.531 -30.078 1 98.5 218 ALA B O 1
ATOM 5969 N N . VAL B 1 219 ? 2.906 -37.688 -30.703 1 98.44 219 VAL B N 1
ATOM 5970 C CA . VAL B 1 219 ? 4.176 -38.406 -30.875 1 98.44 219 VAL B CA 1
ATOM 5971 C C . VAL B 1 219 ? 4.582 -39.062 -29.562 1 98.44 219 VAL B C 1
ATOM 5973 O O . VAL B 1 219 ? 4.992 -40.219 -29.562 1 98.44 219 VAL B O 1
ATOM 5976 N N . GLY B 1 220 ? 4.461 -38.344 -28.5 1 98.5 220 GLY B N 1
ATOM 5977 C CA . GLY B 1 220 ? 4.754 -38.938 -27.203 1 98.5 220 GLY B CA 1
ATOM 5978 C C . GLY B 1 220 ? 3.893 -40.125 -26.859 1 98.5 220 GLY B C 1
ATOM 5979 O O . GLY B 1 220 ? 4.402 -41.156 -26.406 1 98.5 220 GLY B O 1
ATOM 5980 N N . ILE B 1 221 ? 2.641 -40 -27.156 1 98.62 221 ILE B N 1
ATOM 5981 C CA . ILE B 1 221 ? 1.679 -41.062 -26.844 1 98.62 221 ILE B CA 1
ATOM 5982 C C . ILE B 1 221 ? 1.945 -42.281 -27.703 1 98.62 221 ILE B C 1
ATOM 5984 O O . ILE B 1 221 ? 1.969 -43.406 -27.203 1 98.62 221 ILE B O 1
ATOM 5988 N N . ARG B 1 222 ? 2.244 -42.094 -28.953 1 98.44 222 ARG B N 1
ATOM 5989 C CA . ARG B 1 222 ? 2.34 -43.156 -29.922 1 98.44 222 ARG B CA 1
ATOM 5990 C C . ARG B 1 222 ? 3.654 -43.906 -29.781 1 98.44 222 ARG B C 1
ATOM 5992 O O . ARG B 1 222 ? 3.705 -45.125 -29.984 1 98.44 222 ARG B O 1
ATOM 5999 N N . LEU B 1 223 ? 4.695 -43.219 -29.344 1 98.06 223 LEU B N 1
ATOM 6000 C CA . LEU B 1 223 ? 6.02 -43.812 -29.516 1 98.06 223 LEU B CA 1
ATOM 6001 C C . LEU B 1 223 ? 6.613 -44.219 -28.156 1 98.06 223 LEU B C 1
ATOM 6003 O O . LEU B 1 223 ? 7.59 -44.969 -28.094 1 98.06 223 LEU B O 1
ATOM 6007 N N . ALA B 1 224 ? 6.086 -43.781 -27.062 1 98.38 224 ALA B N 1
ATOM 6008 C CA . ALA B 1 224 ? 6.641 -44.125 -25.75 1 98.38 224 ALA B CA 1
ATOM 6009 C C . ALA B 1 224 ? 6.293 -45.531 -25.344 1 98.38 224 ALA B C 1
ATOM 6011 O O . ALA B 1 224 ? 5.293 -46.094 -25.797 1 98.38 224 ALA B O 1
ATOM 6012 N N . ASP B 1 225 ? 7.129 -46.094 -24.453 1 97.81 225 ASP B N 1
ATOM 6013 C CA . ASP B 1 225 ? 6.879 -47.438 -23.938 1 97.81 225 ASP B CA 1
ATOM 6014 C C . ASP B 1 225 ? 5.742 -47.406 -22.922 1 97.81 225 ASP B C 1
ATOM 6016 O O . ASP B 1 225 ? 4.992 -48.375 -22.812 1 97.81 225 ASP B O 1
ATOM 6020 N N . ALA B 1 226 ? 5.664 -46.406 -22.188 1 98.25 226 ALA B N 1
ATOM 6021 C CA . ALA B 1 226 ? 4.594 -46.188 -21.219 1 98.25 226 ALA B CA 1
ATOM 6022 C C . ALA B 1 226 ? 4.125 -44.75 -21.266 1 98.25 226 ALA B C 1
ATOM 6024 O O . ALA B 1 226 ? 4.938 -43.812 -21.406 1 98.25 226 ALA B O 1
ATOM 6025 N N . VAL B 1 227 ? 2.812 -44.625 -21.188 1 98.56 227 VAL B N 1
ATOM 6026 C CA . VAL B 1 227 ? 2.184 -43.312 -21.141 1 98.56 227 VAL B CA 1
ATOM 6027 C C . VAL B 1 227 ? 1.484 -43.125 -19.797 1 98.56 227 VAL B C 1
ATOM 6029 O O . VAL B 1 227 ? 0.808 -44.031 -19.312 1 98.56 227 VAL B O 1
ATOM 6032 N N . HIS B 1 228 ? 1.747 -41.969 -19.25 1 97.81 228 HIS B N 1
ATOM 6033 C CA . HIS B 1 228 ? 1.253 -41.656 -17.922 1 97.81 228 HIS B CA 1
ATOM 6034 C C . HIS B 1 228 ? 0.526 -40.312 -17.906 1 97.81 228 HIS B C 1
ATOM 6036 O O . HIS B 1 228 ? 0.955 -39.375 -18.562 1 97.81 228 HIS B O 1
ATOM 6042 N N . THR B 1 229 ? -0.652 -40.281 -17.25 1 97.19 229 THR B N 1
ATOM 6043 C CA . THR B 1 229 ? -1.247 -39 -16.922 1 97.19 229 THR B CA 1
ATOM 6044 C C . THR B 1 229 ? -1.441 -38.875 -15.414 1 97.19 229 THR B C 1
ATOM 6046 O O . THR B 1 229 ? -1.271 -39.844 -14.672 1 97.19 229 THR B O 1
ATOM 6049 N N . VAL B 1 230 ? -1.785 -37.719 -14.922 1 96.12 230 VAL B N 1
ATOM 6050 C CA . VAL B 1 230 ? -1.468 -37.312 -13.562 1 96.12 230 VAL B CA 1
ATOM 6051 C C . VAL B 1 230 ? -2.666 -37.562 -12.648 1 96.12 230 VAL B C 1
ATOM 6053 O O . VAL B 1 230 ? -2.779 -36.969 -11.578 1 96.12 230 VAL B O 1
ATOM 6056 N N . SER B 1 231 ? -3.605 -38.438 -12.992 1 95.81 231 SER B N 1
ATOM 6057 C CA . SER B 1 231 ? -4.656 -38.938 -12.109 1 95.81 231 SER B CA 1
ATOM 6058 C C . SER B 1 231 ? -5.449 -40.062 -12.766 1 95.81 231 SER B C 1
ATOM 6060 O O . SER B 1 231 ? -5.578 -40.094 -13.992 1 95.81 231 SER B O 1
ATOM 6062 N N . PRO B 1 232 ? -5.961 -40.938 -11.984 1 96.81 232 PRO B N 1
ATOM 6063 C CA . PRO B 1 232 ? -6.789 -42 -12.531 1 96.81 232 PRO B CA 1
ATOM 6064 C C . PRO B 1 232 ? -8.031 -41.5 -13.242 1 96.81 232 PRO B C 1
ATOM 6066 O O . PRO B 1 232 ? -8.359 -41.969 -14.336 1 96.81 232 PRO B O 1
ATOM 6069 N N . SER B 1 233 ? -8.672 -40.531 -12.648 1 96.62 233 SER B N 1
ATOM 6070 C CA . SER B 1 233 ? -9.906 -40 -13.234 1 96.62 233 SER B CA 1
ATOM 6071 C C . SER B 1 233 ? -9.617 -39.219 -14.508 1 96.62 233 SER B C 1
ATOM 6073 O O . SER B 1 233 ? -10.422 -39.25 -15.445 1 96.62 233 SER B O 1
ATOM 6075 N N . TYR B 1 234 ? -8.562 -38.5 -14.5 1 96.56 234 TYR B N 1
ATOM 6076 C CA . TYR B 1 234 ? -8.211 -37.781 -15.727 1 96.56 234 TYR B CA 1
ATOM 6077 C C . TYR B 1 234 ? -7.918 -38.781 -16.859 1 96.56 234 TYR B C 1
ATOM 6079 O O . TYR B 1 234 ? -8.258 -38.531 -18.016 1 96.56 234 TYR B O 1
ATOM 6087 N N . LYS B 1 235 ? -7.242 -39.875 -16.516 1 97.88 235 LYS B N 1
ATOM 6088 C CA . LYS B 1 235 ? -7.039 -40.938 -17.516 1 97.88 235 LYS B CA 1
ATOM 6089 C C . LYS B 1 235 ? -8.359 -41.344 -18.156 1 97.88 235 LYS B C 1
ATOM 6091 O O . LYS B 1 235 ? -8.445 -41.5 -19.375 1 97.88 235 LYS B O 1
ATOM 6096 N N . GLU B 1 236 ? -9.32 -41.5 -17.312 1 97.31 236 GLU B N 1
ATOM 6097 C CA . GLU B 1 236 ? -10.633 -41.906 -17.812 1 97.31 236 GLU B CA 1
ATOM 6098 C C . GLU B 1 236 ? -11.227 -40.812 -18.703 1 97.31 236 GLU B C 1
ATOM 6100 O O . GLU B 1 236 ? -11.852 -41.094 -19.719 1 97.31 236 GLU B O 1
ATOM 6105 N N . ASP B 1 237 ? -11.047 -39.594 -18.328 1 96.12 237 ASP B N 1
ATOM 6106 C CA . ASP B 1 237 ? -11.609 -38.469 -19.062 1 96.12 237 ASP B CA 1
ATOM 6107 C C . ASP B 1 237 ? -11.016 -38.375 -20.469 1 96.12 237 ASP B C 1
ATOM 6109 O O . ASP B 1 237 ? -11.742 -38.188 -21.438 1 96.12 237 ASP B O 1
ATOM 6113 N N . VAL B 1 238 ? -9.734 -38.562 -20.547 1 97.06 238 VAL B N 1
ATOM 6114 C CA . VAL B 1 238 ? -9.047 -38.281 -21.812 1 97.06 238 VAL B CA 1
ATOM 6115 C C . VAL B 1 238 ? -9.281 -39.438 -22.797 1 97.06 238 VAL B C 1
ATOM 6117 O O . VAL B 1 238 ? -8.93 -39.344 -23.969 1 97.06 238 VAL B O 1
ATOM 6120 N N . LEU B 1 239 ? -9.852 -40.5 -22.359 1 97.88 239 LEU B N 1
ATOM 6121 C CA . LEU B 1 239 ? -10.219 -41.625 -23.234 1 97.88 239 LEU B CA 1
ATOM 6122 C C . LEU B 1 239 ? -11.484 -41.281 -24.016 1 97.88 239 LEU B C 1
ATOM 6124 O O . LEU B 1 239 ? -11.82 -42 -24.984 1 97.88 239 LEU B O 1
ATOM 6128 N N . ARG B 1 240 ? -12.141 -40.25 -23.641 1 96.94 240 ARG B N 1
ATOM 6129 C CA . ARG B 1 240 ? -13.367 -39.812 -24.297 1 96.94 240 ARG B CA 1
ATOM 6130 C C . ARG B 1 240 ? -13.125 -38.531 -25.094 1 96.94 240 ARG B C 1
ATOM 6132 O O . ARG B 1 240 ? -12.312 -37.688 -24.703 1 96.94 240 ARG B O 1
ATOM 6139 N N . PRO B 1 241 ? -13.867 -38.406 -26.219 1 95.38 241 PRO B N 1
ATOM 6140 C CA . PRO B 1 241 ? -13.703 -37.188 -26.984 1 95.38 241 PRO B CA 1
ATOM 6141 C C . PRO B 1 241 ? -14.172 -35.938 -26.234 1 95.38 241 PRO B C 1
ATOM 6143 O O . PRO B 1 241 ? -15.141 -36 -25.484 1 95.38 241 PRO B O 1
ATOM 6146 N N . SER B 1 242 ? -13.492 -34.875 -26.516 1 93.25 242 SER B N 1
ATOM 6147 C CA . SER B 1 242 ? -13.922 -33.594 -25.953 1 93.25 242 SER B CA 1
ATOM 6148 C C . SER B 1 242 ? -15.242 -33.156 -26.562 1 93.25 242 SER B C 1
ATOM 6150 O O . SER B 1 242 ? -15.531 -33.438 -27.734 1 93.25 242 SER B O 1
ATOM 6152 N N . ASN B 1 243 ? -16.047 -32.5 -25.797 1 89.69 243 ASN B N 1
ATOM 6153 C CA . ASN B 1 243 ? -17.266 -31.797 -26.203 1 89.69 243 ASN B CA 1
ATOM 6154 C C . ASN B 1 243 ? -17.328 -30.406 -25.594 1 89.69 243 ASN B C 1
ATOM 6156 O O . ASN B 1 243 ? -18.156 -30.141 -24.719 1 89.69 243 ASN B O 1
ATOM 6160 N N . PRO B 1 244 ? -16.484 -29.5 -26.109 1 83.5 244 PRO B N 1
ATOM 6161 C CA . PRO B 1 244 ? -16.406 -28.188 -25.484 1 83.5 244 PRO B CA 1
ATOM 6162 C C . PRO B 1 244 ? -17.672 -27.375 -25.641 1 83.5 244 PRO B C 1
ATOM 6164 O O . PRO B 1 244 ? -18.359 -27.469 -26.672 1 83.5 244 PRO B O 1
ATOM 6167 N N . PRO B 1 245 ? -18.062 -26.609 -24.781 1 78.88 245 PRO B N 1
ATOM 6168 C CA . PRO B 1 245 ? -17.281 -26.375 -23.562 1 78.88 245 PRO B CA 1
ATOM 6169 C C . PRO B 1 245 ? -17.703 -27.297 -22.406 1 78.88 245 PRO B C 1
ATOM 6171 O O . PRO B 1 245 ? -17.125 -27.219 -21.312 1 78.88 245 PRO B O 1
ATOM 6174 N N . GLU B 1 246 ? -18.531 -28.203 -22.609 1 79.12 246 GLU B N 1
ATOM 6175 C CA . GLU B 1 246 ? -19.172 -28.969 -21.547 1 79.12 246 GLU B CA 1
ATOM 6176 C C . GLU B 1 246 ? -18.234 -30.016 -20.969 1 79.12 246 GLU B C 1
ATOM 6178 O O . GLU B 1 246 ? -18.297 -30.344 -19.781 1 79.12 246 GLU B O 1
ATOM 6183 N N . PHE B 1 247 ? -17.406 -30.562 -21.828 1 88 247 PHE B N 1
ATOM 6184 C CA . PHE B 1 247 ? -16.516 -31.641 -21.406 1 88 247 PHE B CA 1
ATOM 6185 C C . PHE B 1 247 ? -15.203 -31.578 -22.172 1 88 247 PHE B C 1
ATOM 6187 O O . PHE B 1 247 ? -15.195 -31.562 -23.406 1 88 247 PHE B O 1
ATOM 6194 N N . ILE B 1 248 ? -14.164 -31.562 -21.406 1 90.38 248 ILE B N 1
ATOM 6195 C CA . ILE B 1 248 ? -12.844 -31.578 -22.016 1 90.38 248 ILE B CA 1
ATOM 6196 C C . ILE B 1 248 ? -12.172 -32.938 -21.766 1 90.38 248 ILE B C 1
ATOM 6198 O O . ILE B 1 248 ? -11.883 -33.281 -20.609 1 90.38 248 ILE B O 1
ATOM 6202 N N . GLY B 1 249 ? -11.977 -33.656 -22.844 1 93.88 249 GLY B N 1
ATOM 6203 C CA . GLY B 1 249 ? -11.414 -34.969 -22.734 1 93.88 249 GLY B CA 1
ATOM 6204 C C . GLY B 1 249 ? -10.156 -35.188 -23.562 1 93.88 249 GLY B C 1
ATOM 6205 O O . GLY B 1 249 ? -9.164 -34.469 -23.359 1 93.88 249 GLY B O 1
ATOM 6206 N N . GLY B 1 250 ? -10.234 -35.906 -24.594 1 95.81 250 GLY B N 1
ATOM 6207 C CA . GLY B 1 250 ? -9.078 -36.375 -25.344 1 95.81 250 GLY B CA 1
ATOM 6208 C C . GLY B 1 250 ? -8.523 -35.344 -26.297 1 95.81 250 GLY B C 1
ATOM 6209 O O . GLY B 1 250 ? -7.418 -35.469 -26.812 1 95.81 250 GLY B O 1
ATOM 6210 N N . GLU B 1 251 ? -9.227 -34.312 -26.469 1 94.75 251 GLU B N 1
ATOM 6211 C CA . GLU B 1 251 ? -8.766 -33.188 -27.266 1 94.75 251 GLU B CA 1
ATOM 6212 C C . GLU B 1 251 ? -8.227 -33.625 -28.625 1 94.75 251 GLU B C 1
ATOM 6214 O O . GLU B 1 251 ? -7.145 -33.219 -29.031 1 94.75 251 GLU B O 1
ATOM 6219 N N . GLY B 1 252 ? -8.844 -34.594 -29.234 1 95.25 252 GLY B N 1
ATOM 6220 C CA . GLY B 1 252 ? -8.461 -35.031 -30.562 1 95.25 252 GLY B CA 1
ATOM 6221 C C . GLY B 1 252 ? -7.527 -36.25 -30.547 1 95.25 252 GLY B C 1
ATOM 6222 O O . GLY B 1 252 ? -7.203 -36.812 -31.594 1 95.25 252 GLY B O 1
ATOM 6223 N N . LEU B 1 253 ? -7.148 -36.594 -29.359 1 97.75 253 LEU B N 1
ATOM 6224 C CA . LEU B 1 253 ? -6.18 -37.688 -29.281 1 97.75 253 LEU B CA 1
ATOM 6225 C C . LEU B 1 253 ? -6.762 -38.875 -28.531 1 97.75 253 LEU B C 1
ATOM 6227 O O . LEU B 1 253 ? -6.02 -39.75 -28.047 1 97.75 253 LEU B O 1
ATOM 6231 N N . GLU B 1 254 ? -8.086 -38.938 -28.375 1 97.5 254 GLU B N 1
ATOM 6232 C CA . GLU B 1 254 ? -8.719 -40.031 -27.609 1 97.5 254 GLU B CA 1
ATOM 6233 C C . GLU B 1 254 ? -8.445 -41.375 -28.234 1 97.5 254 GLU B C 1
ATOM 6235 O O . GLU B 1 254 ? -8.289 -42.375 -27.516 1 97.5 254 GLU B O 1
ATOM 6240 N N . LYS B 1 255 ? -8.336 -41.406 -29.547 1 97.62 255 LYS B N 1
ATOM 6241 C CA . LYS B 1 255 ? -8.086 -42.688 -30.203 1 97.62 255 LYS B CA 1
ATOM 6242 C C . LYS B 1 255 ? -6.68 -43.188 -29.891 1 97.62 255 LYS B C 1
ATOM 6244 O O . LYS B 1 255 ? -6.484 -44.375 -29.672 1 97.62 255 LYS B O 1
ATOM 6249 N N . ASP B 1 256 ? -5.738 -42.281 -29.922 1 98.19 256 ASP B N 1
ATOM 6250 C CA . ASP B 1 256 ? -4.371 -42.656 -29.562 1 98.19 256 ASP B CA 1
ATOM 6251 C C . ASP B 1 256 ? -4.293 -43.156 -28.125 1 98.19 256 ASP B C 1
ATOM 6253 O O . ASP B 1 256 ? -3.594 -44.125 -27.828 1 98.19 256 ASP B O 1
ATOM 6257 N N . LEU B 1 257 ? -4.957 -42.5 -27.281 1 98.62 257 LEU B N 1
ATOM 6258 C CA . LEU B 1 257 ? -4.957 -42.844 -25.875 1 98.62 257 LEU B CA 1
ATOM 6259 C C . LEU B 1 257 ? -5.672 -44.188 -25.641 1 98.62 257 LEU B C 1
ATOM 6261 O O . LEU B 1 257 ? -5.234 -45 -24.828 1 98.62 257 LEU B O 1
ATOM 6265 N N . GLN B 1 258 ? -6.734 -44.438 -26.375 1 98.44 258 GLN B N 1
ATOM 6266 C CA . GLN B 1 258 ? -7.426 -45.719 -26.328 1 98.44 258 GLN B CA 1
ATOM 6267 C C . GLN B 1 258 ? -6.516 -46.844 -26.781 1 98.44 258 GLN B C 1
ATOM 6269 O O . GLN B 1 258 ? -6.488 -47.906 -26.156 1 98.44 258 GLN B O 1
ATOM 6274 N N . GLU B 1 259 ? -5.84 -46.562 -27.781 1 98.19 259 GLU B N 1
ATOM 6275 C CA . GLU B 1 259 ? -4.902 -47.562 -28.266 1 98.19 259 GLU B CA 1
ATOM 6276 C C . GLU B 1 259 ? -3.83 -47.875 -27.219 1 98.19 259 GLU B C 1
ATOM 6278 O O . GLU B 1 259 ? -3.533 -49.031 -26.953 1 98.19 259 GLU B O 1
ATOM 6283 N N . ALA B 1 260 ? -3.268 -46.875 -26.672 1 98.19 260 ALA B N 1
ATOM 6284 C CA . ALA B 1 260 ? -2.271 -47.062 -25.625 1 98.19 260 ALA B CA 1
ATOM 6285 C C . ALA B 1 260 ? -2.855 -47.844 -24.438 1 98.19 260 ALA B C 1
ATOM 6287 O O . ALA B 1 260 ? -2.188 -48.688 -23.875 1 98.19 260 ALA B O 1
ATOM 6288 N N . ASN B 1 261 ? -4.047 -47.469 -24.109 1 98.12 261 ASN B N 1
ATOM 6289 C CA . ASN B 1 261 ? -4.73 -48.156 -23.016 1 98.12 261 ASN B CA 1
ATOM 6290 C C . ASN B 1 261 ? -4.941 -49.656 -23.344 1 98.12 261 ASN B C 1
ATOM 6292 O O . ASN B 1 261 ? -4.711 -50.5 -22.484 1 98.12 261 ASN B O 1
ATOM 6296 N N . ASN B 1 262 ? -5.383 -49.906 -24.516 1 98.19 262 ASN B N 1
ATOM 6297 C CA . ASN B 1 262 ? -5.621 -51.281 -24.953 1 98.19 262 ASN B CA 1
ATOM 6298 C C . ASN B 1 262 ? -4.336 -52.094 -24.953 1 98.19 262 ASN B C 1
ATOM 6300 O O . ASN B 1 262 ? -4.367 -53.312 -24.734 1 98.19 262 ASN B O 1
ATOM 6304 N N . GLN B 1 263 ? -3.275 -51.469 -25.188 1 97.69 263 GLN B N 1
ATOM 6305 C CA . GLN B 1 263 ? -1.973 -52.125 -25.219 1 97.69 263 GLN B CA 1
ATOM 6306 C C . GLN B 1 263 ? -1.4 -52.281 -23.812 1 97.69 263 GLN B C 1
ATOM 6308 O O . GLN B 1 263 ? -0.307 -52.812 -23.641 1 97.69 263 GLN B O 1
ATOM 6313 N N . GLY B 1 264 ? -2.055 -51.75 -22.859 1 96.69 264 GLY B N 1
ATOM 6314 C CA . GLY B 1 264 ? -1.607 -51.844 -21.484 1 96.69 264 GLY B CA 1
ATOM 6315 C C . GLY B 1 264 ? -0.489 -50.875 -21.156 1 96.69 264 GLY B C 1
ATOM 6316 O O . GLY B 1 264 ? 0.303 -51.125 -20.234 1 96.69 264 GLY B O 1
ATOM 6317 N N . ARG B 1 265 ? -0.411 -49.75 -21.844 1 97 265 ARG B N 1
ATOM 6318 C CA . ARG B 1 265 ? 0.714 -48.844 -21.672 1 97 265 ARG B CA 1
ATOM 6319 C C . ARG B 1 265 ? 0.266 -47.531 -21.031 1 97 265 ARG B C 1
ATOM 6321 O O . ARG B 1 265 ? 1.096 -46.688 -20.703 1 97 265 ARG B O 1
ATOM 6328 N N . LEU B 1 266 ? -1.079 -47.312 -20.906 1 98.25 266 LEU B N 1
ATOM 6329 C CA . LEU B 1 266 ? -1.576 -46.031 -20.375 1 98.25 266 LEU B CA 1
ATOM 6330 C C . LEU B 1 266 ? -1.918 -46.188 -18.891 1 98.25 266 LEU B C 1
ATOM 6332 O O . LEU B 1 266 ? -2.654 -47.094 -18.5 1 98.25 266 LEU B O 1
ATOM 6336 N N . PHE B 1 267 ? -1.381 -45.219 -18.125 1 98.31 267 PHE B N 1
ATOM 6337 C CA . PHE B 1 267 ? -1.592 -45.281 -16.688 1 98.31 267 PHE B CA 1
ATOM 6338 C C . PHE B 1 267 ? -1.995 -43.938 -16.141 1 98.31 267 PHE B C 1
ATOM 6340 O O . PHE B 1 267 ? -1.537 -42.906 -16.625 1 98.31 267 PHE B O 1
ATOM 6347 N N . GLY B 1 268 ? -2.898 -43.938 -15.203 1 97.88 268 GLY B N 1
ATOM 6348 C CA . GLY B 1 268 ? -3.24 -42.75 -14.414 1 97.88 268 GLY B CA 1
ATOM 6349 C C . GLY B 1 268 ? -2.805 -42.844 -12.969 1 97.88 268 GLY B C 1
ATOM 6350 O O . GLY B 1 268 ? -3.316 -43.688 -12.219 1 97.88 268 GLY B O 1
ATOM 6351 N N . ILE B 1 269 ? -1.828 -41.969 -12.617 1 97.25 269 ILE B N 1
ATOM 6352 C CA . ILE B 1 269 ? -1.304 -42 -11.258 1 97.25 269 ILE B CA 1
ATOM 6353 C C . ILE B 1 269 ? -1.332 -40.594 -10.68 1 97.25 269 ILE B C 1
ATOM 6355 O O . ILE B 1 269 ? -0.802 -39.656 -11.281 1 97.25 269 ILE B O 1
ATOM 6359 N N . LEU B 1 270 ? -1.903 -40.5 -9.516 1 95.75 270 LEU B N 1
ATOM 6360 C CA . LEU B 1 270 ? -2.062 -39.188 -8.875 1 95.75 270 LEU B CA 1
ATOM 6361 C C . LEU B 1 270 ? -0.71 -38.625 -8.461 1 95.75 270 LEU B C 1
ATOM 6363 O O . LEU B 1 270 ? 0.147 -39.344 -7.953 1 95.75 270 LEU B O 1
ATOM 6367 N N . ASN B 1 271 ? -0.575 -37.281 -8.625 1 94.06 271 ASN B N 1
ATOM 6368 C CA . ASN B 1 271 ? 0.614 -36.625 -8.102 1 94.06 271 ASN B CA 1
ATOM 6369 C C . ASN B 1 271 ? 0.635 -36.625 -6.574 1 94.06 271 ASN B C 1
ATOM 6371 O O . ASN B 1 271 ? -0.414 -36.719 -5.934 1 94.06 271 ASN B O 1
ATOM 6375 N N . GLY B 1 272 ? 1.807 -36.562 -6.055 1 91.69 272 GLY B N 1
ATOM 6376 C CA . GLY B 1 272 ? 1.94 -36.438 -4.613 1 91.69 272 GLY B CA 1
ATOM 6377 C C . GLY B 1 272 ? 2.094 -34.969 -4.172 1 91.69 272 GLY B C 1
ATOM 6378 O O . GLY B 1 272 ? 2.219 -34.094 -5.004 1 91.69 272 GLY B O 1
ATOM 6379 N N . SER B 1 273 ? 1.926 -34.844 -2.912 1 88.75 273 SER B N 1
ATOM 6380 C CA . SER B 1 273 ? 2.211 -33.562 -2.25 1 88.75 273 SER B CA 1
ATOM 6381 C C . SER B 1 273 ? 3.221 -33.75 -1.119 1 88.75 273 SER B C 1
ATOM 6383 O O . SER B 1 273 ? 3.342 -34.844 -0.561 1 88.75 273 SER B O 1
ATOM 6385 N N . ASN B 1 274 ? 4 -32.656 -0.934 1 84.06 274 ASN B N 1
ATOM 6386 C CA . ASN B 1 274 ? 4.988 -32.719 0.137 1 84.06 274 ASN B CA 1
ATOM 6387 C C . ASN B 1 274 ? 4.371 -32.406 1.493 1 84.06 274 ASN B C 1
ATOM 6389 O O . ASN B 1 274 ? 3.615 -31.422 1.623 1 84.06 274 ASN B O 1
ATOM 6393 N N . TYR B 1 275 ? 4.676 -33.188 2.475 1 86.62 275 TYR B N 1
ATOM 6394 C CA . TYR B 1 275 ? 4.156 -32.969 3.82 1 86.62 275 TYR B CA 1
ATOM 6395 C C . TYR B 1 275 ? 5.281 -32.656 4.797 1 86.62 275 TYR B C 1
ATOM 6397 O O . TYR B 1 275 ? 5.031 -32.219 5.918 1 86.62 275 TYR B O 1
ATOM 6405 N N . LYS B 1 276 ? 6.523 -32.906 4.309 1 79 276 LYS B N 1
ATOM 6406 C CA . LYS B 1 276 ? 7.699 -32.594 5.117 1 79 276 LYS B CA 1
ATOM 6407 C C . LYS B 1 276 ? 8.617 -31.609 4.391 1 79 276 LYS B C 1
ATOM 6409 O O . LYS B 1 276 ? 8.602 -31.531 3.162 1 79 276 LYS B O 1
ATOM 6414 N N . ASN B 1 277 ? 9.43 -30.812 5.164 1 70.62 277 ASN B N 1
ATOM 6415 C CA . ASN B 1 277 ? 10.414 -29.891 4.609 1 70.62 277 ASN B CA 1
ATOM 6416 C C . ASN B 1 277 ? 9.766 -28.875 3.686 1 70.62 277 ASN B C 1
ATOM 6418 O O . ASN B 1 277 ? 10.242 -28.641 2.574 1 70.62 277 ASN B O 1
ATOM 6422 N N . ILE B 1 278 ? 8.648 -28.562 4.066 1 73.56 278 ILE B N 1
ATOM 6423 C CA . ILE B 1 278 ? 7.918 -27.578 3.275 1 73.56 278 ILE B CA 1
ATOM 6424 C C . ILE B 1 278 ? 8.039 -26.203 3.922 1 73.56 278 ILE B C 1
ATOM 6426 O O . ILE B 1 278 ? 8.383 -26.094 5.102 1 73.56 278 ILE B O 1
ATOM 6430 N N . ARG B 1 279 ? 7.926 -25.156 3.117 1 70.94 279 ARG B N 1
ATOM 6431 C CA . ARG B 1 279 ? 7.879 -23.797 3.639 1 70.94 279 ARG B CA 1
ATOM 6432 C C . ARG B 1 279 ? 6.668 -23.609 4.551 1 70.94 279 ARG B C 1
ATOM 6434 O O . ARG B 1 279 ? 5.527 -23.812 4.129 1 70.94 279 ARG B O 1
ATOM 6441 N N . ALA B 1 280 ? 7.039 -23.359 5.855 1 76.44 280 ALA B N 1
ATOM 6442 C CA . ALA B 1 280 ? 5.949 -23.203 6.816 1 76.44 280 ALA B CA 1
ATOM 6443 C C . ALA B 1 280 ? 5.457 -21.766 6.871 1 76.44 280 ALA B C 1
ATOM 6445 O O . ALA B 1 280 ? 6.258 -20.828 7.023 1 76.44 280 ALA B O 1
ATOM 6446 N N . ALA B 1 281 ? 4.133 -21.641 6.59 1 83.94 281 ALA B N 1
ATOM 6447 C CA . ALA B 1 281 ? 3.523 -20.328 6.766 1 83.94 281 ALA B CA 1
ATOM 6448 C C . ALA B 1 281 ? 3.16 -20.078 8.227 1 83.94 281 ALA B C 1
ATOM 6450 O O . ALA B 1 281 ? 2.842 -21.016 8.961 1 83.94 281 ALA B O 1
ATOM 6451 N N . GLU B 1 282 ? 3.311 -18.875 8.648 1 88.75 282 GLU B N 1
ATOM 6452 C CA . GLU B 1 282 ? 2.902 -18.484 9.992 1 88.75 282 GLU B CA 1
ATOM 6453 C C . GLU B 1 282 ? 1.463 -17.969 10.008 1 88.75 282 GLU B C 1
ATOM 6455 O O . GLU B 1 282 ? 1.043 -17.266 9.094 1 88.75 282 GLU B O 1
ATOM 6460 N N . LYS B 1 283 ? 0.788 -18.406 11.078 1 92.06 283 LYS B N 1
ATOM 6461 C CA . LYS B 1 283 ? -0.604 -18 11.219 1 92.06 283 LYS B CA 1
ATOM 6462 C C . LYS B 1 283 ? -0.705 -16.5 11.508 1 92.06 283 LYS B C 1
ATOM 6464 O O . LYS B 1 283 ? 0.144 -15.938 12.195 1 92.06 283 LYS B O 1
ATOM 6469 N N . GLY B 1 284 ? -1.719 -15.906 10.945 1 92.75 284 GLY B N 1
ATOM 6470 C CA . GLY B 1 284 ? -2.023 -14.523 11.25 1 92.75 284 GLY B CA 1
ATOM 6471 C C . GLY B 1 284 ? -1.338 -13.539 10.312 1 92.75 284 GLY B C 1
ATOM 6472 O O . GLY B 1 284 ? -1.315 -12.336 10.578 1 92.75 284 GLY B O 1
ATOM 6473 N N . LEU B 1 285 ? -0.782 -13.992 9.227 1 93.62 285 LEU B N 1
ATOM 6474 C CA . LEU B 1 285 ? 0.017 -13.117 8.375 1 93.62 285 LEU B CA 1
ATOM 6475 C C . LEU B 1 285 ? -0.668 -12.891 7.031 1 93.62 285 LEU B C 1
ATOM 6477 O O . LEU B 1 285 ? -0.115 -12.227 6.152 1 93.62 285 LEU B O 1
ATOM 6481 N N . LEU B 1 286 ? -1.901 -13.375 6.848 1 96.06 286 LEU B N 1
ATOM 6482 C CA . LEU B 1 286 ? -2.58 -13.32 5.559 1 96.06 286 LEU B CA 1
ATOM 6483 C C . LEU B 1 286 ? -2.666 -11.883 5.051 1 96.06 286 LEU B C 1
ATOM 6485 O O . LEU B 1 286 ? -2.152 -11.57 3.975 1 96.06 286 LEU B O 1
ATOM 6489 N N . TYR B 1 287 ? -3.232 -11.031 5.848 1 95.44 287 TYR B N 1
ATOM 6490 C CA . TYR B 1 287 ? -3.434 -9.648 5.426 1 95.44 287 TYR B CA 1
ATOM 6491 C C . TYR B 1 287 ? -2.105 -8.906 5.34 1 95.44 287 TYR B C 1
ATOM 6493 O O . TYR B 1 287 ? -1.896 -8.102 4.43 1 95.44 287 TYR B O 1
ATOM 6501 N N . ARG B 1 288 ? -1.227 -9.18 6.281 1 94.25 288 ARG B N 1
ATOM 6502 C CA . ARG B 1 288 ? 0.105 -8.578 6.246 1 94.25 288 ARG B CA 1
ATOM 6503 C C . ARG B 1 288 ? 0.835 -8.945 4.957 1 94.25 288 ARG B C 1
ATOM 6505 O O . ARG B 1 288 ? 1.472 -8.086 4.336 1 94.25 288 ARG B O 1
ATOM 6512 N N . ASN B 1 289 ? 0.74 -10.18 4.586 1 95.44 289 ASN B N 1
ATOM 6513 C CA . ASN B 1 289 ? 1.409 -10.641 3.373 1 95.44 289 ASN B CA 1
ATOM 6514 C C . ASN B 1 289 ? 0.787 -10.031 2.121 1 95.44 289 ASN B C 1
ATOM 6516 O O . ASN B 1 289 ? 1.484 -9.773 1.138 1 95.44 289 ASN B O 1
ATOM 6520 N N . ILE B 1 290 ? -0.532 -9.789 2.119 1 97 290 ILE B N 1
ATOM 6521 C CA . ILE B 1 290 ? -1.172 -9.109 0.998 1 97 290 ILE B CA 1
ATOM 6522 C C . ILE B 1 290 ? -0.606 -7.695 0.857 1 97 290 ILE B C 1
ATOM 6524 O O . ILE B 1 290 ? -0.17 -7.301 -0.226 1 97 290 ILE B O 1
ATOM 6528 N N . VAL B 1 291 ? -0.566 -6.984 1.949 1 96.94 291 VAL B N 1
ATOM 6529 C CA . VAL B 1 291 ? -0.14 -5.59 1.948 1 96.94 291 VAL B CA 1
ATOM 6530 C C . VAL B 1 291 ? 1.318 -5.496 1.505 1 96.94 291 VAL B C 1
ATOM 6532 O O . VAL B 1 291 ? 1.668 -4.656 0.67 1 96.94 291 VAL B O 1
ATOM 6535 N N . LYS B 1 292 ? 2.158 -6.352 2.039 1 95.81 292 LYS B N 1
ATOM 6536 C CA . LYS B 1 292 ? 3.566 -6.379 1.651 1 95.81 292 LYS B CA 1
ATOM 6537 C C . LYS B 1 292 ? 3.717 -6.598 0.149 1 95.81 292 LYS B C 1
ATOM 6539 O O . LYS B 1 292 ? 4.5 -5.91 -0.508 1 95.81 292 LYS B O 1
ATOM 6544 N N . ALA B 1 293 ? 2.982 -7.535 -0.355 1 95.19 293 ALA B N 1
ATOM 6545 C CA . ALA B 1 293 ? 3.051 -7.84 -1.782 1 95.19 293 ALA B CA 1
ATOM 6546 C C . ALA B 1 293 ? 2.611 -6.641 -2.619 1 95.19 293 ALA B C 1
ATOM 6548 O O . ALA B 1 293 ? 3.248 -6.309 -3.621 1 95.19 293 ALA B O 1
ATOM 6549 N N . LEU B 1 294 ? 1.551 -5.996 -2.205 1 97.12 294 LEU B N 1
ATOM 6550 C CA . LEU B 1 294 ? 1.005 -4.863 -2.943 1 97.12 294 LEU B CA 1
ATOM 6551 C C . LEU B 1 294 ? 2.029 -3.74 -3.049 1 97.12 294 LEU B C 1
ATOM 6553 O O . LEU B 1 294 ? 2.252 -3.197 -4.133 1 97.12 294 LEU B O 1
ATOM 6557 N N . PHE B 1 295 ? 2.678 -3.389 -1.947 1 96.56 295 PHE B N 1
ATOM 6558 C CA . PHE B 1 295 ? 3.637 -2.291 -1.976 1 96.56 295 PHE B CA 1
ATOM 6559 C C . PHE B 1 295 ? 4.832 -2.641 -2.857 1 96.56 295 PHE B C 1
ATOM 6561 O O . PHE B 1 295 ? 5.398 -1.767 -3.514 1 96.56 295 PHE B O 1
ATOM 6568 N N . ARG B 1 296 ? 5.227 -3.855 -2.863 1 94.12 296 ARG B N 1
ATOM 6569 C CA . ARG B 1 296 ? 6.305 -4.289 -3.75 1 94.12 296 ARG B CA 1
ATOM 6570 C C . ARG B 1 296 ? 5.906 -4.133 -5.215 1 94.12 296 ARG B C 1
ATOM 6572 O O . ARG B 1 296 ? 6.656 -3.57 -6.012 1 94.12 296 ARG B O 1
ATOM 6579 N N . TRP B 1 297 ? 4.715 -4.633 -5.535 1 93.56 297 TRP B N 1
ATOM 6580 C CA . TRP B 1 297 ? 4.246 -4.605 -6.918 1 93.56 297 TRP B CA 1
ATOM 6581 C C . TRP B 1 297 ? 4.066 -3.172 -7.402 1 93.56 297 TRP B C 1
ATOM 6583 O O . TRP B 1 297 ? 4.309 -2.871 -8.57 1 93.56 297 TRP B O 1
ATOM 6593 N N . LEU B 1 298 ? 3.688 -2.268 -6.594 1 95.31 298 LEU B N 1
ATOM 6594 C CA . LEU B 1 298 ? 3.445 -0.873 -6.941 1 95.31 298 LEU B CA 1
ATOM 6595 C C . LEU B 1 298 ? 4.742 -0.184 -7.359 1 95.31 298 LEU B C 1
ATOM 6597 O O . LEU B 1 298 ? 4.711 0.882 -7.977 1 95.31 298 LEU B O 1
ATOM 6601 N N . GLN B 1 299 ? 5.844 -0.736 -7.012 1 93.12 299 GLN B N 1
ATOM 6602 C CA . GLN B 1 299 ? 7.137 -0.149 -7.336 1 93.12 299 GLN B CA 1
ATOM 6603 C C . GLN B 1 299 ? 7.715 -0.759 -8.609 1 93.12 299 GLN B C 1
ATOM 6605 O O . GLN B 1 299 ? 8.758 -0.318 -9.102 1 93.12 299 GLN B O 1
ATOM 6610 N N . GLU B 1 300 ? 7.055 -1.797 -9.102 1 90.12 300 GLU B N 1
ATOM 6611 C CA . GLU B 1 300 ? 7.523 -2.463 -10.312 1 90.12 300 GLU B CA 1
ATOM 6612 C C . GLU B 1 300 ? 7.016 -1.754 -11.562 1 90.12 300 GLU B C 1
ATOM 6614 O O . GLU B 1 300 ? 5.809 -1.556 -11.719 1 90.12 300 GLU B O 1
ATOM 6619 N N . GLU B 1 301 ? 7.91 -1.413 -12.453 1 87.5 301 GLU B N 1
ATOM 6620 C CA . GLU B 1 301 ? 7.551 -0.723 -13.695 1 87.5 301 GLU B CA 1
ATOM 6621 C C . GLU B 1 301 ? 6.582 -1.556 -14.523 1 87.5 301 GLU B C 1
ATOM 6623 O O . GLU B 1 301 ? 5.652 -1.016 -15.133 1 87.5 301 GLU B O 1
ATOM 6628 N N . SER B 1 302 ? 6.734 -2.863 -14.531 1 84.56 302 SER B N 1
ATOM 6629 C CA . SER B 1 302 ? 5.938 -3.775 -15.352 1 84.56 302 SER B CA 1
ATOM 6630 C C . SER B 1 302 ? 4.5 -3.852 -14.852 1 84.56 302 SER B C 1
ATOM 6632 O O . SER B 1 302 ? 3.623 -4.363 -15.547 1 84.56 302 SER B O 1
ATOM 6634 N N . LYS B 1 303 ? 4.238 -3.25 -13.711 1 88.69 303 LYS B N 1
ATOM 6635 C CA . LYS B 1 303 ? 2.904 -3.381 -13.133 1 88.69 303 LYS B CA 1
ATOM 6636 C C . LYS B 1 303 ? 2.225 -2.02 -13 1 88.69 303 LYS B C 1
ATOM 6638 O O . LYS B 1 303 ? 1.115 -1.921 -12.477 1 88.69 303 LYS B O 1
ATOM 6643 N N . LYS B 1 304 ? 2.826 -0.978 -13.516 1 88.5 304 LYS B N 1
ATOM 6644 C CA . LYS B 1 304 ? 2.316 0.383 -13.375 1 88.5 304 LYS B CA 1
ATOM 6645 C C . LYS B 1 304 ? 0.955 0.532 -14.047 1 88.5 304 LYS B C 1
ATOM 6647 O O . LYS B 1 304 ? 0.134 1.349 -13.625 1 88.5 304 LYS B O 1
ATOM 6652 N N . TYR B 1 305 ? 0.641 -0.336 -15.047 1 87.69 305 TYR B N 1
ATOM 6653 C CA . TYR B 1 305 ? -0.615 -0.242 -15.781 1 87.69 305 TYR B CA 1
ATOM 6654 C C . TYR B 1 305 ? -1.799 -0.583 -14.883 1 87.69 305 TYR B C 1
ATOM 6656 O O . TYR B 1 305 ? -2.936 -0.203 -15.172 1 87.69 305 TYR B O 1
ATOM 6664 N N . LYS B 1 306 ? -1.565 -1.24 -13.781 1 92.88 306 LYS B N 1
ATOM 6665 C CA . LYS B 1 306 ? -2.652 -1.592 -12.867 1 92.88 306 LYS B CA 1
ATOM 6666 C C . LYS B 1 306 ? -2.391 -1.049 -11.469 1 92.88 306 LYS B C 1
ATOM 6668 O O . LYS B 1 306 ? -2.85 -1.624 -10.477 1 92.88 306 LYS B O 1
ATOM 6673 N N . ALA B 1 307 ? -1.573 -0.057 -11.359 1 93.31 307 ALA B N 1
ATOM 6674 C CA . ALA B 1 307 ? -1.183 0.523 -10.078 1 93.31 307 ALA B CA 1
ATOM 6675 C C . ALA B 1 307 ? -2.404 1.012 -9.297 1 93.31 307 ALA B C 1
ATOM 6677 O O . ALA B 1 307 ? -2.51 0.786 -8.094 1 93.31 307 ALA B O 1
ATOM 6678 N N . ASP B 1 308 ? -3.311 1.688 -9.93 1 94 308 ASP B N 1
ATOM 6679 C CA . ASP B 1 308 ? -4.516 2.191 -9.273 1 94 308 ASP B CA 1
ATOM 6680 C C . ASP B 1 308 ? -5.34 1.05 -8.688 1 94 308 ASP B C 1
ATOM 6682 O O . ASP B 1 308 ? -5.891 1.172 -7.594 1 94 308 ASP B O 1
ATOM 6686 N N . PHE B 1 309 ? -5.406 0.007 -9.398 1 96.94 309 PHE B N 1
ATOM 6687 C CA . PHE B 1 309 ? -6.172 -1.139 -8.914 1 96.94 309 PHE B CA 1
ATOM 6688 C C . PHE B 1 309 ? -5.496 -1.772 -7.707 1 96.94 309 PHE B C 1
ATOM 6690 O O . PHE B 1 309 ? -6.164 -2.148 -6.742 1 96.94 309 PHE B O 1
ATOM 6697 N N . LEU B 1 310 ? -4.172 -1.97 -7.832 1 97.44 310 LEU B N 1
ATOM 6698 C CA . LEU B 1 310 ? -3.438 -2.529 -6.703 1 97.44 310 LEU B CA 1
ATOM 6699 C C . LEU B 1 310 ? -3.652 -1.691 -5.445 1 97.44 310 LEU B C 1
ATOM 6701 O O . LEU B 1 310 ? -3.848 -2.236 -4.359 1 97.44 310 LEU B O 1
ATOM 6705 N N . ALA B 1 311 ? -3.617 -0.369 -5.59 1 96.88 311 ALA B N 1
ATOM 6706 C CA . ALA B 1 311 ? -3.867 0.527 -4.465 1 96.88 311 ALA B CA 1
ATOM 6707 C C . ALA B 1 311 ? -5.293 0.366 -3.943 1 96.88 311 ALA B C 1
ATOM 6709 O O . ALA B 1 311 ? -5.52 0.366 -2.73 1 96.88 311 ALA B O 1
ATOM 6710 N N . HIS B 1 312 ? -6.242 0.266 -4.809 1 97.25 312 HIS B N 1
ATOM 6711 C CA . HIS B 1 312 ? -7.633 0.027 -4.441 1 97.25 312 HIS B CA 1
ATOM 6712 C C . HIS B 1 312 ? -7.777 -1.255 -3.629 1 97.25 312 HIS B C 1
ATOM 6714 O O . HIS B 1 312 ? -8.516 -1.288 -2.639 1 97.25 312 HIS B O 1
ATOM 6720 N N . THR B 1 313 ? -7.117 -2.287 -4.066 1 98 313 THR B N 1
ATOM 6721 C CA . THR B 1 313 ? -7.121 -3.551 -3.336 1 98 313 THR B CA 1
ATOM 6722 C C . THR B 1 313 ? -6.582 -3.359 -1.92 1 98 313 THR B C 1
ATOM 6724 O O . THR B 1 313 ? -7.133 -3.908 -0.963 1 98 313 THR B O 1
ATOM 6727 N N . GLY B 1 314 ? -5.473 -2.617 -1.853 1 97.44 314 GLY B N 1
ATOM 6728 C CA . GLY B 1 314 ? -4.922 -2.316 -0.542 1 97.44 314 GLY B CA 1
ATOM 6729 C C . GLY B 1 314 ? -5.914 -1.634 0.381 1 97.44 314 GLY B C 1
ATOM 6730 O O . GLY B 1 314 ? -6.039 -2.006 1.55 1 97.44 314 GLY B O 1
ATOM 6731 N N . GLU B 1 315 ? -6.555 -0.582 -0.088 1 95.38 315 GLU B N 1
ATOM 6732 C CA . GLU B 1 315 ? -7.566 0.123 0.697 1 95.38 315 GLU B CA 1
ATOM 6733 C C . GLU B 1 315 ? -8.648 -0.833 1.183 1 95.38 315 GLU B C 1
ATOM 6735 O O . GLU B 1 315 ? -9.055 -0.779 2.346 1 95.38 315 GLU B O 1
ATOM 6740 N N . LYS B 1 316 ? -9.109 -1.66 0.332 1 96.31 316 LYS B N 1
ATOM 6741 C CA . LYS B 1 316 ? -10.141 -2.639 0.659 1 96.31 316 LYS B CA 1
ATOM 6742 C C . LYS B 1 316 ? -9.656 -3.611 1.73 1 96.31 316 LYS B C 1
ATOM 6744 O O . LYS B 1 316 ? -10.383 -3.916 2.674 1 96.31 316 LYS B O 1
ATOM 6749 N N . VAL B 1 317 ? -8.477 -4.191 1.567 1 96.94 317 VAL B N 1
ATOM 6750 C CA . VAL B 1 317 ? -7.902 -5.176 2.479 1 96.94 317 VAL B CA 1
ATOM 6751 C C . VAL B 1 317 ? -7.777 -4.578 3.877 1 96.94 317 VAL B C 1
ATOM 6753 O O . VAL B 1 317 ? -7.977 -5.273 4.875 1 96.94 317 VAL B O 1
ATOM 6756 N N . MET B 1 318 ? -7.441 -3.291 4 1 94.75 318 MET B N 1
ATOM 6757 C CA . MET B 1 318 ? -7.238 -2.643 5.293 1 94.75 318 MET B CA 1
ATOM 6758 C C . MET B 1 318 ? -8.539 -2.584 6.082 1 94.75 318 MET B C 1
ATOM 6760 O O . MET B 1 318 ? -8.523 -2.562 7.316 1 94.75 318 MET B O 1
ATOM 6764 N N . GLU B 1 319 ? -9.656 -2.576 5.398 1 93.56 319 GLU B N 1
ATOM 6765 C CA . GLU B 1 319 ? -10.938 -2.645 6.086 1 93.56 319 GLU B CA 1
ATOM 6766 C C . GLU B 1 319 ? -11.102 -3.969 6.828 1 93.56 319 GLU B C 1
ATOM 6768 O O . GLU B 1 319 ? -11.664 -4.008 7.926 1 93.56 319 GLU B O 1
ATOM 6773 N N . TYR B 1 320 ? -10.539 -4.953 6.254 1 94 320 TYR B N 1
ATOM 6774 C CA . TYR B 1 320 ? -10.703 -6.285 6.824 1 94 320 TYR B CA 1
ATOM 6775 C C . TYR B 1 320 ? -9.641 -6.566 7.879 1 94 320 TYR B C 1
ATOM 6777 O O . TYR B 1 320 ? -9.742 -7.531 8.633 1 94 320 TYR B O 1
ATOM 6785 N N . VAL B 1 321 ? -8.609 -5.77 7.957 1 90.56 321 VAL B N 1
ATOM 6786 C CA . VAL B 1 321 ? -7.656 -5.855 9.055 1 90.56 321 VAL B CA 1
ATOM 6787 C C . VAL B 1 321 ? -8.32 -5.398 10.352 1 90.56 321 VAL B C 1
ATOM 6789 O O . VAL B 1 321 ? -8.039 -5.945 11.43 1 90.56 321 VAL B O 1
ATOM 6792 N N . THR B 1 322 ? -9.18 -4.453 10.227 1 86.69 322 THR B N 1
ATOM 6793 C CA . THR B 1 322 ? -9.883 -3.908 11.383 1 86.69 322 THR B CA 1
ATOM 6794 C C . THR B 1 322 ? -11.062 -4.801 11.766 1 86.69 322 THR B C 1
ATOM 6796 O O . THR B 1 322 ? -11.234 -5.137 12.938 1 86.69 322 THR B O 1
ATOM 6799 N N . GLU B 1 323 ? -11.875 -5.109 10.797 1 92.38 323 GLU B N 1
ATOM 6800 C CA . GLU B 1 323 ? -13.023 -5.984 10.977 1 92.38 323 GLU B CA 1
ATOM 6801 C C . GLU B 1 323 ? -12.891 -7.254 10.141 1 92.38 323 GLU B C 1
ATOM 6803 O O . GLU B 1 323 ? -13.289 -7.277 8.977 1 92.38 323 GLU B O 1
ATOM 6808 N N . LYS B 1 324 ? -12.539 -8.352 10.789 1 94.12 324 LYS B N 1
ATOM 6809 C CA . LYS B 1 324 ? -12.281 -9.602 10.078 1 94.12 324 LYS B CA 1
ATOM 6810 C C . LYS B 1 324 ? -13.578 -10.242 9.594 1 94.12 324 LYS B C 1
ATOM 6812 O O . LYS B 1 324 ? -14.586 -10.234 10.312 1 94.12 324 LYS B O 1
ATOM 6817 N N . PRO B 1 325 ? -13.555 -10.75 8.328 1 96.69 325 PRO B N 1
ATOM 6818 C CA . PRO B 1 325 ? -14.727 -11.5 7.875 1 96.69 325 PRO B CA 1
ATOM 6819 C C . PRO B 1 325 ? -14.914 -12.82 8.617 1 96.69 325 PRO B C 1
ATOM 6821 O O . PRO B 1 325 ? -13.945 -13.367 9.164 1 96.69 325 PRO B O 1
ATOM 6824 N N . LYS B 1 326 ? -16.109 -13.375 8.648 1 97.38 326 LYS B N 1
ATOM 6825 C CA . LYS B 1 326 ? -16.438 -14.602 9.367 1 97.38 326 LYS B CA 1
ATOM 6826 C C . LYS B 1 326 ? -16.094 -15.836 8.539 1 97.38 326 LYS B C 1
ATOM 6828 O O . LYS B 1 326 ? -15.914 -16.922 9.078 1 97.38 326 LYS B O 1
ATOM 6833 N N . PHE B 1 327 ? -16.062 -15.672 7.246 1 98.38 327 PHE B N 1
ATOM 6834 C CA . PHE B 1 327 ? -15.859 -16.797 6.34 1 98.38 327 PHE B CA 1
ATOM 6835 C C . PHE B 1 327 ? -15.117 -16.344 5.086 1 98.38 327 PHE B C 1
ATOM 6837 O O . PHE B 1 327 ? -15.508 -15.367 4.438 1 98.38 327 PHE B O 1
ATOM 6844 N N . ILE B 1 328 ? -14.031 -17.047 4.746 1 98.62 328 ILE B N 1
ATOM 6845 C CA . ILE B 1 328 ? -13.234 -16.656 3.584 1 98.62 328 ILE B CA 1
ATOM 6846 C C . ILE B 1 328 ? -13.195 -17.797 2.578 1 98.62 328 ILE B C 1
ATOM 6848 O O . ILE B 1 328 ? -12.656 -18.875 2.869 1 98.62 328 ILE B O 1
ATOM 6852 N N . VAL B 1 329 ? -13.766 -17.594 1.43 1 98.81 329 VAL B N 1
ATOM 6853 C CA . VAL B 1 329 ? -13.547 -18.438 0.267 1 98.81 329 VAL B CA 1
ATOM 6854 C C . VAL B 1 329 ? -12.359 -17.938 -0.541 1 98.81 329 VAL B C 1
ATOM 6856 O O . VAL B 1 329 ? -12.203 -16.719 -0.727 1 98.81 329 VAL B O 1
ATOM 6859 N N . SER B 1 330 ? -11.492 -18.859 -1.028 1 98.5 330 SER B N 1
ATOM 6860 C CA . SER B 1 330 ? -10.32 -18.375 -1.74 1 98.5 330 SER B CA 1
ATOM 6861 C C . SER B 1 330 ? -10.031 -19.219 -2.975 1 98.5 330 SER B C 1
ATOM 6863 O O . SER B 1 330 ? -10.531 -20.344 -3.094 1 98.5 330 SER B O 1
ATOM 6865 N N . SER B 1 331 ? -9.32 -18.641 -3.848 1 97.75 331 SER B N 1
ATOM 6866 C CA . SER B 1 331 ? -8.766 -19.312 -5.016 1 97.75 331 SER B CA 1
ATOM 6867 C C . SER B 1 331 ? -7.418 -18.703 -5.41 1 97.75 331 SER B C 1
ATOM 6869 O O . SER B 1 331 ? -7.238 -17.484 -5.352 1 97.75 331 SER B O 1
ATOM 6871 N N . VAL B 1 332 ? -6.488 -19.562 -5.691 1 94.31 332 VAL B N 1
ATOM 6872 C CA . VAL B 1 332 ? -5.188 -19.188 -6.234 1 94.31 332 VAL B CA 1
ATOM 6873 C C . VAL B 1 332 ? -4.953 -19.922 -7.555 1 94.31 332 VAL B C 1
ATOM 6875 O O . VAL B 1 332 ? -4.902 -21.156 -7.594 1 94.31 332 VAL B O 1
ATOM 6878 N N . ALA B 1 333 ? -4.844 -19.125 -8.68 1 89.88 333 ALA B N 1
ATOM 6879 C CA . ALA B 1 333 ? -4.684 -19.812 -9.961 1 89.88 333 ALA B CA 1
ATOM 6880 C C . ALA B 1 333 ? -4.266 -18.828 -11.055 1 89.88 333 ALA B C 1
ATOM 6882 O O . ALA B 1 333 ? -4.383 -17.625 -10.891 1 89.88 333 ALA B O 1
ATOM 6883 N N . ARG B 1 334 ? -3.746 -19.375 -12.148 1 87.25 334 ARG B N 1
ATOM 6884 C CA . ARG B 1 334 ? -3.648 -18.609 -13.383 1 87.25 334 ARG B CA 1
ATOM 6885 C C . ARG B 1 334 ? -5.031 -18.297 -13.938 1 87.25 334 ARG B C 1
ATOM 6887 O O . ARG B 1 334 ? -5.906 -19.156 -13.969 1 87.25 334 ARG B O 1
ATOM 6894 N N . LEU B 1 335 ? -5.141 -17.094 -14.32 1 91.38 335 LEU B N 1
ATOM 6895 C CA . LEU B 1 335 ? -6.441 -16.688 -14.844 1 91.38 335 LEU B CA 1
ATOM 6896 C C . LEU B 1 335 ? -6.582 -17.078 -16.312 1 91.38 335 LEU B C 1
ATOM 6898 O O . LEU B 1 335 ? -6.227 -16.297 -17.203 1 91.38 335 LEU B O 1
ATOM 6902 N N . THR B 1 336 ? -7.148 -18.25 -16.516 1 88.25 336 THR B N 1
ATOM 6903 C CA . THR B 1 336 ? -7.312 -18.828 -17.844 1 88.25 336 THR B CA 1
ATOM 6904 C C . THR B 1 336 ? -8.703 -19.422 -18 1 88.25 336 THR B C 1
ATOM 6906 O O . THR B 1 336 ? -9.461 -19.516 -17.031 1 88.25 336 THR B O 1
ATOM 6909 N N . GLU B 1 337 ? -8.961 -19.797 -19.219 1 90.5 337 GLU B N 1
ATOM 6910 C CA . GLU B 1 337 ? -10.219 -20.484 -19.5 1 90.5 337 GLU B CA 1
ATOM 6911 C C . GLU B 1 337 ? -10.32 -21.797 -18.734 1 90.5 337 GLU B C 1
ATOM 6913 O O . GLU B 1 337 ? -11.383 -22.125 -18.203 1 90.5 337 GLU B O 1
ATOM 6918 N N . GLN B 1 338 ? -9.297 -22.484 -18.578 1 90.06 338 GLN B N 1
ATOM 6919 C CA . GLN B 1 338 ? -9.266 -23.75 -17.875 1 90.06 338 GLN B CA 1
ATOM 6920 C C . GLN B 1 338 ? -9.727 -23.594 -16.422 1 90.06 338 GLN B C 1
ATOM 6922 O O . GLN B 1 338 ? -10.438 -24.453 -15.898 1 90.06 338 GLN B O 1
ATOM 6927 N N . LYS B 1 339 ? -9.406 -22.484 -15.844 1 93.19 339 LYS B N 1
ATOM 6928 C CA . LYS B 1 339 ? -9.586 -22.344 -14.398 1 93.19 339 LYS B CA 1
ATOM 6929 C C . LYS B 1 339 ? -10.867 -21.578 -14.078 1 93.19 339 LYS B C 1
ATOM 6931 O O . LYS B 1 339 ? -11.484 -21.797 -13.031 1 93.19 339 LYS B O 1
ATOM 6936 N N . PHE B 1 340 ? -11.25 -20.688 -14.992 1 95.5 340 PHE B N 1
ATOM 6937 C CA . PHE B 1 340 ? -12.344 -19.797 -14.602 1 95.5 340 PHE B CA 1
ATOM 6938 C C . PHE B 1 340 ? -13.352 -19.656 -15.734 1 95.5 340 PHE B C 1
ATOM 6940 O O . PHE B 1 340 ? -13.992 -18.609 -15.875 1 95.5 340 PHE B O 1
ATOM 6947 N N . TYR B 1 341 ? -13.547 -20.641 -16.516 1 94.5 341 TYR B N 1
ATOM 6948 C CA . TYR B 1 341 ? -14.461 -20.609 -17.656 1 94.5 341 TYR B CA 1
ATOM 6949 C C . TYR B 1 341 ? -15.867 -20.219 -17.203 1 94.5 341 TYR B C 1
ATOM 6951 O O . TYR B 1 341 ? -16.516 -19.391 -17.844 1 94.5 341 TYR B O 1
ATOM 6959 N N . PHE B 1 342 ? -16.344 -20.797 -16.141 1 96.19 342 PHE B N 1
ATOM 6960 C CA . PHE B 1 342 ? -17.719 -20.625 -15.695 1 96.19 342 PHE B CA 1
ATOM 6961 C C . PHE B 1 342 ? -18 -19.156 -15.367 1 96.19 342 PHE B C 1
ATOM 6963 O O . PHE B 1 342 ? -19.062 -18.625 -15.703 1 96.19 342 PHE B O 1
ATOM 6970 N N . PHE B 1 343 ? -17.047 -18.5 -14.875 1 96.75 343 PHE B N 1
ATOM 6971 C CA . PHE B 1 343 ? -17.266 -17.125 -14.422 1 96.75 343 PHE B CA 1
ATOM 6972 C C . PHE B 1 343 ? -17.109 -16.156 -15.578 1 96.75 343 PHE B C 1
ATOM 6974 O O . PHE B 1 343 ? -17.719 -15.078 -15.578 1 96.75 343 PHE B O 1
ATOM 6981 N N . LYS B 1 344 ? -16.281 -16.531 -16.531 1 95.56 344 LYS B N 1
ATOM 6982 C CA . LYS B 1 344 ? -16.219 -15.695 -17.734 1 95.56 344 LYS B CA 1
ATOM 6983 C C . LYS B 1 344 ? -17.5 -15.781 -18.547 1 95.56 344 LYS B C 1
ATOM 6985 O O . LYS B 1 344 ? -18.031 -14.758 -18.984 1 95.56 344 LYS B O 1
ATOM 6990 N N . ARG B 1 345 ? -17.969 -16.984 -18.656 1 95.62 345 ARG B N 1
ATOM 6991 C CA . ARG B 1 345 ? -19.188 -17.203 -19.438 1 95.62 345 ARG B CA 1
ATOM 6992 C C . ARG B 1 345 ? -20.422 -16.719 -18.688 1 95.62 345 ARG B C 1
ATOM 6994 O O . ARG B 1 345 ? -21.359 -16.203 -19.297 1 95.62 345 ARG B O 1
ATOM 7001 N N . SER B 1 346 ? -20.422 -16.891 -17.406 1 97.12 346 SER B N 1
ATOM 7002 C CA . SER B 1 346 ? -21.531 -16.469 -16.562 1 97.12 346 SER B CA 1
ATOM 7003 C C . SER B 1 346 ? -21.062 -15.656 -15.367 1 97.12 346 SER B C 1
ATOM 7005 O O . SER B 1 346 ? -21.141 -16.109 -14.227 1 97.12 346 SER B O 1
ATOM 7007 N N . PRO B 1 347 ? -20.766 -14.414 -15.609 1 97.62 347 PRO B N 1
ATOM 7008 C CA . PRO B 1 347 ? -20.297 -13.57 -14.508 1 97.62 347 PRO B CA 1
ATOM 7009 C C . PRO B 1 347 ? -21.359 -13.406 -13.406 1 97.62 347 PRO B C 1
ATOM 7011 O O . PRO B 1 347 ? -21 -13.203 -12.242 1 97.62 347 PRO B O 1
ATOM 7014 N N . GLU B 1 348 ? -22.609 -13.531 -13.758 1 97.75 348 GLU B N 1
ATOM 7015 C CA . GLU B 1 348 ? -23.703 -13.414 -12.797 1 97.75 348 GLU B CA 1
ATOM 7016 C C . GLU B 1 348 ? -23.625 -14.516 -11.742 1 97.75 348 GLU B C 1
ATOM 7018 O O . GLU B 1 348 ? -24.062 -14.328 -10.609 1 97.75 348 GLU B O 1
ATOM 7023 N N . ALA B 1 349 ? -23.109 -15.695 -12.109 1 98 349 ALA B N 1
ATOM 7024 C CA . ALA B 1 349 ? -22.938 -16.781 -11.148 1 98 349 ALA B CA 1
ATOM 7025 C C . ALA B 1 349 ? -21.953 -16.375 -10.047 1 98 349 ALA B C 1
ATOM 7027 O O . ALA B 1 349 ? -22.156 -16.688 -8.875 1 98 349 ALA B O 1
ATOM 7028 N N . PHE B 1 350 ? -20.922 -15.695 -10.453 1 98.56 350 PHE B N 1
ATOM 7029 C CA . PHE B 1 350 ? -19.953 -15.227 -9.477 1 98.56 350 PHE B CA 1
ATOM 7030 C C . PHE B 1 350 ? -20.578 -14.188 -8.547 1 98.56 350 PHE B C 1
ATOM 7032 O O . PHE B 1 350 ? -20.328 -14.211 -7.34 1 98.56 350 PHE B O 1
ATOM 7039 N N . VAL B 1 351 ? -21.344 -13.297 -9.102 1 98.69 351 VAL B N 1
ATOM 7040 C CA . VAL B 1 351 ? -22.031 -12.281 -8.312 1 98.69 351 VAL B CA 1
ATOM 7041 C C . VAL B 1 351 ? -22.969 -12.945 -7.309 1 98.69 351 VAL B C 1
ATOM 7043 O O . VAL B 1 351 ? -23.062 -12.508 -6.16 1 98.69 351 VAL B O 1
ATOM 7046 N N . GLU B 1 352 ? -23.609 -13.992 -7.766 1 98.5 352 GLU B N 1
ATOM 7047 C CA . GLU B 1 352 ? -24.484 -14.734 -6.863 1 98.5 352 GLU B CA 1
ATOM 7048 C C . GLU B 1 352 ? -23.688 -15.344 -5.707 1 98.5 352 GLU B C 1
ATOM 7050 O O . GLU B 1 352 ? -24.156 -15.352 -4.566 1 98.5 352 GLU B O 1
ATOM 7055 N N . ILE B 1 353 ? -22.578 -15.828 -6.016 1 98.75 353 ILE B N 1
ATOM 7056 C CA . ILE B 1 353 ? -21.688 -16.375 -4.992 1 98.75 353 ILE B CA 1
ATOM 7057 C C . ILE B 1 353 ? -21.344 -15.281 -3.979 1 98.75 353 ILE B C 1
ATOM 7059 O O . ILE B 1 353 ? -21.438 -15.5 -2.768 1 98.75 353 ILE B O 1
ATOM 7063 N N . LEU B 1 354 ? -20.984 -14.109 -4.426 1 98.75 354 LEU B N 1
ATOM 7064 C CA . LEU B 1 354 ? -20.641 -12.984 -3.559 1 98.75 354 LEU B CA 1
ATOM 7065 C C . LEU B 1 354 ? -21.812 -12.586 -2.684 1 98.75 354 LEU B C 1
ATOM 7067 O O . LEU B 1 354 ? -21.641 -12.273 -1.503 1 98.75 354 LEU B O 1
ATOM 7071 N N . ASN B 1 355 ? -22.969 -12.633 -3.293 1 98.62 355 ASN B N 1
ATOM 7072 C CA . ASN B 1 355 ? -24.172 -12.305 -2.543 1 98.62 355 ASN B CA 1
ATOM 7073 C C . ASN B 1 355 ? -24.422 -13.305 -1.42 1 98.62 355 ASN B C 1
ATOM 7075 O O . ASN B 1 355 ? -24.828 -12.914 -0.317 1 98.62 355 ASN B O 1
ATOM 7079 N N . ARG B 1 356 ? -24.266 -14.562 -1.689 1 98.44 356 ARG B N 1
ATOM 7080 C CA . ARG B 1 356 ? -24.422 -15.594 -0.668 1 98.44 356 ARG B CA 1
ATOM 7081 C C . ARG B 1 356 ? -23.406 -15.406 0.463 1 98.44 356 ARG B C 1
ATOM 7083 O O . ARG B 1 356 ? -23.766 -15.531 1.639 1 98.44 356 ARG B O 1
ATOM 7090 N N . LEU B 1 357 ? -22.219 -15.07 0.113 1 98.69 357 LEU B N 1
ATOM 7091 C CA . LEU B 1 357 ? -21.172 -14.867 1.104 1 98.69 357 LEU B CA 1
ATOM 7092 C C . LEU B 1 357 ? -21.484 -13.664 1.989 1 98.69 357 LEU B C 1
ATOM 7094 O O . LEU B 1 357 ? -21.25 -13.703 3.199 1 98.69 357 LEU B O 1
ATOM 7098 N N . LYS B 1 358 ? -21.984 -12.625 1.349 1 97.88 358 LYS B N 1
ATOM 7099 C CA . LYS B 1 358 ? -22.328 -11.414 2.082 1 97.88 358 LYS B CA 1
ATOM 7100 C C . LYS B 1 358 ? -23.297 -11.719 3.219 1 97.88 358 LYS B C 1
ATOM 7102 O O . LYS B 1 358 ? -23.203 -11.125 4.297 1 97.88 358 LYS B O 1
ATOM 7107 N N . LYS B 1 359 ? -24.156 -12.633 3.043 1 97.19 359 LYS B N 1
ATOM 7108 C CA . LYS B 1 359 ? -25.188 -12.977 4.012 1 97.19 359 LYS B CA 1
ATOM 7109 C C . LYS B 1 359 ? -24.578 -13.586 5.273 1 97.19 359 LYS B C 1
ATOM 7111 O O . LYS B 1 359 ? -25.203 -13.562 6.34 1 97.19 359 LYS B O 1
ATOM 7116 N N . VAL B 1 360 ? -23.453 -14.102 5.219 1 97.62 360 VAL B N 1
ATOM 7117 C CA . VAL B 1 360 ? -22.828 -14.734 6.375 1 97.62 360 VAL B CA 1
ATOM 7118 C C . VAL B 1 360 ? -21.562 -13.961 6.762 1 97.62 360 VAL B C 1
ATOM 7120 O O . VAL B 1 360 ? -20.641 -14.523 7.34 1 97.62 360 VAL B O 1
ATOM 7123 N N . ASP B 1 361 ? -21.391 -12.734 6.293 1 97.69 361 ASP B N 1
ATOM 7124 C CA . ASP B 1 361 ? -20.234 -11.875 6.527 1 97.69 361 ASP B CA 1
ATOM 7125 C C . ASP B 1 361 ? -18.969 -12.516 5.988 1 97.69 361 ASP B C 1
ATOM 7127 O O . ASP B 1 361 ? -17.938 -12.562 6.68 1 97.69 361 ASP B O 1
ATOM 7131 N N . GLY B 1 362 ? -19.125 -13.086 4.793 1 98.31 362 GLY B N 1
ATOM 7132 C CA .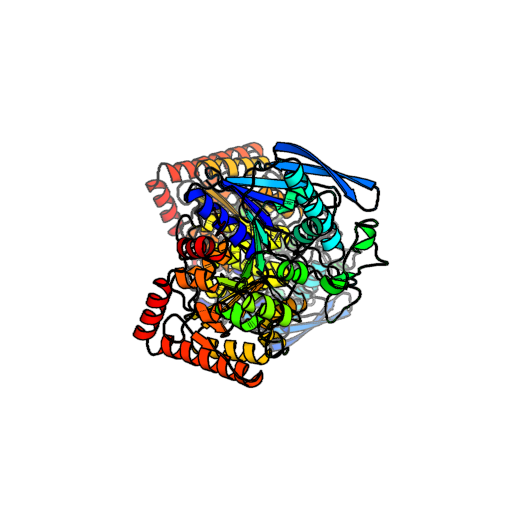 GLY B 1 362 ? -18 -13.727 4.133 1 98.31 362 GLY B CA 1
ATOM 7133 C C . GLY B 1 362 ? -17.469 -12.93 2.955 1 98.31 362 GLY B C 1
ATOM 7134 O O . GLY B 1 362 ? -18.125 -12 2.479 1 98.31 362 GLY B O 1
ATOM 7135 N N . ILE B 1 363 ? -16.25 -13.297 2.551 1 98.62 363 ILE B N 1
ATOM 7136 C CA . ILE B 1 363 ? -15.633 -12.641 1.401 1 98.62 363 ILE B CA 1
ATOM 7137 C C . ILE B 1 363 ? -15.023 -13.695 0.478 1 98.62 363 ILE B C 1
ATOM 7139 O O . ILE B 1 363 ? -14.891 -14.859 0.855 1 98.62 363 ILE B O 1
ATOM 7143 N N . PHE B 1 364 ? -14.742 -13.32 -0.741 1 98.81 364 PHE B N 1
ATOM 7144 C CA . PHE B 1 364 ? -13.992 -14.109 -1.709 1 98.81 364 PHE B CA 1
ATOM 7145 C C . PHE B 1 364 ? -12.625 -13.492 -1.982 1 98.81 364 PHE B C 1
ATOM 7147 O O . PHE B 1 364 ? -12.531 -12.305 -2.305 1 98.81 364 PHE B O 1
ATOM 7154 N N . MET B 1 365 ? -11.562 -14.305 -1.815 1 98.5 365 MET B N 1
ATOM 7155 C CA . MET B 1 365 ? -10.211 -13.859 -2.123 1 98.5 365 MET B CA 1
ATOM 7156 C C . MET B 1 365 ? -9.648 -14.617 -3.32 1 98.5 365 MET B C 1
ATOM 7158 O O . MET B 1 365 ? -9.555 -15.844 -3.297 1 98.5 365 MET B O 1
ATOM 7162 N N . LEU B 1 366 ? -9.32 -13.875 -4.344 1 98.31 366 LEU B N 1
ATOM 7163 C CA . LEU B 1 366 ? -8.695 -14.453 -5.535 1 98.31 366 LEU B CA 1
ATOM 7164 C C . LEU B 1 366 ? -7.289 -13.891 -5.734 1 98.31 366 LEU B C 1
ATOM 7166 O O . LEU B 1 366 ? -7.086 -12.68 -5.684 1 98.31 366 LEU B O 1
ATOM 7170 N N . LEU B 1 367 ? -6.344 -14.773 -5.828 1 96.56 367 LEU B N 1
ATOM 7171 C CA . LEU B 1 367 ? -4.973 -14.406 -6.172 1 96.56 367 LEU B CA 1
ATOM 7172 C C . LEU B 1 367 ? -4.566 -15.023 -7.508 1 96.56 367 LEU B C 1
ATOM 7174 O O . LEU B 1 367 ? -4.707 -16.234 -7.703 1 96.56 367 LEU B O 1
ATOM 7178 N N . GLY B 1 368 ? -4.098 -14.078 -8.422 1 92.5 368 GLY B N 1
ATOM 7179 C CA . GLY B 1 368 ? -3.621 -14.68 -9.656 1 92.5 368 GLY B CA 1
ATOM 7180 C C . GLY B 1 368 ? -3.369 -13.664 -10.758 1 92.5 368 GLY B C 1
ATOM 7181 O O . GLY B 1 368 ? -3.711 -12.492 -10.609 1 92.5 368 GLY B O 1
ATOM 7182 N N . THR B 1 369 ? -2.684 -14.109 -11.781 1 88.5 369 THR B N 1
ATOM 7183 C CA . THR B 1 369 ? -2.463 -13.414 -13.039 1 88.5 369 THR B CA 1
ATOM 7184 C C . THR B 1 369 ? -2.75 -14.336 -14.227 1 88.5 369 THR B C 1
ATOM 7186 O O . THR B 1 369 ? -2.85 -15.555 -14.062 1 88.5 369 THR B O 1
ATOM 7189 N N . GLY B 1 370 ? -3.059 -13.742 -15.383 1 87.19 370 GLY B N 1
ATOM 7190 C CA . GLY B 1 370 ? -3.297 -14.578 -16.547 1 87.19 370 GLY B CA 1
ATOM 7191 C C . GLY B 1 370 ? -3.764 -13.797 -17.766 1 87.19 370 GLY B C 1
ATOM 7192 O O . GLY B 1 370 ? -3.197 -12.75 -18.094 1 87.19 370 GLY B O 1
ATOM 7193 N N . ALA B 1 371 ? -4.738 -14.328 -18.438 1 85.81 371 ALA B N 1
ATOM 7194 C CA . ALA B 1 371 ? -5.258 -13.711 -19.656 1 85.81 371 ALA B CA 1
ATOM 7195 C C . ALA B 1 371 ? -5.898 -12.359 -19.344 1 85.81 371 ALA B C 1
ATOM 7197 O O . ALA B 1 371 ? -6.648 -12.227 -18.375 1 85.81 371 ALA B O 1
ATOM 7198 N N . PRO B 1 372 ? -5.664 -11.375 -20.188 1 88.19 372 PRO B N 1
ATOM 7199 C CA . PRO B 1 372 ? -6.145 -10.016 -19.938 1 88.19 372 PRO B CA 1
ATOM 7200 C C . PRO B 1 372 ? -7.66 -9.945 -19.766 1 88.19 372 PRO B C 1
ATOM 7202 O O . PRO B 1 372 ? -8.156 -9.195 -18.938 1 88.19 372 PRO B O 1
ATOM 7205 N N . GLU B 1 373 ? -8.328 -10.758 -20.516 1 92.5 373 GLU B N 1
ATOM 7206 C CA . GLU B 1 373 ? -9.789 -10.695 -20.438 1 92.5 373 GLU B CA 1
ATOM 7207 C C . GLU B 1 373 ? -10.297 -11.164 -19.078 1 92.5 373 GLU B C 1
ATOM 7209 O O . GLU B 1 373 ? -11.297 -10.648 -18.578 1 92.5 373 GLU B O 1
ATOM 7214 N N . TYR B 1 374 ? -9.664 -12.109 -18.516 1 94.19 374 TYR B N 1
ATOM 7215 C CA . TYR B 1 374 ? -10.055 -12.586 -17.188 1 94.19 374 TYR B CA 1
ATOM 7216 C C . TYR B 1 374 ? -9.617 -11.602 -16.109 1 94.19 374 TYR B C 1
ATOM 7218 O O . TYR B 1 374 ? -10.359 -11.359 -15.156 1 94.19 374 TYR B O 1
ATOM 7226 N N . GLU B 1 375 ? -8.414 -11.062 -16.281 1 94.44 375 GLU B N 1
ATOM 7227 C CA . GLU B 1 375 ? -7.965 -10.055 -15.328 1 94.44 375 GLU B CA 1
ATOM 7228 C C . GLU B 1 375 ? -8.914 -8.859 -15.289 1 94.44 375 GLU B C 1
ATOM 7230 O O . GLU B 1 375 ? -9.289 -8.391 -14.219 1 94.44 375 GLU B O 1
ATOM 7235 N N . GLU B 1 376 ? -9.242 -8.406 -16.484 1 95.88 376 GLU B N 1
ATOM 7236 C CA . GLU B 1 376 ? -10.148 -7.262 -16.578 1 95.88 376 GLU B CA 1
ATOM 7237 C C . GLU B 1 376 ? -11.492 -7.562 -15.922 1 95.88 376 GLU B C 1
ATOM 7239 O O . GLU B 1 376 ? -12.031 -6.727 -15.195 1 95.88 376 GLU B O 1
ATOM 7244 N N . LEU B 1 377 ? -11.992 -8.734 -16.141 1 97.12 377 LEU B N 1
ATOM 7245 C CA . LEU B 1 377 ? -13.258 -9.156 -15.562 1 97.12 377 LEU B CA 1
ATOM 7246 C C . LEU B 1 377 ? -13.195 -9.109 -14.039 1 97.12 377 LEU B C 1
ATOM 7248 O O . LEU B 1 377 ? -14.062 -8.508 -13.398 1 97.12 377 LEU B O 1
ATOM 7252 N N . PHE B 1 378 ? -12.203 -9.656 -13.5 1 98.12 378 PHE B N 1
ATOM 7253 C CA . PHE B 1 378 ? -12.133 -9.789 -12.047 1 98.12 378 PHE B CA 1
ATOM 7254 C C . PHE B 1 378 ? -11.805 -8.453 -11.398 1 98.12 378 PHE B C 1
ATOM 7256 O O . PHE B 1 378 ? -12.242 -8.172 -10.281 1 98.12 378 PHE B O 1
ATOM 7263 N N . ARG B 1 379 ? -10.992 -7.594 -12.094 1 97.75 379 ARG B N 1
ATOM 7264 C CA . ARG B 1 379 ? -10.773 -6.25 -11.578 1 97.75 379 ARG B CA 1
ATOM 7265 C C . ARG B 1 379 ? -12.078 -5.469 -11.508 1 97.75 379 ARG B C 1
ATOM 7267 O O . ARG B 1 379 ? -12.367 -4.824 -10.492 1 97.75 379 ARG B O 1
ATOM 7274 N N . GLN B 1 380 ? -12.859 -5.539 -12.578 1 98.06 380 GLN B N 1
ATOM 7275 C CA . GLN B 1 380 ? -14.141 -4.844 -12.609 1 98.06 380 GLN B CA 1
ATOM 7276 C C . GLN B 1 380 ? -15.055 -5.332 -11.492 1 98.06 380 GLN B C 1
ATOM 7278 O O . GLN B 1 380 ? -15.68 -4.527 -10.797 1 98.06 380 GLN B O 1
ATOM 7283 N N . LEU B 1 381 ? -15.141 -6.621 -11.305 1 98.38 381 LEU B N 1
ATOM 7284 C CA . LEU B 1 381 ? -15.984 -7.195 -10.266 1 98.38 381 LEU B CA 1
ATOM 7285 C C . LEU B 1 381 ? -15.5 -6.781 -8.875 1 98.38 381 LEU B C 1
ATOM 7287 O O . LEU B 1 381 ? -16.312 -6.562 -7.973 1 98.38 381 LEU B O 1
ATOM 7291 N N . SER B 1 382 ? -14.195 -6.738 -8.734 1 98.44 382 SER B N 1
ATOM 7292 C CA . SER B 1 382 ? -13.633 -6.328 -7.449 1 98.44 382 SER B CA 1
ATOM 7293 C C . SER B 1 382 ? -13.977 -4.879 -7.137 1 98.44 382 SER B C 1
ATOM 7295 O O . SER B 1 382 ? -14.242 -4.535 -5.98 1 98.44 382 SER B O 1
ATOM 7297 N N . TYR B 1 383 ? -13.938 -3.988 -8.125 1 97.25 383 TYR B N 1
ATOM 7298 C CA . TYR B 1 383 ? -14.344 -2.6 -7.949 1 97.25 383 TYR B CA 1
ATOM 7299 C C . TYR B 1 383 ? -15.797 -2.508 -7.5 1 97.25 383 TYR B C 1
ATOM 7301 O O . TYR B 1 383 ? -16.141 -1.679 -6.652 1 97.25 383 TYR B O 1
ATOM 7309 N N . GLU B 1 384 ? -16.609 -3.389 -8.023 1 97.88 384 GLU B N 1
ATOM 7310 C CA . GLU B 1 384 ? -18.062 -3.289 -7.863 1 97.88 384 GLU B CA 1
ATOM 7311 C C . GLU B 1 384 ? -18.516 -3.938 -6.559 1 97.88 384 GLU B C 1
ATOM 7313 O O . GLU B 1 384 ? -19.578 -3.609 -6.039 1 97.88 384 GLU B O 1
ATOM 7318 N N . HIS B 1 385 ? -17.734 -4.867 -6.059 1 98.12 385 HIS B N 1
ATOM 7319 C CA . HIS B 1 385 ? -18.172 -5.637 -4.902 1 98.12 385 HIS B CA 1
ATOM 7320 C C . HIS B 1 385 ? -17.156 -5.566 -3.77 1 98.12 385 HIS B C 1
ATOM 7322 O O . HIS B 1 385 ? -16.047 -6.098 -3.891 1 98.12 385 HIS B O 1
ATOM 7328 N N . LYS B 1 386 ? -17.562 -5.086 -2.656 1 96.94 386 LYS B N 1
ATOM 7329 C CA . LYS B 1 386 ? -16.688 -4.848 -1.515 1 96.94 386 LYS B CA 1
ATOM 7330 C C . LYS B 1 386 ? -16.156 -6.156 -0.943 1 96.94 386 LYS B C 1
ATOM 7332 O O . LYS B 1 386 ? -15.031 -6.215 -0.443 1 96.94 386 LYS B O 1
ATOM 7337 N N . ASN B 1 387 ? -16.938 -7.18 -1.037 1 98.19 387 ASN B N 1
ATOM 7338 C CA . ASN B 1 387 ? -16.562 -8.43 -0.393 1 98.19 387 ASN B CA 1
ATOM 7339 C C . ASN B 1 387 ? -15.805 -9.344 -1.353 1 98.19 387 ASN B C 1
ATOM 7341 O O . ASN B 1 387 ? -15.672 -10.547 -1.1 1 98.19 387 ASN B O 1
ATOM 7345 N N . PHE B 1 388 ? -15.328 -8.812 -2.498 1 98.75 388 PHE B N 1
ATOM 7346 C CA . PHE B 1 388 ? -14.453 -9.539 -3.41 1 98.75 388 PHE B CA 1
ATOM 7347 C C . PHE B 1 388 ? -13.07 -8.898 -3.465 1 98.75 388 PHE B C 1
ATOM 7349 O O . PHE B 1 388 ? -12.906 -7.828 -4.051 1 98.75 388 PHE B O 1
ATOM 7356 N N . ILE B 1 389 ? -12.125 -9.594 -2.924 1 98.44 389 ILE B N 1
ATOM 7357 C CA . ILE B 1 389 ? -10.742 -9.125 -2.934 1 98.44 389 ILE B CA 1
ATOM 7358 C C . ILE B 1 389 ? -9.961 -9.859 -4.02 1 98.44 389 ILE B C 1
ATOM 7360 O O . ILE B 1 389 ? -9.664 -11.055 -3.887 1 98.44 389 ILE B O 1
ATOM 7364 N N . PHE B 1 390 ? -9.672 -9.18 -5.055 1 98.5 390 PHE B N 1
ATOM 7365 C CA . PHE B 1 390 ? -8.828 -9.711 -6.117 1 98.5 390 PHE B CA 1
ATOM 7366 C C . PHE B 1 390 ? -7.418 -9.148 -6.023 1 98.5 390 PHE B C 1
ATOM 7368 O O . PHE B 1 390 ? -7.203 -7.957 -6.242 1 98.5 390 PHE B O 1
ATOM 7375 N N . THR B 1 391 ? -6.492 -9.969 -5.676 1 97.81 391 THR B N 1
ATOM 7376 C CA . THR B 1 391 ? -5.078 -9.617 -5.684 1 97.81 391 THR B CA 1
ATOM 7377 C C . THR B 1 391 ? -4.422 -10.039 -6.992 1 97.81 391 THR B C 1
ATOM 7379 O O . THR B 1 391 ? -4.086 -11.211 -7.168 1 97.81 391 THR B O 1
ATOM 7382 N N . ASN B 1 392 ? -4.195 -9.125 -7.867 1 95.56 392 ASN B N 1
ATOM 7383 C CA . ASN B 1 392 ? -3.744 -9.375 -9.227 1 95.56 392 ASN B CA 1
ATOM 7384 C C . ASN B 1 392 ? -2.221 -9.422 -9.312 1 95.56 392 ASN B C 1
ATOM 7386 O O . ASN B 1 392 ? -1.599 -8.547 -9.914 1 95.56 392 ASN B O 1
ATOM 7390 N N . GLY B 1 393 ? -1.647 -10.461 -8.789 1 90.25 393 GLY B N 1
ATOM 7391 C CA . GLY B 1 393 ? -0.21 -10.688 -8.758 1 90.25 393 GLY B CA 1
ATOM 7392 C C . GLY B 1 393 ? 0.168 -12.078 -8.297 1 90.25 393 GLY B C 1
ATOM 7393 O O . GLY B 1 393 ? -0.666 -12.992 -8.305 1 90.25 393 GLY B O 1
ATOM 7394 N N . GLN B 1 394 ? 1.455 -12.227 -8.055 1 84.75 394 GLN B N 1
ATOM 7395 C CA . GLN B 1 394 ? 1.993 -13.492 -7.574 1 84.75 394 GLN B CA 1
ATOM 7396 C C . GLN B 1 394 ? 2.893 -13.281 -6.359 1 84.75 394 GLN B C 1
ATOM 7398 O O . GLN B 1 394 ? 3.703 -12.352 -6.332 1 84.75 394 GLN B O 1
ATOM 7403 N N . SER B 1 395 ? 2.611 -14.047 -5.348 1 87.88 395 SER B N 1
ATOM 7404 C CA . SER B 1 395 ? 3.412 -13.992 -4.129 1 87.88 395 SER B CA 1
ATOM 7405 C C . SER B 1 395 ? 3.393 -15.328 -3.393 1 87.88 395 SER B C 1
ATOM 7407 O O . SER B 1 395 ? 2.332 -15.789 -2.967 1 87.88 395 SER B O 1
ATOM 7409 N N . GLU B 1 396 ? 4.559 -15.93 -3.221 1 84.62 396 GLU B N 1
ATOM 7410 C CA . GLU B 1 396 ? 4.648 -17.234 -2.561 1 84.62 396 GLU B CA 1
ATOM 7411 C C . GLU B 1 396 ? 4.16 -17.156 -1.116 1 84.62 396 GLU B C 1
ATOM 7413 O O . GLU B 1 396 ? 3.438 -18.031 -0.649 1 84.62 396 GLU B O 1
ATOM 7418 N N . ASP B 1 397 ? 4.578 -16.062 -0.461 1 89.94 397 ASP B N 1
ATOM 7419 C CA . ASP B 1 397 ? 4.152 -15.883 0.923 1 89.94 397 ASP B CA 1
ATOM 7420 C C . ASP B 1 397 ? 2.633 -15.773 1.021 1 89.94 397 ASP B C 1
ATOM 7422 O O . ASP B 1 397 ? 2.023 -16.359 1.919 1 89.94 397 ASP B O 1
ATOM 7426 N N . LEU B 1 398 ? 2.084 -15.031 0.112 1 93.44 398 LEU B N 1
ATOM 7427 C CA . LEU B 1 398 ? 0.636 -14.844 0.122 1 93.44 398 LEU B CA 1
ATOM 7428 C C . LEU B 1 398 ? -0.083 -16.156 -0.21 1 93.44 398 LEU B C 1
ATOM 7430 O O . LEU B 1 398 ? -1.104 -16.469 0.401 1 93.44 398 LEU B O 1
ATOM 7434 N N . ILE B 1 399 ? 0.434 -16.922 -1.128 1 91.31 399 ILE B N 1
ATOM 7435 C CA . ILE B 1 399 ? -0.135 -18.219 -1.502 1 91.31 399 ILE B CA 1
ATOM 7436 C C . ILE B 1 399 ? -0.191 -19.141 -0.28 1 91.31 399 ILE B C 1
ATOM 7438 O O . ILE B 1 399 ? -1.241 -19.703 0.032 1 91.31 399 ILE B O 1
ATOM 7442 N N . ASP B 1 400 ? 0.882 -19.188 0.418 1 91.31 400 ASP B N 1
ATOM 7443 C CA . ASP B 1 400 ? 0.965 -20.047 1.598 1 91.31 400 ASP B CA 1
ATOM 7444 C C . ASP B 1 400 ? -0.028 -19.594 2.67 1 91.31 400 ASP B C 1
ATOM 7446 O O . ASP B 1 400 ? -0.671 -20.438 3.311 1 91.31 400 ASP B O 1
ATOM 7450 N N . SER B 1 401 ? -0.108 -18.297 2.805 1 95.44 401 SER B N 1
ATOM 7451 C CA . SER B 1 401 ? -1.035 -17.766 3.801 1 95.44 401 SER B CA 1
ATOM 7452 C C . SER B 1 401 ? -2.48 -18.078 3.432 1 95.44 401 SER B C 1
ATOM 7454 O O . SER B 1 401 ? -3.311 -18.328 4.309 1 95.44 401 SER B O 1
ATOM 7456 N N . ILE B 1 402 ? -2.811 -18.047 2.143 1 95.81 402 ILE B N 1
ATOM 7457 C CA . ILE B 1 402 ? -4.168 -18.328 1.686 1 95.81 402 ILE B CA 1
ATOM 7458 C C . ILE B 1 402 ? -4.52 -19.781 1.962 1 95.81 402 ILE B C 1
ATOM 7460 O O . ILE B 1 402 ? -5.578 -20.078 2.518 1 95.81 402 ILE B O 1
ATOM 7464 N N . TYR B 1 403 ? -3.6 -20.672 1.704 1 94 403 TYR B N 1
ATOM 7465 C CA . TYR B 1 403 ? -3.85 -22.078 1.946 1 94 403 TYR B CA 1
ATOM 7466 C C . TYR B 1 403 ? -4.035 -22.359 3.434 1 94 403 TYR B C 1
ATOM 7468 O O . TYR B 1 403 ? -4.773 -23.266 3.816 1 94 403 TYR B O 1
ATOM 7476 N N . LEU B 1 404 ? -3.393 -21.594 4.215 1 94.5 404 LEU B N 1
ATOM 7477 C CA . LEU B 1 404 ? -3.367 -21.828 5.652 1 94.5 404 LEU B CA 1
ATOM 7478 C C . LEU B 1 404 ? -4.57 -21.188 6.332 1 94.5 404 LEU B C 1
ATOM 7480 O O . LEU B 1 404 ? -5.141 -21.766 7.266 1 94.5 404 LEU B O 1
ATOM 7484 N N . GLU B 1 405 ? -4.988 -20 5.852 1 95.31 405 GLU B N 1
ATOM 7485 C CA . GLU B 1 405 ? -5.824 -19.172 6.719 1 95.31 405 GLU B CA 1
ATOM 7486 C C . GLU B 1 405 ? -7.215 -18.984 6.125 1 95.31 405 GLU B C 1
ATOM 7488 O O . GLU B 1 405 ? -8.062 -18.312 6.711 1 95.31 405 GLU B O 1
ATOM 7493 N N . THR B 1 406 ? -7.574 -19.531 5.004 1 94.88 406 THR B N 1
ATOM 7494 C CA . THR B 1 406 ? -8.922 -19.375 4.457 1 94.88 406 THR B CA 1
ATOM 7495 C C . THR B 1 406 ? -9.789 -20.578 4.824 1 94.88 406 THR B C 1
ATOM 7497 O O . THR B 1 406 ? -9.289 -21.562 5.367 1 94.88 406 THR B O 1
ATOM 7500 N N . ASP B 1 407 ? -11.102 -20.453 4.652 1 98.06 407 ASP B N 1
ATOM 7501 C CA . ASP B 1 407 ? -12.039 -21.438 5.203 1 98.06 407 ASP B CA 1
ATOM 7502 C C . ASP B 1 407 ? -12.469 -22.453 4.145 1 98.06 407 ASP B C 1
ATOM 7504 O O . ASP B 1 407 ? -12.805 -23.594 4.473 1 98.06 407 ASP B O 1
ATOM 7508 N N . LEU B 1 408 ? -12.531 -22.047 2.953 1 98.75 408 LEU B N 1
ATOM 7509 C CA . LEU B 1 408 ? -12.969 -22.875 1.834 1 98.75 408 LEU B CA 1
ATOM 7510 C C . LEU B 1 408 ? -12.195 -22.516 0.567 1 98.75 408 LEU B C 1
ATOM 7512 O O . LEU B 1 408 ? -12.219 -21.375 0.115 1 98.75 408 LEU B O 1
ATOM 7516 N N . TYR B 1 409 ? -11.492 -23.5 0.037 1 98.62 409 TYR B N 1
ATOM 7517 C CA . TYR B 1 409 ? -10.734 -23.281 -1.192 1 98.62 409 TYR B CA 1
ATOM 7518 C C . TYR B 1 409 ? -11.555 -23.672 -2.414 1 98.62 409 TYR B C 1
ATOM 7520 O O . TYR B 1 409 ? -12.039 -24.812 -2.504 1 98.62 409 TYR B O 1
ATOM 7528 N N . PHE B 1 410 ? -11.703 -22.75 -3.33 1 98.75 410 PHE B N 1
ATOM 7529 C CA . PHE B 1 410 ? -12.648 -22.922 -4.426 1 98.75 410 PHE B CA 1
ATOM 7530 C C . PHE B 1 410 ? -11.914 -23.156 -5.742 1 98.75 410 PHE B C 1
ATOM 7532 O O . PHE B 1 410 ? -11.086 -22.344 -6.152 1 98.75 410 PHE B O 1
ATOM 7539 N N . MET B 1 411 ? -12.195 -24.266 -6.449 1 98.06 411 MET B N 1
ATOM 7540 C CA . MET B 1 411 ? -11.609 -24.594 -7.742 1 98.06 411 MET B CA 1
ATOM 7541 C C . MET B 1 411 ? -12.695 -24.891 -8.773 1 98.06 411 MET B C 1
ATOM 7543 O O . MET B 1 411 ? -12.984 -26.047 -9.062 1 98.06 411 MET B O 1
ATOM 7547 N N . PRO B 1 412 ? -13.188 -23.844 -9.367 1 97.56 412 PRO B N 1
ATOM 7548 C CA . PRO B 1 412 ? -14.219 -24.016 -10.391 1 97.56 412 PRO B CA 1
ATOM 7549 C C . PRO B 1 412 ? -13.641 -24.297 -11.773 1 97.56 412 PRO B C 1
ATOM 7551 O O . PRO B 1 412 ? -14.102 -23.719 -12.766 1 97.56 412 PRO B O 1
ATOM 7554 N N . SER B 1 413 ? -12.68 -25.172 -11.906 1 95.75 413 SER B N 1
ATOM 7555 C CA . SER B 1 413 ? -11.984 -25.453 -13.156 1 95.75 413 SER B CA 1
ATOM 7556 C C . SER B 1 413 ? -12.906 -26.125 -14.164 1 95.75 413 SER B C 1
ATOM 7558 O O . SER B 1 413 ? -13.719 -26.969 -13.797 1 95.75 413 SER B O 1
ATOM 7560 N N . LEU B 1 414 ? -12.734 -25.719 -15.406 1 94.56 414 LEU B N 1
ATOM 7561 C CA . LEU B 1 414 ? -13.422 -26.438 -16.469 1 94.56 414 LEU B CA 1
ATOM 7562 C C . LEU B 1 414 ? -12.961 -27.891 -16.531 1 94.56 414 LEU B C 1
ATOM 7564 O O . LEU B 1 414 ? -13.781 -28.797 -16.672 1 94.56 414 LEU B O 1
ATOM 7568 N N . PHE B 1 415 ? -11.766 -28.062 -16.438 1 93 415 PHE B N 1
ATOM 7569 C CA . PHE B 1 415 ? -11.125 -29.359 -16.25 1 93 415 PHE B CA 1
ATOM 7570 C C . PHE B 1 415 ? -9.836 -29.203 -15.453 1 93 415 PHE B C 1
ATOM 7572 O O . PHE B 1 415 ? -9.227 -28.141 -15.445 1 93 415 PHE B O 1
ATOM 7579 N N . GLU B 1 416 ? -9.477 -30.281 -14.719 1 94.31 416 GLU B N 1
ATOM 7580 C CA . GLU B 1 416 ? -8.266 -30.297 -13.898 1 94.31 416 GLU B CA 1
ATOM 7581 C C . GLU B 1 416 ? -7.59 -31.672 -13.953 1 94.31 416 GLU B C 1
ATOM 7583 O O . GLU B 1 416 ? -8.07 -32.625 -13.344 1 94.31 416 GLU B O 1
ATOM 7588 N N . PRO B 1 417 ? -6.465 -31.703 -14.617 1 94.31 417 PRO B N 1
ATOM 7589 C CA . PRO B 1 417 ? -5.816 -33 -14.727 1 94.31 417 PRO B CA 1
ATOM 7590 C C . PRO B 1 417 ? -5.492 -33.625 -13.375 1 94.31 417 PRO B C 1
ATOM 7592 O O . PRO B 1 417 ? -5.871 -34.781 -13.109 1 94.31 417 PRO B O 1
ATOM 7595 N N . CYS B 1 418 ? -4.84 -33 -12.555 1 93.94 418 CYS B N 1
ATOM 7596 C CA . CYS B 1 418 ? -4.539 -33.469 -11.203 1 93.94 418 CYS B CA 1
ATOM 7597 C C . CYS B 1 418 ? -4.922 -32.406 -10.164 1 93.94 418 CYS B C 1
ATOM 7599 O O . CYS B 1 418 ? -5.758 -32.688 -9.297 1 93.94 418 CYS B O 1
ATOM 7601 N N . GLY B 1 419 ? -4.43 -31.297 -10.344 1 89.62 419 GLY B N 1
ATOM 7602 C CA . GLY B 1 419 ? -4.547 -30.266 -9.336 1 89.62 419 GLY B CA 1
ATOM 7603 C C . GLY B 1 419 ? -3.598 -30.453 -8.172 1 89.62 419 GLY B C 1
ATOM 7604 O O . GLY B 1 419 ? -3.326 -31.594 -7.762 1 89.62 419 GLY B O 1
ATOM 7605 N N . ILE B 1 420 ? -3.037 -29.406 -7.73 1 86.56 420 ILE B N 1
ATOM 7606 C CA . ILE B 1 420 ? -2.154 -29.484 -6.57 1 86.56 420 ILE B CA 1
ATOM 7607 C C . ILE B 1 420 ? -2.682 -28.562 -5.469 1 86.56 420 ILE B C 1
ATOM 7609 O O . ILE B 1 420 ? -2.494 -28.844 -4.281 1 86.56 420 ILE B O 1
ATOM 7613 N N . SER B 1 421 ? -3.426 -27.609 -5.816 1 92.06 421 SER B N 1
ATOM 7614 C CA . SER B 1 421 ? -3.893 -26.578 -4.883 1 92.06 421 SER B CA 1
ATOM 7615 C C . SER B 1 421 ? -4.848 -27.172 -3.852 1 92.06 421 SER B C 1
ATOM 7617 O O . SER B 1 421 ? -4.793 -26.812 -2.672 1 92.06 421 SER B O 1
ATOM 7619 N N . GLN B 1 422 ? -5.73 -28.078 -4.332 1 95.62 422 GLN B N 1
ATOM 7620 C CA . GLN B 1 422 ? -6.656 -28.688 -3.387 1 95.62 422 GLN B CA 1
ATOM 7621 C C . GLN B 1 422 ? -5.914 -29.531 -2.348 1 95.62 422 GLN B C 1
ATOM 7623 O O . GLN B 1 422 ? -6.305 -29.562 -1.181 1 95.62 422 GLN B O 1
ATOM 7628 N N . MET B 1 423 ? -4.855 -30.156 -2.787 1 94.12 423 MET B N 1
ATOM 7629 C CA . MET B 1 423 ? -4.062 -30.953 -1.861 1 94.12 423 MET B CA 1
ATOM 7630 C C . MET B 1 423 ? -3.385 -30.062 -0.819 1 94.12 423 MET B C 1
ATOM 7632 O O . MET B 1 423 ? -3.373 -30.406 0.368 1 94.12 423 MET B O 1
ATOM 7636 N N . LEU B 1 424 ? -2.889 -28.984 -1.268 1 90.19 424 LEU B N 1
ATOM 7637 C CA . LEU B 1 424 ? -2.209 -28.047 -0.379 1 90.19 424 LEU B CA 1
ATOM 7638 C C . LEU B 1 424 ? -3.188 -27.438 0.62 1 90.19 424 LEU B C 1
ATOM 7640 O O . LEU B 1 424 ? -2.855 -27.266 1.796 1 90.19 424 LEU B O 1
ATOM 7644 N N . SER B 1 425 ? -4.34 -27.125 0.189 1 95.12 425 SER B N 1
ATOM 7645 C CA . SER B 1 425 ? -5.371 -26.578 1.069 1 95.12 425 SER B CA 1
ATOM 7646 C C . SER B 1 425 ? -5.805 -27.609 2.107 1 95.12 425 SER B C 1
ATOM 7648 O O . SER B 1 425 ? -5.859 -27.312 3.301 1 95.12 425 SER B O 1
ATOM 7650 N N . MET B 1 426 ? -6.012 -28.828 1.649 1 96.5 426 MET B N 1
ATOM 7651 C CA . MET B 1 426 ? -6.484 -29.906 2.521 1 96.5 426 MET B CA 1
ATOM 7652 C C . MET B 1 426 ? -5.426 -30.266 3.557 1 96.5 426 MET B C 1
ATOM 7654 O O . MET B 1 426 ? -5.758 -30.641 4.688 1 96.5 426 MET B O 1
ATOM 7658 N N . ARG B 1 427 ? -4.211 -30.141 3.164 1 92.88 427 ARG B N 1
ATOM 7659 C CA . ARG B 1 427 ? -3.117 -30.406 4.09 1 92.88 427 ARG B CA 1
ATOM 7660 C C . ARG B 1 427 ? -3.234 -29.547 5.344 1 92.88 427 ARG B C 1
ATOM 7662 O O . ARG B 1 427 ? -2.846 -29.969 6.434 1 92.88 427 ARG B O 1
ATOM 7669 N N . ASN B 1 428 ? -3.818 -28.422 5.203 1 93.31 428 ASN B N 1
ATOM 7670 C CA . ASN B 1 428 ? -3.975 -27.5 6.32 1 93.31 428 ASN B CA 1
ATOM 7671 C C . ASN B 1 428 ? -5.355 -27.609 6.961 1 93.31 428 ASN B C 1
ATOM 7673 O O . ASN B 1 428 ? -5.699 -26.844 7.852 1 93.31 428 ASN B O 1
ATOM 7677 N N . GLY B 1 429 ? -6.141 -28.547 6.426 1 95.75 429 GLY B N 1
ATOM 7678 C CA . GLY B 1 429 ? -7.461 -28.781 6.984 1 95.75 429 GLY B CA 1
ATOM 7679 C C . GLY B 1 429 ? -8.531 -27.891 6.398 1 95.75 429 GLY B C 1
ATOM 7680 O O . GLY B 1 429 ? -9.633 -27.797 6.941 1 95.75 429 GLY B O 1
ATOM 7681 N N . ASN B 1 430 ? -8.25 -27.188 5.375 1 96.69 430 ASN B N 1
ATOM 7682 C CA . ASN B 1 430 ? -9.234 -26.359 4.684 1 96.69 430 ASN B CA 1
ATOM 7683 C C . ASN B 1 430 ? -9.945 -27.156 3.588 1 96.69 430 ASN B C 1
ATOM 7685 O O . ASN B 1 430 ? -9.336 -27.531 2.592 1 96.69 430 ASN B O 1
ATOM 7689 N N . PRO B 1 431 ? -11.258 -27.359 3.76 1 98.31 431 PRO B N 1
ATOM 7690 C CA . PRO B 1 431 ? -11.984 -28.078 2.709 1 98.31 431 PRO B CA 1
ATOM 7691 C C . PRO B 1 431 ? -12.016 -27.328 1.386 1 98.31 431 PRO B C 1
ATOM 7693 O O . PRO B 1 431 ? -11.805 -26.109 1.364 1 98.31 431 PRO B O 1
ATOM 7696 N N . CYS B 1 432 ? -12.266 -28.078 0.346 1 98.62 432 CYS B N 1
ATOM 7697 C CA . CYS B 1 432 ? -12.336 -27.484 -0.984 1 98.62 432 CYS B CA 1
ATOM 7698 C C . CYS B 1 432 ? -13.734 -27.609 -1.57 1 98.62 432 CYS B C 1
ATOM 7700 O O . CYS B 1 432 ? -14.484 -28.516 -1.195 1 98.62 432 CYS B O 1
ATOM 7702 N N . LEU B 1 433 ? -14.133 -26.672 -2.314 1 98.88 433 LEU B N 1
ATOM 7703 C CA . LEU B 1 433 ? -15.258 -26.766 -3.238 1 98.88 433 LEU B CA 1
ATOM 7704 C C . LEU B 1 433 ? -14.773 -26.844 -4.684 1 98.88 433 LEU B C 1
ATOM 7706 O O . LEU B 1 433 ? -14.219 -25.875 -5.207 1 98.88 433 LEU B O 1
ATOM 7710 N N . VAL B 1 434 ? -15.008 -28.016 -5.324 1 98.69 434 VAL B N 1
ATOM 7711 C CA . VAL B 1 434 ? -14.328 -28.25 -6.594 1 98.69 434 VAL B CA 1
ATOM 7712 C C . VAL B 1 434 ? -15.32 -28.734 -7.641 1 98.69 434 VAL B C 1
ATOM 7714 O O . VAL B 1 434 ? -16.391 -29.266 -7.301 1 98.69 434 VAL B O 1
ATOM 7717 N N . HIS B 1 435 ? -14.977 -28.484 -8.891 1 97.94 435 HIS B N 1
ATOM 7718 C CA . HIS B 1 435 ? -15.648 -29.156 -9.992 1 97.94 435 HIS B CA 1
ATOM 7719 C C . HIS B 1 435 ? -15.273 -30.625 -10.047 1 97.94 435 HIS B C 1
ATOM 7721 O O . HIS B 1 435 ? -14.102 -30.984 -9.93 1 97.94 435 HIS B O 1
ATOM 7727 N N . ASN B 1 436 ? -16.25 -31.453 -10.227 1 96.19 436 ASN B N 1
ATOM 7728 C CA . ASN B 1 436 ? -16.031 -32.906 -10.25 1 96.19 436 ASN B CA 1
ATOM 7729 C C . ASN B 1 436 ? -15.391 -33.344 -11.555 1 96.19 436 ASN B C 1
ATOM 7731 O O . ASN B 1 436 ? -16.016 -34.031 -12.367 1 96.19 436 ASN B O 1
ATOM 7735 N N . THR B 1 437 ? -14.117 -33.125 -11.664 1 94.31 437 THR B N 1
ATOM 7736 C CA . THR B 1 437 ? -13.391 -33.438 -12.883 1 94.31 437 THR B CA 1
ATOM 7737 C C . THR B 1 437 ? -11.945 -33.844 -12.57 1 94.31 437 THR B C 1
ATOM 7739 O O . THR B 1 437 ? -11.359 -33.312 -11.617 1 94.31 437 THR B O 1
ATOM 7742 N N . GLY B 1 438 ? -11.453 -34.75 -13.359 1 95 438 GLY B N 1
ATOM 7743 C CA . GLY B 1 438 ? -10.047 -35.125 -13.289 1 95 438 GLY B CA 1
ATOM 7744 C C . GLY B 1 438 ? -9.57 -35.438 -11.883 1 95 438 GLY B C 1
ATOM 7745 O O . GLY B 1 438 ? -10.211 -36.188 -11.141 1 95 438 GLY B O 1
ATOM 7746 N N . GLY B 1 439 ? -8.469 -34.844 -11.523 1 95.75 439 GLY B N 1
ATOM 7747 C CA . GLY B 1 439 ? -7.836 -35.094 -10.242 1 95.75 439 GLY B CA 1
ATOM 7748 C C . GLY B 1 439 ? -8.633 -34.594 -9.062 1 95.75 439 GLY B C 1
ATOM 7749 O O . GLY B 1 439 ? -8.43 -35 -7.93 1 95.75 439 GLY B O 1
ATOM 7750 N N . LEU B 1 440 ? -9.523 -33.688 -9.312 1 97.12 440 LEU B N 1
ATOM 7751 C CA . LEU B 1 440 ? -10.359 -33.188 -8.234 1 97.12 440 LEU B CA 1
ATOM 7752 C C . LEU B 1 440 ? -11.336 -34.25 -7.75 1 97.12 440 LEU B C 1
ATOM 7754 O O . LEU B 1 440 ? -11.648 -34.312 -6.559 1 97.12 440 LEU B O 1
ATOM 7758 N N . ARG B 1 441 ? -11.75 -35.031 -8.719 1 96.19 441 ARG B N 1
ATOM 7759 C CA . ARG B 1 441 ? -12.609 -36.188 -8.383 1 96.19 441 ARG B CA 1
ATOM 7760 C C . ARG B 1 441 ? -11.867 -37.188 -7.523 1 96.19 441 ARG B C 1
ATOM 7762 O O . ARG B 1 441 ? -12.461 -37.812 -6.645 1 96.19 441 ARG B O 1
ATOM 7769 N N . ASP B 1 442 ? -10.625 -37.312 -7.684 1 96.81 442 ASP B N 1
ATOM 7770 C CA . ASP B 1 442 ? -9.805 -38.312 -7.004 1 96.81 442 ASP B CA 1
ATOM 7771 C C . ASP B 1 442 ? -9.398 -37.844 -5.613 1 96.81 442 ASP B C 1
ATOM 7773 O O . ASP B 1 442 ? -8.945 -38.625 -4.785 1 96.81 442 ASP B O 1
ATOM 7777 N N . THR B 1 443 ? -9.586 -36.531 -5.332 1 97.19 443 THR B N 1
ATOM 7778 C CA . THR B 1 443 ? -8.93 -36.031 -4.137 1 97.19 443 THR B CA 1
ATOM 7779 C C . THR B 1 443 ? -9.953 -35.438 -3.174 1 97.19 443 THR B C 1
ATOM 7781 O O . THR B 1 443 ? -9.703 -35.344 -1.972 1 97.19 443 THR B O 1
ATOM 7784 N N . VAL B 1 444 ? -11.07 -35.031 -3.67 1 98.06 444 VAL B N 1
ATOM 7785 C CA . VAL B 1 444 ? -12.07 -34.406 -2.824 1 98.06 444 VAL B CA 1
ATOM 7786 C C . VAL B 1 444 ? -13.352 -35.219 -2.82 1 98.06 444 VAL B C 1
ATOM 7788 O O . VAL B 1 444 ? -13.93 -35.5 -3.879 1 98.06 444 VAL B O 1
ATOM 7791 N N . GLU B 1 445 ? -13.773 -35.594 -1.666 1 97.94 445 GLU B N 1
ATOM 7792 C CA . GLU B 1 445 ? -15.016 -36.344 -1.503 1 97.94 445 GLU B CA 1
ATOM 7793 C C . GLU B 1 445 ? -16.109 -35.469 -0.904 1 97.94 445 GLU B C 1
ATOM 7795 O O . GLU B 1 445 ? -15.953 -34.938 0.197 1 97.94 445 GLU B O 1
ATOM 7800 N N . HIS B 1 446 ? -17.203 -35.406 -1.576 1 98.44 446 HIS B N 1
ATOM 7801 C CA . HIS B 1 446 ? -18.297 -34.5 -1.223 1 98.44 446 HIS B CA 1
ATOM 7802 C C . HIS B 1 446 ? -18.828 -34.812 0.175 1 98.44 446 HIS B C 1
ATOM 7804 O O . HIS B 1 446 ? -19.125 -35.969 0.496 1 98.44 446 HIS B O 1
ATOM 7810 N N . MET B 1 447 ? -18.859 -33.812 0.979 1 98.38 447 MET B N 1
ATOM 7811 C CA . MET B 1 447 ? -19.422 -33.812 2.328 1 98.38 447 MET B CA 1
ATOM 7812 C C . MET B 1 447 ? -18.578 -34.688 3.258 1 98.38 447 MET B C 1
ATOM 7814 O O . MET B 1 447 ? -19 -35 4.379 1 98.38 447 MET B O 1
ATOM 7818 N N . LYS B 1 448 ? -17.453 -35.094 2.807 1 98.19 448 LYS B N 1
ATOM 7819 C CA . LYS B 1 448 ? -16.547 -35.906 3.637 1 98.19 448 LYS B CA 1
ATOM 7820 C C . LYS B 1 448 ? -15.219 -35.188 3.836 1 98.19 448 LYS B C 1
ATOM 7822 O O . LYS B 1 448 ? -14.789 -34.969 4.969 1 98.19 448 LYS B O 1
ATOM 7827 N N . THR B 1 449 ? -14.57 -34.844 2.756 1 98.38 449 THR B N 1
ATOM 7828 C CA . THR B 1 449 ? -13.297 -34.156 2.852 1 98.38 449 THR B CA 1
ATOM 7829 C C . THR B 1 449 ? -13.414 -32.75 2.246 1 98.38 449 THR B C 1
ATOM 7831 O O . THR B 1 449 ? -12.469 -31.953 2.318 1 98.38 449 THR B O 1
ATOM 7834 N N . GLY B 1 450 ? -14.516 -32.469 1.608 1 98.69 450 GLY B N 1
ATOM 7835 C CA . GLY B 1 450 ? -14.828 -31.219 0.939 1 98.69 450 GLY B CA 1
ATOM 7836 C C . GLY B 1 450 ? -16.156 -31.234 0.221 1 98.69 450 GLY B C 1
ATOM 7837 O O . GLY B 1 450 ? -17.109 -31.891 0.671 1 98.69 450 GLY B O 1
ATOM 7838 N N . PHE B 1 451 ? -16.234 -30.406 -0.799 1 98.88 451 PHE B N 1
ATOM 7839 C CA . PHE B 1 451 ? -17.469 -30.281 -1.556 1 98.88 451 PHE B CA 1
ATOM 7840 C C . PHE B 1 451 ? -17.203 -30.375 -3.053 1 98.88 451 PHE B C 1
ATOM 7842 O O . PHE B 1 451 ? -16.188 -29.859 -3.539 1 98.88 451 PHE B O 1
ATOM 7849 N N . SER B 1 452 ? -18.109 -31.031 -3.73 1 98.69 452 SER B N 1
ATOM 7850 C CA . SER B 1 452 ? -17.953 -31.234 -5.168 1 98.69 452 SER B CA 1
ATOM 7851 C C . SER B 1 452 ? -19.25 -30.922 -5.914 1 98.69 452 SER B C 1
ATOM 7853 O O . SER B 1 452 ? -20.312 -31.375 -5.504 1 98.69 452 SER B O 1
ATOM 7855 N N . PHE B 1 453 ? -19.109 -30.125 -6.973 1 98.38 453 PHE B N 1
ATOM 7856 C CA . PHE B 1 453 ? -20.281 -29.844 -7.793 1 98.38 453 PHE B CA 1
ATOM 7857 C C . PHE B 1 453 ? -20.125 -30.438 -9.188 1 98.38 453 PHE B C 1
ATOM 7859 O O . PHE B 1 453 ? -19 -30.703 -9.633 1 98.38 453 PHE B O 1
ATOM 7866 N N . ASP B 1 454 ? -21.25 -30.688 -9.82 1 95.69 454 ASP B N 1
ATOM 7867 C CA . ASP B 1 454 ? -21.281 -31.25 -11.164 1 95.69 454 ASP B CA 1
ATOM 7868 C C . ASP B 1 454 ? -22.625 -31 -11.844 1 95.69 454 ASP B C 1
ATOM 7870 O O . ASP B 1 454 ? -23.484 -30.297 -11.305 1 95.69 454 ASP B O 1
ATOM 7874 N N . GLY B 1 455 ? -22.688 -31.5 -13.117 1 94 455 GLY B N 1
ATOM 7875 C CA . GLY B 1 455 ? -23.906 -31.406 -13.906 1 94 455 GLY B CA 1
ATOM 7876 C C . GLY B 1 455 ? -23.75 -31.938 -15.32 1 94 455 GLY B C 1
ATOM 7877 O O . GLY B 1 455 ? -22.625 -32 -15.844 1 94 455 GLY B O 1
ATOM 7878 N N . LYS B 1 456 ? -24.906 -32.219 -15.828 1 89.56 456 LYS B N 1
ATOM 7879 C CA . LYS B 1 456 ? -24.906 -32.781 -17.172 1 89.56 456 LYS B CA 1
ATOM 7880 C C . LYS B 1 456 ? -24.719 -31.688 -18.219 1 89.56 456 LYS B C 1
ATOM 7882 O O . LYS B 1 456 ? -24.031 -31.891 -19.219 1 89.56 456 LYS B O 1
ATOM 7887 N N . THR B 1 457 ? -25.344 -30.609 -17.984 1 91.94 457 THR B N 1
ATOM 7888 C CA . THR B 1 457 ? -25.25 -29.453 -18.875 1 91.94 457 THR B CA 1
ATOM 7889 C C . THR B 1 457 ? -24.531 -28.297 -18.188 1 91.94 457 THR B C 1
ATOM 7891 O O . THR B 1 457 ? -24.312 -28.328 -16.969 1 91.94 457 THR B O 1
ATOM 7894 N N . TYR B 1 458 ? -24.219 -27.359 -19.031 1 93.06 458 TYR B N 1
ATOM 7895 C CA . TYR B 1 458 ? -23.594 -26.156 -18.5 1 93.06 458 TYR B CA 1
ATOM 7896 C C . TYR B 1 458 ? -24.469 -25.531 -17.422 1 93.06 458 TYR B C 1
ATOM 7898 O O . TYR B 1 458 ? -23.984 -25.203 -16.328 1 93.06 458 TYR B O 1
ATOM 7906 N N . ASP B 1 459 ? -25.688 -25.328 -17.703 1 95.06 459 ASP B N 1
ATOM 7907 C CA . ASP B 1 459 ? -26.625 -24.688 -16.766 1 95.06 459 ASP B CA 1
ATOM 7908 C C . ASP B 1 459 ? -26.75 -25.516 -15.484 1 95.06 459 ASP B C 1
ATOM 7910 O O . ASP B 1 459 ? -26.859 -24.953 -14.391 1 95.06 459 ASP B O 1
ATOM 7914 N N . ASP B 1 460 ? -26.766 -26.812 -15.672 1 96 460 ASP B N 1
ATOM 7915 C CA . ASP B 1 460 ? -26.828 -27.703 -14.508 1 96 460 ASP B CA 1
ATOM 7916 C C . ASP B 1 460 ? -25.594 -27.531 -13.617 1 96 460 ASP B C 1
ATOM 7918 O O . ASP B 1 460 ? -25.703 -27.578 -12.391 1 96 460 ASP B O 1
ATOM 7922 N N . LYS B 1 461 ? -24.5 -27.344 -14.219 1 96.75 461 LYS B N 1
ATOM 7923 C CA . LYS B 1 461 ? -23.266 -27.172 -13.477 1 96.75 461 LYS B CA 1
ATOM 7924 C C . LYS B 1 461 ? -23.281 -25.875 -12.672 1 96.75 461 LYS B C 1
ATOM 7926 O O . LYS B 1 461 ? -22.906 -25.859 -11.5 1 96.75 461 LYS B O 1
ATOM 7931 N N . ILE B 1 462 ? -23.75 -24.859 -13.336 1 97.5 462 ILE B N 1
ATOM 7932 C CA . ILE B 1 462 ? -23.812 -23.562 -12.664 1 97.5 462 ILE B CA 1
ATOM 7933 C C . ILE B 1 462 ? -24.766 -23.625 -11.484 1 97.5 462 ILE B C 1
ATOM 7935 O O . ILE B 1 462 ? -24.453 -23.172 -10.383 1 97.5 462 ILE B O 1
ATOM 7939 N N . LYS B 1 463 ? -25.891 -24.172 -11.703 1 97.88 463 LYS B N 1
ATOM 7940 C CA . LYS B 1 463 ? -26.891 -24.297 -10.648 1 97.88 463 LYS B CA 1
ATOM 7941 C C . LYS B 1 463 ? -26.375 -25.125 -9.484 1 97.88 463 LYS B C 1
ATOM 7943 O O . LYS B 1 463 ? -26.578 -24.781 -8.32 1 97.88 463 LYS B O 1
ATOM 7948 N N . ASN B 1 464 ? -25.781 -26.219 -9.852 1 98.31 464 ASN B N 1
ATOM 7949 C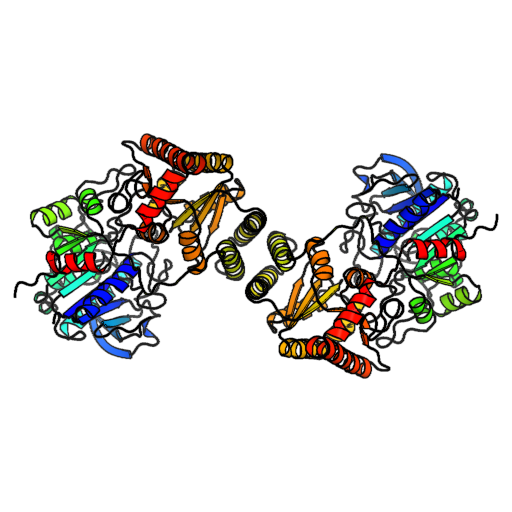 CA . ASN B 1 464 ? -25.266 -27.109 -8.805 1 98.31 464 ASN B CA 1
ATOM 7950 C C . ASN B 1 464 ? -24.109 -26.453 -8.055 1 98.31 464 ASN B C 1
ATOM 7952 O O . ASN B 1 464 ? -23.953 -26.672 -6.852 1 98.31 464 ASN B O 1
ATOM 7956 N N . MET B 1 465 ? -23.281 -25.719 -8.742 1 98.56 465 MET B N 1
ATOM 7957 C CA . MET B 1 465 ? -22.188 -24.984 -8.109 1 98.56 465 MET B CA 1
ATOM 7958 C C . MET B 1 465 ? -22.719 -24.078 -6.996 1 98.56 465 MET B C 1
ATOM 7960 O O . MET B 1 465 ? -22.188 -24.094 -5.879 1 98.56 465 MET B O 1
ATOM 7964 N N . ILE B 1 466 ? -23.75 -23.344 -7.273 1 98.5 466 ILE B N 1
ATOM 7965 C CA . ILE B 1 466 ? -24.344 -22.422 -6.312 1 98.5 466 ILE B CA 1
ATOM 7966 C C . ILE B 1 466 ? -24.984 -23.219 -5.172 1 98.5 466 ILE B C 1
ATOM 7968 O O . ILE B 1 466 ? -24.859 -22.844 -4.004 1 98.5 466 ILE B O 1
ATOM 7972 N N . LEU B 1 467 ? -25.594 -24.297 -5.539 1 98.38 467 LEU B N 1
ATOM 7973 C CA . LEU B 1 467 ? -26.234 -25.141 -4.547 1 98.38 467 LEU B CA 1
ATOM 7974 C C . LEU B 1 467 ? -25.219 -25.719 -3.574 1 98.38 467 LEU B C 1
ATOM 7976 O O . LEU B 1 467 ? -25.469 -25.766 -2.365 1 98.38 467 LEU B O 1
ATOM 7980 N N . VAL B 1 468 ? -24.172 -26.203 -4.082 1 98.75 468 VAL B N 1
ATOM 7981 C CA . VAL B 1 468 ? -23.156 -26.828 -3.248 1 98.75 468 VAL B CA 1
ATOM 7982 C C . VAL B 1 468 ? -22.5 -25.766 -2.363 1 98.75 468 VAL B C 1
ATOM 7984 O O . VAL B 1 468 ? -22.141 -26.047 -1.215 1 98.75 468 VAL B O 1
ATOM 7987 N N . LEU B 1 469 ? -22.344 -24.578 -2.887 1 98.75 469 LEU B N 1
ATOM 7988 C CA . LEU B 1 469 ? -21.859 -23.5 -2.035 1 98.75 469 LEU B CA 1
ATOM 7989 C C . LEU B 1 469 ? -22.812 -23.25 -0.873 1 98.75 469 LEU B C 1
ATOM 7991 O O . LEU B 1 469 ? -22.391 -23.094 0.271 1 98.75 469 LEU B O 1
ATOM 7995 N N . ASP B 1 470 ? -24.078 -23.203 -1.167 1 98.69 470 ASP B N 1
ATOM 7996 C CA . ASP B 1 470 ? -25.078 -23.031 -0.123 1 98.69 470 ASP B CA 1
ATOM 7997 C C . ASP B 1 470 ? -24.953 -24.125 0.939 1 98.69 470 ASP B C 1
ATOM 7999 O O . ASP B 1 470 ? -25.109 -23.859 2.133 1 98.69 470 ASP B O 1
ATOM 8003 N N . GLN B 1 471 ? -24.734 -25.266 0.487 1 98.56 471 GLN B N 1
ATOM 8004 C CA . GLN B 1 471 ? -24.562 -26.375 1.41 1 98.56 471 GLN B CA 1
ATOM 8005 C C . GLN B 1 471 ? -23.359 -26.156 2.314 1 98.56 471 GLN B C 1
ATOM 8007 O O . GLN B 1 471 ? -23.438 -26.391 3.525 1 98.56 471 GLN B O 1
ATOM 8012 N N . ALA B 1 472 ? -22.297 -25.797 1.737 1 98.75 472 ALA B N 1
ATOM 8013 C CA . ALA B 1 472 ? -21.078 -25.531 2.508 1 98.75 472 ALA B CA 1
ATOM 8014 C C . ALA B 1 472 ? -21.312 -24.438 3.549 1 98.75 472 ALA B C 1
ATOM 8016 O O . ALA B 1 472 ? -20.922 -24.594 4.711 1 98.75 472 ALA B O 1
ATOM 8017 N N . LEU B 1 473 ? -21.984 -23.344 3.107 1 98.62 473 LEU B N 1
ATOM 8018 C CA . LEU B 1 473 ? -22.266 -22.234 4.008 1 98.62 473 LEU B CA 1
ATOM 8019 C C . LEU B 1 473 ? -23.219 -22.672 5.125 1 98.62 473 LEU B C 1
ATOM 8021 O O . LEU B 1 473 ? -23.047 -22.266 6.277 1 98.62 473 LEU B O 1
ATOM 8025 N N . ASP B 1 474 ? -24.156 -23.469 4.77 1 98.38 474 ASP B N 1
ATOM 8026 C CA . ASP B 1 474 ? -25.094 -23.969 5.762 1 98.38 474 ASP B CA 1
ATOM 8027 C C . ASP B 1 474 ? -24.391 -24.828 6.816 1 98.38 474 ASP B C 1
ATOM 8029 O O . ASP B 1 474 ? -24.656 -24.672 8.016 1 98.38 474 ASP B O 1
ATOM 8033 N N . VAL B 1 475 ? -23.578 -25.719 6.387 1 98.44 475 VAL B N 1
ATOM 8034 C CA . VAL B 1 475 ? -22.828 -26.562 7.312 1 98.44 475 VAL B CA 1
ATOM 8035 C C . VAL B 1 475 ? -21.953 -25.688 8.211 1 98.44 475 VAL B C 1
ATOM 8037 O O . VAL B 1 475 ? -21.906 -25.891 9.422 1 98.44 475 VAL B O 1
ATOM 8040 N N . PHE B 1 476 ? -21.312 -24.703 7.668 1 98 476 PHE B N 1
ATOM 8041 C CA . PHE B 1 476 ? -20.422 -23.812 8.406 1 98 476 PHE B CA 1
ATOM 8042 C C . PHE B 1 476 ? -21.203 -23.031 9.469 1 98 476 PHE B C 1
ATOM 8044 O O . PHE B 1 476 ? -20.734 -22.906 10.609 1 98 476 PHE B O 1
ATOM 8051 N N . VAL B 1 477 ? -22.359 -22.562 9.102 1 97.81 477 VAL B N 1
ATOM 8052 C CA . VAL B 1 477 ? -23.109 -21.656 9.977 1 97.81 477 VAL B CA 1
ATOM 8053 C C . VAL B 1 477 ? -23.922 -22.453 10.984 1 97.81 477 VAL B C 1
ATOM 8055 O O . VAL B 1 477 ? -23.969 -22.109 12.172 1 97.81 477 VAL B O 1
ATOM 8058 N N . ASN B 1 478 ? -24.484 -23.609 10.562 1 97.69 478 ASN B N 1
ATOM 8059 C CA . ASN B 1 478 ? -25.531 -24.25 11.359 1 97.69 478 ASN B CA 1
ATOM 8060 C C . ASN B 1 478 ? -25.094 -25.609 11.867 1 97.69 478 ASN B C 1
ATOM 8062 O O . ASN B 1 478 ? -25.766 -26.219 12.695 1 97.69 478 ASN B O 1
ATOM 8066 N N . ASP B 1 479 ? -24.016 -26.125 11.414 1 98 479 ASP B N 1
ATOM 8067 C CA . ASP B 1 479 ? -23.562 -27.453 11.805 1 98 479 ASP B CA 1
ATOM 8068 C C . ASP B 1 479 ? -22.047 -27.484 12.008 1 98 479 ASP B C 1
ATOM 8070 O O . ASP B 1 479 ? -21.344 -28.219 11.305 1 98 479 ASP B O 1
ATOM 8074 N N . GLN B 1 480 ? -21.609 -26.859 13.023 1 96.88 480 GLN B N 1
ATOM 8075 C CA . GLN B 1 480 ? -20.188 -26.672 13.289 1 96.88 480 GLN B CA 1
ATOM 8076 C C . GLN B 1 480 ? -19.5 -28 13.523 1 96.88 480 GLN B C 1
ATOM 8078 O O . GLN B 1 480 ? -18.359 -28.203 13.062 1 96.88 480 GLN B O 1
ATOM 8083 N N . PRO B 1 481 ? -20.125 -28.969 14.156 1 98 481 PRO B N 1
ATOM 8084 C CA . PRO B 1 481 ? -19.469 -30.281 14.297 1 98 481 PRO B CA 1
ATOM 8085 C C . PRO B 1 481 ? -19.203 -30.953 12.953 1 98 481 PRO B C 1
ATOM 8087 O O . PRO B 1 481 ? -18.125 -31.531 12.75 1 98 481 PRO B O 1
ATOM 8090 N N . LYS B 1 482 ? -20.141 -30.875 12.07 1 98.38 482 LYS B N 1
ATOM 8091 C CA . LYS B 1 482 ? -19.953 -31.453 10.75 1 98.38 482 LYS B CA 1
ATOM 8092 C C . LYS B 1 482 ? -18.828 -30.734 9.984 1 98.38 482 LYS B C 1
ATOM 8094 O O . LYS B 1 482 ? -18.031 -31.375 9.289 1 98.38 482 LYS B O 1
ATOM 8099 N N . TRP B 1 483 ? -18.828 -29.469 10.109 1 98.44 483 TRP B N 1
ATOM 8100 C CA . TRP B 1 483 ? -17.766 -28.688 9.461 1 98.44 483 TRP B CA 1
ATOM 8101 C C . TRP B 1 483 ? -16.406 -29.141 9.961 1 98.44 483 TRP B C 1
ATOM 8103 O O . TRP B 1 483 ? -15.492 -29.375 9.156 1 98.44 483 TRP B O 1
ATOM 8113 N N . LYS B 1 484 ? -16.312 -29.297 11.281 1 98.19 484 LYS B N 1
ATOM 8114 C CA . LYS B 1 484 ? -15.055 -29.719 11.883 1 98.19 484 LYS B CA 1
ATOM 8115 C C . LYS B 1 484 ? -14.68 -31.125 11.43 1 98.19 484 LYS B C 1
ATOM 8117 O O . LYS B 1 484 ? -13.5 -31.406 11.195 1 98.19 484 LYS B O 1
ATOM 8122 N N . GLU B 1 485 ? -15.68 -31.891 11.266 1 98.56 485 GLU B N 1
ATOM 8123 C CA . GLU B 1 485 ? -15.453 -33.25 10.781 1 98.56 485 GLU B CA 1
ATOM 8124 C C . GLU B 1 485 ? -14.883 -33.219 9.359 1 98.56 485 GLU B C 1
ATOM 8126 O O . GLU B 1 485 ? -13.938 -33.969 9.055 1 98.56 485 GLU B O 1
ATOM 8131 N N . ILE B 1 486 ? -15.414 -32.438 8.523 1 98.62 486 ILE B N 1
ATOM 8132 C CA . ILE B 1 486 ? -14.945 -32.344 7.145 1 98.62 486 ILE B CA 1
ATOM 8133 C C . ILE B 1 486 ? -13.523 -31.797 7.121 1 98.62 486 ILE B C 1
ATOM 8135 O O . ILE B 1 486 ? -12.672 -32.312 6.391 1 98.62 486 ILE B O 1
ATOM 8139 N N . GLN B 1 487 ? -13.25 -30.828 7.957 1 98.5 487 GLN B N 1
ATOM 8140 C CA . GLN B 1 487 ? -11.906 -30.266 8.062 1 98.5 487 GLN B CA 1
ATOM 8141 C C . GLN B 1 487 ? -10.898 -31.328 8.5 1 98.5 487 GLN B C 1
ATOM 8143 O O . GLN B 1 487 ? -9.82 -31.453 7.914 1 98.5 487 GLN B O 1
ATOM 8148 N N . ASP B 1 488 ? -11.297 -32.062 9.484 1 98.25 488 ASP B N 1
ATOM 8149 C CA . ASP B 1 488 ? -10.414 -33.094 10.031 1 98.25 488 ASP B CA 1
ATOM 8150 C C . ASP B 1 488 ? -10.148 -34.188 9 1 98.25 488 ASP B C 1
ATOM 8152 O O . ASP B 1 488 ? -9.023 -34.688 8.883 1 98.25 488 ASP B O 1
ATOM 8156 N N . ASN B 1 489 ? -11.18 -34.562 8.352 1 98.38 489 ASN B N 1
ATOM 8157 C CA . ASN B 1 489 ? -11.023 -35.562 7.301 1 98.38 489 ASN B CA 1
ATOM 8158 C C . ASN B 1 489 ? -10.109 -35.094 6.184 1 98.38 489 ASN B C 1
ATOM 8160 O O . ASN B 1 489 ? -9.281 -35.844 5.68 1 98.38 489 ASN B O 1
ATOM 8164 N N . ALA B 1 490 ? -10.312 -33.844 5.785 1 97.94 490 ALA B N 1
ATOM 8165 C CA . ALA B 1 490 ? -9.453 -33.281 4.766 1 97.94 490 ALA B CA 1
ATOM 8166 C C . ALA B 1 490 ? -7.992 -33.281 5.219 1 97.94 490 ALA B C 1
ATOM 8168 O O . ALA B 1 490 ? -7.102 -33.656 4.461 1 97.94 490 ALA B O 1
ATOM 8169 N N . LYS B 1 491 ? -7.801 -32.906 6.402 1 96.31 491 LYS B N 1
ATOM 8170 C CA . LYS B 1 491 ? -6.453 -32.812 6.957 1 96.31 491 LYS B CA 1
ATOM 8171 C C . LYS B 1 491 ? -5.781 -34.188 7.02 1 96.31 491 LYS B C 1
ATOM 8173 O O . LYS B 1 491 ? -4.566 -34.281 6.855 1 96.31 491 LYS B O 1
ATOM 8178 N N . LYS B 1 492 ? -6.559 -35.188 7.227 1 96.06 492 LYS B N 1
ATOM 8179 C CA . LYS B 1 492 ? -6.039 -36.531 7.41 1 96.06 492 LYS B CA 1
ATOM 8180 C C . LYS B 1 492 ? -5.648 -37.156 6.07 1 96.06 492 LYS B C 1
ATOM 8182 O O . LYS B 1 492 ? -4.895 -38.125 6.031 1 96.06 492 LYS B O 1
ATOM 8187 N N . MET B 1 493 ? -6.18 -36.562 5.023 1 94.88 493 MET B N 1
ATOM 8188 C CA . MET B 1 493 ? -5.836 -37.125 3.719 1 94.88 493 MET B CA 1
ATOM 8189 C C . MET B 1 493 ? -4.336 -37.031 3.469 1 94.88 493 MET B C 1
ATOM 8191 O O . MET B 1 493 ? -3.693 -36.062 3.85 1 94.88 493 MET B O 1
ATOM 8195 N N . ARG B 1 494 ? -3.797 -38.062 2.82 1 91.81 494 ARG B N 1
ATOM 8196 C CA . ARG B 1 494 ? -2.379 -38.125 2.479 1 91.81 494 ARG B CA 1
ATOM 8197 C C . ARG B 1 494 ? -2.182 -38.531 1.024 1 91.81 494 ARG B C 1
ATOM 8199 O O . ARG B 1 494 ? -2.449 -39.688 0.655 1 91.81 494 ARG B O 1
ATOM 8206 N N . PHE B 1 495 ? -1.836 -37.625 0.294 1 93.75 495 PHE B N 1
ATOM 8207 C CA . PHE B 1 495 ? -1.421 -37.844 -1.086 1 93.75 495 PHE B CA 1
ATOM 8208 C C . PHE B 1 495 ? 0.095 -37.75 -1.218 1 93.75 495 PHE B C 1
ATOM 8210 O O . PHE B 1 495 ? 0.618 -36.719 -1.706 1 93.75 495 PHE B O 1
ATOM 8217 N N . THR B 1 496 ? 0.804 -38.719 -0.918 1 92.94 496 THR B N 1
ATOM 8218 C CA . THR B 1 496 ? 2.252 -38.625 -0.771 1 92.94 496 THR B CA 1
ATOM 8219 C C . THR B 1 496 ? 2.953 -39.031 -2.07 1 92.94 496 THR B C 1
ATOM 8221 O O . THR B 1 496 ? 2.467 -39.875 -2.818 1 92.94 496 THR B O 1
ATOM 8224 N N . TRP B 1 497 ? 4.066 -38.5 -2.287 1 93.12 497 TRP B N 1
ATOM 8225 C CA . TRP B 1 497 ? 4.902 -38.875 -3.428 1 93.12 497 TRP B CA 1
ATOM 8226 C C . TRP B 1 497 ? 5.426 -40.281 -3.281 1 93.12 497 TRP B C 1
ATOM 8228 O O . TRP B 1 497 ? 5.613 -41 -4.277 1 93.12 497 TRP B O 1
ATOM 8238 N N . GLU B 1 498 ? 5.613 -40.719 -2.107 1 94 498 GLU B N 1
ATOM 8239 C CA . GLU B 1 498 ? 6.059 -42.062 -1.872 1 94 498 GLU B CA 1
ATOM 8240 C C . GLU B 1 498 ? 5.117 -43.094 -2.531 1 94 498 GLU B C 1
ATOM 8242 O O . GLU B 1 498 ? 5.566 -43.969 -3.246 1 94 498 GLU B O 1
ATOM 8247 N N . LYS B 1 499 ? 3.898 -42.844 -2.287 1 94 499 LYS B N 1
ATOM 8248 C CA . LYS B 1 499 ? 2.904 -43.719 -2.875 1 94 499 LYS B CA 1
ATOM 8249 C C . LYS B 1 499 ? 2.887 -43.594 -4.398 1 94 499 LYS B C 1
ATOM 8251 O O . LYS B 1 499 ? 2.822 -44.625 -5.105 1 94 499 LYS B O 1
ATOM 8256 N N . SER B 1 500 ? 2.879 -42.438 -4.891 1 95.88 500 SER B N 1
ATOM 8257 C CA . SER B 1 500 ? 2.859 -42.219 -6.332 1 95.88 500 SER B CA 1
ATOM 8258 C C . SER B 1 500 ? 4.066 -42.844 -7.012 1 95.88 500 SER B C 1
ATOM 8260 O O . SER B 1 500 ? 3.932 -43.5 -8.055 1 95.88 500 SER B O 1
ATOM 8262 N N . VAL B 1 501 ? 5.223 -42.688 -6.438 1 96.69 501 VAL B N 1
ATOM 8263 C CA . VAL B 1 501 ? 6.449 -43.188 -7.055 1 96.69 501 VAL B CA 1
ATOM 8264 C C . VAL B 1 501 ? 6.516 -44.719 -6.934 1 96.69 501 VAL B C 1
ATOM 8266 O O . VAL B 1 501 ? 7.066 -45.375 -7.805 1 96.69 501 VAL B O 1
ATOM 8269 N N . ASP B 1 502 ? 5.93 -45.25 -5.84 1 96.75 502 ASP B N 1
ATOM 8270 C CA . ASP B 1 502 ? 5.758 -46.688 -5.801 1 96.75 502 ASP B CA 1
ATOM 8271 C C . ASP B 1 502 ? 5.02 -47.188 -7.039 1 96.75 502 ASP B C 1
ATOM 8273 O O . ASP B 1 502 ? 5.426 -48.188 -7.652 1 96.75 502 ASP B O 1
ATOM 8277 N N . ASP B 1 503 ? 4.004 -46.5 -7.34 1 96.88 503 ASP B N 1
ATOM 8278 C CA . ASP B 1 503 ? 3.225 -46.844 -8.516 1 96.88 503 ASP B CA 1
ATOM 8279 C C . ASP B 1 503 ? 4.031 -46.625 -9.797 1 96.88 503 ASP B C 1
ATOM 8281 O O . ASP B 1 503 ? 3.896 -47.406 -10.758 1 96.88 503 ASP B O 1
ATOM 8285 N N . TYR B 1 504 ? 4.824 -45.594 -9.82 1 97.56 504 TYR B N 1
ATOM 8286 C CA . TYR B 1 504 ? 5.699 -45.375 -10.969 1 97.56 504 TYR B CA 1
ATOM 8287 C C . TYR B 1 504 ? 6.594 -46.594 -11.203 1 97.56 504 TYR B C 1
ATOM 8289 O O . TYR B 1 504 ? 6.688 -47.094 -12.328 1 97.56 504 TYR B O 1
ATOM 8297 N N . TYR B 1 505 ? 7.258 -47.031 -10.172 1 97.06 505 TYR B N 1
ATOM 8298 C CA . TYR B 1 505 ? 8.164 -48.156 -10.289 1 97.06 505 TYR B CA 1
ATOM 8299 C C . TYR B 1 505 ? 7.422 -49.406 -10.734 1 97.06 505 TYR B C 1
ATOM 8301 O O . TYR B 1 505 ? 7.945 -50.219 -11.523 1 97.06 505 TYR B O 1
ATOM 8309 N N . LYS B 1 506 ? 6.211 -49.531 -10.273 1 95.75 506 LYS B N 1
ATOM 8310 C CA . LYS B 1 506 ? 5.418 -50.719 -10.578 1 95.75 506 LYS B CA 1
ATOM 8311 C C . LYS B 1 506 ? 4.945 -50.688 -12.031 1 95.75 506 LYS B C 1
ATOM 8313 O O . LYS B 1 506 ? 5.02 -51.719 -12.719 1 95.75 506 LYS B O 1
ATOM 8318 N N . TYR B 1 507 ? 4.543 -49.5 -12.492 1 96.25 507 TYR B N 1
ATOM 8319 C CA . TYR B 1 507 ? 3.811 -49.5 -13.75 1 96.25 507 TYR B CA 1
ATOM 8320 C C . TYR B 1 507 ? 4.648 -48.875 -14.859 1 96.25 507 TYR B C 1
ATOM 8322 O O . TYR B 1 507 ? 4.52 -49.25 -16.031 1 96.25 507 TYR B O 1
ATOM 8330 N N . LEU B 1 508 ? 5.457 -47.938 -14.5 1 97.38 508 LEU B N 1
ATOM 8331 C CA . LEU B 1 508 ? 6.117 -47.125 -15.531 1 97.38 508 LEU B CA 1
ATOM 8332 C C . LEU B 1 508 ? 7.559 -47.594 -15.727 1 97.38 508 LEU B C 1
ATOM 8334 O O . LEU B 1 508 ? 8.062 -47.625 -16.844 1 97.38 508 LEU B O 1
ATOM 8338 N N . TYR B 1 509 ? 8.211 -47.969 -14.664 1 96.5 509 TYR B N 1
ATOM 8339 C CA . TYR B 1 509 ? 9.656 -48.156 -14.695 1 96.5 509 TYR B CA 1
ATOM 8340 C C . TYR B 1 509 ? 10.023 -49.625 -14.703 1 96.5 509 TYR B C 1
ATOM 8342 O O . TYR B 1 509 ? 11.164 -50 -14.414 1 96.5 509 TYR B O 1
ATOM 8350 N N . SER B 1 510 ? 9.109 -50.469 -14.961 1 89.5 510 SER B N 1
ATOM 8351 C CA . SER B 1 510 ? 9.414 -51.906 -15 1 89.5 510 SER B CA 1
ATOM 8352 C C . SER B 1 510 ? 10.289 -52.219 -16.203 1 89.5 510 SER B C 1
ATOM 8354 O O . SER B 1 510 ? 9.914 -52 -17.344 1 89.5 510 SER B O 1
ATOM 8356 N N . ILE B 1 511 ? 11.562 -52.531 -15.961 1 78.94 511 ILE B N 1
ATOM 8357 C CA . ILE B 1 511 ? 12.484 -52.938 -17.016 1 78.94 511 ILE B CA 1
ATOM 8358 C C . ILE B 1 511 ? 12.719 -54.438 -16.969 1 78.94 511 ILE B C 1
ATOM 8360 O O . ILE B 1 511 ? 12.711 -55.031 -15.898 1 78.94 511 ILE B O 1
ATOM 8364 N N . ASN B 1 512 ? 12.109 -55.281 -17.766 1 55.47 512 ASN B N 1
ATOM 8365 C CA . ASN B 1 512 ? 12.445 -56.719 -17.812 1 55.47 512 ASN B CA 1
ATOM 8366 C C . ASN B 1 512 ? 13.945 -56.938 -17.672 1 55.47 512 ASN B C 1
ATOM 8368 O O . ASN B 1 512 ? 14.734 -56.375 -18.438 1 55.47 512 ASN B O 1
ATOM 8372 N N . GLN B 1 513 ? 14.492 -56.969 -16.422 1 43.09 513 GLN B N 1
ATOM 8373 C CA . GLN B 1 513 ? 15.797 -57.594 -16.406 1 43.09 513 GLN B CA 1
ATOM 8374 C C . GLN B 1 513 ? 15.742 -58.969 -17.078 1 43.09 513 GLN B C 1
ATOM 8376 O O . GLN B 1 513 ? 14.789 -59.719 -16.875 1 43.09 513 GLN B O 1
#

Sequence (1026 aa):
MNNFLFVAAENDGLPKCKAGGMGDVVRDVPRQISERGDMAHVVVPSYSRLHQNGTFITNLNLNLRGMVYVAELYEVAPKKEFANLHHYVIHHPEITAGEIGHIYHDDPEEAFYTDNIKFTIFCTAVAEAIKVGAFGELDIVHMHDWHSSLVLFLKTYHPEYQALKKMRYVYTIHNLAIQGIRPFYNNYSSLRNWFPNVPIDERKLMDYRYQDCINLMAVGIRLADAVHTVSPSYKEDVLRPSNPPEFIGGEGLEKDLQEANNQGRLFGILNGSNYKNIRAAEKGLLYRNIVKALFRWLQEESKKYKADFLAHTGEKVMEYVTEKPKFIVSSVARLTEQKFYFFKRSPEAFVEILNRLKKVDGIFMLLGTGAPEYEELFRQLSYEHKNFIFTNGQSEDLIDSIYLETDLYFMPSLFEPCGISQMLSMRNGNPCLVHNTGGLRDTVEHMKTGFSFDGKTYDDKIKNMILVLDQALDVFVNDQPKWKEIQDNAKKMRFTWEKSVDDYYKYLYSINQMNNFLFVAAENDGLPKCKAGGMGDVVRDVPRQISERGDMAHVVVPSYSRLHQNGTFITNLNLNLRGMVYVAELYEVAPKKEFANLHHYVIHHPEITAGEIGHIYHDDPEEAFYTDNIKFTIFCTAVAEAIKVGAFGELDIVHMHDWHSSLVLFLKTYHPEYQALKKMRYVYTIHNLAIQGIRPFYNNYSSLRNWFPNVPIDERKLMDYRYQDCINLMAVGIRLADAVHTVSPSYKEDVLRPSNPPEFIGGEGLEKDLQEANNQGRLFGILNGSNYKNIRAAEKGLLYRNIVKALFRWLQEESKKYKADFLAHTGEKVMEYVTEKPKFIVSSVARLTEQKFYFFKRSPEAFVEILNRLKKVDGIFMLLGTGAPEYEELFRQLSYEHKNFIFTNGQSEDLIDSIYLETDLYFMPSLFEPCGISQMLSMRNGNPCLVHNTGGLRDTVEHMKTGFSFDGKTYDDKIKNMILVLDQALDVFVNDQPKWKEIQDNAKKMRFTWEKSVDDYYKYLYSINQ

Foldseek 3Di:
DAEEEEEEAAALQAPLGDQDDVNVQNHVLQLLCLVVPYAYEYEHACQVPQQPPFAWQDWFWFQWLNDTDIKTKTWGDTPDDGPRYTYIHIDDPLSHFAPRSRRAHDDPVDPCQSVLVNLVVVLRRVLRCVVVQSRHDHAEYEYEALSNQVVLVCCVWPPVRVVVVRHAYEYEYADLQRWNKAFCDDDCSHVCSTPVPIDDDLVQAAQPVGSRIGTSRLSNLRRHQAYEYAAPQLLVQQLDPADPPQGDHVNRCNVSSVVCVVVQRYDYFHAFDDLPPDDDADPPCQLVQLLVVLVVLLPDPVNVVCNVLSVVLNVLSVVCVVPPFPAEEEEEDAQDCQFQVLCLVPVVLVVLLQVLQVVRRYAYEYEYYYDPSRVVSLSVVCVVHSRYRYRHDDDPNNLNNCLQPHAEYETAGSAHQADDSQLSSLLNLHAYEYECHHNCVVQHDDLQQHHYAYDDDSVRRSVRSSVRSVVLVCCVVPPVVSSSRNSVRSNPDGRHNNVRSVVCVVRPSDDPD/DAEEEEEEAAALQAPLGDQDDVNVQNHVLQQLCLVVPYAYEYEHACQVPQQPPFAWQDWFWFQWLNDTDIKTKTWGDTPDDGPRYTYIHIDDPLSHFAPRSRRAHDDPVDPCQSVLVNLVVVLRRVLRCVVVQVRHDHAEYEYEALSNQVVLVCCVWPPVRVVVVRHAYEYEYADLQRWNKDFCDDDCSHVCSTPVPIDDDLVQAAQPVGSRIGTSRLSNLRRHQAYEYAAPQLLVQQLDPADPPQGHHVNRCNVSSVVCVVVQRYYYFHAFDDLPPDDDADAPCQLVQLLVVLVVLLPDPVNVVCNVLSVVLNVLSVVCVVPPFPAEEEEEDAQDCQFCVLCLVPVVLVVLLQVLQVVRRYAYEYEYYYDPSRVVSLSVVCVVHSRYRYRHDDDPNNLLNCLQPHAEYETAGSAHQADDSQLSSLLNLHAYEYECHHNCVVQHDDLQQHHYAYDDDSVRRSVRSSVRSVVLVCCVVPPVVSSSRNSVRSNPDGRHNNVRSVVCVVRPSDDPD